Protein AF-A0A2V7ULT8-F1 (afdb_monomer)

Foldseek 3Di:
DVVVVVPDDLLVLLVVLLVVLVVLLVVLLVCLLQPLDALDPPLLLLLQLLCCVLVVHDSFDDCQDWLNRFQAFFCLLSNVLNVVCNVVVHASSVSLNSLQVLLQVLLLLLLLLLLLLLVLLAFDNSLSSSLSSCSSLFLLSSSRSRGNALQSQLSSLLSVLVNQLSVQVPHPSNLVSLVSQLVSCSSGVLSCLSLQLVLVLCVVVVNNVVSCVSCVVNVCVNVVVQVVVCVVVVNRSCCRHPVLLVLFDFDLPDQLVVLVVVLCVRQVLLQVLLVQLVVVVVVPSSSLSSLVSQLVSLSVSLSRSSRGPPDHNNSCSSNSSSSSSSSSNSCRVLCDPDDPPSNVLSSLLVSLSSVLSSVVSSVVSVVSVVDDDDDPPVLLVQQLPFPAAEADARSSSCSSSVHDHSHYPVVSVVSCVVVVNYDCVVVVVCLQVQVHRWYDDDPDDTDRDDDDDDDDDDDDDDDDDDDDDDDDDDDDDDDDDPDPDPVVVVPPPPPPPVPVVVVVLVVVLVVLLVVLCVVCVLLQADFLQFFFDQLLLLLLLLLLLLVCVVCVVCPDPVNVVCLLLPPLFCLLNRHPLAQFCLLSPVLSVQCVPPNSHSSSSLVSLSVLLSLQLVLQQLLLCLQQRRQLSSQLSSLQSLWQQSSVCSSRNHLLSSLLSLLSNLLSLLVVCQLVVNLVSLLVSLLSLLSSCSSHVCSVLLCPLSNVVSNVVSQVVCVVVVHDSVNSVVSPVSSPVSSCVNNVVSCVSSVVVNVVQVVLQQVQFAPPQPALPDPCLLCQLVVCVCPRTGNVLLSCLLVLLLVQADCPDPSLVVSNVSLVSSLVSQSCCQRRRRNHDDNSSCNSNSSSSSSSSSSSLVVLCVQLPPPPCNSVSNSSSVSSVSSSVVSNVPDPPRPPGWNACLLVLLVLVVVVVVVDDDPNGQAEEEELFRDRRGFQSRNSSSNSSVVHSYSRDRQVLQQPPPDPTSCNPDSSPDHHCVVCVVVHFKYKDKPDHRYDPPCRVPSVVVVVVCVVVVVQWDWRDKDQIPVRMIMTMIGGDDD

Structure (mmCIF, N/CA/C/O backbone):
data_AF-A0A2V7ULT8-F1
#
_entry.id   AF-A0A2V7ULT8-F1
#
loop_
_atom_site.group_PDB
_atom_site.id
_atom_site.type_symbol
_atom_site.label_atom_id
_atom_site.label_alt_id
_atom_site.label_comp_id
_atom_site.label_asym_id
_atom_site.label_entity_id
_atom_site.label_seq_id
_atom_site.pdbx_PDB_ins_code
_atom_site.Cartn_x
_atom_site.Cartn_y
_atom_site.Cartn_z
_atom_site.occupancy
_atom_site.B_iso_or_equiv
_atom_site.auth_seq_id
_atom_site.auth_comp_id
_atom_site.auth_asym_id
_atom_site.auth_atom_id
_atom_site.pdbx_PDB_model_num
ATOM 1 N N . MET A 1 1 ? -14.525 33.111 26.924 1.00 34.72 1 MET A N 1
ATOM 2 C CA . MET A 1 1 ? -14.291 32.776 25.492 1.00 34.72 1 MET A CA 1
ATOM 3 C C . MET A 1 1 ? -14.557 31.297 25.206 1.00 34.72 1 MET A C 1
ATOM 5 O O . MET A 1 1 ? -15.352 31.012 24.321 1.00 34.72 1 MET A O 1
ATOM 9 N N . ARG A 1 2 ? -13.968 30.377 25.989 1.00 27.03 2 ARG A N 1
ATOM 10 C CA . ARG A 1 2 ? -14.147 28.910 25.909 1.00 27.03 2 ARG A CA 1
ATOM 11 C C . ARG A 1 2 ? -15.617 28.463 25.782 1.00 27.03 2 ARG A C 1
ATOM 13 O O . ARG A 1 2 ? -15.943 27.679 24.896 1.00 27.03 2 ARG A O 1
ATOM 20 N N . ASP A 1 3 ? -16.508 29.054 26.572 1.00 28.50 3 ASP A N 1
ATOM 21 C CA . ASP A 1 3 ? -17.929 28.666 26.640 1.00 28.50 3 ASP A CA 1
ATOM 22 C C . ASP A 1 3 ? -18.748 29.147 25.430 1.00 28.50 3 ASP A C 1
ATOM 24 O O . ASP A 1 3 ? -19.711 28.499 25.030 1.00 28.50 3 ASP A O 1
ATOM 28 N N . ARG A 1 4 ? -18.323 30.233 24.762 1.00 34.22 4 ARG A N 1
ATOM 29 C CA . ARG A 1 4 ? -18.956 30.705 23.514 1.00 34.22 4 ARG A CA 1
ATOM 30 C C . ARG A 1 4 ? -18.614 29.831 22.303 1.00 34.22 4 ARG A C 1
ATOM 32 O O . ARG A 1 4 ? -19.371 29.835 21.340 1.00 34.22 4 ARG A O 1
ATOM 39 N N . ILE A 1 5 ? -17.504 29.088 22.346 1.00 36.75 5 ILE A N 1
ATOM 40 C CA . ILE A 1 5 ? -17.121 28.136 21.289 1.00 36.75 5 ILE A CA 1
ATOM 41 C C . ILE A 1 5 ? -17.893 26.819 21.460 1.00 36.75 5 ILE A C 1
ATOM 43 O O . ILE A 1 5 ? -18.368 26.257 20.478 1.00 36.75 5 ILE A O 1
ATOM 47 N N . LEU A 1 6 ? -18.083 26.368 22.706 1.00 35.91 6 LEU A N 1
ATOM 48 C CA . LEU A 1 6 ? -18.890 25.183 23.032 1.00 35.91 6 LEU A CA 1
ATOM 49 C C . LEU A 1 6 ? -20.398 25.391 22.793 1.00 35.91 6 LEU A C 1
ATOM 51 O O . LEU A 1 6 ? -21.102 24.427 22.521 1.00 35.91 6 LEU A O 1
ATOM 55 N N . ALA A 1 7 ? -20.881 26.637 22.833 1.00 36.47 7 ALA A N 1
ATOM 56 C CA . ALA A 1 7 ? -22.272 26.999 22.549 1.00 36.47 7 ALA A CA 1
ATOM 57 C C . ALA A 1 7 ? -22.582 27.254 21.055 1.00 36.47 7 ALA A C 1
ATOM 59 O O . ALA A 1 7 ? -23.655 27.765 20.729 1.00 36.47 7 ALA A O 1
ATOM 60 N N . LEU A 1 8 ? -21.669 26.945 20.122 1.00 46.94 8 LEU A N 1
ATOM 61 C CA . LEU A 1 8 ? -21.964 27.056 18.691 1.00 46.94 8 LEU A CA 1
ATOM 62 C C . LEU A 1 8 ? -22.932 25.933 18.269 1.00 46.94 8 LEU A C 1
ATOM 64 O O . LEU A 1 8 ? -22.523 24.771 18.260 1.00 46.94 8 LEU A O 1
ATOM 68 N N . PRO A 1 9 ? -24.186 26.234 17.863 1.00 60.72 9 PRO A N 1
ATOM 69 C CA . PRO A 1 9 ? -25.106 25.200 17.398 1.00 60.72 9 PRO A CA 1
ATOM 70 C C . PRO A 1 9 ? -24.481 24.475 16.207 1.00 60.72 9 PRO A C 1
ATOM 72 O O . PRO A 1 9 ? -23.988 25.126 15.284 1.00 60.72 9 PRO A O 1
ATOM 75 N N . VAL A 1 10 ? -24.499 23.139 16.206 1.00 58.25 10 VAL A N 1
ATOM 76 C CA . VAL A 1 10 ? -23.663 22.337 15.290 1.00 58.25 10 VAL A CA 1
ATOM 77 C C . VAL A 1 10 ? -23.958 22.609 13.806 1.00 58.25 10 VAL A C 1
ATOM 79 O O . VAL A 1 10 ? -23.071 22.483 12.967 1.00 58.25 10 VAL A O 1
ATOM 82 N N . GLY A 1 11 ? -25.150 23.121 13.477 1.00 58.66 11 GLY A N 1
ATOM 83 C CA . GLY A 1 11 ? -25.459 23.669 12.153 1.00 58.66 11 GLY A CA 1
ATOM 84 C C . GLY A 1 11 ? -24.494 24.772 11.684 1.00 58.66 11 GLY A C 1
ATOM 85 O O . GLY A 1 11 ? -24.139 24.788 10.510 1.00 58.66 11 GLY A O 1
ATOM 86 N N . ARG A 1 12 ? -23.988 25.643 12.573 1.00 66.12 12 ARG A N 1
ATOM 87 C CA . ARG A 1 12 ? -22.934 26.630 12.256 1.00 66.12 12 ARG A CA 1
ATOM 88 C C . ARG A 1 12 ? -21.579 25.972 11.999 1.00 66.12 12 ARG A C 1
ATOM 90 O O . ARG A 1 12 ? -20.886 26.403 11.087 1.00 66.12 12 ARG A O 1
ATOM 97 N N . ILE A 1 13 ? -21.224 24.919 12.740 1.00 66.25 13 ILE A N 1
ATOM 98 C CA . ILE A 1 13 ? -19.978 24.162 12.515 1.00 66.25 13 ILE A CA 1
ATOM 99 C C . ILE A 1 13 ? -20.036 23.462 11.152 1.00 66.25 13 ILE A C 1
ATOM 101 O O . ILE A 1 13 ? -19.125 23.613 10.346 1.00 66.25 13 ILE A O 1
ATOM 105 N N . LEU A 1 14 ? -21.139 22.772 10.849 1.00 66.25 14 LEU A N 1
ATOM 106 C CA . LEU A 1 14 ? -21.359 22.122 9.554 1.00 66.25 14 LEU A CA 1
ATOM 107 C C . LEU A 1 14 ? -21.416 23.136 8.400 1.00 66.25 14 LEU A C 1
ATOM 109 O O . LEU A 1 14 ? -20.854 22.879 7.342 1.00 66.25 14 LEU A O 1
ATOM 113 N N . THR A 1 15 ? -22.019 24.311 8.607 1.00 70.12 15 THR A N 1
ATOM 114 C CA . THR A 1 15 ? -22.012 25.401 7.612 1.00 70.12 15 THR A CA 1
ATOM 115 C C . THR A 1 15 ? -20.601 25.951 7.392 1.00 70.12 15 THR A C 1
ATOM 117 O O . THR A 1 15 ? -20.201 26.153 6.250 1.00 70.12 15 THR A O 1
ATOM 120 N N . GLY A 1 16 ? -19.815 26.132 8.458 1.00 69.94 16 GLY A N 1
ATOM 121 C CA . GLY A 1 16 ? -18.406 26.529 8.377 1.00 69.94 16 GLY A CA 1
ATOM 122 C C . GLY A 1 16 ? -17.529 25.488 7.677 1.00 69.94 16 GLY A C 1
ATOM 123 O O . GLY A 1 16 ? -16.647 25.852 6.908 1.00 69.94 16 GLY A O 1
ATOM 124 N N . LEU A 1 17 ? -17.809 24.196 7.867 1.00 66.88 17 LEU A N 1
ATOM 125 C CA . LEU A 1 17 ? -17.139 23.105 7.156 1.00 66.88 17 LEU A CA 1
ATOM 126 C C . LEU A 1 17 ? -17.525 23.051 5.669 1.00 66.88 17 LEU A C 1
ATOM 128 O O . LEU A 1 17 ? -16.648 22.877 4.828 1.00 66.88 17 LEU A O 1
ATOM 132 N N . VAL A 1 18 ? -18.798 23.272 5.319 1.00 71.50 18 VAL A N 1
ATOM 133 C CA . VAL A 1 18 ? -19.236 23.423 3.916 1.00 71.50 18 VAL A CA 1
ATOM 134 C C . VAL A 1 18 ? -18.600 24.654 3.263 1.00 71.50 18 VAL A C 1
ATOM 136 O O . VAL A 1 18 ? -18.170 24.580 2.114 1.00 71.50 18 VAL A O 1
ATOM 139 N N . ALA A 1 19 ? -18.466 25.763 3.996 1.00 75.06 19 ALA A N 1
ATOM 140 C CA . ALA A 1 19 ? -17.738 26.938 3.526 1.00 75.06 19 ALA A CA 1
ATOM 141 C C . ALA A 1 19 ? -16.240 26.639 3.332 1.00 75.06 19 ALA A C 1
ATOM 143 O O . ALA A 1 19 ? -15.692 26.981 2.290 1.00 75.06 19 ALA A O 1
ATOM 144 N N . ALA A 1 20 ? -15.592 25.936 4.268 1.00 68.81 20 ALA A N 1
ATOM 145 C CA . ALA A 1 20 ? -14.194 25.516 4.144 1.00 68.81 20 ALA A CA 1
ATOM 146 C C . ALA A 1 20 ? -13.971 24.571 2.950 1.00 68.81 20 ALA A C 1
ATOM 148 O O . ALA A 1 20 ? -13.005 24.740 2.213 1.00 68.81 20 ALA A O 1
ATOM 149 N N . ALA A 1 21 ? -14.891 23.634 2.704 1.00 68.00 21 ALA A N 1
ATOM 150 C CA . ALA A 1 21 ? -14.918 22.806 1.498 1.00 68.00 21 ALA A CA 1
ATOM 151 C C . ALA A 1 21 ? -15.014 23.647 0.213 1.00 68.00 21 ALA A C 1
ATOM 153 O O . ALA A 1 21 ? -14.259 23.414 -0.729 1.00 68.00 21 ALA A O 1
ATOM 154 N N . GLY A 1 22 ? -15.890 24.656 0.196 1.00 73.75 22 GLY A N 1
ATOM 155 C CA . GLY A 1 22 ? -15.992 25.614 -0.905 1.00 73.75 22 GLY A CA 1
ATOM 156 C C . GLY A 1 22 ? -14.710 26.426 -1.113 1.00 73.75 22 GLY A C 1
ATOM 157 O O . GLY A 1 22 ? -14.273 26.576 -2.248 1.00 73.75 22 GLY A O 1
ATOM 158 N N . VAL A 1 23 ? -14.070 26.898 -0.037 1.00 74.19 23 VAL A N 1
ATOM 159 C CA . VAL A 1 23 ? -12.793 27.635 -0.090 1.00 74.19 23 VAL A CA 1
ATOM 160 C C . VAL A 1 23 ? -11.661 26.752 -0.614 1.00 74.19 23 VAL A C 1
ATOM 162 O O . VAL A 1 23 ? -10.929 27.189 -1.493 1.00 74.19 23 VAL A O 1
ATOM 165 N N . VAL A 1 24 ? -11.537 25.510 -0.137 1.00 70.12 24 VAL A N 1
ATOM 166 C CA . VAL A 1 24 ? -10.551 24.542 -0.649 1.00 70.12 24 VAL A CA 1
ATOM 167 C C . VAL A 1 24 ? -10.760 24.310 -2.142 1.00 70.12 24 VAL A C 1
ATOM 169 O O . VAL A 1 24 ? -9.820 24.473 -2.914 1.00 70.12 24 VAL A O 1
ATOM 172 N N . PHE A 1 25 ? -11.996 24.017 -2.557 1.00 80.38 25 PHE A N 1
ATOM 173 C CA . PHE A 1 25 ? -12.340 23.850 -3.967 1.00 80.38 25 PHE A CA 1
ATOM 174 C C . PHE A 1 25 ? -11.992 25.091 -4.797 1.00 80.38 25 PHE A C 1
ATOM 176 O O . PHE A 1 25 ? -11.378 24.954 -5.849 1.00 80.38 25 PHE A O 1
ATOM 183 N N . LEU A 1 26 ? -12.333 26.294 -4.323 1.00 78.69 26 LEU A N 1
ATOM 184 C CA . LEU A 1 26 ? -12.024 27.556 -5.001 1.00 78.69 26 LEU A CA 1
ATOM 185 C C . LEU A 1 26 ? -10.516 27.784 -5.134 1.00 78.69 26 LEU A C 1
ATOM 187 O O . LEU A 1 26 ? -10.056 28.118 -6.219 1.00 78.69 26 LEU A O 1
ATOM 191 N N . VAL A 1 27 ? -9.739 27.575 -4.068 1.00 76.00 27 VAL A N 1
ATOM 192 C CA . VAL A 1 27 ? -8.277 27.739 -4.092 1.00 76.00 27 VAL A CA 1
ATOM 193 C C . VAL A 1 27 ? -7.642 26.753 -5.073 1.00 76.00 27 VAL A C 1
ATOM 195 O O . VAL A 1 27 ? -6.874 27.171 -5.939 1.00 76.00 27 VAL A O 1
ATOM 198 N N . THR A 1 28 ? -7.996 25.467 -5.008 1.00 74.06 28 THR A N 1
ATOM 199 C CA . THR A 1 28 ? -7.498 24.463 -5.960 1.00 74.06 28 THR A CA 1
ATOM 200 C C . THR A 1 28 ? -7.928 24.783 -7.392 1.00 74.06 28 THR A C 1
ATOM 202 O O . THR A 1 28 ? -7.100 24.732 -8.300 1.00 74.06 28 THR A O 1
ATOM 205 N N . ALA A 1 29 ? -9.189 25.165 -7.603 1.00 78.62 29 ALA A N 1
ATOM 206 C CA . ALA A 1 29 ? -9.698 25.526 -8.919 1.00 78.62 29 ALA A CA 1
ATOM 207 C C . ALA A 1 29 ? -9.005 26.763 -9.495 1.00 78.62 29 ALA A C 1
ATOM 209 O O . ALA A 1 29 ? -8.736 26.775 -10.687 1.00 78.62 29 ALA A O 1
ATOM 210 N N . LEU A 1 30 ? -8.654 27.764 -8.681 1.00 80.06 30 LEU A N 1
ATOM 211 C CA . LEU A 1 30 ? -7.868 28.922 -9.122 1.00 80.06 30 LEU A CA 1
ATOM 212 C C . LEU A 1 30 ? -6.450 28.513 -9.545 1.00 80.06 30 LEU A C 1
ATOM 214 O O . LEU A 1 30 ? -6.004 28.910 -10.622 1.00 80.06 30 LEU A O 1
ATOM 218 N N . PHE A 1 31 ? -5.766 27.672 -8.759 1.00 74.62 31 PHE A N 1
ATOM 219 C CA . PHE A 1 31 ? -4.460 27.124 -9.149 1.00 74.62 31 PHE A CA 1
ATOM 220 C C . PHE A 1 31 ? -4.534 26.322 -10.455 1.00 74.62 31 PHE A C 1
ATOM 222 O O . PHE A 1 31 ? -3.667 26.475 -11.310 1.00 74.62 31 PHE A O 1
ATOM 229 N N . GLY A 1 32 ? -5.571 25.499 -10.632 1.00 76.75 32 GLY A N 1
ATOM 230 C CA . GLY A 1 32 ? -5.798 24.725 -11.852 1.00 76.75 32 GLY A CA 1
ATOM 231 C C . GLY A 1 32 ? -6.160 25.581 -13.068 1.00 76.75 32 GLY A C 1
ATOM 232 O O . GLY A 1 32 ? -5.593 25.401 -14.143 1.00 76.75 32 GLY A O 1
ATOM 233 N N . LEU A 1 33 ? -7.050 26.560 -12.891 1.00 82.12 33 LEU A N 1
ATOM 234 C CA . LEU A 1 33 ? -7.528 27.472 -13.931 1.00 82.12 33 LEU A CA 1
ATOM 235 C C . LEU A 1 33 ? -6.364 28.219 -14.594 1.00 82.12 33 LEU A C 1
ATOM 237 O O . LEU A 1 33 ? -6.241 28.193 -15.817 1.00 82.12 33 LEU A O 1
ATOM 241 N N . PHE A 1 34 ? -5.473 28.799 -13.784 1.00 80.00 34 PHE A N 1
ATOM 242 C CA . PHE A 1 34 ? -4.306 29.555 -14.250 1.00 80.00 34 PHE A CA 1
ATOM 243 C C . PHE A 1 34 ? -3.034 28.708 -14.437 1.00 80.00 34 PHE A C 1
ATOM 245 O O . PHE A 1 34 ? -1.975 29.260 -14.737 1.00 80.00 34 PHE A O 1
ATOM 252 N N . ASN A 1 35 ? -3.102 27.379 -14.288 1.00 74.75 35 ASN A N 1
ATOM 253 C CA . ASN A 1 35 ? -1.942 26.511 -14.483 1.00 74.75 35 ASN A CA 1
ATOM 254 C C . ASN A 1 35 ? -1.449 26.594 -15.944 1.00 74.75 35 ASN A C 1
ATOM 256 O O . ASN A 1 35 ? -2.203 26.250 -16.855 1.00 74.75 35 ASN A O 1
ATOM 260 N N . PRO A 1 36 ? -0.192 26.975 -16.228 1.00 67.94 36 PRO A N 1
ATOM 261 C CA . PRO A 1 36 ? 0.304 27.031 -17.602 1.00 67.94 36 PRO A CA 1
ATOM 262 C C . PRO A 1 36 ? 0.513 25.645 -18.244 1.00 67.94 36 PRO A C 1
ATOM 264 O O . PRO A 1 36 ? 0.949 25.587 -19.391 1.00 67.94 36 PRO A O 1
ATOM 267 N N . ARG A 1 37 ? 0.247 24.533 -17.550 1.00 71.88 37 ARG A N 1
ATOM 268 C CA . ARG A 1 37 ? 0.416 23.141 -18.019 1.00 71.88 37 ARG A CA 1
ATOM 269 C C . ARG A 1 37 ? -0.939 22.464 -18.223 1.00 71.88 37 ARG A C 1
ATOM 271 O O . ARG A 1 37 ? -1.932 22.942 -17.679 1.00 71.88 37 ARG A O 1
ATOM 278 N N . ASP A 1 38 ? -0.979 21.353 -18.957 1.00 74.31 38 ASP A N 1
ATOM 279 C CA . ASP A 1 38 ? -2.151 20.467 -18.966 1.00 74.31 38 ASP A CA 1
ATOM 280 C C . ASP A 1 38 ? -2.429 19.966 -17.542 1.00 74.31 38 ASP A C 1
ATOM 282 O O . ASP A 1 38 ? -1.521 19.586 -16.803 1.00 74.31 38 ASP A O 1
ATOM 286 N N . THR A 1 39 ? -3.700 19.999 -17.152 1.00 73.12 39 THR A N 1
ATOM 287 C CA . THR A 1 39 ? -4.174 19.563 -15.826 1.00 73.12 39 THR A CA 1
ATOM 288 C C . THR A 1 39 ? -4.634 18.107 -15.827 1.00 73.12 39 THR A C 1
ATOM 290 O O . THR A 1 39 ? -4.708 17.482 -14.773 1.00 73.12 39 THR A O 1
ATOM 293 N N . SER A 1 40 ? -4.929 17.552 -17.006 1.00 74.06 40 SER A N 1
ATOM 294 C CA . SER A 1 40 ? -5.187 16.130 -17.225 1.00 74.06 40 SER A CA 1
ATOM 295 C C . SER A 1 40 ? -4.973 15.771 -18.699 1.00 74.06 40 SER A C 1
ATOM 297 O O . SER A 1 40 ? -5.081 16.634 -19.565 1.00 74.06 40 SER A O 1
ATOM 299 N N . GLN A 1 41 ? -4.732 14.496 -19.010 1.00 67.38 41 GLN A N 1
ATOM 300 C CA . GLN A 1 41 ? -4.726 14.012 -20.394 1.00 67.38 41 GLN A CA 1
ATOM 301 C C . GLN A 1 41 ? -6.141 13.530 -20.786 1.00 67.38 41 GLN A C 1
ATOM 303 O O . GLN A 1 41 ? -6.736 12.765 -20.014 1.00 67.38 41 GLN A O 1
ATOM 308 N N . PRO A 1 42 ? -6.724 13.927 -21.935 1.00 68.38 42 PRO A N 1
ATOM 309 C CA . PRO A 1 42 ? -6.129 14.708 -23.021 1.00 68.38 42 PRO A CA 1
ATOM 310 C C . PRO A 1 42 ? -6.710 16.142 -23.089 1.00 68.38 42 PRO A C 1
ATOM 312 O O . PRO A 1 42 ? -7.579 16.431 -23.913 1.00 68.38 42 PRO A O 1
ATOM 315 N N . GLU A 1 43 ? -6.277 17.052 -22.208 1.00 82.75 43 GLU A N 1
ATOM 316 C CA . GLU A 1 43 ? -6.776 18.438 -22.192 1.00 82.75 43 GLU A CA 1
ATOM 317 C C . GLU A 1 43 ? -6.354 19.218 -23.453 1.00 82.75 43 GLU A C 1
ATOM 319 O O . GLU A 1 43 ? -7.202 19.830 -24.110 1.00 82.75 43 GLU A O 1
ATOM 324 N N . GLY A 1 44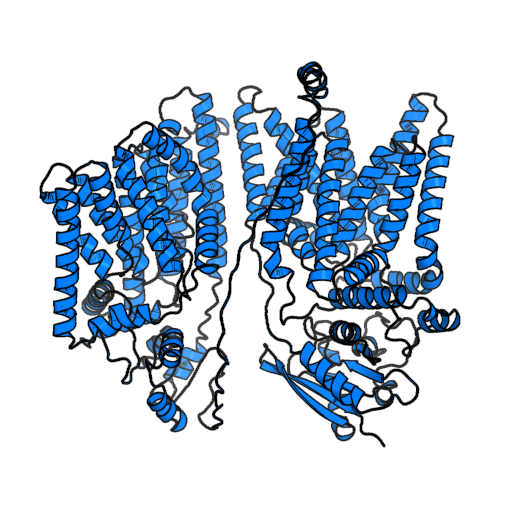 ? -5.079 19.140 -23.848 1.00 83.81 44 GLY A N 1
ATOM 325 C CA . GLY A 1 44 ? -4.558 19.774 -25.061 1.00 83.81 44 GLY A CA 1
ATOM 326 C C . GLY A 1 44 ? -5.278 19.331 -26.336 1.00 83.81 44 GLY A C 1
ATOM 327 O O . GLY A 1 44 ? -5.597 20.167 -27.180 1.00 83.81 44 GLY A O 1
ATOM 328 N N . ALA A 1 45 ? -5.659 18.055 -26.442 1.00 85.00 45 ALA A N 1
ATOM 329 C CA . ALA A 1 45 ? -6.456 17.544 -27.559 1.00 85.00 45 ALA A CA 1
ATOM 330 C C . ALA A 1 45 ? -7.840 18.214 -27.674 1.00 85.00 45 ALA A C 1
ATOM 332 O O . ALA A 1 45 ? -8.333 18.474 -28.777 1.00 85.00 45 ALA A O 1
ATOM 333 N N . VAL A 1 46 ? -8.479 18.526 -26.538 1.00 89.62 46 VAL A N 1
ATOM 334 C CA . VAL A 1 46 ? -9.769 19.234 -26.522 1.00 89.62 46 VAL A CA 1
ATOM 335 C C . VAL A 1 46 ? -9.607 20.684 -26.963 1.00 89.62 46 VAL A C 1
ATOM 337 O O . VAL A 1 46 ? -10.404 21.172 -27.769 1.00 89.62 46 VAL A O 1
ATOM 340 N N . VAL A 1 47 ? -8.555 21.353 -26.489 1.00 90.88 47 VAL A N 1
ATOM 341 C CA . VAL A 1 47 ? -8.231 22.730 -26.881 1.00 90.88 47 VAL A CA 1
ATOM 342 C C . VAL A 1 47 ? -7.858 22.809 -28.366 1.00 90.88 47 VAL A C 1
ATOM 344 O O . VAL A 1 47 ? -8.361 23.688 -29.065 1.00 90.88 47 VAL A O 1
ATOM 347 N N . ALA A 1 48 ? -7.075 21.859 -28.884 1.00 89.50 48 ALA A N 1
ATOM 348 C CA . ALA A 1 48 ? -6.731 21.765 -30.303 1.00 89.50 48 ALA A CA 1
ATOM 349 C C . ALA A 1 48 ? -7.984 21.649 -31.185 1.00 89.50 48 ALA A C 1
ATOM 351 O O . ALA A 1 48 ? -8.165 22.430 -32.119 1.00 89.50 48 ALA A O 1
ATOM 352 N N . ALA A 1 49 ? -8.896 20.729 -30.860 1.00 90.50 49 ALA A N 1
ATOM 353 C CA . ALA A 1 49 ? -10.150 20.561 -31.593 1.00 90.50 49 ALA A CA 1
ATOM 354 C C . ALA A 1 49 ? -11.065 21.801 -31.522 1.00 90.50 49 ALA A C 1
ATOM 356 O O . ALA A 1 49 ? -11.723 22.136 -32.508 1.00 90.50 49 ALA A O 1
ATOM 357 N N . ALA A 1 50 ? -11.084 22.518 -30.394 1.00 92.56 50 ALA A N 1
ATOM 358 C CA . ALA A 1 50 ? -11.829 23.770 -30.261 1.00 92.56 50 ALA A CA 1
ATOM 359 C C . ALA A 1 50 ? -11.216 24.923 -31.081 1.00 92.56 50 ALA A C 1
ATOM 361 O O . ALA A 1 50 ? -11.954 25.689 -31.701 1.00 92.56 50 ALA A O 1
ATOM 362 N N . LEU A 1 51 ? -9.884 25.032 -31.143 1.00 92.00 51 LEU A N 1
ATOM 363 C CA . LEU A 1 51 ? -9.189 26.031 -31.969 1.00 92.00 51 LEU A CA 1
ATOM 364 C C . LEU A 1 51 ? -9.458 25.823 -33.466 1.00 92.00 51 LEU A C 1
ATOM 366 O O . LEU A 1 51 ? -9.723 26.793 -34.172 1.00 92.00 51 LEU A O 1
ATOM 370 N N . ARG A 1 52 ? -9.512 24.567 -33.936 1.00 91.25 52 ARG A N 1
ATOM 371 C CA . ARG A 1 52 ? -9.946 24.235 -35.310 1.00 91.25 52 ARG A CA 1
ATOM 372 C C . ARG A 1 52 ? -11.324 24.831 -35.618 1.00 91.25 52 ARG A C 1
ATOM 374 O O . ARG A 1 52 ? -11.487 25.526 -36.617 1.00 91.25 52 ARG A O 1
ATOM 381 N N . VAL A 1 53 ? -12.298 24.633 -34.724 1.00 93.56 53 VAL A N 1
ATOM 382 C CA . VAL A 1 53 ? -13.643 25.224 -34.859 1.00 93.56 53 VAL A CA 1
ATOM 383 C C . VAL A 1 53 ? -13.594 26.757 -34.841 1.00 93.56 53 VAL A C 1
ATOM 385 O O . VAL A 1 53 ? -14.288 27.394 -35.634 1.00 93.56 53 VAL A O 1
ATOM 388 N N . ALA A 1 54 ? -12.759 27.364 -33.991 1.00 95.00 54 ALA A N 1
ATOM 389 C CA . ALA A 1 54 ? -12.608 28.819 -33.930 1.00 95.00 54 ALA A CA 1
ATOM 390 C C . ALA A 1 54 ? -12.100 29.410 -35.262 1.00 95.00 54 ALA A C 1
ATOM 392 O O . ALA A 1 54 ? -12.625 30.424 -35.732 1.00 95.00 54 ALA A O 1
ATOM 393 N N . HIS A 1 55 ? -11.153 28.729 -35.915 1.00 92.69 55 HIS A N 1
ATOM 394 C CA . HIS A 1 55 ? -10.627 29.087 -37.238 1.00 92.69 55 HIS A CA 1
ATOM 395 C C . HIS A 1 55 ? -11.569 28.734 -38.407 1.00 92.69 55 HIS A C 1
ATOM 397 O O . HIS A 1 55 ? -11.305 29.120 -39.542 1.00 92.69 55 HIS A O 1
ATOM 403 N N . GLY A 1 56 ? -12.687 28.043 -38.155 1.00 91.19 56 GLY A N 1
ATOM 404 C CA . GLY A 1 56 ? -13.620 27.594 -39.197 1.00 91.19 56 GLY A CA 1
ATOM 405 C C . GLY A 1 56 ? -13.195 26.309 -39.918 1.00 91.19 56 GLY A C 1
ATOM 406 O O . GLY A 1 56 ? -13.765 25.973 -40.955 1.00 91.19 56 GLY A O 1
ATOM 407 N N . GLU A 1 57 ? -12.221 25.574 -39.382 1.00 91.06 57 GLU A N 1
ATOM 408 C CA . GLU A 1 57 ? -11.803 24.279 -39.912 1.00 91.06 57 GLU A CA 1
ATOM 409 C C . GLU A 1 57 ? -12.783 23.144 -39.536 1.00 91.06 57 GLU A C 1
ATOM 411 O O . GLU A 1 57 ? -13.475 23.217 -38.514 1.00 91.06 57 GLU A O 1
ATOM 416 N N . PRO A 1 58 ? -12.808 22.028 -40.295 1.00 90.44 58 PRO A N 1
ATOM 417 C CA . PRO A 1 58 ? -13.594 20.851 -39.935 1.00 90.44 58 PRO A CA 1
ATOM 418 C C . PRO A 1 58 ? -13.195 20.249 -38.576 1.00 90.44 58 PRO A C 1
ATOM 420 O O . PRO A 1 58 ? -12.011 20.020 -38.300 1.00 90.44 58 PRO A O 1
ATOM 423 N N . LEU A 1 59 ? -14.216 19.939 -37.766 1.00 90.88 59 LEU A N 1
ATOM 424 C CA . LEU A 1 59 ? -14.091 19.295 -36.451 1.00 90.88 59 LEU A CA 1
ATOM 425 C C . LEU A 1 59 ? -13.735 17.801 -36.542 1.00 90.88 59 LEU A C 1
ATOM 427 O O . LEU A 1 59 ? -12.930 17.302 -35.759 1.00 90.88 59 LEU A O 1
ATOM 431 N N . PHE A 1 60 ? -14.358 17.077 -37.473 1.00 91.81 60 PHE A N 1
ATOM 432 C CA . PHE A 1 60 ? -14.099 15.655 -37.699 1.00 91.81 60 PHE A CA 1
ATOM 433 C C . PHE A 1 60 ? -13.182 15.499 -38.910 1.00 91.81 60 PHE A C 1
ATOM 435 O O . PHE A 1 60 ? -13.540 15.931 -40.007 1.00 91.81 60 PHE A O 1
ATOM 442 N N . LEU A 1 61 ? -12.018 14.879 -38.709 1.00 89.50 61 LEU A N 1
ATOM 443 C CA . LEU A 1 61 ? -11.069 14.556 -39.774 1.00 89.50 61 LEU A CA 1
ATOM 444 C C . LEU A 1 61 ? -11.090 13.060 -40.110 1.00 89.50 61 LEU A C 1
ATOM 446 O O . LEU A 1 61 ? -11.573 12.224 -39.340 1.00 89.50 61 LEU A O 1
ATOM 450 N N . ASP A 1 62 ? -10.566 12.734 -41.291 1.00 89.50 62 ASP A N 1
ATOM 451 C CA . ASP A 1 62 ? -10.307 11.359 -41.703 1.00 89.50 62 ASP A CA 1
ATOM 452 C C . ASP A 1 62 ? -8.948 10.909 -41.157 1.00 89.50 62 ASP A C 1
ATOM 454 O O . ASP A 1 62 ? -7.911 11.219 -41.734 1.00 89.50 62 ASP A O 1
ATOM 458 N N . ILE A 1 63 ? -8.967 10.130 -40.075 1.00 86.94 63 ILE A N 1
ATOM 459 C CA . ILE A 1 63 ? -7.779 9.587 -39.391 1.00 86.94 63 ILE A CA 1
ATOM 460 C C . ILE A 1 63 ? -6.843 8.754 -40.287 1.00 86.94 63 ILE A C 1
ATOM 462 O O . ILE A 1 63 ? -5.742 8.404 -39.870 1.00 86.94 63 ILE A O 1
ATOM 466 N N . ARG A 1 64 ? -7.266 8.392 -41.505 1.00 85.81 64 ARG A N 1
ATOM 467 C CA . ARG A 1 64 ? -6.444 7.672 -42.493 1.00 85.81 64 ARG A CA 1
ATOM 468 C C . ARG A 1 64 ? -5.566 8.618 -43.322 1.00 85.81 64 ARG A C 1
ATOM 470 O O . ARG A 1 64 ? -4.785 8.150 -44.146 1.00 85.81 64 ARG A O 1
ATOM 477 N N . LYS A 1 65 ? -5.700 9.935 -43.140 1.00 86.38 65 LYS A N 1
ATOM 478 C CA . LYS A 1 65 ? -4.938 10.980 -43.832 1.00 86.38 65 LYS A CA 1
ATOM 479 C C . LYS A 1 65 ? -4.361 11.949 -42.799 1.00 86.38 65 LYS A C 1
ATOM 481 O O . LYS A 1 65 ? -5.047 12.323 -41.857 1.00 86.38 65 LYS A O 1
ATOM 486 N N . GLY A 1 66 ? -3.106 12.360 -42.978 1.00 78.88 66 GLY A N 1
ATOM 487 C CA . GLY A 1 66 ? -2.504 13.390 -42.128 1.00 78.88 66 GLY A CA 1
ATOM 488 C C . GLY A 1 66 ? -3.164 14.765 -42.351 1.00 78.88 66 GLY A C 1
ATOM 489 O O . GLY A 1 66 ? -3.532 15.054 -43.493 1.00 78.88 66 GLY A O 1
ATOM 490 N N . PRO A 1 67 ? -3.288 15.624 -41.319 1.00 83.44 67 PRO A N 1
ATOM 491 C CA . PRO A 1 67 ? -2.856 15.416 -39.932 1.00 83.44 67 PRO A CA 1
ATOM 492 C C . PRO A 1 67 ? -3.759 14.434 -39.163 1.00 83.44 67 PRO A C 1
ATOM 494 O O . PRO A 1 67 ? -4.983 14.450 -39.283 1.00 83.44 67 PRO A O 1
ATOM 497 N N . TYR A 1 68 ? -3.138 13.573 -38.358 1.00 87.81 68 TYR A N 1
ATOM 498 C CA . TYR A 1 68 ? -3.773 12.435 -37.691 1.00 87.81 68 TYR A CA 1
ATOM 499 C C . TYR A 1 68 ? -4.446 12.867 -36.376 1.00 87.81 68 TYR A C 1
ATOM 501 O O . TYR A 1 68 ? -3.956 12.586 -35.284 1.00 87.81 68 TYR A O 1
ATOM 509 N N . VAL A 1 69 ? -5.563 13.591 -36.488 1.00 86.50 69 VAL A N 1
ATOM 510 C CA . VAL A 1 69 ? -6.293 14.191 -35.354 1.00 86.50 69 VAL A CA 1
ATOM 511 C C . VAL A 1 69 ? -7.609 13.447 -35.088 1.00 86.50 69 VAL A C 1
ATOM 513 O O . VAL A 1 69 ? -8.405 13.231 -36.000 1.00 86.50 69 VAL A O 1
ATOM 516 N N . THR A 1 70 ? -7.857 13.084 -33.827 1.00 83.88 70 THR A N 1
ATOM 517 C CA . THR A 1 70 ? -8.975 12.232 -33.372 1.00 83.88 70 THR A CA 1
ATOM 518 C C . THR A 1 70 ? -9.972 12.953 -32.454 1.00 83.88 70 THR A C 1
ATOM 520 O O . THR A 1 70 ? -9.690 13.181 -31.276 1.00 83.88 70 THR A O 1
ATOM 523 N N . THR A 1 71 ? -11.186 13.256 -32.920 1.00 87.88 71 THR A N 1
ATOM 524 C CA . THR A 1 71 ? -12.215 13.940 -32.104 1.00 87.88 71 THR A CA 1
ATOM 525 C C . THR A 1 71 ? -13.193 12.960 -31.451 1.00 87.88 71 THR A C 1
ATOM 527 O O . THR A 1 71 ? -14.335 12.794 -31.871 1.00 87.88 71 THR A O 1
ATOM 530 N N . MET A 1 72 ? -12.719 12.287 -30.396 1.00 81.75 72 MET A N 1
ATOM 531 C CA . MET A 1 72 ? -13.408 11.153 -29.757 1.00 81.75 72 MET A CA 1
ATOM 532 C C . MET A 1 72 ? -14.596 11.513 -28.846 1.00 81.75 72 MET A C 1
ATOM 534 O O . MET A 1 72 ? -15.373 10.621 -28.496 1.00 81.75 72 MET A O 1
ATOM 538 N N . TYR A 1 73 ? -14.747 12.775 -28.430 1.00 87.94 73 TYR A N 1
ATOM 539 C CA . TYR A 1 73 ? -15.897 13.230 -27.634 1.00 87.94 73 TYR A CA 1
ATOM 540 C C . TYR A 1 73 ? -17.018 13.792 -28.515 1.00 87.94 73 TYR A C 1
ATOM 542 O O . TYR A 1 73 ? -16.840 14.036 -29.705 1.00 87.94 73 TYR A O 1
ATOM 550 N N . GLY A 1 74 ? -18.196 14.004 -27.927 1.00 88.31 74 GLY A N 1
ATOM 551 C CA . GLY A 1 74 ? -19.329 14.566 -28.652 1.00 88.31 74 GLY A CA 1
ATOM 552 C C . GLY A 1 74 ? -19.106 16.031 -29.076 1.00 88.31 74 GLY A C 1
ATOM 553 O O . GLY A 1 74 ? -18.368 16.768 -28.414 1.00 88.31 74 GLY A O 1
ATOM 554 N N . PRO A 1 75 ? -19.745 16.487 -30.172 1.00 92.62 75 PRO A N 1
ATOM 555 C CA . PRO A 1 75 ? -19.431 17.768 -30.806 1.00 92.62 75 PRO A CA 1
ATOM 556 C C . PRO A 1 75 ? -19.744 18.998 -29.945 1.00 92.62 75 PRO A C 1
ATOM 558 O O . PRO A 1 75 ? -19.158 20.053 -30.176 1.00 92.62 75 PRO A O 1
ATOM 561 N N . ILE A 1 76 ? -20.643 18.896 -28.959 1.00 93.88 76 ILE A N 1
ATOM 562 C CA . ILE A 1 76 ? -21.155 20.061 -28.218 1.00 93.88 76 ILE A CA 1
ATOM 563 C C . ILE A 1 76 ? -20.049 20.791 -27.454 1.00 93.88 76 ILE A C 1
ATOM 565 O O . ILE A 1 76 ? -20.018 22.020 -27.480 1.00 93.88 76 ILE A O 1
ATOM 569 N N . LEU A 1 77 ? -19.114 20.062 -26.834 1.00 92.31 77 LEU A N 1
ATOM 570 C CA . LEU A 1 77 ? -17.996 20.677 -26.113 1.00 92.31 77 LEU A CA 1
ATOM 571 C C . LEU A 1 77 ? -17.112 21.502 -27.054 1.00 92.31 77 LEU A C 1
ATOM 573 O O . LEU A 1 77 ? -16.836 22.667 -26.778 1.00 92.31 77 LEU A O 1
ATOM 577 N N . TYR A 1 78 ? -16.687 20.900 -28.167 1.00 93.44 78 TYR A N 1
ATOM 578 C CA . TYR A 1 78 ? -15.778 21.532 -29.122 1.00 93.44 78 TYR A CA 1
ATOM 579 C C . TYR A 1 78 ? -16.428 22.725 -29.828 1.00 93.44 78 TYR A C 1
ATOM 581 O O . TYR A 1 78 ? -15.779 23.750 -30.020 1.00 93.44 78 TYR A O 1
ATOM 589 N N . LEU A 1 79 ? -17.714 22.610 -30.182 1.00 94.25 79 LEU A N 1
ATOM 590 C CA . LEU A 1 79 ? -18.477 23.690 -30.805 1.00 94.25 79 LEU A CA 1
ATOM 591 C C . LEU A 1 79 ? -18.677 24.869 -29.849 1.00 94.25 79 LEU A C 1
ATOM 593 O O . LEU A 1 79 ? -18.451 26.012 -30.245 1.00 94.25 79 LEU A O 1
ATOM 597 N N . LEU A 1 80 ? -19.051 24.606 -28.593 1.00 94.88 80 LEU A N 1
ATOM 598 C CA . LEU A 1 80 ? -19.225 25.650 -27.585 1.00 94.88 80 LEU A CA 1
ATOM 599 C C . LEU A 1 80 ? -17.892 26.339 -27.272 1.00 94.88 80 LEU A C 1
ATOM 601 O O . LEU A 1 80 ? -17.806 27.561 -27.360 1.00 94.88 80 LEU A O 1
ATOM 605 N N . LEU A 1 81 ? -16.846 25.565 -26.965 1.00 95.25 81 LEU A N 1
ATOM 606 C CA . LEU A 1 81 ? -15.534 26.114 -26.635 1.00 95.25 81 LEU A CA 1
ATOM 607 C C . LEU A 1 81 ? -14.916 26.857 -27.826 1.00 95.25 81 LEU A C 1
ATOM 609 O O . LEU A 1 81 ? -14.465 27.982 -27.659 1.00 95.25 81 LEU A O 1
ATOM 613 N N . GLY A 1 82 ? -14.953 26.289 -29.033 1.00 95.81 82 GLY A N 1
ATOM 614 C CA . GLY A 1 82 ? -14.433 26.942 -30.237 1.00 95.81 82 GLY A CA 1
ATOM 615 C C . GLY A 1 82 ? -15.174 28.234 -30.586 1.00 95.81 82 GLY A C 1
ATOM 616 O O . GLY A 1 82 ? -14.544 29.222 -30.957 1.00 95.81 82 GLY A O 1
ATOM 617 N N . THR A 1 83 ? -16.496 28.274 -30.387 1.00 95.75 83 THR A N 1
ATOM 618 C CA . THR A 1 83 ? -17.286 29.505 -30.563 1.00 95.75 83 THR A CA 1
ATOM 619 C C . THR A 1 83 ? -16.914 30.562 -29.524 1.00 95.75 83 THR A C 1
ATOM 621 O O . THR A 1 83 ? -16.697 31.714 -29.891 1.00 95.75 83 THR A O 1
ATOM 624 N N . LEU A 1 84 ? -16.781 30.188 -28.245 1.00 95.56 84 LEU A N 1
ATOM 625 C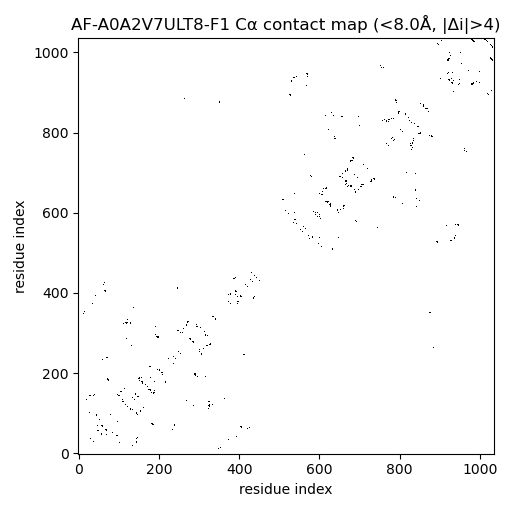 CA . LEU A 1 84 ? -16.346 31.107 -27.187 1.00 95.56 84 LEU A CA 1
ATOM 626 C C . LEU A 1 84 ? -14.936 31.651 -27.455 1.00 95.56 84 LEU A C 1
ATOM 628 O O . LEU A 1 84 ? -14.725 32.857 -27.369 1.00 95.56 84 LEU A O 1
ATOM 632 N N . THR A 1 85 ? -13.998 30.788 -27.850 1.00 96.00 85 THR A N 1
ATOM 633 C CA . THR A 1 85 ? -12.630 31.162 -28.236 1.00 96.00 85 THR A CA 1
ATOM 634 C C . THR A 1 85 ? -12.625 32.146 -29.407 1.00 96.00 85 THR A C 1
ATOM 636 O O . THR A 1 85 ? -11.938 33.164 -29.344 1.00 96.00 85 THR A O 1
ATOM 639 N N . LYS A 1 86 ? -13.443 31.898 -30.442 1.00 95.69 86 LYS A N 1
ATOM 640 C CA . LYS A 1 86 ? -13.592 32.792 -31.600 1.00 95.69 86 LYS A CA 1
ATOM 641 C C . LYS A 1 86 ? -14.155 34.160 -31.215 1.00 95.69 86 LYS A C 1
ATOM 643 O O . LYS A 1 86 ? -13.598 35.177 -31.610 1.00 95.69 86 LYS A O 1
ATOM 648 N N . VAL A 1 87 ? -15.244 34.185 -30.443 1.00 95.88 87 VAL A N 1
ATOM 649 C CA . VAL A 1 87 ? -15.909 35.426 -30.002 1.00 95.88 87 VAL A CA 1
ATOM 650 C C . VAL A 1 87 ? -15.008 36.245 -29.073 1.00 95.88 87 VAL A C 1
ATOM 652 O O . VAL A 1 87 ? -15.005 37.467 -29.153 1.00 95.88 87 VAL A O 1
ATOM 655 N N . ALA A 1 88 ? -14.208 35.587 -28.232 1.00 93.75 88 ALA A N 1
ATOM 656 C CA . ALA A 1 88 ? -13.257 36.242 -27.338 1.00 93.75 88 ALA A CA 1
ATOM 657 C C . ALA A 1 88 ? -11.945 36.684 -28.020 1.00 93.75 88 ALA A C 1
ATOM 659 O O . ALA A 1 88 ? -11.090 37.254 -27.344 1.00 93.75 88 ALA A O 1
ATOM 660 N N . GLY A 1 89 ? -11.736 36.385 -29.312 1.00 91.50 89 GLY A N 1
ATOM 661 C CA . GLY A 1 89 ? -10.454 36.620 -29.995 1.00 91.50 89 GLY A CA 1
ATOM 662 C C . GLY A 1 89 ? -9.275 35.884 -29.340 1.00 91.50 89 GLY A C 1
ATOM 663 O O . GLY A 1 89 ? -8.139 36.354 -29.377 1.00 91.50 89 GLY A O 1
ATOM 664 N N . ALA A 1 90 ? -9.547 34.765 -28.666 1.00 89.94 90 ALA A N 1
ATOM 665 C CA . ALA A 1 90 ? -8.619 34.145 -27.734 1.00 89.94 90 ALA A CA 1
ATOM 666 C C . ALA A 1 90 ? -7.627 33.204 -28.436 1.00 89.94 90 ALA A C 1
ATOM 668 O O . ALA A 1 90 ? -8.017 32.243 -29.096 1.00 89.94 90 ALA A O 1
ATOM 669 N N . GLY A 1 91 ? -6.327 33.429 -28.224 1.00 87.88 91 GLY A N 1
ATOM 670 C CA . GLY A 1 91 ? -5.282 32.467 -28.592 1.00 87.88 91 GLY A CA 1
ATOM 671 C C . GLY A 1 91 ? -5.266 31.225 -27.687 1.00 87.88 91 GLY A C 1
ATOM 672 O O . GLY A 1 91 ? -6.067 31.102 -26.759 1.00 87.88 91 GLY A O 1
ATOM 673 N N . VAL A 1 92 ? -4.295 30.329 -27.904 1.00 88.06 92 VAL A N 1
ATOM 674 C CA . VAL A 1 92 ? -4.159 29.024 -27.214 1.00 88.06 92 VAL A CA 1
ATOM 675 C C . VAL A 1 92 ? -4.392 29.108 -25.699 1.00 88.06 92 VAL A C 1
ATOM 677 O O . VAL A 1 92 ? -5.267 28.425 -25.172 1.00 88.06 92 VAL A O 1
ATOM 680 N N . ASN A 1 93 ? -3.670 29.982 -24.988 1.00 86.81 93 ASN A N 1
ATOM 681 C CA . ASN A 1 93 ? -3.796 30.116 -23.529 1.00 86.81 93 ASN A CA 1
ATOM 682 C C . ASN A 1 93 ? -5.198 30.587 -23.086 1.00 86.81 93 ASN A C 1
ATOM 684 O O . ASN A 1 93 ? -5.681 30.178 -22.032 1.00 86.81 93 ASN A O 1
ATOM 688 N N . GLY A 1 94 ? -5.868 31.415 -23.893 1.00 89.81 94 GLY A N 1
ATOM 689 C CA . GLY A 1 94 ? -7.242 31.844 -23.635 1.00 89.81 94 GLY A CA 1
ATOM 690 C C . GLY A 1 94 ? -8.263 30.735 -23.904 1.00 89.81 94 GLY A C 1
ATOM 691 O O . GLY A 1 94 ? -9.220 30.599 -23.149 1.00 89.81 94 GLY A O 1
ATOM 692 N N . ALA A 1 95 ? -8.026 29.878 -24.902 1.00 91.44 95 ALA A N 1
ATOM 693 C CA . ALA A 1 95 ? -8.845 28.690 -25.147 1.00 91.44 95 ALA A CA 1
ATOM 694 C C . ALA A 1 95 ? -8.760 27.677 -23.984 1.00 91.44 95 ALA A C 1
ATOM 696 O O . ALA A 1 95 ? -9.791 27.155 -23.558 1.00 91.44 95 ALA A O 1
ATOM 697 N N . TYR A 1 96 ? -7.569 27.468 -23.402 1.00 90.62 96 TYR A N 1
ATOM 698 C CA . TYR A 1 96 ? -7.414 26.731 -22.136 1.00 90.62 96 TYR A CA 1
ATOM 699 C C . TYR A 1 96 ? -8.221 27.383 -21.001 1.00 90.62 96 TYR A C 1
ATOM 701 O O . TYR A 1 96 ? -9.004 26.710 -20.333 1.00 90.62 96 TYR A O 1
ATOM 709 N N . LEU A 1 97 ? -8.081 28.699 -20.798 1.00 91.88 97 LEU A N 1
ATOM 710 C CA . LEU A 1 97 ? -8.788 29.422 -19.734 1.00 91.88 97 LEU A CA 1
ATOM 711 C C . LEU A 1 97 ? -10.319 29.299 -19.863 1.00 91.88 97 LEU A C 1
ATOM 713 O O . LEU A 1 97 ? -11.004 29.045 -18.872 1.00 91.88 97 LEU A O 1
ATOM 717 N N . LEU A 1 98 ? -10.854 29.420 -21.082 1.00 94.12 98 LEU A N 1
ATOM 718 C CA . LEU A 1 98 ? -12.281 29.261 -21.379 1.00 94.12 98 LEU A CA 1
ATOM 719 C C . LEU A 1 98 ? -12.762 27.817 -21.164 1.00 94.12 98 LEU A C 1
ATOM 721 O O . LEU A 1 98 ? -13.830 27.613 -20.586 1.00 94.12 98 LEU A O 1
ATOM 725 N N . GLY A 1 99 ? -11.978 26.814 -21.574 1.00 93.06 99 GLY A N 1
ATOM 726 C CA . GLY A 1 99 ? -12.314 25.396 -21.402 1.00 93.06 99 GLY A CA 1
ATOM 727 C C . GLY A 1 99 ? -12.378 24.982 -19.931 1.00 93.06 99 GLY A C 1
ATOM 728 O O . GLY A 1 99 ? -13.331 24.328 -19.499 1.00 93.06 99 GLY A O 1
ATOM 729 N N . ARG A 1 100 ? -11.419 25.451 -19.130 1.00 92.69 100 ARG A N 1
ATOM 730 C CA . ARG A 1 100 ? -11.393 25.255 -17.674 1.00 92.69 100 ARG A CA 1
ATOM 731 C C . ARG A 1 100 ? -12.471 26.050 -16.955 1.00 92.69 100 ARG A C 1
ATOM 733 O O . ARG A 1 100 ? -13.101 25.524 -16.042 1.00 92.69 100 ARG A O 1
ATOM 740 N N . GLY A 1 101 ? -12.735 27.284 -17.387 1.00 93.69 101 GLY A N 1
ATOM 741 C CA . GLY A 1 101 ? -13.846 28.093 -16.886 1.00 93.69 101 GLY A CA 1
ATOM 742 C C . GLY A 1 101 ? -15.199 27.409 -17.107 1.00 93.69 101 GLY A C 1
ATOM 743 O O . GLY A 1 101 ? -16.019 27.350 -16.190 1.00 93.69 101 GLY A O 1
ATOM 744 N N . LEU A 1 102 ? -15.406 26.804 -18.281 1.00 94.62 102 LEU A N 1
ATOM 745 C CA . LEU A 1 102 ? -16.598 26.011 -18.591 1.00 94.62 102 LEU A CA 1
ATOM 746 C C . LEU A 1 102 ? -16.724 24.777 -17.680 1.00 94.62 102 LEU A C 1
ATOM 748 O O . LEU A 1 102 ? -17.816 24.509 -17.170 1.00 94.62 102 LEU A O 1
ATOM 752 N N . ALA A 1 103 ? -15.630 24.049 -17.433 1.00 93.38 103 ALA A N 1
ATOM 753 C CA . ALA A 1 103 ? -15.613 22.923 -16.496 1.00 93.38 103 ALA A CA 1
ATOM 754 C C . ALA A 1 103 ? -15.937 23.365 -15.054 1.00 93.38 103 ALA A C 1
ATOM 756 O O . ALA A 1 103 ? -16.751 22.725 -14.384 1.00 93.38 103 ALA A O 1
ATOM 757 N N . LEU A 1 104 ? -15.399 24.508 -14.617 1.00 93.81 104 LEU A N 1
ATOM 758 C CA . LEU A 1 104 ? -15.595 25.062 -13.276 1.00 93.81 104 LEU A CA 1
ATOM 759 C C . LEU A 1 104 ? -17.041 25.508 -13.044 1.00 93.81 104 LEU A C 1
ATOM 761 O O . LEU A 1 104 ? -17.664 25.124 -12.051 1.00 93.81 104 LEU A O 1
ATOM 765 N N . VAL A 1 105 ? -17.614 26.250 -13.994 1.00 94.94 105 VAL A N 1
ATOM 766 C CA . VAL A 1 105 ? -19.037 26.626 -13.976 1.00 94.94 105 VAL A CA 1
ATOM 767 C C . VAL A 1 105 ? -19.924 25.377 -13.997 1.00 94.94 105 VAL A C 1
ATOM 769 O O . VAL A 1 105 ? -20.906 25.309 -13.255 1.00 94.94 105 VAL A O 1
ATOM 772 N N . SER A 1 106 ? -19.550 24.351 -14.768 1.00 96.44 106 SER A N 1
ATOM 773 C CA . SER A 1 106 ? -20.265 23.069 -14.801 1.00 96.44 106 SER A CA 1
ATOM 774 C C . SER A 1 106 ? -20.202 22.332 -13.456 1.00 96.44 106 SER A C 1
ATOM 776 O O . SER A 1 106 ? -21.224 21.813 -13.007 1.00 96.44 106 SER A O 1
ATOM 778 N N . ALA A 1 107 ? -19.055 22.325 -12.766 1.00 94.75 107 ALA A N 1
ATOM 779 C CA . ALA A 1 107 ? -18.895 21.705 -11.446 1.00 94.75 107 ALA A CA 1
ATOM 780 C C . ALA A 1 107 ? -19.757 22.398 -10.376 1.00 94.75 107 ALA A C 1
ATOM 782 O O . ALA A 1 107 ? -20.460 21.735 -9.607 1.00 94.75 107 ALA A O 1
ATOM 783 N N . LEU A 1 108 ? -19.760 23.735 -10.370 1.00 95.00 108 LEU A N 1
ATOM 784 C CA . LEU A 1 108 ? -20.606 24.545 -9.489 1.00 95.00 108 LEU A CA 1
ATOM 785 C C . LEU A 1 108 ? -22.098 24.308 -9.773 1.00 95.00 108 LEU A C 1
ATOM 787 O O . LEU A 1 108 ? -22.887 24.116 -8.843 1.00 95.00 108 LEU A O 1
ATOM 791 N N . ALA A 1 109 ? -22.490 24.238 -11.049 1.00 97.06 109 ALA A N 1
ATOM 792 C CA . ALA A 1 109 ? -23.852 23.893 -11.443 1.00 97.06 109 ALA A CA 1
ATOM 793 C C . ALA A 1 109 ? -24.242 22.481 -10.966 1.00 97.06 109 ALA A C 1
ATOM 795 O O . ALA A 1 109 ? -25.328 22.307 -10.405 1.00 97.06 109 ALA A O 1
ATOM 796 N N . CYS A 1 110 ? -23.358 21.486 -11.120 1.00 97.56 110 CYS A N 1
ATOM 797 C CA . CYS A 1 110 ? -23.568 20.126 -10.615 1.00 97.56 110 CYS A CA 1
ATOM 798 C C . CYS A 1 110 ? -23.829 20.115 -9.106 1.00 97.56 110 CYS A C 1
ATOM 800 O O . CYS A 1 110 ? -24.820 19.531 -8.675 1.00 97.56 110 CYS A O 1
ATOM 802 N N . ALA A 1 111 ? -23.017 20.814 -8.306 1.00 95.38 111 ALA A N 1
ATOM 803 C CA . ALA A 1 111 ? -23.203 20.901 -6.856 1.00 95.38 111 ALA A CA 1
ATOM 804 C C . ALA A 1 111 ? -24.573 21.492 -6.468 1.00 95.38 111 ALA A C 1
ATOM 806 O O . ALA A 1 111 ? -25.273 20.952 -5.604 1.00 95.38 111 ALA A O 1
ATOM 807 N N . VAL A 1 112 ? -25.002 22.561 -7.152 1.00 96.31 112 VAL A N 1
ATOM 808 C CA . VAL A 1 112 ? -26.332 23.168 -6.962 1.00 96.31 112 VAL A CA 1
ATOM 809 C C . VAL A 1 112 ? -27.453 22.201 -7.361 1.00 96.31 112 VAL A C 1
ATOM 811 O O . VAL A 1 112 ? -28.477 22.128 -6.676 1.00 96.31 112 VAL A O 1
ATOM 814 N N . MET A 1 113 ? -27.286 21.440 -8.445 1.00 97.69 113 MET A N 1
ATOM 815 C CA . MET A 1 113 ? -28.283 20.468 -8.905 1.00 97.69 113 MET A CA 1
ATOM 816 C C . MET A 1 113 ? -28.362 19.235 -7.999 1.00 97.69 113 MET A C 1
ATOM 818 O O . MET A 1 113 ? -29.471 18.844 -7.645 1.00 97.69 113 MET A O 1
ATOM 822 N N . VAL A 1 114 ? -27.233 18.698 -7.523 1.00 97.38 114 VAL A N 1
ATOM 823 C CA . VAL A 1 114 ? -27.181 17.648 -6.487 1.00 97.38 114 VAL A CA 1
ATOM 824 C C . VAL A 1 114 ? -27.934 18.104 -5.236 1.00 97.38 114 VAL A C 1
ATOM 826 O O . VAL A 1 114 ? -28.817 17.389 -4.765 1.00 97.38 114 VAL A O 1
ATOM 829 N N . GLY A 1 115 ? -27.690 19.328 -4.750 1.00 95.44 115 GLY A N 1
ATOM 830 C CA . GLY A 1 115 ? -28.432 19.897 -3.619 1.00 95.44 115 GLY A CA 1
ATOM 831 C C . GLY A 1 115 ? -29.939 20.048 -3.888 1.00 95.44 115 GLY A C 1
ATOM 832 O O . GLY A 1 115 ? -30.769 19.673 -3.055 1.00 95.44 115 GLY A O 1
ATOM 833 N N . ARG A 1 116 ? -30.338 20.543 -5.068 1.00 96.19 116 ARG A N 1
ATOM 834 C CA . ARG A 1 116 ? -31.759 20.681 -5.457 1.00 96.19 116 ARG A CA 1
ATOM 835 C C . ARG A 1 116 ? -32.470 19.331 -5.590 1.00 96.19 116 ARG A C 1
ATOM 837 O O . ARG A 1 116 ? -33.614 19.201 -5.149 1.00 96.19 116 ARG A O 1
ATOM 844 N N . LEU A 1 117 ? -31.806 18.327 -6.155 1.00 96.69 117 LEU A N 1
ATOM 845 C CA . LEU A 1 117 ? -32.326 16.967 -6.278 1.00 96.69 117 LEU A CA 1
ATOM 846 C C . LEU A 1 117 ? -32.383 16.273 -4.906 1.00 96.69 117 LEU A C 1
ATOM 848 O O . LEU A 1 117 ? -33.384 15.625 -4.601 1.00 96.69 117 LEU A O 1
ATOM 852 N N . ALA A 1 118 ? -31.413 16.509 -4.017 1.00 95.50 118 ALA A N 1
ATOM 853 C CA . ALA A 1 118 ? -31.481 16.084 -2.618 1.00 95.50 118 ALA A CA 1
ATOM 854 C C . ALA A 1 118 ? -32.691 16.706 -1.889 1.00 95.50 118 ALA A C 1
ATOM 856 O O . ALA A 1 118 ? -33.426 15.992 -1.207 1.00 95.50 118 ALA A O 1
ATOM 857 N N . ARG A 1 119 ? -32.987 18.007 -2.083 1.00 94.31 119 ARG A N 1
ATOM 858 C CA . ARG A 1 119 ? -34.211 18.647 -1.539 1.00 94.31 119 ARG A CA 1
ATOM 859 C C . ARG A 1 119 ? -35.487 17.967 -2.034 1.00 94.31 119 ARG A C 1
ATOM 861 O O . ARG A 1 119 ? -36.380 17.715 -1.231 1.00 94.31 119 ARG A O 1
ATOM 868 N N . ARG A 1 120 ? -35.570 17.636 -3.330 1.00 92.31 120 ARG A N 1
ATOM 869 C CA . ARG A 1 120 ? -36.696 16.868 -3.906 1.00 92.31 120 ARG A CA 1
ATOM 870 C C . ARG A 1 120 ? -36.800 15.450 -3.328 1.00 92.31 120 ARG A C 1
ATOM 872 O O . ARG A 1 120 ? -37.905 14.932 -3.214 1.00 92.31 120 ARG A O 1
ATOM 879 N N . SER A 1 121 ? -35.673 14.887 -2.900 1.00 92.62 121 SER A N 1
ATOM 880 C CA . SER A 1 121 ? -35.546 13.571 -2.258 1.00 92.62 121 SER A CA 1
ATOM 881 C C . SER A 1 121 ? -35.799 13.595 -0.738 1.00 92.62 121 SER A C 1
ATOM 883 O O . SER A 1 121 ? -35.667 12.570 -0.083 1.00 92.62 121 SER A O 1
ATOM 885 N N . GLY A 1 122 ? -36.159 14.746 -0.150 1.00 90.12 122 GLY A N 1
ATOM 886 C CA . GLY A 1 122 ? -36.475 14.872 1.282 1.00 90.12 122 GLY A CA 1
ATOM 887 C C . GLY A 1 122 ? -35.354 15.419 2.179 1.00 90.12 122 GLY A C 1
ATOM 888 O O . GLY A 1 122 ? -35.522 15.442 3.396 1.00 90.12 122 GLY A O 1
ATOM 889 N N . ALA A 1 123 ? -34.235 15.894 1.621 1.00 90.38 123 ALA A N 1
ATOM 890 C CA . ALA A 1 123 ? -33.186 16.579 2.385 1.00 90.38 123 ALA A CA 1
ATOM 891 C C . ALA A 1 123 ? -33.685 17.893 3.022 1.00 90.38 123 ALA A C 1
ATOM 893 O O . ALA A 1 123 ? -34.490 18.607 2.420 1.00 90.38 123 ALA A O 1
ATOM 894 N N . THR A 1 124 ? -33.155 18.290 4.185 1.00 88.88 124 THR A N 1
ATOM 895 C CA . THR A 1 124 ? -33.307 19.666 4.720 1.00 88.88 124 THR A CA 1
ATOM 896 C C . THR A 1 124 ? -32.460 20.669 3.908 1.00 88.88 124 THR A C 1
ATOM 898 O O . THR A 1 124 ? -31.595 20.242 3.140 1.00 88.88 124 THR A O 1
ATOM 901 N N . PRO A 1 125 ? -32.658 22.001 4.031 1.00 88.38 125 PRO A N 1
ATOM 902 C CA . PRO A 1 125 ? -31.802 22.987 3.356 1.00 88.38 125 PRO A CA 1
ATOM 903 C C . PRO A 1 125 ? -30.315 22.818 3.696 1.00 88.38 125 PRO A C 1
ATOM 905 O O . PRO A 1 125 ? -29.478 22.814 2.796 1.00 88.38 125 PRO A O 1
ATOM 908 N N . LEU A 1 126 ? -30.000 22.583 4.976 1.00 83.31 126 LEU A N 1
ATOM 909 C CA . LEU A 1 126 ? -28.636 22.330 5.440 1.00 83.31 126 LEU A CA 1
ATOM 910 C C . LEU A 1 126 ? -28.077 21.012 4.879 1.00 83.31 126 LEU A C 1
ATOM 912 O O . LEU A 1 126 ? -26.971 21.004 4.349 1.00 83.31 126 LEU A O 1
ATOM 916 N N . ALA A 1 127 ? -28.845 19.917 4.920 1.00 85.19 127 ALA A N 1
ATOM 917 C CA . ALA A 1 127 ? -28.413 18.628 4.370 1.00 85.19 127 ALA A CA 1
ATOM 918 C C . ALA A 1 127 ? -28.156 18.684 2.852 1.00 85.19 127 ALA A C 1
ATOM 920 O O . ALA A 1 127 ? -27.215 18.070 2.354 1.00 85.19 127 ALA A O 1
ATOM 921 N N . ALA A 1 128 ? -28.957 19.459 2.117 1.00 90.56 128 ALA A N 1
ATOM 922 C CA . ALA A 1 128 ? -28.757 19.706 0.692 1.00 90.56 128 ALA A CA 1
ATOM 923 C C . ALA A 1 128 ? -27.506 20.556 0.404 1.00 90.56 128 ALA A C 1
ATOM 925 O O . ALA A 1 128 ? -26.784 20.268 -0.550 1.00 90.56 128 ALA A O 1
ATOM 926 N N . GLY A 1 129 ? -27.225 21.563 1.240 1.00 87.69 129 GLY A N 1
ATOM 927 C CA . GLY A 1 129 ? -25.977 22.329 1.185 1.00 87.69 129 GLY A CA 1
ATOM 928 C C . GLY A 1 129 ? -24.748 21.462 1.470 1.00 87.69 129 GLY A C 1
ATOM 929 O O . GLY A 1 129 ? -23.762 21.545 0.744 1.00 87.69 129 GLY A O 1
ATOM 930 N N . ILE A 1 130 ? -24.833 20.561 2.456 1.00 84.19 130 ILE A N 1
ATOM 931 C CA . ILE A 1 130 ? -23.784 19.575 2.762 1.00 84.19 130 ILE A CA 1
ATOM 932 C C . ILE A 1 130 ? -23.559 18.623 1.580 1.00 84.19 130 ILE A C 1
ATOM 934 O O . ILE A 1 130 ? -22.412 18.396 1.209 1.00 84.19 130 ILE A O 1
ATOM 938 N N . ALA A 1 131 ? -24.620 18.115 0.943 1.00 89.69 131 ALA A N 1
ATOM 939 C CA . ALA A 1 131 ? -24.498 17.250 -0.234 1.00 89.69 131 ALA A CA 1
ATOM 940 C C . ALA A 1 131 ? -23.800 17.953 -1.417 1.00 89.69 131 ALA A C 1
ATOM 942 O O . ALA A 1 131 ? -22.921 17.366 -2.045 1.00 89.69 131 ALA A O 1
ATOM 943 N N . GLY A 1 132 ? -24.135 19.221 -1.689 1.00 91.25 132 GLY A N 1
ATOM 944 C CA . GLY A 1 132 ? -23.445 20.032 -2.701 1.00 91.25 132 GLY A CA 1
ATOM 945 C C . GLY A 1 132 ? -21.992 20.363 -2.328 1.00 91.25 132 GLY A C 1
ATOM 946 O O . GLY A 1 132 ? -21.107 20.291 -3.176 1.00 91.25 132 GLY A O 1
ATOM 947 N N . GLY A 1 133 ? -21.717 20.660 -1.055 1.00 86.62 133 GLY A N 1
ATOM 948 C CA . GLY A 1 133 ? -20.361 20.914 -0.557 1.00 86.62 133 GLY A CA 1
ATOM 949 C C . GLY A 1 133 ? -19.452 19.684 -0.625 1.00 86.62 133 GLY A C 1
ATOM 950 O O . GLY A 1 133 ? -18.310 19.793 -1.061 1.00 86.62 133 GLY A O 1
ATOM 951 N N . LEU A 1 134 ? -19.969 18.501 -0.270 1.00 84.88 134 LEU A N 1
ATOM 952 C CA . LEU A 1 134 ? -19.258 17.223 -0.409 1.00 84.88 134 LEU A CA 1
ATOM 953 C C . LEU A 1 134 ? -19.008 16.838 -1.873 1.00 84.88 134 LEU A C 1
ATOM 955 O O . LEU A 1 134 ? -18.018 16.169 -2.152 1.00 84.88 134 LEU A O 1
ATOM 959 N N . PHE A 1 135 ? -19.874 17.257 -2.803 1.00 91.00 135 PHE A N 1
ATOM 960 C CA . PHE A 1 135 ? -19.628 17.081 -4.234 1.00 91.00 135 PHE A CA 1
ATOM 961 C C . PHE A 1 135 ? -18.391 17.878 -4.670 1.00 91.00 135 PHE A C 1
ATOM 963 O O . PHE A 1 135 ? -17.474 17.302 -5.247 1.00 91.00 135 PHE A O 1
ATOM 970 N N . LEU A 1 136 ? -18.324 19.173 -4.333 1.00 87.88 136 LEU A N 1
ATOM 971 C CA . LEU A 1 136 ? -17.175 20.026 -4.669 1.00 87.88 136 LEU A CA 1
ATOM 972 C C . LEU A 1 136 ? -15.890 19.587 -3.955 1.00 87.88 136 LEU A C 1
ATOM 974 O O . LEU A 1 136 ? -14.836 19.546 -4.576 1.00 87.88 136 LEU A O 1
ATOM 978 N N . ALA A 1 137 ? -15.966 19.207 -2.679 1.00 79.56 137 ALA A N 1
ATOM 979 C CA . ALA A 1 137 ? -14.808 18.716 -1.931 1.00 79.56 137 ALA A CA 1
ATOM 980 C C . ALA A 1 137 ? -14.327 17.319 -2.356 1.00 79.56 137 ALA A C 1
ATOM 982 O O . ALA A 1 137 ? -13.327 16.849 -1.821 1.00 79.56 137 ALA A O 1
ATOM 983 N N . SER A 1 138 ? -15.028 16.623 -3.257 1.00 84.12 138 SER A N 1
ATOM 984 C CA . SER A 1 138 ? -14.686 15.243 -3.593 1.00 84.12 138 SER A CA 1
ATOM 985 C C . SER A 1 138 ? -13.359 15.148 -4.361 1.00 84.12 138 SER A C 1
ATOM 987 O O . SER A 1 138 ? -13.204 15.830 -5.379 1.00 84.12 138 SER A O 1
ATOM 989 N N . PRO A 1 139 ? -12.456 14.215 -3.995 1.00 77.44 139 PRO A N 1
ATOM 990 C CA . PRO A 1 139 ? -11.251 13.911 -4.774 1.00 77.44 139 PRO A CA 1
ATOM 991 C C . PRO A 1 139 ? -11.548 13.437 -6.203 1.00 77.44 139 PRO A C 1
ATOM 993 O O . PRO A 1 139 ? -10.679 13.507 -7.060 1.00 77.44 139 PRO A O 1
ATOM 996 N N . ILE A 1 140 ? -12.771 12.958 -6.467 1.00 85.94 140 ILE A N 1
ATOM 997 C CA . ILE A 1 140 ? -13.227 12.527 -7.797 1.00 85.94 140 ILE A CA 1
ATOM 998 C C . ILE A 1 140 ? -13.576 13.741 -8.677 1.00 85.94 140 ILE A C 1
ATOM 1000 O O . ILE A 1 140 ? -13.433 13.683 -9.895 1.00 85.94 140 ILE A O 1
ATOM 1004 N N . ILE A 1 141 ? -14.043 14.840 -8.070 1.00 87.88 141 ILE A N 1
ATOM 1005 C CA . ILE A 1 141 ? -14.504 16.049 -8.772 1.00 87.88 141 ILE A CA 1
ATOM 1006 C C . ILE A 1 141 ? -13.391 17.083 -8.910 1.00 87.88 141 ILE A C 1
ATOM 1008 O O . ILE A 1 141 ? -13.301 17.718 -9.958 1.00 87.88 141 ILE A O 1
ATOM 1012 N N . LEU A 1 142 ? -12.540 17.242 -7.892 1.00 80.50 142 LEU A N 1
ATOM 1013 C CA . LEU A 1 142 ? -11.486 18.260 -7.876 1.00 80.50 142 LEU A CA 1
ATOM 1014 C C . LEU A 1 142 ? -10.592 18.223 -9.136 1.00 80.50 142 LEU A C 1
ATOM 1016 O O . LEU A 1 142 ? -10.564 19.235 -9.825 1.00 80.50 142 LEU A O 1
ATOM 1020 N N . PRO A 1 143 ? -9.959 17.104 -9.547 1.00 77.88 143 PRO A N 1
ATOM 1021 C CA . PRO A 1 143 ? -9.037 17.103 -10.693 1.00 77.88 143 PRO A CA 1
ATOM 1022 C C . PRO A 1 143 ? -9.687 17.450 -12.041 1.00 77.88 143 PRO A C 1
ATOM 1024 O O . PRO A 1 143 ? -9.007 17.888 -12.965 1.00 77.88 143 PRO A O 1
ATOM 1027 N N . VAL A 1 144 ? -11.000 17.240 -12.171 1.00 85.88 144 VAL A N 1
ATOM 1028 C CA . VAL A 1 144 ? -11.754 17.455 -13.416 1.00 85.88 144 VAL A CA 1
ATOM 1029 C C . VAL A 1 144 ? -12.571 18.749 -13.413 1.00 85.88 144 VAL A C 1
ATOM 1031 O O . VAL A 1 144 ? -13.057 19.152 -14.468 1.00 85.88 144 VAL A O 1
ATOM 1034 N N . SER A 1 145 ? -12.710 19.434 -12.272 1.00 87.25 145 SER A N 1
ATOM 1035 C CA . SER A 1 145 ? -13.493 20.673 -12.167 1.00 87.25 145 SER A CA 1
ATOM 1036 C C . SER A 1 145 ? -12.806 21.891 -12.785 1.00 87.25 145 SER A C 1
ATOM 1038 O O . SER A 1 145 ? -13.473 22.877 -13.065 1.00 87.25 145 SER A O 1
ATOM 1040 N N . TYR A 1 146 ? -11.497 21.828 -13.020 1.00 85.88 146 TYR A N 1
ATOM 1041 C CA . TYR A 1 146 ? -10.696 22.890 -13.636 1.00 85.88 146 TYR A CA 1
ATOM 1042 C C . TYR A 1 146 ? -9.886 22.380 -14.836 1.00 85.88 146 TYR A C 1
ATOM 1044 O O . TYR A 1 146 ? -8.845 22.943 -15.156 1.00 85.88 146 TYR A O 1
ATOM 1052 N N . SER A 1 147 ? -10.351 21.317 -15.499 1.00 87.06 147 SER A N 1
ATOM 1053 C CA . SER A 1 147 ? -9.703 20.730 -16.676 1.00 87.06 147 SER A CA 1
ATOM 1054 C C . SER A 1 147 ? -10.649 20.762 -17.875 1.00 87.06 147 SER A C 1
ATOM 1056 O O . SER A 1 147 ? -11.833 20.455 -17.730 1.00 87.06 147 SER A O 1
ATOM 1058 N N . SER A 1 148 ? -10.152 21.124 -19.059 1.00 88.88 148 SER A N 1
ATOM 1059 C CA . SER A 1 148 ? -10.950 21.304 -20.285 1.00 88.88 148 SER A CA 1
ATOM 1060 C C . SER A 1 148 ? -11.412 19.960 -20.868 1.00 88.88 148 SER A C 1
ATOM 1062 O O . SER A 1 148 ? -10.904 19.487 -21.880 1.00 88.88 148 SER A O 1
ATOM 1064 N N . ARG A 1 149 ? -12.374 19.311 -20.201 1.00 87.25 149 ARG A N 1
ATOM 1065 C CA . ARG A 1 149 ? -12.872 17.959 -20.505 1.00 87.25 149 ARG A CA 1
ATOM 1066 C C . ARG A 1 149 ? -14.379 17.934 -20.760 1.00 87.25 149 ARG A C 1
ATOM 1068 O O . ARG A 1 149 ? -15.121 18.796 -20.298 1.00 87.25 149 ARG A O 1
ATOM 1075 N N . SER A 1 150 ? -14.849 16.877 -21.423 1.00 90.31 150 SER A N 1
ATOM 1076 C CA . SER A 1 150 ? -16.281 16.592 -21.633 1.00 90.31 150 SER A CA 1
ATOM 1077 C C . SER A 1 150 ? -17.002 16.093 -20.376 1.00 90.31 150 SER A C 1
ATOM 1079 O O . SER A 1 150 ? -18.219 16.227 -20.270 1.00 90.31 150 SER A O 1
ATOM 1081 N N . ASP A 1 151 ? -16.245 15.550 -19.422 1.00 92.12 151 ASP A N 1
ATOM 1082 C CA . ASP A 1 151 ? -16.689 14.907 -18.184 1.00 92.12 151 ASP A CA 1
ATOM 1083 C C . ASP A 1 151 ? -17.711 15.717 -17.364 1.00 92.12 151 ASP A C 1
ATOM 1085 O O . ASP A 1 151 ? -18.872 15.320 -17.239 1.00 92.12 151 ASP A O 1
ATOM 1089 N N . VAL A 1 152 ? -17.295 16.859 -16.812 1.00 94.00 152 VAL A N 1
ATOM 1090 C CA . VAL A 1 152 ? -18.136 17.668 -15.914 1.00 94.00 152 VAL A CA 1
ATOM 1091 C C . VAL A 1 152 ? -19.257 18.417 -16.659 1.00 94.00 152 VAL A C 1
ATOM 1093 O O . VAL A 1 152 ? -20.380 18.432 -16.150 1.00 94.00 152 VAL A O 1
ATOM 1096 N N . PRO A 1 153 ? -19.043 18.982 -17.868 1.00 96.12 153 PRO A N 1
ATOM 1097 C CA . PRO A 1 153 ? -20.130 19.561 -18.662 1.00 96.12 153 PRO A CA 1
ATOM 1098 C C . PRO A 1 153 ? -21.229 18.550 -19.028 1.00 96.12 153 PRO A C 1
ATOM 1100 O O . PRO A 1 153 ? -22.414 18.874 -18.929 1.00 96.12 153 PRO A O 1
ATOM 1103 N N . ALA A 1 154 ? -20.874 17.305 -19.378 1.00 96.38 154 ALA A N 1
ATOM 1104 C CA . ALA A 1 154 ? -21.862 16.261 -19.659 1.00 96.38 154 ALA A CA 1
ATOM 1105 C C . ALA A 1 154 ? -22.683 15.897 -18.407 1.00 96.38 154 ALA A C 1
ATOM 1107 O O . ALA A 1 154 ? -23.908 15.790 -18.485 1.00 96.38 154 ALA A O 1
ATOM 1108 N N . LEU A 1 155 ? -22.034 15.789 -17.241 1.00 97.19 155 LEU A N 1
ATOM 1109 C CA . LEU A 1 155 ? -22.709 15.581 -15.955 1.00 97.19 155 LEU A CA 1
ATOM 1110 C C . LEU A 1 155 ? -23.663 16.736 -15.607 1.00 97.19 155 LEU A C 1
ATOM 1112 O O . LEU A 1 155 ? -24.778 16.491 -15.142 1.00 97.19 155 LEU A O 1
ATOM 1116 N N . ALA A 1 156 ? -23.268 17.986 -15.861 1.00 97.81 156 ALA A N 1
ATOM 1117 C CA . ALA A 1 156 ? -24.122 19.147 -15.620 1.00 97.81 156 ALA A CA 1
ATOM 1118 C C . ALA A 1 156 ? -25.395 19.090 -16.480 1.00 97.81 156 ALA A C 1
ATOM 1120 O O . ALA A 1 156 ? -26.500 19.278 -15.969 1.00 97.81 156 ALA A O 1
ATOM 1121 N N . LEU A 1 157 ? -25.263 18.751 -17.763 1.00 97.81 157 LEU A N 1
ATOM 1122 C CA . LEU A 1 157 ? -26.398 18.564 -18.668 1.00 97.81 157 LEU A CA 1
ATOM 1123 C C . LEU A 1 157 ? -27.297 17.385 -18.238 1.00 97.81 157 LEU A C 1
ATOM 1125 O O . LEU A 1 157 ? -28.523 17.518 -18.222 1.00 97.81 157 LEU A O 1
ATOM 1129 N N . ALA A 1 158 ? -26.713 16.271 -17.787 1.00 97.88 158 ALA A N 1
ATOM 1130 C CA . ALA A 1 158 ? -27.460 15.122 -17.274 1.00 97.88 158 ALA A CA 1
ATOM 1131 C C . ALA A 1 158 ? -28.285 15.467 -16.014 1.00 97.88 158 ALA A C 1
ATOM 1133 O O . ALA A 1 158 ? -29.495 15.214 -15.955 1.00 97.88 158 ALA A O 1
ATOM 1134 N N . LEU A 1 159 ? -27.661 16.128 -15.032 1.00 98.06 159 LEU A N 1
ATOM 1135 C CA . LEU A 1 159 ? -28.320 16.594 -13.808 1.00 98.06 159 LEU A CA 1
ATOM 1136 C C . LEU A 1 159 ? -29.361 17.693 -14.082 1.00 98.06 159 LEU A C 1
ATOM 1138 O O . LEU A 1 159 ? -30.386 17.749 -13.394 1.00 98.06 159 LEU A O 1
ATOM 1142 N N . LEU A 1 160 ? -29.152 18.533 -15.102 1.00 97.75 160 LEU A N 1
ATOM 1143 C CA . LEU A 1 160 ? -30.139 19.517 -15.552 1.00 97.75 160 LEU A CA 1
ATOM 1144 C C . LEU A 1 160 ? -31.382 18.815 -16.105 1.00 97.75 160 LEU A C 1
ATOM 1146 O O . LEU A 1 160 ? -32.494 19.154 -15.701 1.00 97.75 160 LEU A O 1
ATOM 1150 N N . GLY A 1 161 ? -31.209 17.784 -16.937 1.00 96.75 161 GLY A N 1
ATOM 1151 C CA . GLY A 1 161 ? -32.302 16.934 -17.412 1.00 96.75 161 GLY A CA 1
ATOM 1152 C C . GLY A 1 161 ? -33.118 16.322 -16.272 1.00 96.75 161 GLY A C 1
ATOM 1153 O O . GLY A 1 161 ? -34.337 16.502 -16.219 1.00 96.75 161 GLY A O 1
ATOM 1154 N N . MET A 1 162 ? -32.457 15.697 -15.292 1.00 96.44 162 MET A N 1
ATOM 1155 C CA . MET A 1 162 ? -33.130 15.179 -14.088 1.00 96.44 162 MET A CA 1
ATOM 1156 C C . MET A 1 162 ? -33.845 16.281 -13.289 1.00 96.44 162 MET A C 1
ATOM 1158 O O . MET A 1 162 ? -34.948 16.072 -12.773 1.00 96.44 162 MET A O 1
ATOM 1162 N N . THR A 1 163 ? -33.254 17.475 -13.199 1.00 96.31 163 THR A N 1
ATOM 1163 C CA . THR A 1 163 ? -33.841 18.621 -12.489 1.00 96.31 163 THR A CA 1
ATOM 1164 C C . THR A 1 163 ? -35.093 19.149 -13.195 1.00 96.31 163 THR A C 1
ATOM 1166 O O . THR A 1 163 ? -36.086 19.433 -12.527 1.00 96.31 163 THR A O 1
ATOM 1169 N N . LEU A 1 164 ? -35.103 19.239 -14.530 1.00 95.56 164 LEU A N 1
ATOM 1170 C CA . LEU A 1 164 ? -36.289 19.636 -15.301 1.00 95.56 164 LEU A CA 1
ATOM 1171 C C . LEU A 1 164 ? -37.394 18.572 -15.230 1.00 95.56 164 LEU A C 1
ATOM 1173 O O . LEU A 1 164 ? -38.554 18.906 -14.976 1.00 95.56 164 LEU A O 1
ATOM 1177 N N . PHE A 1 165 ? -37.033 17.292 -15.364 1.00 95.31 165 PHE A N 1
ATOM 1178 C CA . PHE A 1 165 ? -37.973 16.174 -15.258 1.00 95.31 165 PHE A CA 1
ATOM 1179 C C . PHE A 1 165 ? -38.684 16.151 -13.894 1.00 95.31 165 PHE A C 1
ATOM 1181 O O . PHE A 1 165 ? -39.911 16.067 -13.828 1.00 95.31 165 PHE A O 1
ATOM 1188 N N . THR A 1 166 ? -37.930 16.303 -12.799 1.00 93.00 166 THR A N 1
ATOM 1189 C CA . THR A 1 166 ? -38.484 16.344 -11.433 1.00 93.00 166 THR A CA 1
ATOM 1190 C C . THR A 1 166 ? -39.210 17.653 -11.109 1.00 93.00 166 THR A C 1
ATOM 1192 O O . THR A 1 166 ? -40.198 17.632 -10.372 1.00 93.00 166 THR A O 1
ATOM 1195 N N . ARG A 1 167 ? -38.782 18.797 -11.667 1.00 91.88 167 ARG A N 1
ATOM 1196 C CA . ARG A 1 167 ? -39.479 20.089 -11.520 1.00 91.88 167 ARG A CA 1
ATOM 1197 C C . ARG A 1 167 ? -40.887 20.042 -12.110 1.00 91.88 167 ARG A C 1
ATOM 1199 O O . ARG A 1 167 ? -41.804 20.580 -11.495 1.00 91.88 167 ARG A O 1
ATOM 1206 N N . TRP A 1 168 ? -41.055 19.390 -13.260 1.00 91.25 168 TRP A N 1
ATOM 1207 C CA . TRP A 1 168 ? -42.313 19.323 -14.009 1.00 91.25 168 TRP A CA 1
ATOM 1208 C C . TRP A 1 168 ? -42.983 17.939 -13.972 1.00 91.25 168 TRP A C 1
ATOM 1210 O O . TRP A 1 168 ? -43.738 17.596 -14.880 1.00 91.25 168 TRP A O 1
ATOM 1220 N N . ALA A 1 169 ? -42.781 17.158 -12.904 1.00 85.38 169 ALA A N 1
ATOM 1221 C CA . ALA A 1 169 ? -43.256 15.772 -12.768 1.00 85.38 169 ALA A CA 1
ATOM 1222 C C . ALA A 1 169 ? -44.775 15.545 -12.984 1.00 85.38 169 ALA A C 1
ATOM 1224 O O . ALA A 1 169 ? -45.203 14.412 -13.230 1.00 85.38 169 ALA A O 1
ATOM 1225 N N . HIS A 1 170 ? -45.595 16.600 -12.938 1.00 85.12 170 HIS A N 1
ATOM 1226 C CA . HIS A 1 170 ? -47.044 16.558 -13.187 1.00 85.12 170 HIS A CA 1
ATOM 1227 C C . HIS A 1 170 ? -47.474 17.157 -14.542 1.00 85.12 170 HIS A C 1
ATOM 1229 O O . HIS A 1 170 ? -48.637 17.041 -14.902 1.00 85.12 170 HIS A O 1
ATOM 1235 N N . SER A 1 171 ? -46.557 17.723 -15.334 1.00 90.19 171 SER A N 1
ATOM 1236 C CA . SER A 1 171 ? -46.853 18.429 -16.593 1.00 90.19 171 SER A CA 1
ATOM 1237 C C . SER A 1 171 ? -46.290 17.706 -17.830 1.00 90.19 171 SER A C 1
ATOM 1239 O O . SER A 1 171 ? -45.490 16.776 -17.706 1.00 90.19 171 SER A O 1
ATOM 1241 N N . THR A 1 172 ? -46.697 18.113 -19.033 1.00 88.25 172 THR A N 1
ATOM 1242 C CA . THR A 1 172 ? -46.089 17.698 -20.313 1.00 88.25 172 THR A CA 1
ATOM 1243 C C . THR A 1 172 ? -44.690 18.293 -20.498 1.00 88.25 172 THR A C 1
ATOM 1245 O O . THR A 1 172 ? -43.817 17.619 -21.041 1.00 88.25 172 THR A O 1
ATOM 1248 N N . TRP A 1 173 ? -44.420 19.473 -19.924 1.00 89.50 173 TRP A N 1
ATOM 1249 C CA . TRP A 1 173 ? -43.100 20.125 -19.918 1.00 89.50 173 TRP A CA 1
ATOM 1250 C C . TRP A 1 173 ? -41.958 19.247 -19.365 1.00 89.50 173 TRP A C 1
ATOM 1252 O O . TRP A 1 173 ? -40.792 19.504 -19.658 1.00 89.50 173 TRP A O 1
ATOM 1262 N N . ARG A 1 174 ? -42.254 18.150 -18.643 1.00 90.19 174 ARG A N 1
ATOM 1263 C CA . ARG A 1 174 ? -41.247 17.148 -18.228 1.00 90.19 174 ARG A CA 1
ATOM 1264 C C . ARG A 1 174 ? -40.417 16.610 -19.400 1.00 90.19 174 ARG A C 1
ATOM 1266 O O . ARG A 1 174 ? -39.256 16.267 -19.201 1.00 90.19 174 ARG A O 1
ATOM 1273 N N . TYR A 1 175 ? -40.999 16.514 -20.601 1.00 91.88 175 TYR A N 1
ATOM 1274 C CA . TYR A 1 175 ? -40.320 15.960 -21.776 1.00 91.88 175 TYR A CA 1
ATOM 1275 C C . TYR A 1 175 ? -39.269 16.917 -22.356 1.00 91.88 175 TYR A C 1
ATOM 1277 O O . TYR A 1 175 ? -38.365 16.463 -23.047 1.00 91.88 175 TYR A O 1
ATOM 1285 N N . CYS A 1 176 ? -39.269 18.201 -21.979 1.00 92.75 176 CYS A N 1
ATOM 1286 C CA . CYS A 1 176 ? -38.166 19.114 -22.295 1.00 92.75 176 CYS A CA 1
ATOM 1287 C C . CYS A 1 176 ? -36.835 18.688 -21.650 1.00 92.75 176 CYS A C 1
ATOM 1289 O O . CYS A 1 176 ? -35.783 19.121 -22.108 1.00 92.75 176 CYS A O 1
ATOM 1291 N N . ALA A 1 177 ? -36.852 17.793 -20.650 1.00 95.06 177 ALA A N 1
ATOM 1292 C CA . ALA A 1 177 ? -35.652 17.137 -20.123 1.00 95.06 177 ALA A CA 1
ATOM 1293 C C . ALA A 1 177 ? -34.886 16.307 -21.173 1.00 95.06 177 ALA A C 1
ATOM 1295 O O . ALA A 1 177 ? -33.689 16.088 -21.005 1.00 95.06 177 ALA A O 1
ATOM 1296 N N . VAL A 1 178 ? -35.540 15.883 -22.263 1.00 94.88 178 VAL A N 1
ATOM 1297 C CA . VAL A 1 178 ? -34.896 15.174 -23.382 1.00 94.88 178 VAL A CA 1
ATOM 1298 C C . VAL A 1 178 ? -33.803 16.031 -24.032 1.00 94.88 178 VAL A C 1
ATOM 1300 O O . VAL A 1 178 ? -32.769 15.491 -24.406 1.00 94.88 178 VAL A O 1
ATOM 1303 N N . LEU A 1 179 ? -33.972 17.358 -24.10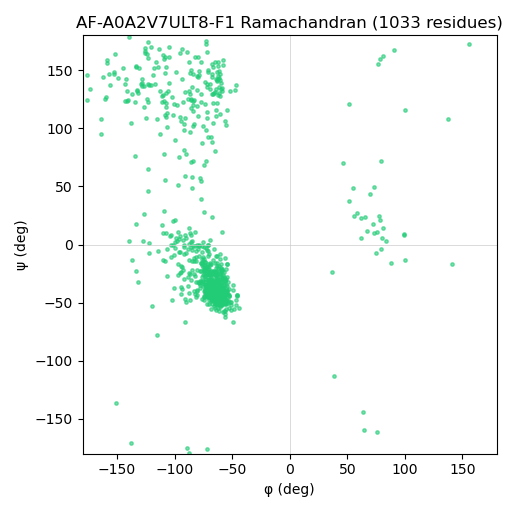4 1.00 94.88 179 LEU A N 1
ATOM 1304 C CA . LEU A 1 179 ? -33.002 18.261 -24.738 1.00 94.88 179 LEU A CA 1
ATOM 1305 C C . LEU A 1 179 ? -31.631 18.280 -24.025 1.00 94.88 179 LEU A C 1
ATOM 1307 O O . LEU A 1 179 ? -30.636 17.956 -24.675 1.00 94.88 179 LEU A O 1
ATOM 1311 N N . PRO A 1 180 ? -31.522 18.584 -22.713 1.00 96.38 180 PRO A N 1
ATOM 1312 C CA . PRO A 1 180 ? -30.238 18.523 -22.019 1.00 96.38 180 PRO A CA 1
ATOM 1313 C C . PRO A 1 180 ? -29.708 17.087 -21.865 1.00 96.38 180 PRO A C 1
ATOM 1315 O O . PRO A 1 180 ? -28.497 16.913 -21.838 1.00 96.38 180 PRO A O 1
ATOM 1318 N N . LEU A 1 181 ? -30.554 16.047 -21.837 1.00 96.56 181 LEU A N 1
ATOM 1319 C CA . LEU A 1 181 ? -30.074 14.653 -21.837 1.00 96.56 181 LEU A CA 1
ATOM 1320 C C . LEU A 1 181 ? -29.461 14.244 -23.187 1.00 96.56 181 LEU A C 1
ATOM 1322 O O . LEU A 1 181 ? -28.426 13.580 -23.211 1.00 96.56 181 LEU A O 1
ATOM 1326 N N . ALA A 1 182 ? -30.041 14.681 -24.308 1.00 95.25 182 ALA A N 1
ATOM 1327 C CA . ALA A 1 182 ? -29.438 14.510 -25.629 1.00 95.25 182 ALA A CA 1
ATOM 1328 C C . ALA A 1 182 ? -28.120 15.289 -25.713 1.00 95.25 182 ALA A C 1
ATOM 1330 O O . ALA A 1 182 ? -27.108 14.758 -26.168 1.00 95.25 182 ALA A O 1
ATOM 1331 N N . ALA A 1 183 ? -28.105 16.523 -25.200 1.00 95.50 183 ALA A N 1
ATOM 1332 C CA . ALA A 1 183 ? -26.897 17.332 -25.138 1.00 95.50 183 ALA A CA 1
ATOM 1333 C C . ALA A 1 183 ? -25.804 16.699 -24.255 1.00 95.50 183 ALA A C 1
ATOM 1335 O O . ALA A 1 183 ? -24.629 16.766 -24.607 1.00 95.50 183 ALA A O 1
ATOM 1336 N N . ALA A 1 184 ? -26.163 16.029 -23.155 1.00 96.31 184 ALA A N 1
ATOM 1337 C CA . ALA A 1 184 ? -25.219 15.272 -22.336 1.00 96.31 184 ALA A CA 1
ATOM 1338 C C . ALA A 1 184 ? -24.572 14.137 -23.148 1.00 96.31 184 ALA A C 1
ATOM 1340 O O . ALA A 1 184 ? -23.345 14.069 -23.225 1.00 96.31 184 ALA A O 1
ATOM 1341 N N . ALA A 1 185 ? -25.376 13.323 -23.843 1.00 93.94 185 ALA A N 1
ATOM 1342 C CA . ALA A 1 185 ? -24.888 12.241 -24.705 1.00 93.94 185 ALA A CA 1
ATOM 1343 C C . ALA A 1 185 ? -24.010 12.744 -25.876 1.00 93.94 185 ALA A C 1
ATOM 1345 O O . ALA A 1 185 ? -23.005 12.115 -26.209 1.00 93.94 185 ALA A O 1
ATOM 1346 N N . PHE A 1 186 ? -24.333 13.909 -26.456 1.00 93.75 186 PHE A N 1
ATOM 1347 C CA . PHE A 1 186 ? -23.519 14.605 -27.470 1.00 93.75 186 PHE A CA 1
ATOM 1348 C C . PHE A 1 186 ? -22.424 15.522 -26.902 1.00 93.75 186 PHE A C 1
ATOM 1350 O O . PHE A 1 186 ? -21.764 16.234 -27.660 1.00 93.75 186 PHE A O 1
ATOM 1357 N N . THR A 1 187 ? -22.189 15.478 -25.593 1.00 94.12 187 THR A N 1
ATOM 1358 C CA . THR A 1 187 ? -20.974 15.995 -24.952 1.00 94.12 187 THR A CA 1
ATOM 1359 C C . THR A 1 187 ? -20.053 14.822 -24.609 1.00 94.12 187 THR A C 1
ATOM 1361 O O . THR A 1 187 ? -18.880 14.825 -24.978 1.00 94.12 187 THR A O 1
ATOM 1364 N N . LYS A 1 188 ? -20.600 13.768 -23.990 1.00 91.06 188 LYS A N 1
ATOM 1365 C CA . LYS A 1 188 ? -19.910 12.505 -23.715 1.00 91.06 188 LYS A CA 1
ATOM 1366 C C . LYS A 1 188 ? -20.873 11.326 -23.878 1.00 91.06 188 LYS A C 1
ATOM 1368 O O . LYS A 1 188 ? -21.872 11.230 -23.173 1.00 91.06 188 LYS A O 1
ATOM 1373 N N . GLN A 1 189 ? -20.523 10.376 -24.743 1.00 87.38 189 GLN A N 1
ATOM 1374 C CA . GLN A 1 189 ? -21.365 9.235 -25.132 1.00 87.38 189 GLN A CA 1
ATOM 1375 C C . GLN A 1 189 ? -21.780 8.341 -23.949 1.00 87.38 189 GLN A C 1
ATOM 1377 O O . GLN A 1 189 ? -22.777 7.631 -24.029 1.00 87.38 189 GLN A O 1
ATOM 1382 N N . THR A 1 190 ? -21.019 8.359 -22.849 1.00 87.69 190 THR A N 1
ATOM 1383 C CA . THR A 1 190 ? -21.317 7.589 -21.632 1.00 87.69 190 THR A CA 1
ATOM 1384 C C . THR A 1 190 ? -22.357 8.246 -20.722 1.00 87.69 190 THR A C 1
ATOM 1386 O O . THR A 1 190 ? -22.812 7.582 -19.799 1.00 87.69 190 THR A O 1
ATOM 1389 N N . ALA A 1 191 ? -22.751 9.505 -20.949 1.00 91.00 191 ALA A N 1
ATOM 1390 C CA . ALA A 1 191 ? -23.678 10.259 -20.092 1.00 91.00 191 ALA A CA 1
ATOM 1391 C C . ALA A 1 191 ? -25.154 9.846 -20.303 1.00 91.00 191 ALA A C 1
ATOM 1393 O O . ALA A 1 191 ? -26.023 10.656 -20.626 1.00 91.00 191 ALA A O 1
ATOM 1394 N N . LEU A 1 192 ? -25.426 8.546 -20.166 1.00 90.31 192 LEU A N 1
ATOM 1395 C CA . LEU A 1 192 ? -26.730 7.913 -20.387 1.00 90.31 192 LEU A CA 1
ATOM 1396 C C . LEU A 1 192 ? -27.398 7.452 -19.086 1.00 90.31 192 LEU A C 1
ATOM 1398 O O . LEU A 1 192 ? -28.593 7.147 -19.091 1.00 90.31 192 LEU A O 1
ATOM 1402 N N . ALA A 1 193 ? -26.672 7.390 -17.966 1.00 94.56 193 ALA A N 1
ATOM 1403 C CA . ALA A 1 193 ? -27.199 6.808 -16.735 1.00 94.56 193 ALA A CA 1
ATOM 1404 C C . ALA A 1 193 ? -28.373 7.608 -16.151 1.00 94.56 193 ALA A C 1
ATOM 1406 O O . ALA A 1 193 ? -29.343 6.990 -15.709 1.00 94.56 193 ALA A O 1
ATOM 1407 N N . ALA A 1 194 ? -28.364 8.942 -16.244 1.00 94.88 194 ALA A N 1
ATOM 1408 C CA . ALA A 1 194 ? -29.509 9.791 -15.892 1.00 94.88 194 ALA A CA 1
ATOM 1409 C C . ALA A 1 194 ? -30.783 9.481 -16.712 1.00 94.88 194 ALA A C 1
ATOM 1411 O O . ALA A 1 194 ? -31.883 9.417 -16.158 1.00 94.88 194 ALA A O 1
ATOM 1412 N N . THR A 1 195 ? -30.653 9.221 -18.019 1.00 92.94 195 THR A N 1
ATOM 1413 C CA . THR A 1 195 ? -31.775 8.787 -18.874 1.00 92.94 195 THR A CA 1
ATOM 1414 C C . THR A 1 195 ? -32.314 7.437 -18.426 1.00 92.94 195 THR A C 1
ATOM 1416 O O . THR A 1 195 ? -33.521 7.282 -18.225 1.00 92.94 195 THR A O 1
ATOM 1419 N N . LEU A 1 196 ? -31.417 6.460 -18.261 1.00 94.69 196 LEU A N 1
ATOM 1420 C CA . LEU A 1 196 ? -31.778 5.113 -17.827 1.00 94.69 196 LEU A CA 1
ATOM 1421 C C . LEU A 1 196 ? -32.457 5.150 -16.450 1.00 94.69 196 LEU A C 1
ATOM 1423 O O . LEU A 1 196 ? -33.424 4.428 -16.234 1.00 94.69 196 LEU A O 1
ATOM 1427 N N . ALA A 1 197 ? -32.020 6.041 -15.554 1.00 96.25 197 ALA A N 1
ATOM 1428 C CA . ALA A 1 197 ? -32.612 6.243 -14.234 1.00 96.25 197 ALA A CA 1
ATOM 1429 C C . ALA A 1 197 ? -34.059 6.737 -14.307 1.00 96.25 197 ALA A C 1
ATOM 1431 O O . ALA A 1 197 ? -34.926 6.228 -13.597 1.00 96.25 197 ALA A O 1
ATOM 1432 N N . ILE A 1 198 ? -34.331 7.716 -15.177 1.00 95.44 198 ILE A N 1
ATOM 1433 C CA . ILE A 1 198 ? -35.683 8.241 -15.396 1.00 95.44 198 ILE A CA 1
ATOM 1434 C C . ILE A 1 198 ? -36.581 7.136 -15.961 1.00 95.44 198 ILE A C 1
ATOM 1436 O O . ILE A 1 198 ? -37.637 6.869 -15.391 1.00 95.44 198 ILE A O 1
ATOM 1440 N N . GLY A 1 199 ? -36.142 6.438 -17.013 1.00 94.31 199 GLY A N 1
ATOM 1441 C CA . GLY A 1 199 ? -36.882 5.310 -17.587 1.00 94.31 199 GLY A CA 1
ATOM 1442 C C . GLY A 1 199 ? -37.180 4.212 -16.561 1.00 94.31 199 GLY A C 1
ATOM 1443 O O . GLY A 1 199 ? -38.335 3.824 -16.391 1.00 94.31 199 GLY A O 1
ATOM 1444 N N . LEU A 1 200 ? -36.164 3.772 -15.815 1.00 94.62 200 LEU A N 1
ATOM 1445 C CA . LEU A 1 200 ? -36.281 2.741 -14.782 1.00 94.62 200 LEU A CA 1
ATOM 1446 C C . LEU A 1 200 ? -37.204 3.164 -13.628 1.00 94.62 200 LEU A C 1
ATOM 1448 O O . LEU A 1 200 ? -38.040 2.376 -13.193 1.00 94.62 200 LEU A O 1
ATOM 1452 N N . SER A 1 201 ? -37.127 4.421 -13.180 1.00 94.00 201 SER A N 1
ATOM 1453 C CA . SER A 1 201 ? -38.035 4.956 -12.157 1.00 94.00 201 SER A CA 1
ATOM 1454 C C . SER A 1 201 ? -39.497 4.961 -12.620 1.00 94.00 201 SER A C 1
ATOM 1456 O O . SER A 1 201 ? -40.379 4.573 -11.858 1.00 94.00 201 SER A O 1
ATOM 1458 N N . LEU A 1 202 ? -39.763 5.305 -13.887 1.00 92.56 202 LEU A N 1
ATOM 1459 C CA . LEU A 1 202 ? -41.108 5.268 -14.467 1.00 92.56 202 LEU A CA 1
ATOM 1460 C C . LEU A 1 202 ? -41.631 3.832 -14.620 1.00 92.56 202 LEU A C 1
ATOM 1462 O O . LEU A 1 202 ? -42.828 3.608 -14.444 1.00 92.56 202 LEU A O 1
ATOM 1466 N N . LEU A 1 203 ? -40.757 2.861 -14.903 1.00 93.06 203 LEU A N 1
ATOM 1467 C CA . LEU A 1 203 ? -41.107 1.436 -14.905 1.00 93.06 203 LEU A CA 1
ATOM 1468 C C . LEU A 1 203 ? -41.472 0.944 -13.497 1.00 93.06 203 LEU A C 1
ATOM 1470 O O . LEU A 1 203 ? -42.522 0.327 -13.337 1.00 93.06 203 LEU A O 1
ATOM 1474 N N . PHE A 1 204 ? -40.684 1.279 -12.469 1.00 90.44 204 PHE A N 1
ATOM 1475 C CA . PHE A 1 204 ? -41.013 0.951 -11.072 1.00 90.44 204 PHE A CA 1
ATOM 1476 C C . PHE A 1 204 ? -42.256 1.694 -10.542 1.00 90.44 204 PHE A C 1
ATOM 1478 O O . PHE A 1 204 ? -42.939 1.192 -9.653 1.00 90.44 204 PHE A O 1
ATOM 1485 N N . GLU A 1 205 ? -42.610 2.852 -11.107 1.00 88.56 205 GLU A N 1
ATOM 1486 C CA . GLU A 1 205 ? -43.904 3.515 -10.875 1.00 88.56 205 GLU A CA 1
ATOM 1487 C C . GLU A 1 205 ? -45.087 2.861 -11.630 1.00 88.56 205 GLU A C 1
ATOM 1489 O O . GLU A 1 205 ? -46.215 3.345 -11.521 1.00 88.56 205 GLU A O 1
ATOM 1494 N N . GLY A 1 206 ? -44.859 1.803 -12.420 1.00 89.44 206 GLY A N 1
ATOM 1495 C CA . GLY A 1 206 ? -45.877 1.135 -13.244 1.00 89.44 206 GLY A CA 1
ATOM 1496 C C . GLY A 1 206 ? -46.274 1.902 -14.515 1.00 89.44 206 GLY A C 1
ATOM 1497 O O . GLY A 1 206 ? -47.250 1.563 -15.179 1.00 89.44 206 GLY A O 1
ATOM 1498 N N . ARG A 1 207 ? -45.538 2.955 -14.888 1.00 90.88 207 ARG A N 1
ATOM 1499 C CA . ARG A 1 207 ? -45.887 3.905 -15.962 1.00 90.88 207 ARG A CA 1
ATOM 1500 C C . ARG A 1 207 ? -45.203 3.562 -17.287 1.00 90.88 207 ARG A C 1
ATOM 1502 O O . ARG A 1 207 ? -44.601 4.431 -17.923 1.00 90.88 207 ARG A O 1
ATOM 1509 N N . ILE A 1 208 ? -45.333 2.307 -17.722 1.00 91.12 208 ILE A N 1
ATOM 1510 C CA . ILE A 1 208 ? -44.607 1.728 -18.870 1.00 91.12 208 ILE A CA 1
ATOM 1511 C C . ILE A 1 208 ? -44.717 2.598 -20.133 1.00 91.12 208 ILE A C 1
ATOM 1513 O O . ILE A 1 208 ? -43.694 2.966 -20.703 1.00 91.12 208 ILE A O 1
ATOM 1517 N N . GLY A 1 209 ? -45.921 3.032 -20.523 1.00 91.69 209 GLY A N 1
ATOM 1518 C CA . GLY A 1 209 ? -46.104 3.880 -21.712 1.00 91.69 209 GLY A CA 1
ATOM 1519 C C . GLY A 1 209 ? -45.366 5.228 -21.650 1.00 91.69 209 GLY A C 1
ATOM 1520 O O . GLY A 1 209 ? -44.870 5.704 -22.667 1.00 91.69 209 GLY A O 1
ATOM 1521 N N . ARG A 1 210 ? -45.213 5.826 -20.456 1.00 91.00 210 ARG A N 1
ATOM 1522 C CA . ARG A 1 210 ? -44.432 7.067 -20.275 1.00 91.00 210 ARG A CA 1
ATOM 1523 C C . ARG A 1 210 ? -42.928 6.801 -20.274 1.00 91.00 210 ARG A C 1
ATOM 1525 O O . ARG A 1 210 ? -42.183 7.638 -20.774 1.00 91.00 210 ARG A O 1
ATOM 1532 N N . ALA A 1 211 ? -42.492 5.659 -19.738 1.00 92.25 211 ALA A N 1
ATOM 1533 C CA . ALA A 1 211 ? -41.098 5.226 -19.808 1.00 92.25 211 ALA A CA 1
ATOM 1534 C C . ALA A 1 211 ? -40.671 4.995 -21.266 1.00 92.25 211 ALA A C 1
ATOM 1536 O O . ALA A 1 211 ? -39.673 5.562 -21.705 1.00 92.25 211 ALA A O 1
ATOM 1537 N N . LEU A 1 212 ? -41.477 4.243 -22.028 1.00 91.69 212 LEU A N 1
ATOM 1538 C CA . LEU A 1 212 ? -41.265 4.002 -23.456 1.00 91.69 212 LEU A CA 1
ATOM 1539 C C . LEU A 1 212 ? -41.252 5.315 -24.242 1.00 91.69 212 LEU A C 1
ATOM 1541 O O . LEU A 1 212 ? -40.272 5.583 -24.924 1.00 91.69 212 LEU A O 1
ATOM 1545 N N . LEU A 1 213 ? -42.257 6.186 -24.075 1.00 92.44 213 LEU A N 1
ATOM 1546 C CA . LEU A 1 213 ? -42.287 7.490 -24.748 1.00 92.44 213 LEU A CA 1
ATOM 1547 C C . LEU A 1 213 ? -41.032 8.329 -24.453 1.00 92.44 213 LEU A C 1
ATOM 1549 O O . LEU A 1 213 ? -40.441 8.886 -25.373 1.00 92.44 213 LEU A O 1
ATOM 1553 N N . PHE A 1 214 ? -40.595 8.406 -23.192 1.00 92.38 214 PHE A N 1
ATOM 1554 C CA . PHE A 1 214 ? -39.411 9.179 -22.810 1.00 92.38 214 PHE A CA 1
ATOM 1555 C C . PHE A 1 214 ? -38.124 8.633 -23.449 1.00 92.38 214 PHE A C 1
ATOM 1557 O O . PHE A 1 214 ? -37.343 9.395 -24.022 1.00 92.38 214 PHE A O 1
ATOM 1564 N N . VAL A 1 215 ? -37.919 7.312 -23.386 1.00 90.00 215 VAL A N 1
ATOM 1565 C CA . VAL A 1 215 ? -36.748 6.644 -23.974 1.00 90.00 215 VAL A CA 1
ATOM 1566 C C . VAL A 1 215 ? -36.772 6.732 -25.502 1.00 90.00 215 VAL A C 1
ATOM 1568 O O . VAL A 1 215 ? -35.737 7.010 -26.102 1.00 90.00 215 VAL A O 1
ATOM 1571 N N . SER A 1 216 ? -37.936 6.576 -26.139 1.00 90.94 216 SER A N 1
ATOM 1572 C CA . SER A 1 216 ? -38.098 6.712 -27.591 1.00 90.94 216 SER A CA 1
ATOM 1573 C C . SER A 1 216 ? -37.856 8.141 -28.074 1.00 90.94 216 SER A C 1
ATOM 1575 O O . SER A 1 216 ? -37.158 8.314 -29.068 1.00 90.94 216 SER A O 1
ATOM 1577 N N . LEU A 1 217 ? -38.364 9.168 -27.380 1.00 92.88 217 LEU A N 1
ATOM 1578 C CA . LEU A 1 217 ? -38.112 10.572 -27.737 1.00 92.88 217 LEU A CA 1
ATOM 1579 C C . LEU A 1 217 ? -36.615 10.901 -27.710 1.00 92.88 217 LEU A C 1
ATOM 1581 O O . LEU A 1 217 ? -36.109 11.513 -28.650 1.00 92.88 217 LEU A O 1
ATOM 1585 N N . LEU A 1 218 ? -35.891 10.454 -26.677 1.00 92.44 218 LEU A N 1
ATOM 1586 C CA . LEU A 1 218 ? -34.440 10.627 -26.631 1.00 92.44 218 LEU A CA 1
ATOM 1587 C C . LEU A 1 218 ? -33.730 9.787 -27.699 1.00 92.44 218 LEU A C 1
ATOM 1589 O O . LEU A 1 218 ? -32.866 10.304 -28.396 1.00 92.44 218 LEU A O 1
ATOM 1593 N N . GLY A 1 219 ? -34.091 8.510 -27.844 1.00 91.50 219 GLY A N 1
ATOM 1594 C CA . GLY A 1 219 ? -33.468 7.599 -28.803 1.00 91.50 219 GLY A CA 1
ATOM 1595 C C . GLY A 1 219 ? -33.599 8.088 -30.245 1.00 91.50 219 GLY A C 1
ATOM 1596 O O . GLY A 1 219 ? -32.605 8.132 -30.964 1.00 91.50 219 GLY A O 1
ATOM 1597 N N . MET A 1 220 ? -34.794 8.536 -30.643 1.00 91.81 220 MET A N 1
ATOM 1598 C CA . MET A 1 220 ? -35.044 9.134 -31.958 1.00 91.81 220 MET A CA 1
ATOM 1599 C C . MET A 1 220 ? -34.322 10.474 -32.125 1.00 91.81 220 MET A C 1
ATOM 1601 O O . MET A 1 220 ? -33.738 10.706 -33.180 1.00 91.81 220 MET A O 1
ATOM 1605 N N . GLY A 1 221 ? -34.300 11.328 -31.093 1.00 90.69 221 GLY A N 1
ATOM 1606 C CA . GLY A 1 221 ? -33.536 12.578 -31.113 1.00 90.69 221 GLY A CA 1
ATOM 1607 C C . GLY A 1 221 ? -32.041 12.334 -31.335 1.00 90.69 221 GLY A C 1
ATOM 1608 O O . GLY A 1 221 ? -31.451 12.886 -32.259 1.00 90.69 221 GLY A O 1
ATOM 1609 N N . CYS A 1 222 ? -31.441 11.428 -30.560 1.00 91.88 222 CYS A N 1
ATOM 1610 C CA . CYS A 1 222 ? -30.035 11.058 -30.697 1.00 91.88 222 CYS A CA 1
ATOM 1611 C C . CYS A 1 222 ? -29.725 10.381 -32.039 1.00 91.88 222 CYS A C 1
ATOM 1613 O O . CYS A 1 222 ? -28.751 10.749 -32.694 1.00 91.88 222 CYS A O 1
ATOM 1615 N N . ALA A 1 223 ? -30.553 9.436 -32.492 1.00 92.56 223 ALA A N 1
ATOM 1616 C CA . ALA A 1 223 ? -30.369 8.784 -33.787 1.00 92.56 223 ALA A CA 1
ATOM 1617 C C . ALA A 1 223 ? -30.491 9.781 -34.953 1.00 92.56 223 ALA A C 1
ATOM 1619 O O . ALA A 1 223 ? -29.650 9.777 -35.850 1.00 92.56 223 ALA A O 1
ATOM 1620 N N . GLY A 1 224 ? -31.484 10.676 -34.914 1.00 93.75 224 GLY A N 1
ATOM 1621 C CA . GLY A 1 224 ? -31.688 11.725 -35.913 1.00 93.75 224 GLY A CA 1
ATOM 1622 C C . GLY A 1 224 ? -30.526 12.718 -35.963 1.00 93.75 224 GLY A C 1
ATOM 1623 O O . GLY A 1 224 ? -29.977 12.964 -37.036 1.00 93.75 224 GLY A O 1
ATOM 1624 N N . THR A 1 225 ? -30.081 13.233 -34.813 1.00 91.81 225 THR A N 1
ATOM 1625 C CA . THR A 1 225 ? -28.920 14.134 -34.740 1.00 91.81 225 THR A CA 1
ATOM 1626 C C . THR A 1 225 ? -27.641 13.455 -35.235 1.00 91.81 225 THR A C 1
ATOM 1628 O O . THR A 1 225 ? -26.901 14.057 -36.012 1.00 91.81 225 THR A O 1
ATOM 1631 N N . LEU A 1 226 ? -27.391 12.193 -34.862 1.00 92.88 226 LEU A N 1
ATOM 1632 C CA . LEU A 1 226 ? -26.235 11.443 -35.359 1.00 92.88 226 LEU A CA 1
ATOM 1633 C C . LEU A 1 226 ? -26.318 11.209 -36.875 1.00 92.88 226 LEU A C 1
ATOM 1635 O O . LEU A 1 226 ? -25.312 11.372 -37.559 1.00 92.88 226 LEU A O 1
ATOM 1639 N N . LEU A 1 227 ? -27.494 10.878 -37.414 1.00 94.69 227 LEU A N 1
ATOM 1640 C CA . LEU A 1 227 ? -27.707 10.700 -38.853 1.00 94.69 227 LEU A CA 1
ATOM 1641 C C . LEU A 1 227 ? -27.435 11.996 -39.632 1.00 94.69 227 LEU A C 1
ATOM 1643 O O . LEU A 1 227 ? -26.742 11.962 -40.650 1.00 94.69 227 LEU A O 1
ATOM 1647 N N . ILE A 1 228 ? -27.926 13.136 -39.132 1.00 94.62 228 ILE A N 1
ATOM 1648 C CA . ILE A 1 228 ? -27.681 14.465 -39.711 1.00 94.62 228 ILE A CA 1
ATOM 1649 C C . ILE A 1 228 ? -26.182 14.784 -39.694 1.00 94.62 228 ILE A C 1
ATOM 1651 O O . ILE A 1 228 ? -25.615 15.091 -40.744 1.00 94.62 228 ILE A O 1
ATOM 1655 N N . LEU A 1 229 ? -25.519 14.643 -38.539 1.00 92.62 229 LEU A N 1
ATOM 1656 C CA . LEU A 1 229 ? -24.074 14.861 -38.406 1.00 92.62 229 LEU A CA 1
ATOM 1657 C C . LEU A 1 229 ? -23.278 13.944 -39.339 1.00 92.62 229 LEU A C 1
ATOM 1659 O O . LEU A 1 229 ? -22.363 14.400 -40.022 1.00 92.62 229 LEU A O 1
ATOM 1663 N N . ASN A 1 230 ? -23.632 12.662 -39.417 1.00 94.94 230 ASN A N 1
ATOM 1664 C CA . ASN A 1 230 ? -22.926 11.690 -40.242 1.00 94.94 230 ASN A CA 1
ATOM 1665 C C . ASN A 1 230 ? -23.102 11.962 -41.742 1.00 94.94 230 ASN A C 1
ATOM 1667 O O . ASN A 1 230 ? -22.148 11.827 -42.506 1.00 94.94 230 ASN A O 1
ATOM 1671 N N . ARG A 1 231 ? -24.291 12.409 -42.169 1.00 94.00 231 ARG A N 1
ATOM 1672 C CA . ARG A 1 231 ? -24.550 12.810 -43.559 1.00 94.00 231 ARG A CA 1
ATOM 1673 C C . ARG A 1 231 ? -23.818 14.107 -43.916 1.00 94.00 231 ARG A C 1
ATOM 1675 O O . ARG A 1 231 ? -23.165 14.153 -44.954 1.00 94.00 231 ARG A O 1
ATOM 1682 N N . ALA A 1 232 ? -23.856 15.115 -43.042 1.00 92.81 232 ALA A N 1
ATOM 1683 C CA . ALA A 1 232 ? -23.140 16.382 -43.225 1.00 92.81 232 ALA A CA 1
ATOM 1684 C C . ALA A 1 232 ? -21.611 16.197 -43.286 1.00 92.81 232 ALA A C 1
ATOM 1686 O O . ALA A 1 232 ? -20.928 16.872 -44.050 1.00 92.81 232 ALA A O 1
ATOM 1687 N N . THR A 1 233 ? -21.075 15.239 -42.524 1.00 92.69 233 THR A N 1
ATOM 1688 C CA . THR A 1 233 ? -19.632 14.945 -42.429 1.00 92.69 233 THR A CA 1
ATOM 1689 C C . THR A 1 233 ? -19.173 13.791 -43.328 1.00 92.69 233 THR A C 1
ATOM 1691 O O . THR A 1 233 ? -18.047 13.322 -43.188 1.00 92.69 233 THR A O 1
ATOM 1694 N N . ARG A 1 234 ? -20.025 13.309 -44.249 1.00 93.31 234 ARG A N 1
ATOM 1695 C CA . ARG A 1 234 ? -19.729 12.203 -45.185 1.00 93.31 234 ARG A CA 1
ATOM 1696 C C . ARG A 1 234 ? -19.180 10.929 -44.505 1.00 93.31 234 ARG A C 1
ATOM 1698 O O . ARG A 1 234 ? -18.305 10.263 -45.048 1.00 93.31 234 ARG A O 1
ATOM 1705 N N . GLY A 1 235 ? -19.687 10.591 -43.318 1.00 90.38 235 GLY A N 1
ATOM 1706 C CA . GLY A 1 235 ? -19.279 9.412 -42.540 1.00 90.38 235 GLY A CA 1
ATOM 1707 C C . GLY A 1 235 ? -18.292 9.683 -41.395 1.00 90.38 235 GLY A C 1
ATOM 1708 O O . GLY A 1 235 ? -18.107 8.822 -40.533 1.00 90.38 235 GLY A O 1
ATOM 1709 N N . LEU A 1 236 ? -17.662 10.864 -41.344 1.00 91.69 236 LEU A N 1
ATOM 1710 C CA . LEU A 1 236 ? -16.586 11.134 -40.378 1.00 91.69 236 LEU A CA 1
ATOM 1711 C C . LEU A 1 236 ? -17.079 11.264 -38.928 1.00 91.69 236 LEU A C 1
ATOM 1713 O O . LEU A 1 236 ? -16.315 10.966 -38.008 1.00 91.69 236 LEU A O 1
ATOM 1717 N N . ALA A 1 237 ? -18.341 11.648 -38.705 1.00 91.19 237 ALA A N 1
ATOM 1718 C CA . ALA A 1 237 ? -18.924 11.678 -37.363 1.00 91.19 237 ALA A CA 1
ATOM 1719 C C . ALA A 1 237 ? -19.070 10.269 -36.759 1.00 91.19 237 ALA A C 1
ATOM 1721 O O . ALA A 1 237 ? -18.716 10.081 -35.600 1.00 91.19 237 ALA A O 1
ATOM 1722 N N . ALA A 1 238 ? -19.533 9.261 -37.510 1.00 90.50 238 ALA A N 1
ATOM 1723 C CA . ALA A 1 238 ? -19.613 7.887 -36.996 1.00 90.50 238 ALA A CA 1
ATOM 1724 C C . ALA A 1 238 ? -18.219 7.296 -36.716 1.00 90.50 238 ALA A C 1
ATOM 1726 O O . ALA A 1 238 ? -18.005 6.699 -35.658 1.00 90.50 238 ALA A O 1
ATOM 1727 N N . LEU A 1 239 ? -17.259 7.541 -37.616 1.00 88.56 239 LEU A N 1
ATOM 1728 C CA . LEU A 1 239 ? -15.859 7.142 -37.451 1.00 88.56 239 LEU A CA 1
ATOM 1729 C C . LEU A 1 239 ? -15.268 7.682 -36.136 1.00 88.56 239 LEU A C 1
ATOM 1731 O O . LEU A 1 239 ? -14.723 6.922 -35.336 1.00 88.56 239 LEU A O 1
ATOM 1735 N N . ASN A 1 240 ? -15.421 8.985 -35.885 1.00 88.62 240 ASN A N 1
ATOM 1736 C CA . ASN A 1 240 ? -14.830 9.633 -34.716 1.00 88.62 240 ASN A CA 1
ATOM 1737 C C . ASN A 1 240 ? -15.610 9.384 -33.410 1.00 88.62 240 ASN A C 1
ATOM 1739 O O . ASN A 1 240 ? -14.996 9.186 -32.365 1.00 88.62 240 ASN A O 1
ATOM 1743 N N . LEU A 1 241 ? -16.948 9.350 -33.447 1.00 88.62 241 LEU A N 1
ATOM 1744 C CA . LEU A 1 241 ? -17.779 9.239 -32.239 1.00 88.62 241 LEU A CA 1
ATOM 1745 C C . LEU A 1 241 ? -18.036 7.800 -31.775 1.00 88.62 241 LEU A C 1
ATOM 1747 O O . LEU A 1 241 ? -18.331 7.604 -30.594 1.00 88.62 241 LEU A O 1
ATOM 1751 N N . LEU A 1 242 ? -17.973 6.811 -32.676 1.00 86.56 242 LEU A N 1
ATOM 1752 C CA . LEU A 1 242 ? -18.319 5.414 -32.383 1.00 86.56 242 LEU A CA 1
ATOM 1753 C C . LEU A 1 242 ? -17.143 4.463 -32.609 1.00 86.56 242 LEU A C 1
ATOM 1755 O O . LEU A 1 242 ? -16.798 3.694 -31.710 1.00 86.56 242 LEU A O 1
ATOM 1759 N N . GLU A 1 243 ? -16.521 4.501 -33.790 1.00 84.31 243 GLU A N 1
ATOM 1760 C CA . GLU A 1 243 ? -15.492 3.517 -34.144 1.00 84.31 243 GLU A CA 1
ATOM 1761 C C . GLU A 1 243 ? -14.185 3.727 -33.380 1.00 84.31 243 GLU A C 1
ATOM 1763 O O . GLU A 1 243 ? -13.637 2.760 -32.848 1.00 84.31 243 GLU A O 1
ATOM 1768 N N . LEU A 1 244 ? -13.723 4.979 -33.269 1.00 80.56 244 LEU A N 1
ATOM 1769 C CA . LEU A 1 244 ? -12.540 5.343 -32.487 1.00 80.56 244 LEU A CA 1
ATOM 1770 C C . LEU A 1 244 ? -12.674 4.920 -31.003 1.00 80.56 244 LEU A C 1
ATOM 1772 O O . LEU A 1 244 ? -11.890 4.071 -30.571 1.00 80.56 244 LEU A O 1
ATOM 1776 N N . PRO A 1 245 ? -13.688 5.361 -30.220 1.00 79.50 245 PRO A N 1
ATOM 1777 C CA . PRO A 1 245 ? -13.863 4.897 -28.839 1.00 79.50 245 PRO A CA 1
ATOM 1778 C C . PRO A 1 245 ? -14.160 3.396 -28.696 1.00 79.50 245 PRO A C 1
ATOM 1780 O O . PRO A 1 245 ? -14.044 2.861 -27.590 1.00 79.50 245 PRO A O 1
ATOM 1783 N N . GLY A 1 246 ? -14.601 2.716 -29.760 1.00 76.19 246 GLY A N 1
ATOM 1784 C CA . GLY A 1 246 ? -14.818 1.264 -29.799 1.00 76.19 246 GLY A CA 1
ATOM 1785 C C . GLY A 1 246 ? -13.550 0.445 -30.088 1.00 76.19 246 GLY A C 1
ATOM 1786 O O . GLY A 1 246 ? -13.530 -0.772 -29.871 1.00 76.19 246 GLY A O 1
ATOM 1787 N N . ALA A 1 247 ? -12.473 1.088 -30.550 1.00 74.12 247 ALA A N 1
ATOM 1788 C CA . ALA A 1 247 ? -11.205 0.432 -30.860 1.00 74.12 247 ALA A CA 1
ATOM 1789 C C . ALA A 1 247 ? -10.373 0.066 -29.615 1.00 74.12 247 ALA A C 1
ATOM 1791 O O . ALA A 1 247 ? -9.504 -0.803 -29.699 1.00 74.12 247 ALA A O 1
ATOM 1792 N N . SER A 1 248 ? -10.652 0.663 -28.452 1.00 73.12 248 SER A N 1
ATOM 1793 C CA . SER A 1 248 ? -9.952 0.355 -27.198 1.00 73.12 248 SER A CA 1
ATOM 1794 C C . SER A 1 248 ? -10.137 -1.119 -26.778 1.00 73.12 248 SER A C 1
ATOM 1796 O O . SER A 1 248 ? -11.218 -1.691 -26.970 1.00 73.12 248 SER A O 1
ATOM 1798 N N . PRO A 1 249 ? -9.115 -1.779 -26.201 1.00 73.38 249 PRO A N 1
ATOM 1799 C CA . PRO A 1 249 ? -9.273 -3.105 -25.607 1.00 73.38 249 PRO A CA 1
ATOM 1800 C C . PRO A 1 249 ? -10.093 -3.043 -24.307 1.00 73.38 249 PRO A C 1
ATOM 1802 O O . PRO A 1 249 ? -10.068 -2.038 -23.592 1.00 73.38 249 PRO A O 1
ATOM 1805 N N . LEU A 1 250 ? -10.805 -4.136 -24.019 1.00 79.12 250 LEU A N 1
ATOM 1806 C CA . LEU A 1 250 ? -11.639 -4.304 -22.829 1.00 79.12 250 LEU A CA 1
ATOM 1807 C C . LEU A 1 250 ? -11.008 -5.330 -21.875 1.00 79.12 250 LEU A C 1
ATOM 1809 O O . LEU A 1 250 ? -10.716 -6.449 -22.292 1.00 79.12 250 LEU A O 1
ATOM 1813 N N . ASP A 1 251 ? -10.859 -4.966 -20.603 1.00 74.56 251 ASP A N 1
ATOM 1814 C CA . ASP A 1 251 ? -10.675 -5.892 -19.481 1.00 74.56 251 ASP A CA 1
ATOM 1815 C C . ASP A 1 251 ? -11.967 -5.925 -18.658 1.00 74.56 251 ASP A C 1
ATOM 1817 O O . ASP A 1 251 ? -12.391 -4.913 -18.106 1.00 74.56 251 ASP A O 1
ATOM 1821 N N . LEU A 1 252 ? -12.587 -7.102 -18.579 1.00 74.50 252 LEU A N 1
ATOM 1822 C CA . LEU A 1 252 ? -13.854 -7.326 -17.880 1.00 74.50 252 LEU A CA 1
ATOM 1823 C C . LEU A 1 252 ? -13.670 -7.753 -16.412 1.00 74.50 252 LEU A C 1
ATOM 1825 O O . LEU A 1 252 ? -14.659 -7.976 -15.720 1.00 74.50 252 LEU A O 1
ATOM 1829 N N . GLY A 1 253 ? -12.427 -7.912 -15.945 1.00 70.19 253 GLY A N 1
ATOM 1830 C CA . GLY A 1 253 ? -12.100 -8.410 -14.611 1.00 70.19 253 GLY A CA 1
ATOM 1831 C C . GLY A 1 253 ? -11.395 -7.376 -13.739 1.00 70.19 253 GLY A C 1
ATOM 1832 O O . GLY A 1 253 ? -12.003 -6.797 -12.841 1.00 70.19 253 GLY A O 1
ATOM 1833 N N . SER A 1 254 ? -10.094 -7.169 -13.962 1.00 73.62 254 SER A N 1
ATOM 1834 C CA . SER A 1 254 ? -9.242 -6.489 -12.974 1.00 73.62 254 SER A CA 1
ATOM 1835 C C . SER A 1 254 ? -9.515 -4.986 -12.885 1.00 73.62 254 SER A C 1
ATOM 1837 O O . SER A 1 254 ? -9.633 -4.442 -11.785 1.00 73.62 254 SER A O 1
ATOM 1839 N N . ARG A 1 255 ? -9.693 -4.321 -14.034 1.00 76.62 255 ARG A N 1
ATOM 1840 C CA . ARG A 1 255 ? -9.948 -2.873 -14.113 1.00 76.62 255 ARG A CA 1
ATOM 1841 C C . ARG A 1 255 ? -11.283 -2.429 -13.507 1.00 76.62 255 ARG A C 1
ATOM 1843 O O . ARG A 1 255 ? -11.233 -1.550 -12.648 1.00 76.62 255 ARG A O 1
ATOM 1850 N N . PRO A 1 256 ? -12.457 -2.995 -13.860 1.00 79.25 256 PRO A N 1
ATOM 1851 C CA . PRO A 1 256 ? -13.722 -2.552 -13.271 1.00 79.25 256 PRO A CA 1
ATOM 1852 C C . PRO A 1 256 ? -13.792 -2.819 -11.759 1.00 79.25 256 PRO A C 1
ATOM 1854 O O . PRO A 1 256 ? -14.319 -1.983 -11.028 1.00 79.25 256 PRO A O 1
ATOM 1857 N N . LEU A 1 257 ? -13.205 -3.920 -11.266 1.00 76.69 257 LEU A N 1
ATOM 1858 C CA . LEU A 1 257 ? -13.109 -4.194 -9.826 1.00 76.69 257 LEU A CA 1
ATOM 1859 C C . LEU A 1 257 ? -12.166 -3.216 -9.110 1.00 76.69 257 LEU A C 1
ATOM 1861 O O . LEU A 1 257 ? -12.525 -2.695 -8.055 1.00 76.69 257 LEU A O 1
ATOM 1865 N N . GLY A 1 258 ? -10.998 -2.917 -9.687 1.00 74.81 258 GLY A N 1
ATOM 1866 C CA . GLY A 1 258 ? -10.068 -1.921 -9.145 1.00 74.81 258 GLY A CA 1
ATOM 1867 C C . GLY A 1 258 ? -10.660 -0.508 -9.127 1.00 74.81 258 GLY A C 1
ATOM 1868 O O . GLY A 1 258 ? -10.553 0.195 -8.125 1.00 74.81 258 GLY A O 1
ATOM 1869 N N . ALA A 1 259 ? -11.358 -0.112 -10.194 1.00 77.25 259 ALA A N 1
ATOM 1870 C CA . ALA A 1 259 ? -12.026 1.183 -10.283 1.00 77.25 259 ALA A CA 1
ATOM 1871 C C . ALA A 1 259 ? -13.208 1.295 -9.301 1.00 77.25 259 ALA A C 1
ATOM 1873 O O . ALA A 1 259 ? -13.379 2.337 -8.669 1.00 77.25 259 ALA A O 1
ATOM 1874 N N . LEU A 1 260 ? -13.970 0.212 -9.093 1.00 82.81 260 LEU A N 1
ATOM 1875 C CA . LEU A 1 260 ? -14.995 0.147 -8.049 1.00 82.81 260 LEU A CA 1
ATOM 1876 C C . LEU A 1 260 ? -14.384 0.253 -6.647 1.00 82.81 260 LEU A C 1
ATOM 1878 O O . LEU A 1 260 ? -14.891 1.011 -5.827 1.00 82.81 260 LEU A O 1
ATOM 1882 N N . ALA A 1 261 ? -13.289 -0.459 -6.367 1.00 75.50 261 ALA A N 1
ATOM 1883 C CA . ALA A 1 261 ? -12.584 -0.356 -5.090 1.00 75.50 261 ALA A CA 1
ATOM 1884 C C . ALA A 1 261 ? -12.068 1.075 -4.838 1.00 75.50 261 ALA A C 1
ATOM 1886 O O . ALA A 1 261 ? -12.220 1.588 -3.730 1.00 75.50 261 ALA A O 1
ATOM 1887 N N . GLY A 1 262 ? -11.551 1.744 -5.877 1.00 76.69 262 GLY A N 1
ATOM 1888 C CA . GLY A 1 262 ? -11.175 3.161 -5.842 1.00 76.69 262 GLY A CA 1
ATOM 1889 C C . GLY A 1 262 ? -12.362 4.104 -5.609 1.00 76.69 262 GLY A C 1
ATOM 1890 O O . GLY A 1 262 ? -12.270 5.032 -4.813 1.00 76.69 262 GLY A O 1
ATOM 1891 N N . PHE A 1 263 ? -13.520 3.855 -6.226 1.00 84.31 263 PHE A N 1
ATOM 1892 C CA . PHE A 1 263 ? -14.733 4.615 -5.911 1.00 84.31 263 PHE A CA 1
ATOM 1893 C C . PHE A 1 263 ? -15.168 4.415 -4.455 1.00 84.31 263 PHE A C 1
ATOM 1895 O O . PHE A 1 263 ? -15.460 5.389 -3.767 1.00 84.31 263 PHE A O 1
ATOM 1902 N N . LEU A 1 264 ? -15.182 3.174 -3.962 1.00 82.38 264 LEU A N 1
ATOM 1903 C CA . LEU A 1 264 ? -15.573 2.865 -2.585 1.00 82.38 264 LEU A CA 1
ATOM 1904 C C . LEU A 1 264 ? -14.622 3.504 -1.559 1.00 82.38 264 LEU A C 1
ATOM 1906 O O . LEU A 1 264 ? -15.097 3.994 -0.534 1.00 82.38 264 LEU A O 1
ATOM 1910 N N . SER A 1 265 ? -13.313 3.562 -1.833 1.00 71.31 265 SER A N 1
ATOM 1911 C CA . SER A 1 265 ? -12.338 4.225 -0.954 1.00 71.31 265 SER A CA 1
ATOM 1912 C C . SER A 1 265 ? -12.424 5.755 -0.990 1.00 71.31 265 SER A C 1
ATOM 1914 O O . SER A 1 265 ? -12.167 6.392 0.028 1.00 71.31 265 SER A O 1
ATOM 1916 N N . LEU A 1 266 ? -12.843 6.360 -2.108 1.00 77.12 266 LEU A N 1
ATOM 1917 C CA . LEU A 1 266 ? -13.005 7.817 -2.236 1.00 77.12 266 LEU A CA 1
ATOM 1918 C C . LEU A 1 266 ? -14.399 8.329 -1.821 1.00 77.12 266 LEU A C 1
ATOM 1920 O O . LEU A 1 266 ? -14.526 9.468 -1.372 1.00 77.12 266 LEU A O 1
ATOM 1924 N N . ALA A 1 267 ? -15.447 7.506 -1.936 1.00 81.44 267 ALA A N 1
ATOM 1925 C CA . ALA A 1 267 ? -16.846 7.873 -1.677 1.00 81.44 267 ALA A CA 1
ATOM 1926 C C . ALA A 1 267 ? -17.451 7.233 -0.410 1.00 81.44 267 ALA A C 1
ATOM 1928 O O . ALA A 1 267 ? -18.656 7.353 -0.176 1.00 81.44 267 ALA A O 1
ATOM 1929 N N . TRP A 1 268 ? -16.635 6.590 0.433 1.00 76.69 268 TRP A N 1
ATOM 1930 C CA . TRP A 1 268 ? -17.041 5.939 1.690 1.00 76.69 268 TRP A CA 1
ATOM 1931 C C . TRP A 1 268 ? -17.972 6.798 2.568 1.00 76.69 268 TRP A C 1
ATOM 1933 O O . TRP A 1 268 ? -18.973 6.299 3.079 1.00 76.69 268 TRP A O 1
ATOM 1943 N N . LEU A 1 269 ? -17.676 8.095 2.725 1.00 76.81 269 LEU A N 1
ATOM 1944 C CA . LEU A 1 269 ? -18.457 8.998 3.569 1.00 76.81 269 LEU A CA 1
ATOM 1945 C C . LEU A 1 269 ? -19.853 9.250 2.968 1.00 76.81 269 LEU A C 1
ATOM 1947 O O . LEU A 1 269 ? -20.833 8.942 3.647 1.00 76.81 269 LEU A O 1
ATOM 1951 N N . PRO A 1 270 ? -19.991 9.717 1.709 1.00 84.81 270 PRO A N 1
ATOM 1952 C CA . PRO A 1 270 ? -21.274 9.724 1.004 1.00 84.81 270 PRO A CA 1
ATOM 1953 C C . PRO A 1 270 ? -22.062 8.409 1.121 1.00 84.81 270 PRO A C 1
ATOM 1955 O O . PRO A 1 270 ? -23.262 8.451 1.384 1.00 84.81 270 PRO A O 1
ATOM 1958 N N . LEU A 1 271 ? -21.404 7.251 0.982 1.00 83.88 271 LEU A N 1
ATOM 1959 C CA . LEU A 1 271 ? -22.048 5.933 1.049 1.00 83.88 271 LEU A CA 1
ATOM 1960 C C . LEU A 1 271 ? -22.627 5.627 2.442 1.00 83.88 271 LEU A C 1
ATOM 1962 O O . LEU A 1 271 ? -23.778 5.198 2.542 1.00 83.88 271 LEU A O 1
ATOM 1966 N N . ILE A 1 272 ? -21.885 5.909 3.521 1.00 78.38 272 ILE A N 1
ATOM 1967 C CA . ILE A 1 272 ? -22.385 5.775 4.903 1.00 78.38 272 ILE A CA 1
ATOM 1968 C C . ILE A 1 272 ? -23.595 6.691 5.131 1.00 78.38 272 ILE A C 1
ATOM 1970 O O . ILE A 1 272 ? -24.602 6.266 5.697 1.00 78.38 272 ILE A O 1
ATOM 1974 N N . LEU A 1 273 ? -23.524 7.939 4.659 1.00 81.62 273 LEU A N 1
ATOM 1975 C CA . LEU A 1 273 ? -24.599 8.922 4.826 1.00 81.62 273 LEU A CA 1
ATOM 1976 C C . LEU A 1 273 ? -25.847 8.603 3.986 1.00 81.62 273 LEU A C 1
ATOM 1978 O O . LEU A 1 273 ? -26.946 9.029 4.343 1.00 81.62 273 LEU A O 1
ATOM 1982 N N . ALA A 1 274 ? -25.706 7.843 2.897 1.00 86.00 274 ALA A N 1
ATOM 1983 C CA . ALA A 1 274 ? -26.813 7.376 2.065 1.00 86.00 274 ALA A CA 1
ATOM 1984 C C . ALA A 1 274 ? -27.583 6.186 2.672 1.00 86.00 274 ALA A C 1
ATOM 1986 O O . ALA A 1 274 ? -28.760 5.998 2.355 1.00 86.00 274 ALA A O 1
ATOM 1987 N N . ALA A 1 275 ? -26.975 5.399 3.569 1.00 83.44 275 ALA A N 1
ATOM 1988 C CA . ALA A 1 275 ? -27.592 4.188 4.120 1.00 83.44 275 ALA A CA 1
ATOM 1989 C C . ALA A 1 275 ? -28.973 4.409 4.794 1.00 83.44 275 ALA A C 1
ATOM 1991 O O . ALA A 1 275 ? -29.888 3.629 4.515 1.00 83.44 275 ALA A O 1
ATOM 1992 N N . PRO A 1 276 ? -29.217 5.478 5.588 1.00 83.88 276 PRO A N 1
ATOM 1993 C CA . PRO A 1 276 ? -30.545 5.746 6.150 1.00 83.88 276 PRO A CA 1
ATOM 1994 C C . PRO A 1 276 ? -31.615 6.064 5.093 1.00 83.88 276 PRO A C 1
ATOM 1996 O O . PRO A 1 276 ? -32.797 5.816 5.324 1.00 83.88 276 PRO A O 1
ATOM 1999 N N . ALA A 1 277 ? -31.229 6.593 3.925 1.00 85.69 277 ALA A N 1
ATOM 2000 C CA . ALA A 1 277 ? -32.154 6.797 2.812 1.00 85.69 277 ALA A CA 1
ATOM 2001 C C . ALA A 1 277 ? -32.524 5.462 2.143 1.00 85.69 277 ALA A C 1
ATOM 2003 O O . ALA A 1 277 ? -33.693 5.230 1.847 1.00 85.69 277 ALA A O 1
ATOM 2004 N N . LEU A 1 278 ? -31.571 4.541 1.979 1.00 86.12 278 LEU A N 1
ATOM 2005 C CA . LEU A 1 278 ? -31.862 3.204 1.444 1.00 86.12 278 LEU A CA 1
ATOM 2006 C C . LEU A 1 278 ? -32.864 2.437 2.327 1.00 86.12 278 LEU A C 1
ATOM 2008 O O . LEU A 1 278 ? -33.784 1.813 1.802 1.00 86.12 278 LEU A O 1
ATOM 2012 N N . LEU A 1 279 ? -32.765 2.559 3.656 1.00 83.38 279 LEU A N 1
ATOM 2013 C CA . LEU A 1 279 ? -33.753 1.988 4.583 1.00 83.38 279 LEU A CA 1
ATOM 2014 C C . LEU A 1 279 ? -35.156 2.588 4.386 1.00 83.38 279 LEU A C 1
ATOM 2016 O O . LEU A 1 279 ? -36.132 1.845 4.307 1.00 83.38 279 LEU A O 1
ATOM 2020 N N . LYS A 1 280 ? -35.267 3.915 4.233 1.00 84.12 280 LYS A N 1
ATOM 2021 C CA . LYS A 1 280 ? -36.546 4.591 3.941 1.00 84.12 280 LYS A CA 1
ATOM 2022 C C . LYS A 1 280 ? -37.152 4.182 2.597 1.00 84.12 280 LYS A C 1
ATOM 2024 O O . LYS A 1 280 ? -38.371 4.095 2.482 1.00 84.12 280 LYS A O 1
ATOM 2029 N N . LEU A 1 281 ? -36.322 3.923 1.586 1.00 88.12 281 LEU A N 1
ATOM 2030 C CA . LEU A 1 281 ? -36.784 3.431 0.288 1.00 88.12 281 LEU A CA 1
ATOM 2031 C C . LEU A 1 281 ? -37.404 2.031 0.416 1.00 88.12 281 LEU A C 1
ATOM 2033 O O . LEU A 1 281 ? -38.482 1.799 -0.123 1.00 88.12 281 LEU A O 1
ATOM 2037 N N . VAL A 1 282 ? -36.774 1.130 1.181 1.00 85.81 282 VAL A N 1
ATOM 2038 C CA . VAL A 1 282 ? -37.336 -0.199 1.504 1.00 85.81 282 VAL A CA 1
ATOM 2039 C C . VAL A 1 282 ? -38.632 -0.077 2.319 1.00 85.81 282 VAL A C 1
ATOM 2041 O O . VAL A 1 282 ? -39.559 -0.853 2.114 1.00 85.81 282 VAL A O 1
ATOM 2044 N N . GLN A 1 283 ? -38.742 0.941 3.176 1.00 83.69 283 GLN A N 1
ATOM 2045 C CA . GLN A 1 283 ? -39.974 1.304 3.896 1.00 83.69 283 GLN A CA 1
ATOM 2046 C C . GLN A 1 283 ? -41.032 2.010 3.016 1.00 83.69 283 GLN A C 1
ATOM 2048 O O . GLN A 1 283 ? -42.089 2.385 3.518 1.00 83.69 283 GLN A O 1
ATOM 2053 N N . GLY A 1 284 ? -40.782 2.184 1.712 1.00 86.12 284 GLY A N 1
ATOM 2054 C CA . GLY A 1 284 ? -41.764 2.669 0.739 1.00 86.12 284 GLY A CA 1
ATOM 2055 C C . GLY A 1 284 ? -41.690 4.157 0.371 1.00 86.12 284 GLY A C 1
ATOM 2056 O O . GLY A 1 284 ? -42.581 4.633 -0.339 1.00 86.12 284 GLY A O 1
ATOM 2057 N N . ASP A 1 285 ? -40.662 4.911 0.788 1.00 87.56 285 ASP A N 1
ATOM 2058 C CA . ASP A 1 285 ? -40.519 6.323 0.392 1.00 87.56 285 ASP A CA 1
ATOM 2059 C C . ASP A 1 285 ? -40.142 6.469 -1.096 1.00 87.56 285 ASP A C 1
ATOM 2061 O O . ASP A 1 285 ? -38.973 6.504 -1.495 1.00 87.56 285 ASP A O 1
ATOM 2065 N N . LYS A 1 286 ? -41.175 6.615 -1.935 1.00 87.75 286 LYS A N 1
ATOM 2066 C CA . LYS A 1 286 ? -41.057 6.775 -3.393 1.00 87.75 286 LYS A CA 1
ATOM 2067 C C . LYS A 1 286 ? -40.242 8.004 -3.819 1.00 87.75 286 LYS A C 1
ATOM 2069 O O . LYS A 1 286 ? -39.779 8.037 -4.956 1.00 87.75 286 LYS A O 1
ATOM 2074 N N . ARG A 1 287 ? -39.999 8.992 -2.943 1.00 91.06 287 ARG A N 1
ATOM 2075 C CA . ARG A 1 287 ? -39.151 10.165 -3.260 1.00 91.06 287 ARG A CA 1
ATOM 2076 C C . ARG A 1 287 ? -37.694 9.775 -3.521 1.00 91.06 287 ARG A C 1
ATOM 2078 O O . ARG A 1 287 ? -36.981 10.498 -4.213 1.00 91.06 287 ARG A O 1
ATOM 2085 N N . LEU A 1 288 ? -37.269 8.629 -2.992 1.00 93.56 288 LEU A N 1
ATOM 2086 C CA . LEU A 1 288 ? -35.906 8.104 -3.090 1.00 93.56 288 LEU A CA 1
ATOM 2087 C C . LEU A 1 288 ? -35.704 7.178 -4.300 1.00 93.56 288 LEU A C 1
ATOM 2089 O O . LEU A 1 288 ? -34.568 6.828 -4.619 1.00 93.56 288 LEU A O 1
ATOM 2093 N N . LEU A 1 289 ? -36.785 6.830 -5.009 1.00 93.75 289 LEU A N 1
ATOM 2094 C CA . LEU A 1 289 ? -36.768 5.884 -6.124 1.00 93.75 289 LEU A CA 1
ATOM 2095 C C . LEU A 1 289 ? -35.895 6.365 -7.290 1.00 93.75 289 LEU A C 1
ATOM 2097 O O . LEU A 1 289 ? -35.061 5.604 -7.770 1.00 93.75 289 LEU A O 1
ATOM 2101 N N . LEU A 1 290 ? -36.035 7.622 -7.728 1.00 94.88 290 LEU A N 1
ATOM 2102 C CA . LEU A 1 290 ? -35.226 8.170 -8.826 1.00 94.88 290 LEU A CA 1
ATOM 2103 C C . LEU A 1 290 ? -33.727 8.295 -8.464 1.00 94.88 290 LEU A C 1
ATOM 2105 O O . LEU A 1 290 ? -32.915 7.817 -9.255 1.00 94.88 290 LEU A O 1
ATOM 2109 N N . PRO A 1 291 ? -33.321 8.857 -7.303 1.00 95.94 291 PRO A N 1
ATOM 2110 C CA . PRO A 1 291 ? -31.925 8.817 -6.850 1.00 95.94 291 PRO A CA 1
ATOM 2111 C C . PRO A 1 291 ? -31.332 7.406 -6.773 1.00 95.94 291 PRO A C 1
ATOM 2113 O O . PRO A 1 291 ? -30.183 7.204 -7.153 1.00 95.94 291 PRO A O 1
ATOM 2116 N N . PHE A 1 292 ? -32.113 6.420 -6.322 1.00 96.06 292 PHE A N 1
ATOM 2117 C CA . PHE A 1 292 ? -31.675 5.027 -6.257 1.00 96.06 292 PHE A CA 1
ATOM 2118 C C . PHE A 1 292 ? -31.539 4.384 -7.642 1.00 96.06 292 PHE A C 1
ATOM 2120 O O . PHE A 1 292 ? -30.513 3.773 -7.930 1.00 96.06 292 PHE A O 1
ATOM 2127 N N . CYS A 1 293 ? -32.517 4.586 -8.534 1.00 96.44 293 CYS A N 1
ATOM 2128 C CA . CYS A 1 293 ? -32.411 4.167 -9.934 1.00 96.44 293 CYS A CA 1
ATOM 2129 C C . CYS A 1 293 ? -31.176 4.782 -10.595 1.00 96.44 293 CYS A C 1
ATOM 2131 O O . CYS A 1 293 ? -30.480 4.088 -11.327 1.00 96.44 293 CYS A O 1
ATOM 2133 N N . TYR A 1 294 ? -30.880 6.050 -10.293 1.00 97.56 294 TYR A N 1
ATOM 2134 C CA . TYR A 1 294 ? -29.698 6.741 -10.795 1.00 97.56 294 TYR A CA 1
ATOM 2135 C C . TYR A 1 294 ? -28.401 6.159 -10.243 1.00 97.56 294 TYR A C 1
ATOM 2137 O O . TYR A 1 294 ? -27.480 5.944 -11.017 1.00 97.56 294 TYR A O 1
ATOM 2145 N N . LEU A 1 295 ? -28.336 5.802 -8.957 1.00 96.31 295 LEU A N 1
ATOM 2146 C CA . LEU A 1 295 ? -27.172 5.106 -8.406 1.00 96.31 295 LEU A CA 1
ATOM 2147 C C . LEU A 1 295 ? -26.936 3.759 -9.109 1.00 96.31 295 LEU A C 1
ATOM 2149 O O . LEU A 1 295 ? -25.804 3.460 -9.482 1.00 96.31 295 LEU A O 1
ATOM 2153 N N . LEU A 1 296 ? -27.994 2.971 -9.332 1.00 96.19 296 LEU A N 1
ATOM 2154 C CA . LEU A 1 296 ? -27.897 1.677 -10.015 1.00 96.19 296 LEU A CA 1
ATOM 2155 C C . LEU A 1 296 ? -27.439 1.815 -11.474 1.00 96.19 296 LEU A C 1
ATOM 2157 O O . LEU A 1 296 ? -26.505 1.129 -11.891 1.00 96.19 296 LEU A O 1
ATOM 2161 N N . THR A 1 297 ? -28.072 2.696 -12.255 1.00 96.75 297 THR A N 1
ATOM 2162 C CA . THR A 1 297 ? -27.727 2.872 -13.674 1.00 96.75 297 THR A CA 1
ATOM 2163 C C . THR A 1 297 ? -26.364 3.526 -13.842 1.00 96.75 297 THR A C 1
ATOM 2165 O O . THR A 1 297 ? -25.609 3.122 -14.724 1.00 96.75 297 THR A O 1
ATOM 2168 N N . ALA A 1 298 ? -26.009 4.474 -12.973 1.00 96.12 298 ALA A N 1
ATOM 2169 C CA . ALA A 1 298 ? -24.700 5.106 -12.973 1.00 96.12 298 ALA A CA 1
ATOM 2170 C C . ALA A 1 298 ? -23.594 4.106 -12.633 1.00 96.12 298 ALA A C 1
ATOM 2172 O O . ALA A 1 298 ? -22.617 4.038 -13.369 1.00 96.12 298 ALA A O 1
ATOM 2173 N N . LEU A 1 299 ? -23.756 3.267 -11.602 1.00 94.25 299 LEU A N 1
ATOM 2174 C CA . LEU A 1 299 ? -22.774 2.221 -11.290 1.00 94.25 299 LEU A CA 1
ATOM 2175 C C . LEU A 1 299 ? -22.607 1.232 -12.451 1.00 94.25 299 LEU A C 1
ATOM 2177 O O . LEU A 1 299 ? -21.476 0.904 -12.803 1.00 94.25 299 LEU A O 1
ATOM 2181 N N . ALA A 1 300 ? -23.700 0.798 -13.085 1.00 93.19 300 ALA A N 1
ATOM 2182 C CA . ALA A 1 300 ? -23.637 -0.099 -14.239 1.00 93.19 300 ALA A CA 1
ATOM 2183 C C . ALA A 1 300 ? -22.887 0.529 -15.432 1.00 93.19 300 ALA A C 1
ATOM 2185 O O . ALA A 1 300 ? -22.028 -0.118 -16.035 1.00 93.19 300 ALA A O 1
ATOM 2186 N N . VAL A 1 301 ? -23.165 1.800 -15.744 1.00 92.94 301 VAL A N 1
ATOM 2187 C CA . VAL A 1 301 ? -22.489 2.544 -16.819 1.00 92.94 301 VAL A CA 1
ATOM 2188 C C . VAL A 1 301 ? -21.017 2.803 -16.485 1.00 92.94 301 VAL A C 1
ATOM 2190 O O . VAL A 1 301 ? -20.163 2.576 -17.342 1.00 92.94 301 VAL A O 1
ATOM 2193 N N . SER A 1 302 ? -20.693 3.210 -15.254 1.00 92.56 302 SER A N 1
ATOM 2194 C CA . SER A 1 302 ? -19.313 3.421 -14.800 1.00 92.56 302 SER A CA 1
ATOM 2195 C C . SER A 1 302 ? -18.496 2.131 -14.869 1.00 92.56 302 SER A C 1
ATOM 2197 O O . SER A 1 302 ? -17.416 2.146 -15.446 1.00 92.56 302 SER A O 1
ATOM 2199 N N . LEU A 1 303 ? -19.016 0.996 -14.385 1.00 89.38 303 LEU A N 1
ATOM 2200 C CA . LEU A 1 303 ? -18.334 -0.307 -14.464 1.00 89.38 303 LEU A CA 1
ATOM 2201 C C . LEU A 1 303 ? -18.075 -0.748 -15.915 1.00 89.38 303 LEU A C 1
ATOM 2203 O O . LEU A 1 303 ? -16.971 -1.188 -16.247 1.00 89.38 303 LEU A O 1
ATOM 2207 N N . ALA A 1 304 ? -19.065 -0.589 -16.800 1.00 88.62 304 ALA A N 1
ATOM 2208 C CA . ALA A 1 304 ? -18.909 -0.896 -18.220 1.00 88.62 304 ALA A CA 1
ATOM 2209 C C . ALA A 1 304 ? -17.866 0.016 -18.894 1.00 88.62 304 ALA A C 1
ATOM 2211 O O . ALA A 1 304 ? -17.032 -0.447 -19.671 1.00 88.62 304 ALA A O 1
ATOM 2212 N N . ALA A 1 305 ? -17.866 1.310 -18.570 1.00 85.75 305 ALA A N 1
ATOM 2213 C CA . ALA A 1 305 ? -16.917 2.273 -19.117 1.00 85.75 305 ALA A CA 1
ATOM 2214 C C . ALA A 1 305 ? -15.487 2.083 -18.562 1.00 85.75 305 ALA A C 1
ATOM 2216 O O . ALA A 1 305 ? -14.523 2.165 -19.324 1.00 85.75 305 ALA A O 1
ATOM 2217 N N . SER A 1 306 ? -15.347 1.723 -17.281 1.00 85.25 306 SER A N 1
ATOM 2218 C CA . SER A 1 306 ? -14.078 1.367 -16.623 1.00 85.25 306 SER A CA 1
ATOM 2219 C C . SER A 1 306 ? -13.491 0.019 -17.056 1.00 85.25 306 SER A C 1
ATOM 2221 O O . SER A 1 306 ? -12.411 -0.357 -16.608 1.00 85.25 306 SER A O 1
ATOM 2223 N N . SER A 1 307 ? -14.162 -0.706 -17.954 1.00 82.88 307 SER A N 1
ATOM 2224 C CA . SER A 1 307 ? -13.573 -1.876 -18.613 1.00 82.88 307 SER A CA 1
ATOM 2225 C C . SER A 1 307 ? -12.556 -1.488 -19.703 1.00 82.88 307 SER A C 1
ATOM 2227 O O . SER A 1 307 ? -11.800 -2.340 -20.162 1.00 82.88 307 SER A O 1
ATOM 2229 N N . LYS A 1 308 ? -12.504 -0.220 -20.142 1.00 78.38 308 LYS A N 1
ATOM 2230 C CA . LYS A 1 308 ? -11.550 0.254 -21.163 1.00 78.38 308 LYS A CA 1
ATOM 2231 C C . LYS A 1 308 ? -10.162 0.537 -20.574 1.00 78.38 308 LYS A C 1
ATOM 2233 O O . LYS A 1 308 ? -10.035 1.061 -19.469 1.00 78.38 308 LYS A O 1
ATOM 2238 N N . LEU A 1 309 ? -9.098 0.267 -21.336 1.00 62.94 309 LEU A N 1
ATOM 2239 C CA . LEU A 1 309 ? -7.763 0.779 -20.989 1.00 62.94 309 LEU A CA 1
ATOM 2240 C C . LEU A 1 309 ? -7.766 2.321 -20.965 1.00 62.94 309 LEU A C 1
ATOM 2242 O O . LEU A 1 309 ? -8.425 2.944 -21.791 1.00 62.94 309 LEU A O 1
ATOM 2246 N N . GLY A 1 310 ? -7.041 2.922 -20.016 1.00 63.03 310 GLY A N 1
ATOM 2247 C CA . GLY A 1 310 ? -7.049 4.378 -19.787 1.00 63.03 310 GLY A CA 1
ATOM 2248 C C . GLY A 1 310 ? -8.204 4.901 -18.913 1.00 63.03 310 GLY A C 1
ATOM 2249 O O . GLY A 1 310 ? -8.312 6.106 -18.704 1.00 63.03 310 GLY A O 1
ATOM 2250 N N . SER A 1 311 ? -9.068 4.030 -18.381 1.00 69.50 311 SER A N 1
ATOM 2251 C CA . SER A 1 311 ? -10.095 4.421 -17.405 1.00 69.50 311 SER A CA 1
ATOM 2252 C C . SER A 1 311 ? -9.521 4.781 -16.029 1.00 69.50 311 SER A C 1
ATOM 2254 O O . SER A 1 311 ? -8.594 4.117 -15.564 1.00 69.50 311 SER A O 1
ATOM 2256 N N . ASP A 1 312 ? -10.176 5.710 -15.332 1.00 69.62 312 ASP A N 1
ATOM 2257 C CA . ASP A 1 312 ? -9.794 6.204 -14.000 1.00 69.62 312 ASP A CA 1
ATOM 2258 C C . ASP A 1 312 ? -11.040 6.403 -13.099 1.00 69.62 312 ASP A C 1
ATOM 2260 O O . ASP A 1 312 ? -12.185 6.217 -13.518 1.00 69.62 312 ASP A O 1
ATOM 2264 N N . THR A 1 313 ? -10.828 6.814 -11.857 1.00 76.19 313 THR A N 1
ATOM 2265 C CA . THR A 1 313 ? -11.817 7.120 -10.816 1.00 76.19 313 THR A CA 1
ATOM 2266 C C . THR A 1 313 ? -12.853 8.181 -11.212 1.00 76.19 313 THR A C 1
ATOM 2268 O O . THR A 1 313 ? -14.010 8.067 -10.802 1.00 76.19 313 THR A O 1
ATOM 2271 N N . TYR A 1 314 ? -12.521 9.153 -12.075 1.00 82.69 314 TYR A N 1
ATOM 2272 C CA . TYR A 1 314 ? -13.480 10.163 -12.567 1.00 82.69 314 TYR A CA 1
ATOM 2273 C C . TYR A 1 314 ? -14.630 9.573 -13.409 1.00 82.69 314 TYR A C 1
ATOM 2275 O O . TYR A 1 314 ? -15.630 10.242 -13.656 1.00 82.69 314 TYR A O 1
ATOM 2283 N N . TYR A 1 315 ? -14.576 8.295 -13.797 1.00 87.56 315 TYR A N 1
ATOM 2284 C CA . TYR A 1 315 ? -15.738 7.610 -14.375 1.00 87.56 315 TYR A CA 1
ATOM 2285 C C . TYR A 1 315 ? -16.888 7.421 -13.365 1.00 87.56 315 TYR A C 1
ATOM 2287 O O . TYR A 1 315 ? -18.010 7.133 -13.779 1.00 87.56 315 TYR A O 1
ATOM 2295 N N . PHE A 1 316 ? -16.649 7.622 -12.062 1.00 92.81 316 PHE A N 1
ATOM 2296 C CA . PHE A 1 316 ? -17.628 7.447 -10.984 1.00 92.81 316 PHE A CA 1
ATOM 2297 C C . PHE A 1 316 ? -18.257 8.761 -10.462 1.00 92.81 316 PHE A C 1
ATOM 2299 O O . PHE A 1 316 ? -18.851 8.779 -9.382 1.00 92.81 316 PHE A O 1
ATOM 2306 N N . MET A 1 317 ? -18.224 9.855 -11.234 1.00 94.19 317 MET A N 1
ATOM 2307 C CA . MET A 1 317 ? -18.922 11.098 -10.852 1.00 94.19 317 MET A CA 1
ATOM 2308 C C . MET A 1 317 ? -20.457 10.971 -10.820 1.00 94.19 317 MET A C 1
ATOM 2310 O O . MET A 1 317 ? -21.087 11.527 -9.922 1.00 94.19 317 MET A O 1
ATOM 2314 N N . GLU A 1 318 ? -21.077 10.248 -11.764 1.00 96.00 318 GLU A N 1
ATOM 2315 C CA . GLU A 1 318 ? -22.533 9.999 -11.743 1.00 96.00 318 GLU A CA 1
ATOM 2316 C C . GLU A 1 318 ? -22.943 9.152 -10.509 1.00 96.00 318 GLU A C 1
ATOM 2318 O O . GLU A 1 318 ? -23.827 9.594 -9.767 1.00 96.00 318 GLU A O 1
ATOM 2323 N N . PRO A 1 319 ? -22.262 8.027 -10.177 1.00 96.75 319 PRO A N 1
ATOM 2324 C CA . PRO A 1 319 ? -22.448 7.319 -8.904 1.00 96.75 319 PRO A CA 1
ATOM 2325 C C . PRO A 1 319 ? -22.266 8.197 -7.662 1.00 96.75 319 PRO A C 1
ATOM 2327 O O . PRO A 1 319 ? -23.062 8.105 -6.725 1.00 96.75 319 PRO A O 1
ATOM 2330 N N . LEU A 1 320 ? -21.254 9.073 -7.643 1.00 96.06 320 LEU A N 1
ATOM 2331 C CA . LEU A 1 320 ? -21.030 10.017 -6.546 1.00 96.06 320 LEU A CA 1
ATOM 2332 C C . LEU A 1 320 ? -22.209 10.993 -6.397 1.00 96.06 320 LEU A C 1
ATOM 2334 O O . LEU A 1 320 ? -22.716 11.170 -5.290 1.00 96.06 320 LEU A O 1
ATOM 2338 N N . ALA A 1 321 ? -22.672 11.597 -7.494 1.00 97.12 321 ALA A N 1
ATOM 2339 C CA . ALA A 1 321 ? -23.805 12.521 -7.493 1.00 97.12 321 ALA A CA 1
ATOM 2340 C C . ALA A 1 321 ? -25.092 11.845 -6.983 1.00 97.12 321 ALA A C 1
ATOM 2342 O O . ALA A 1 321 ? -25.776 12.393 -6.116 1.00 97.12 321 ALA A O 1
ATOM 2343 N N . ALA A 1 322 ? -25.384 10.627 -7.453 1.00 97.00 322 ALA A N 1
ATOM 2344 C CA . ALA A 1 322 ? -26.520 9.831 -6.992 1.00 97.00 322 ALA A CA 1
ATOM 2345 C C . ALA A 1 322 ? -26.415 9.469 -5.498 1.00 97.00 322 ALA A C 1
ATOM 2347 O O . ALA A 1 322 ? -27.380 9.618 -4.742 1.00 97.00 322 ALA A O 1
ATOM 2348 N N . THR A 1 323 ? -25.222 9.066 -5.050 1.00 96.25 323 THR A N 1
ATOM 2349 C CA . THR A 1 323 ? -24.939 8.772 -3.637 1.00 96.25 323 THR A CA 1
ATOM 2350 C C . THR A 1 323 ? -25.140 10.013 -2.769 1.00 96.25 323 THR A C 1
ATOM 2352 O O . THR A 1 323 ? -25.758 9.924 -1.713 1.00 96.25 323 THR A O 1
ATOM 2355 N N . LEU A 1 324 ? -24.695 11.192 -3.214 1.00 94.75 324 LEU A N 1
ATOM 2356 C CA . LEU A 1 324 ? -24.855 12.449 -2.476 1.00 94.75 324 LEU A CA 1
ATOM 2357 C C . LEU A 1 324 ? -26.310 12.941 -2.422 1.00 94.75 324 LEU A C 1
ATOM 2359 O O . LEU A 1 324 ? -26.728 13.499 -1.406 1.00 94.75 324 LEU A O 1
ATOM 2363 N N . MET A 1 325 ? -27.113 12.675 -3.457 1.00 96.19 325 MET A N 1
ATOM 2364 C CA . MET A 1 325 ? -28.563 12.906 -3.422 1.00 96.19 325 MET A CA 1
ATOM 2365 C C . MET A 1 325 ? -29.244 12.065 -2.330 1.00 96.19 325 MET A C 1
ATOM 2367 O O . MET A 1 325 ? -30.049 12.595 -1.560 1.00 96.19 325 MET A O 1
ATOM 2371 N N . LEU A 1 326 ? -28.880 10.781 -2.220 1.00 94.75 326 LEU A N 1
ATOM 2372 C CA . LEU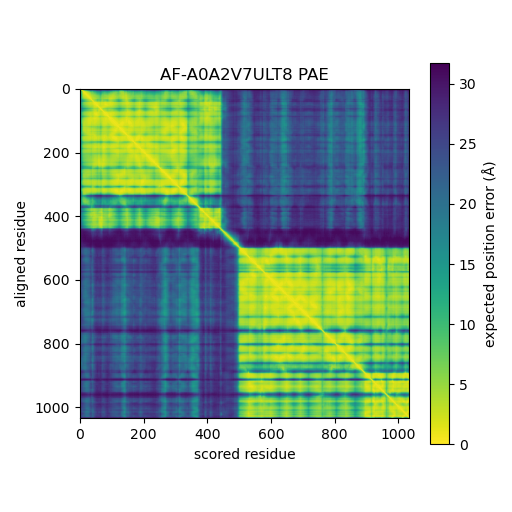 A 1 326 ? -29.348 9.888 -1.152 1.00 94.75 326 LEU A CA 1
ATOM 2373 C C . LEU A 1 326 ? -28.800 10.305 0.223 1.00 94.75 326 LEU A C 1
ATOM 2375 O O . LEU A 1 326 ? -29.557 10.351 1.190 1.00 94.75 326 LEU A O 1
ATOM 2379 N N . ALA A 1 327 ? -27.523 10.687 0.311 1.00 90.50 327 ALA A N 1
ATOM 2380 C CA . ALA A 1 327 ? -26.892 11.163 1.541 1.00 90.50 327 ALA A CA 1
ATOM 2381 C C . ALA A 1 327 ? -27.596 12.398 2.116 1.00 90.50 327 ALA A C 1
ATOM 2383 O O . ALA A 1 327 ? -27.871 12.448 3.311 1.00 90.50 327 ALA A O 1
ATOM 2384 N N . GLY A 1 328 ? -27.979 13.366 1.276 1.00 90.31 328 GLY A N 1
ATOM 2385 C CA . GLY A 1 328 ? -28.762 14.525 1.717 1.00 90.31 328 GLY A CA 1
ATOM 2386 C C . GLY A 1 328 ? -30.109 14.140 2.351 1.00 90.31 328 GLY A C 1
ATOM 2387 O O . GLY A 1 328 ? -30.522 14.743 3.342 1.00 90.31 328 GLY A O 1
ATOM 2388 N N . ALA A 1 329 ? -30.786 13.114 1.829 1.00 89.19 329 ALA A N 1
ATOM 2389 C CA . ALA A 1 329 ? -32.038 12.607 2.398 1.00 89.19 329 ALA A CA 1
ATOM 2390 C C . ALA A 1 329 ? -31.829 11.739 3.659 1.00 89.19 329 ALA A C 1
ATOM 2392 O O . ALA A 1 329 ? -32.669 11.746 4.568 1.00 89.19 329 ALA A O 1
ATOM 2393 N N . GLY A 1 330 ? -30.701 11.023 3.738 1.00 84.31 330 GLY A N 1
ATOM 2394 C CA . GLY A 1 330 ? -30.276 10.244 4.904 1.00 84.31 330 GLY A CA 1
ATOM 2395 C C . GLY A 1 330 ? -29.830 11.115 6.083 1.00 84.31 330 GLY A C 1
ATOM 2396 O O . GLY A 1 330 ? -30.116 10.784 7.230 1.00 84.31 330 GLY A O 1
ATOM 2397 N N . LEU A 1 331 ? -29.237 12.280 5.803 1.00 81.44 331 LEU A N 1
ATOM 2398 C CA . LEU A 1 331 ? -28.868 13.310 6.782 1.00 81.44 331 LEU A CA 1
ATOM 2399 C C . LEU A 1 331 ? -30.074 14.042 7.394 1.00 81.44 331 LEU A C 1
ATOM 2401 O O . LEU A 1 331 ? -29.967 14.576 8.497 1.00 81.44 331 LEU A O 1
ATOM 2405 N N . ALA A 1 332 ? -31.218 14.098 6.703 1.00 81.62 332 ALA A N 1
ATOM 2406 C CA . ALA A 1 332 ? -32.357 14.919 7.126 1.00 81.62 332 ALA A CA 1
ATOM 2407 C C . ALA A 1 332 ? -32.886 14.609 8.547 1.00 81.62 332 ALA A C 1
ATOM 2409 O O . ALA A 1 332 ? -33.101 15.565 9.291 1.00 81.62 332 ALA A O 1
ATOM 2410 N N . PRO A 1 333 ? -33.046 13.338 8.982 1.00 71.00 333 PRO A N 1
ATOM 2411 C CA . PRO A 1 333 ? -33.432 13.016 10.360 1.00 71.00 333 PRO A CA 1
ATOM 2412 C C . PRO A 1 333 ? -32.328 13.325 11.378 1.00 71.00 333 PRO A C 1
ATOM 2414 O O . PRO A 1 333 ? -32.623 13.728 12.497 1.00 71.00 333 PRO A O 1
ATOM 2417 N N . MET A 1 334 ? -31.057 13.167 10.988 1.00 68.94 334 MET A N 1
ATOM 2418 C C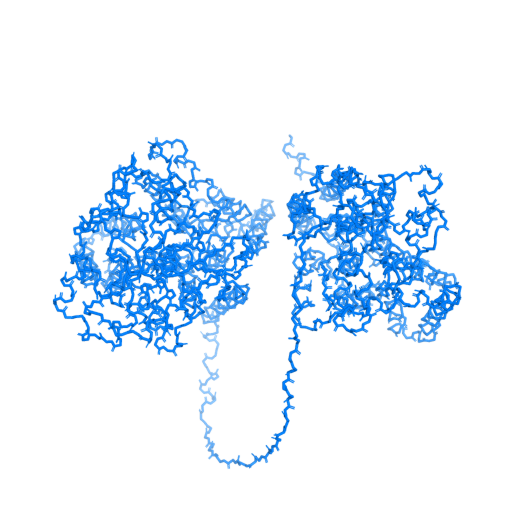A . MET A 1 334 ? -29.898 13.399 11.864 1.00 68.94 334 MET A CA 1
ATOM 2419 C C . MET A 1 334 ? -29.715 14.886 12.207 1.00 68.94 334 MET A C 1
ATOM 2421 O O . MET A 1 334 ? -29.118 15.217 13.228 1.00 68.94 334 MET A O 1
ATOM 2425 N N . LEU A 1 335 ? -30.244 15.770 11.355 1.00 70.06 335 LEU A N 1
ATOM 2426 C CA . LEU A 1 335 ? -30.203 17.228 11.484 1.00 70.06 335 LEU A CA 1
ATOM 2427 C C . LEU A 1 335 ? -31.568 17.843 11.868 1.00 70.06 335 LEU A C 1
ATOM 2429 O O . LEU A 1 335 ? -31.719 19.060 11.790 1.00 70.06 335 LEU A O 1
ATOM 2433 N N . GLY A 1 336 ? -32.562 17.023 12.234 1.00 59.16 336 GLY A N 1
ATOM 2434 C CA . GLY A 1 336 ? -33.916 17.461 12.604 1.00 59.16 336 GLY A CA 1
ATOM 2435 C C . GLY A 1 336 ? -34.102 17.783 14.094 1.00 59.16 336 GLY A C 1
ATOM 2436 O O . GLY A 1 336 ? -33.162 17.734 14.890 1.00 59.16 336 GLY A O 1
ATOM 2437 N N . ASP A 1 337 ? -35.336 18.087 14.497 1.00 50.16 337 ASP A N 1
ATOM 2438 C CA . ASP A 1 337 ? -35.692 18.485 15.871 1.00 50.16 337 ASP A CA 1
ATOM 2439 C C . ASP A 1 337 ? -35.953 17.298 16.813 1.00 50.16 337 ASP A C 1
ATOM 2441 O O . ASP A 1 337 ? -37.014 17.150 17.411 1.00 50.16 337 ASP A O 1
ATOM 2445 N N . GLY A 1 338 ? -34.942 16.433 16.941 1.00 48.12 338 GLY A N 1
ATOM 2446 C CA . GLY A 1 338 ? -34.879 15.380 17.958 1.00 48.12 338 GLY A CA 1
ATOM 2447 C C . GLY A 1 338 ? -34.214 15.834 19.267 1.00 48.12 338 GLY A C 1
ATOM 2448 O O . GLY A 1 338 ? -33.525 16.854 19.319 1.00 48.12 338 GLY A O 1
ATOM 2449 N N . THR A 1 339 ? -34.380 15.033 20.325 1.00 45.12 339 THR A N 1
ATOM 2450 C CA . THR A 1 339 ? -33.855 15.291 21.681 1.00 45.12 339 THR A CA 1
ATOM 2451 C C . THR A 1 339 ? -32.352 15.606 21.704 1.00 45.12 339 THR A C 1
ATOM 2453 O O . THR A 1 339 ? -31.542 14.857 21.146 1.00 45.12 339 THR A O 1
ATOM 2456 N N . ALA A 1 340 ? -31.978 16.677 22.413 1.00 52.09 340 ALA A N 1
ATOM 2457 C CA . ALA A 1 340 ? -30.679 17.353 22.314 1.00 52.09 340 ALA A CA 1
ATOM 2458 C C . ALA A 1 340 ? -29.402 16.469 22.323 1.00 52.09 340 ALA A C 1
ATOM 2460 O O . ALA A 1 340 ? -28.611 16.602 21.386 1.00 52.09 340 ALA A O 1
ATOM 2461 N N . PRO A 1 341 ? -29.167 15.546 23.284 1.00 47.81 341 PRO A N 1
ATOM 2462 C CA . PRO A 1 341 ? -27.849 14.912 23.428 1.00 47.81 341 PRO A CA 1
ATOM 2463 C C . PRO A 1 341 ? -27.499 13.934 22.292 1.00 47.81 341 PRO A C 1
ATOM 2465 O O . PRO A 1 341 ? -26.347 13.861 21.862 1.00 47.81 341 PRO A O 1
ATOM 2468 N N . LEU A 1 342 ? -28.488 13.209 21.755 1.00 46.56 342 LEU A N 1
ATOM 2469 C CA . LEU A 1 342 ? -28.292 12.326 20.595 1.00 46.56 342 LEU A CA 1
ATOM 2470 C C . LEU A 1 342 ? -28.049 13.129 19.310 1.00 46.56 342 LEU A C 1
ATOM 2472 O O . LEU A 1 342 ? -27.247 12.716 18.468 1.00 46.56 342 LEU A O 1
ATOM 2476 N N . ARG A 1 343 ? -28.695 14.295 19.176 1.00 55.75 343 ARG A N 1
ATOM 2477 C CA . ARG A 1 343 ? -28.514 15.205 18.038 1.00 55.75 343 ARG A CA 1
ATOM 2478 C C . ARG A 1 343 ? -27.121 15.828 18.025 1.00 55.75 343 ARG A C 1
ATOM 2480 O O . ARG A 1 343 ? -26.488 15.866 16.972 1.00 55.75 343 ARG A O 1
ATOM 2487 N N . GLU A 1 344 ? -26.623 16.269 19.176 1.00 55.34 344 GLU A N 1
ATOM 2488 C CA . GLU A 1 344 ? -25.278 16.840 19.311 1.00 55.34 344 GLU A CA 1
ATOM 2489 C C . GLU A 1 344 ? -24.188 15.806 19.024 1.00 55.34 344 GLU A C 1
ATOM 2491 O O . GLU A 1 344 ? -23.311 16.073 18.205 1.00 55.34 344 GLU A O 1
ATOM 2496 N N . ALA A 1 345 ? -24.285 14.599 19.593 1.00 52.62 345 ALA A N 1
ATOM 2497 C CA . ALA A 1 345 ? -23.344 13.513 19.311 1.00 52.62 345 ALA A CA 1
ATOM 2498 C C . ALA A 1 345 ? -23.342 13.114 17.822 1.00 52.62 345 ALA A C 1
ATOM 2500 O O . ALA A 1 345 ? -22.277 12.973 17.219 1.00 52.62 345 ALA A O 1
ATOM 2501 N N . SER A 1 346 ? -24.525 12.996 17.207 1.00 55.44 346 SER A N 1
ATOM 2502 C CA . SER A 1 346 ? -24.660 12.707 15.771 1.00 55.44 346 SER A CA 1
ATOM 2503 C C . SER A 1 346 ? -24.063 13.823 14.914 1.00 55.44 346 SER A C 1
ATOM 2505 O O . SER A 1 346 ? -23.325 13.559 13.972 1.00 55.44 346 SER A O 1
ATOM 2507 N N . SER A 1 347 ? -24.327 15.084 15.253 1.00 56.81 347 SER A N 1
ATOM 2508 C CA . SER A 1 347 ? -23.865 16.229 14.464 1.00 56.81 347 SER A CA 1
ATOM 2509 C C . SER A 1 347 ? -22.362 16.489 14.631 1.00 56.81 347 SER A C 1
ATOM 2511 O O . SER A 1 347 ? -21.702 16.874 13.668 1.00 56.81 347 SER A O 1
ATOM 2513 N N . ALA A 1 348 ? -21.796 16.233 15.815 1.00 58.03 348 ALA A N 1
ATOM 2514 C CA . ALA A 1 348 ? -20.355 16.285 16.062 1.00 58.03 348 ALA A CA 1
ATOM 2515 C C . ALA A 1 348 ? -19.613 15.146 15.342 1.00 58.03 348 ALA A C 1
ATOM 2517 O O . ALA A 1 348 ? -18.554 15.377 14.758 1.00 58.03 348 ALA A O 1
ATOM 2518 N N . LEU A 1 349 ? -20.202 13.944 15.300 1.00 60.16 349 LEU A N 1
ATOM 2519 C CA . LEU A 1 349 ? -19.722 12.836 14.472 1.00 60.16 349 LEU A CA 1
ATOM 2520 C C . LEU A 1 349 ? -19.710 13.220 12.985 1.00 60.16 349 LEU A C 1
ATOM 2522 O O . LEU A 1 349 ? -18.696 13.029 12.321 1.00 60.16 349 LEU A O 1
ATOM 2526 N N . LEU A 1 350 ? -20.795 13.811 12.473 1.00 62.50 350 LEU A N 1
ATOM 2527 C CA . LEU A 1 350 ? -20.879 14.290 11.087 1.00 62.50 350 LEU A CA 1
ATOM 2528 C C . LEU A 1 350 ? -19.844 15.381 10.785 1.00 62.50 350 LEU A C 1
ATOM 2530 O O . LEU A 1 350 ? -19.201 15.328 9.741 1.00 62.50 350 LEU A O 1
ATOM 2534 N N . ALA A 1 351 ? -19.636 16.332 11.700 1.00 62.69 351 ALA A N 1
ATOM 2535 C CA . ALA A 1 351 ? -18.614 17.368 11.560 1.00 62.69 351 ALA A CA 1
ATOM 2536 C C . ALA A 1 351 ? -17.192 16.776 11.549 1.00 62.69 351 ALA A C 1
ATOM 2538 O O . ALA A 1 351 ? -16.369 17.170 10.726 1.00 62.69 351 ALA A O 1
ATOM 2539 N N . GLY A 1 352 ? -16.917 15.791 12.409 1.00 61.22 352 GLY A N 1
ATOM 2540 C CA . GLY A 1 352 ? -15.643 15.074 12.445 1.00 61.22 352 GLY A CA 1
ATOM 2541 C C . GLY A 1 352 ? -15.378 14.251 11.184 1.00 61.22 352 GLY A C 1
ATOM 2542 O O . GLY A 1 352 ? -14.307 14.354 10.590 1.00 61.22 352 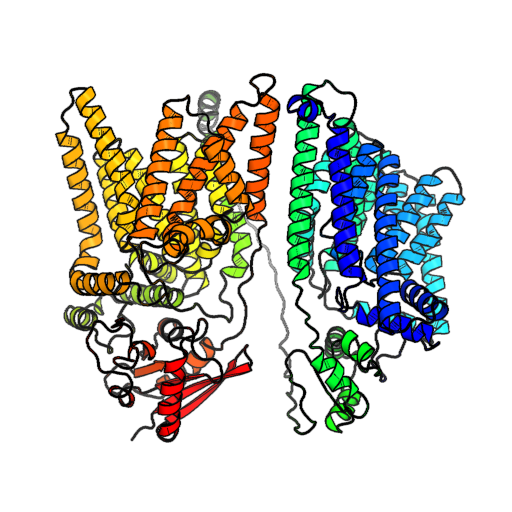GLY A O 1
ATOM 2543 N N . LEU A 1 353 ? -16.375 13.489 10.730 1.00 62.19 353 LEU A N 1
ATOM 2544 C CA . LEU A 1 353 ? -16.332 12.732 9.477 1.00 62.19 353 LEU A CA 1
ATOM 2545 C C . LEU A 1 353 ? -16.103 13.649 8.267 1.00 62.19 353 LEU A C 1
ATOM 2547 O O . LEU A 1 353 ? -15.247 13.359 7.433 1.00 62.19 353 LEU A O 1
ATOM 2551 N N . PHE A 1 354 ? -16.821 14.774 8.194 1.00 66.56 354 PHE A N 1
ATOM 2552 C CA . PHE A 1 354 ? -16.647 15.776 7.143 1.00 66.56 354 PHE A CA 1
ATOM 2553 C C . PHE A 1 354 ? -15.244 16.393 7.193 1.00 66.56 354 PHE A C 1
ATOM 2555 O O . PHE A 1 354 ? -14.603 16.511 6.154 1.00 66.56 354 PHE A O 1
ATOM 2562 N N . ALA A 1 355 ? -14.734 16.749 8.376 1.00 62.69 355 ALA A N 1
ATOM 2563 C CA . ALA A 1 355 ? -13.390 17.307 8.529 1.00 62.69 355 ALA A CA 1
ATOM 2564 C C . ALA A 1 355 ? -12.291 16.314 8.107 1.00 62.69 355 ALA A C 1
ATOM 2566 O O . ALA A 1 355 ? -11.341 16.715 7.440 1.00 62.69 355 ALA A O 1
ATOM 2567 N N . VAL A 1 356 ? -12.437 15.020 8.425 1.00 60.62 356 VAL A N 1
ATOM 2568 C CA . VAL A 1 356 ? -11.528 13.956 7.956 1.00 60.62 356 VAL A CA 1
ATOM 2569 C C . VAL A 1 356 ? -11.621 13.779 6.437 1.00 60.62 356 VAL A C 1
ATOM 2571 O O . VAL A 1 356 ? -10.589 13.719 5.772 1.00 60.62 356 VAL A O 1
ATOM 2574 N N . GLY A 1 357 ? -12.832 13.758 5.869 1.00 61.25 357 GLY A N 1
ATOM 2575 C CA . GLY A 1 357 ? -13.038 13.699 4.419 1.00 61.25 357 GLY A CA 1
ATOM 2576 C C . GLY A 1 357 ? -12.422 14.897 3.689 1.00 61.25 357 GLY A C 1
ATOM 2577 O O . GLY A 1 357 ? -11.720 14.720 2.695 1.00 61.25 357 GLY A O 1
ATOM 2578 N N . LEU A 1 358 ? -12.606 16.107 4.221 1.00 64.31 358 LEU A N 1
ATOM 2579 C CA . LEU A 1 358 ? -12.019 17.335 3.689 1.00 64.31 358 LEU A CA 1
ATOM 2580 C C . LEU A 1 358 ? -10.487 17.322 3.801 1.00 64.31 358 LEU A C 1
ATOM 2582 O O . LEU A 1 358 ? -9.814 17.599 2.816 1.00 64.31 358 LEU A O 1
ATOM 2586 N N . ALA A 1 359 ? -9.924 16.936 4.949 1.00 61.72 359 ALA A N 1
ATOM 2587 C CA . ALA A 1 359 ? -8.475 16.834 5.141 1.00 61.72 359 ALA A CA 1
ATOM 2588 C C . ALA A 1 359 ? -7.827 15.784 4.221 1.00 61.72 359 ALA A C 1
ATOM 2590 O O . ALA A 1 359 ? -6.778 16.047 3.635 1.00 61.72 359 ALA A O 1
ATOM 2591 N N . GLY A 1 360 ? -8.469 14.624 4.037 1.00 59.94 360 GLY A N 1
ATOM 2592 C CA . GLY A 1 360 ? -8.035 13.612 3.070 1.00 59.94 360 GLY A CA 1
ATOM 2593 C C . GLY A 1 360 ? -8.088 14.123 1.629 1.00 59.94 360 GLY A C 1
ATOM 2594 O O . GLY A 1 360 ? -7.164 13.883 0.856 1.00 59.94 360 GLY A O 1
ATOM 2595 N N . SER A 1 361 ? -9.120 14.899 1.289 1.00 60.28 361 SER A N 1
ATOM 2596 C CA . SER A 1 361 ? -9.273 15.506 -0.039 1.00 60.28 361 SER A CA 1
ATOM 2597 C C . SER A 1 361 ? -8.231 16.596 -0.298 1.00 60.28 361 SER A C 1
ATOM 2599 O O . SER A 1 361 ? -7.619 16.594 -1.362 1.00 60.28 361 SER A O 1
ATOM 2601 N N . ILE A 1 362 ? -7.935 17.454 0.688 1.00 61.69 362 ILE A N 1
ATOM 2602 C CA . ILE A 1 362 ? -6.814 18.411 0.638 1.00 61.69 362 ILE A CA 1
ATOM 2603 C C . ILE A 1 362 ? -5.487 17.664 0.454 1.00 61.69 362 ILE A C 1
ATOM 2605 O O . ILE A 1 362 ? -4.702 18.030 -0.414 1.00 61.69 362 ILE A O 1
ATOM 2609 N N . GLY A 1 363 ? -5.239 16.604 1.231 1.00 58.03 363 GLY A N 1
ATOM 2610 C CA . GLY A 1 363 ? -3.997 15.827 1.165 1.00 58.03 363 GLY A CA 1
ATOM 2611 C C . GLY A 1 363 ? -3.779 15.147 -0.190 1.00 58.03 363 GLY A C 1
ATOM 2612 O O . GLY A 1 363 ? -2.693 15.246 -0.759 1.00 58.03 363 GLY A O 1
ATOM 2613 N N . MET A 1 364 ? -4.818 14.512 -0.744 1.00 58.16 364 MET A N 1
ATOM 2614 C CA . MET A 1 364 ? -4.779 13.953 -2.101 1.00 58.16 364 MET A CA 1
ATOM 2615 C C . MET A 1 364 ? -4.615 15.039 -3.166 1.00 58.16 364 MET A C 1
ATOM 2617 O O . MET A 1 364 ? -3.863 14.841 -4.110 1.00 58.16 364 MET A O 1
ATOM 2621 N N . THR A 1 365 ? -5.249 16.199 -2.997 1.00 56.16 365 THR A N 1
ATOM 2622 C CA . THR A 1 365 ? -5.138 17.326 -3.936 1.00 56.16 365 THR A CA 1
ATOM 2623 C C . THR A 1 365 ? -3.745 17.955 -3.926 1.00 56.16 365 THR A C 1
ATOM 2625 O O . THR A 1 365 ? -3.209 18.262 -4.984 1.00 56.16 365 THR A O 1
ATOM 2628 N N . ALA A 1 366 ? -3.122 18.103 -2.754 1.00 52.09 366 ALA A N 1
ATOM 2629 C CA . ALA A 1 366 ? -1.755 18.604 -2.629 1.00 52.09 366 ALA A CA 1
ATOM 2630 C C . ALA A 1 366 ? -0.752 17.678 -3.338 1.00 52.09 366 ALA A C 1
ATOM 2632 O O . ALA A 1 366 ? 0.088 18.151 -4.096 1.00 52.09 366 ALA A O 1
ATOM 2633 N N . ARG A 1 367 ? -0.912 16.358 -3.176 1.00 52.97 367 ARG A N 1
ATOM 2634 C CA . ARG A 1 367 ? -0.144 15.333 -3.908 1.00 52.97 367 ARG A CA 1
ATOM 2635 C C . ARG A 1 367 ? -0.468 15.315 -5.403 1.00 52.97 367 ARG A C 1
ATOM 2637 O O . ARG A 1 367 ? 0.419 15.141 -6.227 1.00 52.97 367 ARG A O 1
ATOM 2644 N N . ALA A 1 368 ? -1.723 15.565 -5.779 1.00 48.72 368 ALA A N 1
ATOM 2645 C CA . ALA A 1 368 ? -2.112 15.736 -7.177 1.00 48.72 368 ALA A CA 1
ATOM 2646 C C . ALA A 1 368 ? -1.547 17.026 -7.810 1.00 48.72 368 ALA A C 1
ATOM 2648 O O . ALA A 1 368 ? -1.460 17.126 -9.031 1.00 48.72 368 ALA A O 1
ATOM 2649 N N . GLY A 1 369 ? -1.087 17.984 -6.999 1.00 42.78 369 GLY A N 1
ATOM 2650 C CA . GLY A 1 369 ? -0.297 19.131 -7.449 1.00 42.78 369 GLY A CA 1
ATOM 2651 C C . GLY A 1 369 ? 1.118 18.771 -7.927 1.00 42.78 369 GLY A C 1
ATOM 2652 O O . GLY A 1 369 ? 1.720 19.552 -8.661 1.00 42.78 369 GLY A O 1
ATOM 2653 N N . GLU A 1 370 ? 1.641 17.590 -7.579 1.00 41.56 370 GLU A N 1
ATOM 2654 C CA . GLU A 1 370 ? 2.991 17.120 -7.944 1.00 41.56 370 GLU A CA 1
ATOM 2655 C C . GLU A 1 370 ? 3.035 16.394 -9.314 1.00 41.56 370 GLU A C 1
ATOM 2657 O O . GLU A 1 370 ? 4.002 15.703 -9.638 1.00 41.56 370 GLU A O 1
ATOM 2662 N N . TYR A 1 371 ? 1.985 16.503 -10.141 1.00 46.59 371 TYR A N 1
ATOM 2663 C CA . TYR A 1 371 ? 1.786 15.631 -11.309 1.00 46.59 371 TYR A CA 1
ATOM 2664 C C . TYR A 1 371 ? 2.822 15.781 -12.442 1.00 46.59 371 TYR A C 1
ATOM 2666 O O . TYR A 1 371 ? 2.752 16.690 -13.266 1.00 46.59 371 TYR A O 1
ATOM 2674 N N . LYS A 1 372 ? 3.716 14.785 -12.501 1.00 45.12 372 LYS A N 1
ATOM 2675 C CA . LYS A 1 372 ? 4.220 13.960 -13.632 1.00 45.12 372 LYS A CA 1
ATOM 2676 C C . LYS A 1 372 ? 4.465 14.502 -15.051 1.00 45.12 372 LYS A C 1
ATOM 2678 O O . LYS A 1 372 ? 5.287 13.897 -15.729 1.00 45.12 372 LYS A O 1
ATOM 2683 N N . TYR A 1 373 ? 3.851 15.584 -15.515 1.00 47.28 373 TYR A N 1
ATOM 2684 C CA . TYR A 1 373 ? 4.172 16.189 -16.811 1.00 47.28 373 TYR A CA 1
ATOM 2685 C C . TYR A 1 373 ? 4.804 17.557 -16.579 1.00 47.28 373 TYR A C 1
ATOM 2687 O O . TYR A 1 373 ? 4.124 18.565 -16.392 1.00 47.28 373 TYR A O 1
ATOM 2695 N N . SER A 1 374 ? 6.138 17.575 -16.567 1.00 43.28 374 SER A N 1
ATOM 2696 C CA . SER A 1 374 ? 6.927 18.804 -16.616 1.00 43.28 374 SER A CA 1
ATOM 2697 C C . SER A 1 374 ? 7.238 19.109 -18.084 1.00 43.28 374 SER A C 1
ATOM 2699 O O . SER A 1 374 ? 8.108 18.449 -18.665 1.00 43.28 374 SER A O 1
ATOM 2701 N N . PRO A 1 375 ? 6.559 20.076 -18.730 1.00 49.78 375 PRO A N 1
ATOM 2702 C CA . PRO A 1 375 ? 6.978 20.530 -20.038 1.00 49.78 375 PRO A CA 1
ATOM 2703 C C . PRO A 1 375 ? 8.252 21.331 -19.806 1.00 49.78 375 PRO A C 1
ATOM 2705 O O . PRO A 1 375 ? 8.214 22.433 -19.251 1.00 49.78 375 PRO A O 1
ATOM 2708 N N . ASN A 1 376 ? 9.391 20.782 -20.222 1.00 57.81 376 ASN A N 1
ATOM 2709 C CA . ASN A 1 376 ? 10.608 21.571 -20.326 1.00 57.81 376 ASN A CA 1
ATOM 2710 C C . ASN A 1 376 ? 10.287 22.777 -21.219 1.00 57.81 376 ASN A C 1
ATOM 2712 O O . ASN A 1 376 ? 10.004 22.606 -22.403 1.00 57.81 376 ASN A O 1
ATOM 2716 N N . ALA A 1 377 ? 10.351 23.997 -20.676 1.00 65.50 377 ALA A N 1
ATOM 2717 C CA . ALA A 1 377 ? 10.174 25.218 -21.471 1.00 65.50 377 ALA A CA 1
ATOM 2718 C C . ALA A 1 377 ? 11.188 25.273 -22.633 1.00 65.50 377 ALA A C 1
ATOM 2720 O O . ALA A 1 377 ? 10.895 25.804 -23.701 1.00 65.50 377 ALA A O 1
ATOM 2721 N N . GLN A 1 378 ? 12.343 24.628 -22.437 1.00 67.69 378 GLN A N 1
ATOM 2722 C CA . GLN A 1 378 ? 13.340 24.317 -23.458 1.00 67.69 378 GLN A CA 1
ATOM 2723 C C . GLN A 1 378 ? 12.759 23.518 -24.639 1.00 67.69 378 GLN A C 1
ATOM 2725 O O . GLN A 1 378 ? 13.036 23.866 -25.774 1.00 67.69 378 GLN A O 1
ATOM 2730 N N . VAL A 1 379 ? 11.914 22.501 -24.417 1.00 72.38 379 VAL A N 1
ATOM 2731 C CA . VAL A 1 379 ? 11.308 21.711 -25.509 1.00 72.38 379 VAL A CA 1
ATOM 2732 C C . VAL A 1 379 ? 10.323 22.547 -26.322 1.00 72.38 379 VAL A C 1
ATOM 2734 O O . VAL A 1 379 ? 10.320 22.432 -27.541 1.00 72.38 379 VAL A O 1
ATOM 2737 N N . ILE A 1 380 ? 9.521 23.411 -25.688 1.00 77.38 380 ILE A N 1
ATOM 2738 C CA . ILE A 1 380 ? 8.601 24.299 -26.423 1.00 77.38 380 ILE A CA 1
ATOM 2739 C C . ILE A 1 380 ? 9.396 25.273 -27.308 1.00 77.38 380 ILE A C 1
ATOM 2741 O O . ILE A 1 380 ? 9.034 25.462 -28.466 1.00 77.38 380 ILE A O 1
ATOM 2745 N N . ARG A 1 381 ? 10.508 25.829 -26.799 1.00 78.69 381 ARG A N 1
ATOM 2746 C CA . ARG A 1 381 ? 11.430 26.672 -27.584 1.00 78.69 381 ARG A CA 1
ATOM 2747 C C . ARG A 1 381 ? 12.073 25.904 -28.740 1.00 78.69 381 ARG A C 1
ATOM 2749 O O . ARG A 1 381 ? 11.884 26.289 -29.884 1.00 78.69 381 ARG A O 1
ATOM 2756 N N . LEU A 1 382 ? 12.712 24.766 -28.464 1.00 77.88 382 LEU A N 1
ATOM 2757 C CA . LEU A 1 382 ? 13.355 23.919 -29.480 1.00 77.88 382 LEU A CA 1
ATOM 2758 C C . LEU A 1 382 ? 12.368 23.449 -30.564 1.00 77.88 382 LEU A C 1
ATOM 2760 O O . LEU A 1 382 ? 12.708 23.411 -31.742 1.00 77.88 382 LEU A O 1
ATOM 2764 N N . ALA A 1 383 ? 11.126 23.122 -30.192 1.00 81.94 383 ALA A N 1
ATOM 2765 C CA . ALA A 1 383 ? 10.082 22.755 -31.146 1.00 81.94 383 ALA A CA 1
ATOM 2766 C C . ALA A 1 383 ? 9.613 23.947 -32.000 1.00 81.94 383 ALA A C 1
ATOM 2768 O O . ALA A 1 383 ? 9.279 23.749 -33.169 1.00 81.94 383 ALA A O 1
ATOM 2769 N N . ALA A 1 384 ? 9.596 25.166 -31.449 1.00 84.31 384 ALA A N 1
ATOM 2770 C CA . ALA A 1 384 ? 9.272 26.386 -32.191 1.00 84.31 384 ALA A CA 1
ATOM 2771 C C . ALA A 1 384 ? 10.396 26.762 -33.171 1.00 84.31 384 ALA A C 1
ATOM 2773 O O . ALA A 1 384 ? 10.120 27.050 -34.332 1.00 84.31 384 ALA A O 1
ATOM 2774 N N . GLU A 1 385 ? 11.648 26.681 -32.717 1.00 84.75 385 GLU A N 1
ATOM 2775 C CA . GLU A 1 385 ? 12.869 27.015 -33.467 1.00 84.75 385 GLU A CA 1
ATOM 2776 C C . GLU A 1 385 ? 13.197 26.008 -34.587 1.00 84.75 385 GLU A C 1
ATOM 2778 O O . GLU A 1 385 ? 13.863 26.363 -35.558 1.00 84.75 385 GLU A O 1
ATOM 2783 N N . ALA A 1 386 ? 12.720 24.761 -34.496 1.00 84.38 386 ALA A N 1
ATOM 2784 C CA . ALA A 1 386 ? 12.939 23.746 -35.530 1.00 84.38 386 ALA A CA 1
ATOM 2785 C C . ALA A 1 386 ? 12.353 24.153 -36.909 1.00 84.38 386 ALA A C 1
ATOM 2787 O O . ALA A 1 386 ? 11.283 24.763 -36.966 1.00 84.38 386 ALA A O 1
ATOM 2788 N N . PRO A 1 387 ? 12.961 23.770 -38.045 1.00 77.75 387 PRO A N 1
ATOM 2789 C CA . PRO A 1 387 ? 12.409 24.062 -39.370 1.00 77.75 387 PRO A CA 1
ATOM 2790 C C . PRO A 1 387 ? 11.243 23.120 -39.736 1.00 77.75 387 PRO A C 1
ATOM 2792 O O . PRO A 1 387 ? 11.376 21.904 -39.671 1.00 77.75 387 PRO A O 1
ATOM 2795 N N . GLY A 1 388 ? 10.103 23.665 -40.170 1.00 81.50 388 GLY A N 1
ATOM 2796 C CA . GLY A 1 388 ? 8.953 22.872 -40.639 1.00 81.50 388 GLY A CA 1
ATOM 2797 C C . GLY A 1 388 ? 8.120 22.197 -39.536 1.00 81.50 388 GLY A C 1
ATOM 2798 O O . GLY A 1 388 ? 8.162 22.600 -38.366 1.00 81.50 388 GLY A O 1
ATOM 2799 N N . ASP A 1 389 ? 7.329 21.191 -39.932 1.00 83.88 389 ASP A N 1
ATOM 2800 C CA . ASP A 1 389 ? 6.446 20.417 -39.045 1.00 83.88 389 ASP A CA 1
ATOM 2801 C C . ASP A 1 389 ? 7.228 19.742 -37.906 1.00 83.88 389 ASP A C 1
ATOM 2803 O O . ASP A 1 389 ? 8.407 19.404 -38.034 1.00 83.88 389 ASP A O 1
ATOM 2807 N N . VAL A 1 390 ? 6.542 19.481 -36.792 1.00 85.19 390 VAL A N 1
ATOM 2808 C CA . VAL A 1 390 ? 7.100 18.759 -35.641 1.00 85.19 390 VAL A CA 1
ATOM 2809 C C . VAL A 1 390 ? 6.171 17.608 -35.263 1.00 85.19 390 VAL A C 1
ATOM 2811 O O . VAL A 1 390 ? 4.943 17.729 -35.320 1.00 85.19 390 VAL A O 1
ATOM 2814 N N . LEU A 1 391 ? 6.766 16.482 -34.873 1.00 85.12 391 LEU A N 1
ATOM 2815 C CA . LEU A 1 391 ? 6.061 15.323 -34.339 1.00 85.12 391 LEU A CA 1
ATOM 2816 C C . LEU A 1 391 ? 6.309 15.238 -32.825 1.00 85.12 391 LEU A C 1
ATOM 2818 O O . LEU A 1 391 ? 7.379 14.815 -32.390 1.00 85.12 391 LEU A O 1
ATOM 2822 N N . VAL A 1 392 ? 5.331 15.671 -32.025 1.00 78.56 392 VAL A N 1
ATOM 2823 C CA . VAL A 1 392 ? 5.360 15.590 -30.553 1.00 78.56 392 VAL A CA 1
ATOM 2824 C C . VAL A 1 392 ? 4.135 14.823 -30.074 1.00 78.56 392 VAL A C 1
ATOM 2826 O O . VAL A 1 392 ? 3.041 15.061 -30.577 1.00 78.56 392 VAL A O 1
ATOM 2829 N N . GLU A 1 393 ? 4.314 13.936 -29.098 1.00 72.38 393 GLU A N 1
ATOM 2830 C CA . GLU A 1 393 ? 3.214 13.173 -28.481 1.00 72.38 393 GLU A CA 1
ATOM 2831 C C . GLU A 1 393 ? 2.349 13.998 -27.507 1.00 72.38 393 GLU A C 1
ATOM 2833 O O . GLU A 1 393 ? 1.223 13.615 -27.211 1.00 72.38 393 GLU A O 1
ATOM 2838 N N . ASP A 1 394 ? 2.872 15.125 -27.018 1.00 75.50 394 ASP A N 1
ATOM 2839 C CA . ASP A 1 394 ? 2.206 16.083 -26.128 1.00 75.50 394 ASP A CA 1
ATOM 2840 C C . ASP A 1 394 ? 1.581 17.227 -26.951 1.00 75.50 394 ASP A C 1
ATOM 2842 O O . ASP A 1 394 ? 2.292 18.084 -27.496 1.00 75.50 394 ASP A O 1
ATOM 2846 N N . GLU A 1 395 ? 0.246 17.262 -27.028 1.00 78.75 395 GLU A N 1
ATOM 2847 C CA . GLU A 1 395 ? -0.484 18.286 -27.781 1.00 78.75 395 GLU A CA 1
ATOM 2848 C C . GLU A 1 395 ? -0.256 19.708 -27.241 1.00 78.75 395 GLU A C 1
ATOM 2850 O O . GLU A 1 395 ? -0.305 20.671 -28.008 1.00 78.75 395 GLU A O 1
ATOM 2855 N N . ASN A 1 396 ? 0.027 19.869 -25.943 1.00 77.94 396 ASN A N 1
ATOM 2856 C CA . ASN A 1 396 ? 0.280 21.172 -25.328 1.00 77.94 396 ASN A CA 1
ATOM 2857 C C . ASN A 1 396 ? 1.569 21.798 -25.888 1.00 77.94 396 ASN A C 1
ATOM 2859 O O . ASN A 1 396 ? 1.608 22.995 -26.190 1.00 77.94 396 ASN A O 1
ATOM 2863 N N . VAL A 1 397 ? 2.607 20.980 -26.100 1.00 77.31 397 VAL A N 1
ATOM 2864 C CA . VAL A 1 397 ? 3.862 21.420 -26.729 1.00 77.31 397 VAL A CA 1
ATOM 2865 C C . VAL A 1 397 ? 3.619 21.862 -28.171 1.00 77.31 397 VAL A C 1
ATOM 2867 O O . VAL A 1 397 ? 4.062 22.950 -28.535 1.00 77.31 397 VAL A O 1
ATOM 2870 N N . ALA A 1 398 ? 2.891 21.068 -28.965 1.00 79.25 398 ALA A N 1
ATOM 2871 C CA . ALA A 1 398 ? 2.578 21.398 -30.360 1.00 79.25 398 ALA A CA 1
ATOM 2872 C C . ALA A 1 398 ? 1.765 22.703 -30.481 1.00 79.25 398 ALA A C 1
ATOM 2874 O O . ALA A 1 398 ? 2.119 23.597 -31.251 1.00 79.25 398 ALA A O 1
ATOM 2875 N N . LEU A 1 399 ? 0.726 22.862 -29.651 1.00 82.81 399 LEU A N 1
ATOM 2876 C CA . LEU A 1 399 ? -0.089 24.078 -29.616 1.00 82.81 399 LEU A CA 1
ATOM 2877 C C . LEU A 1 399 ? 0.725 25.323 -29.230 1.00 82.81 399 LEU A C 1
ATOM 2879 O O . LEU A 1 399 ? 0.507 26.396 -29.792 1.00 82.81 399 LEU A O 1
ATOM 2883 N N . LYS A 1 400 ? 1.661 25.212 -28.278 1.00 81.69 400 LYS A N 1
ATOM 2884 C CA . LYS A 1 400 ? 2.435 26.364 -27.780 1.00 81.69 400 LYS A CA 1
ATOM 2885 C C . LYS A 1 400 ? 3.661 26.728 -28.600 1.00 81.69 400 LYS A C 1
ATOM 2887 O O . LYS A 1 400 ? 4.090 27.875 -28.515 1.00 81.69 400 LYS A O 1
ATOM 2892 N N . CYS A 1 401 ? 4.211 25.810 -29.392 1.00 81.69 401 CYS A N 1
ATOM 2893 C CA . CYS A 1 401 ? 5.263 26.150 -30.349 1.00 81.69 401 CYS A CA 1
ATOM 2894 C C . CYS A 1 401 ? 4.720 26.763 -31.656 1.00 81.69 401 CYS A C 1
ATOM 2896 O O . CYS A 1 401 ? 5.509 27.122 -32.526 1.00 81.69 401 CYS A O 1
ATOM 2898 N N . GLY A 1 402 ? 3.393 26.916 -31.785 1.00 78.69 402 GLY A N 1
ATOM 2899 C CA . GLY A 1 402 ? 2.745 27.571 -32.926 1.00 78.69 402 GLY A CA 1
ATOM 2900 C C . GLY A 1 402 ? 2.652 26.700 -34.181 1.00 78.69 402 GLY A C 1
ATOM 2901 O O . GLY A 1 402 ? 2.527 27.235 -35.280 1.00 78.69 402 GLY A O 1
ATOM 2902 N N . LYS A 1 403 ? 2.733 25.372 -34.034 1.00 82.25 403 LYS A N 1
ATOM 2903 C CA . LYS A 1 403 ? 2.813 24.415 -35.148 1.00 82.25 403 LYS A CA 1
ATOM 2904 C C . LYS A 1 403 ? 1.595 23.489 -35.208 1.00 82.25 403 LYS A C 1
ATOM 2906 O O . LYS A 1 403 ? 0.912 23.307 -34.198 1.00 82.25 403 LYS A O 1
ATOM 2911 N N . PRO A 1 404 ? 1.283 22.900 -36.379 1.00 80.81 404 PRO A N 1
ATOM 2912 C CA . PRO A 1 404 ? 0.152 21.988 -36.503 1.00 80.81 404 PRO A CA 1
ATOM 2913 C C . PRO A 1 404 ? 0.332 20.733 -35.636 1.00 80.81 404 PRO A C 1
ATOM 2915 O O . PRO A 1 404 ? 1.417 20.160 -35.547 1.00 80.81 404 PRO A O 1
ATOM 2918 N N . VAL A 1 405 ? -0.766 20.265 -35.033 1.00 86.50 405 VAL A N 1
ATOM 2919 C CA . VAL A 1 405 ? -0.811 18.973 -34.330 1.00 86.50 405 VAL A CA 1
ATOM 2920 C C . VAL A 1 405 ? -0.798 17.850 -35.372 1.00 86.50 405 VAL A C 1
ATOM 2922 O O . VAL A 1 405 ? -1.821 17.536 -35.980 1.00 86.50 405 VAL A O 1
ATOM 2925 N N . THR A 1 406 ? 0.380 17.271 -35.608 1.00 83.50 406 THR A N 1
ATOM 2926 C CA . THR A 1 406 ? 0.611 16.234 -36.632 1.00 83.50 406 THR A CA 1
ATOM 2927 C C . THR A 1 406 ? -0.072 14.901 -36.306 1.00 83.50 406 THR A C 1
ATOM 2929 O O . THR A 1 406 ? -0.605 14.243 -37.203 1.00 83.50 406 THR A O 1
ATOM 2932 N N . LEU A 1 407 ? -0.027 14.495 -35.036 1.00 84.94 407 LEU A N 1
ATOM 2933 C CA . LEU A 1 407 ? -0.572 13.254 -34.488 1.00 84.94 407 LEU A CA 1
ATOM 2934 C C . LEU A 1 407 ? -1.159 13.577 -33.111 1.00 84.94 407 LEU A C 1
ATOM 2936 O O . LEU A 1 407 ? -0.502 14.254 -32.327 1.00 84.94 407 LEU A O 1
ATOM 2940 N N . MET A 1 408 ? -2.381 13.124 -32.842 1.00 84.56 408 MET A N 1
ATOM 2941 C CA . MET A 1 408 ? -3.089 13.356 -31.580 1.00 84.56 408 MET A CA 1
ATOM 2942 C C . MET A 1 408 ? -3.466 12.017 -30.947 1.00 84.56 408 MET A C 1
ATOM 2944 O O . MET A 1 408 ? -3.906 11.126 -31.668 1.00 84.56 408 MET A O 1
ATOM 2948 N N . ASP A 1 409 ? -3.297 11.870 -29.632 1.00 75.06 409 ASP A N 1
ATOM 2949 C CA . ASP A 1 409 ? -3.442 10.587 -28.918 1.00 75.06 409 ASP A CA 1
ATOM 2950 C C . ASP A 1 409 ? -2.712 9.400 -29.617 1.00 75.06 409 ASP A C 1
ATOM 2952 O O . ASP A 1 409 ? -3.343 8.480 -30.161 1.00 75.06 409 ASP A O 1
ATOM 2956 N N . PRO A 1 410 ? -1.359 9.376 -29.611 1.00 77.88 410 PRO A N 1
ATOM 2957 C CA . PRO A 1 410 ? -0.570 8.276 -30.182 1.00 77.88 410 PRO A CA 1
ATOM 2958 C C . PRO A 1 410 ? -0.929 6.902 -29.594 1.00 77.88 410 PRO A C 1
ATOM 2960 O O . PRO A 1 410 ? -0.857 5.877 -30.278 1.00 77.88 410 PRO A O 1
ATOM 2963 N N . PHE A 1 411 ? -1.370 6.878 -28.332 1.00 74.50 411 PHE A N 1
ATOM 2964 C CA . PHE A 1 411 ? -1.820 5.677 -27.636 1.00 74.50 411 PHE A CA 1
ATOM 2965 C C . PHE A 1 411 ? -3.052 5.065 -28.317 1.00 74.50 411 PHE A C 1
ATOM 2967 O O . PHE A 1 411 ? -3.068 3.856 -28.560 1.00 74.50 411 PHE A O 1
ATOM 2974 N N . ALA A 1 412 ? -4.051 5.864 -28.700 1.00 76.62 412 ALA A N 1
ATOM 2975 C CA . ALA A 1 412 ? -5.196 5.384 -29.472 1.00 76.62 412 ALA A CA 1
ATOM 2976 C C . ALA A 1 412 ? -4.792 4.862 -30.861 1.00 76.62 412 ALA A C 1
ATOM 2978 O O . ALA A 1 412 ? -5.251 3.786 -31.267 1.00 76.62 412 ALA A O 1
ATOM 2979 N N . PHE A 1 413 ? -3.892 5.559 -31.561 1.00 82.81 413 PHE A N 1
ATOM 2980 C CA . PHE A 1 413 ? -3.390 5.126 -32.870 1.00 82.81 413 PHE A CA 1
ATOM 2981 C C . PHE A 1 413 ? -2.657 3.777 -32.824 1.00 82.81 413 PHE A C 1
ATOM 2983 O O . PHE A 1 413 ? -2.902 2.929 -33.686 1.00 82.81 413 PHE A O 1
ATOM 2990 N N . ALA A 1 414 ? -1.886 3.500 -31.769 1.00 80.69 414 ALA A N 1
ATOM 2991 C CA . ALA A 1 414 ? -1.248 2.196 -31.565 1.00 80.69 414 ALA A CA 1
ATOM 2992 C C . ALA A 1 414 ? -2.256 1.026 -31.445 1.00 80.69 414 ALA A C 1
ATOM 2994 O O . ALA A 1 414 ? -1.956 -0.103 -31.844 1.00 80.69 414 ALA A O 1
ATOM 2995 N N . TYR A 1 415 ? -3.478 1.248 -30.935 1.00 77.31 415 TYR A N 1
ATOM 2996 C CA . TYR A 1 415 ? -4.526 0.209 -30.944 1.00 77.31 415 TYR A CA 1
ATOM 2997 C C . TYR A 1 415 ? -5.226 0.071 -32.293 1.00 77.31 415 TYR A C 1
ATOM 2999 O O . TYR A 1 415 ? -5.638 -1.037 -32.646 1.00 77.31 415 TYR A O 1
ATOM 3007 N N . LEU A 1 416 ? -5.362 1.165 -33.046 1.00 81.94 416 LEU A N 1
ATOM 3008 C CA . LEU A 1 416 ? -5.908 1.125 -34.401 1.00 81.94 416 LEU A CA 1
ATOM 3009 C C . LEU A 1 416 ? -4.980 0.342 -35.334 1.00 81.94 416 LEU A C 1
ATOM 3011 O O . LEU A 1 416 ? -5.466 -0.530 -36.051 1.00 81.94 416 LEU A O 1
ATOM 3015 N N . GLU A 1 417 ? -3.665 0.565 -35.249 1.00 85.38 417 GLU A N 1
ATOM 3016 C CA . GLU A 1 417 ? -2.641 -0.237 -35.933 1.00 85.38 417 GLU A CA 1
ATOM 3017 C C . GLU A 1 417 ? -2.771 -1.725 -35.571 1.00 85.38 417 GLU A C 1
ATOM 3019 O O . GLU A 1 417 ? -3.000 -2.564 -36.442 1.00 85.38 417 GLU A O 1
ATOM 3024 N N . ARG A 1 418 ? -2.740 -2.065 -34.271 1.00 81.19 418 ARG A N 1
ATOM 3025 C CA . ARG A 1 418 ? -2.861 -3.457 -33.784 1.00 81.19 418 ARG A CA 1
ATOM 3026 C C . ARG A 1 418 ? -4.161 -4.158 -34.195 1.00 81.19 418 ARG A C 1
ATOM 3028 O O . ARG A 1 418 ? -4.213 -5.386 -34.180 1.00 81.19 418 ARG A O 1
ATOM 3035 N N . ARG A 1 419 ? -5.219 -3.408 -34.526 1.00 78.94 419 ARG A N 1
ATOM 3036 C CA . ARG A 1 419 ? -6.497 -3.933 -35.044 1.00 78.94 419 ARG A CA 1
ATOM 3037 C C . ARG A 1 419 ? -6.629 -3.847 -36.572 1.00 78.94 419 ARG A C 1
ATOM 3039 O O . ARG A 1 419 ? -7.706 -4.150 -37.080 1.00 78.94 419 ARG A O 1
ATOM 3046 N N . GLY A 1 420 ? -5.590 -3.428 -37.298 1.00 83.12 420 GLY A N 1
ATOM 3047 C CA . GLY A 1 420 ? -5.617 -3.263 -38.757 1.00 83.12 420 GLY A CA 1
ATOM 3048 C C . GLY A 1 420 ? -6.565 -2.159 -39.244 1.00 83.12 420 GLY A C 1
ATOM 3049 O O . GLY A 1 420 ? -7.062 -2.225 -40.364 1.00 83.12 420 GLY A O 1
ATOM 3050 N N . ARG A 1 421 ? -6.871 -1.170 -38.391 1.00 82.06 421 ARG A N 1
ATOM 3051 C CA . ARG A 1 421 ? -7.787 -0.047 -38.673 1.00 82.06 421 ARG A CA 1
ATOM 3052 C C . ARG A 1 421 ? -7.076 1.259 -39.039 1.00 82.06 421 ARG A C 1
ATOM 3054 O O . ARG A 1 421 ? -7.740 2.207 -39.450 1.00 82.06 421 ARG A O 1
ATOM 3061 N N . TRP A 1 422 ? -5.756 1.312 -38.898 1.00 88.50 422 TRP A N 1
ATOM 3062 C CA . TRP A 1 422 ? -4.912 2.428 -39.322 1.00 88.50 422 TRP A CA 1
ATOM 3063 C C . TRP A 1 422 ? -3.594 1.888 -39.883 1.00 88.50 422 TRP A C 1
ATOM 3065 O O . TRP A 1 422 ? -3.074 0.898 -39.372 1.00 88.50 422 TRP A O 1
ATOM 3075 N N . ASP A 1 423 ? -3.086 2.527 -40.937 1.00 87.62 423 ASP A N 1
ATOM 3076 C CA . ASP A 1 423 ? -1.793 2.221 -41.553 1.00 87.62 423 ASP A CA 1
ATOM 3077 C C . ASP A 1 423 ? -0.793 3.335 -41.192 1.00 87.62 423 ASP A C 1
ATOM 3079 O O . ASP A 1 423 ? -0.972 4.465 -41.656 1.00 87.62 423 ASP A O 1
ATOM 3083 N N . PRO A 1 424 ? 0.260 3.057 -40.401 1.00 88.38 424 PRO A N 1
ATOM 3084 C CA . PRO A 1 424 ? 1.285 4.044 -40.073 1.00 88.38 424 PRO A CA 1
ATOM 3085 C C . PRO A 1 424 ? 2.258 4.301 -41.233 1.00 88.38 424 PRO A C 1
ATOM 3087 O O . PRO A 1 424 ? 3.033 5.256 -41.174 1.00 88.38 424 PRO A O 1
ATOM 3090 N N . SER A 1 425 ? 2.250 3.496 -42.303 1.00 87.12 425 SER A N 1
ATOM 3091 C CA . SER A 1 425 ? 3.225 3.595 -43.401 1.00 87.12 425 SER A CA 1
ATOM 3092 C C . SER A 1 425 ? 3.367 4.997 -44.019 1.00 87.12 425 SER A C 1
ATOM 3094 O O . SER A 1 425 ? 4.497 5.373 -44.337 1.00 87.12 425 SER A O 1
ATOM 3096 N N . PRO A 1 426 ? 2.306 5.816 -44.200 1.00 88.56 426 PRO A N 1
ATOM 3097 C CA . PRO A 1 426 ? 2.457 7.177 -44.705 1.00 88.56 426 PRO A CA 1
ATOM 3098 C C . PRO A 1 426 ? 3.145 8.114 -43.700 1.00 88.56 426 PRO A C 1
ATOM 3100 O O . PRO A 1 426 ? 3.935 8.954 -44.125 1.00 88.56 426 PRO A O 1
ATOM 3103 N N . LEU A 1 427 ? 2.906 7.958 -42.390 1.00 87.69 427 LEU A N 1
ATOM 3104 C CA . LEU A 1 427 ? 3.622 8.701 -41.344 1.00 87.69 427 LEU A CA 1
ATOM 3105 C C . LEU A 1 427 ? 5.089 8.256 -41.265 1.00 87.69 427 LEU A C 1
ATOM 3107 O O . LEU A 1 427 ? 5.986 9.094 -41.309 1.00 87.69 427 LEU A O 1
ATOM 3111 N N . ASN A 1 428 ? 5.337 6.946 -41.259 1.00 87.62 428 ASN A N 1
ATOM 3112 C CA . ASN A 1 428 ? 6.684 6.374 -41.235 1.00 87.62 428 ASN A CA 1
ATOM 3113 C C . ASN A 1 428 ? 7.514 6.826 -42.447 1.00 87.62 428 ASN A C 1
ATOM 3115 O O . ASN A 1 428 ? 8.690 7.143 -42.297 1.00 87.62 428 ASN A O 1
ATOM 3119 N N . ARG A 1 429 ? 6.907 6.944 -43.639 1.00 87.94 429 ARG A N 1
ATOM 3120 C CA . ARG A 1 429 ? 7.574 7.519 -44.821 1.00 87.94 429 ARG A CA 1
ATOM 3121 C C . ARG A 1 429 ? 7.974 8.985 -44.630 1.00 87.94 429 ARG A C 1
ATOM 3123 O O . ARG A 1 429 ? 9.044 9.347 -45.103 1.00 87.94 429 ARG A O 1
ATOM 3130 N N . ARG A 1 430 ? 7.166 9.808 -43.947 1.00 86.69 430 ARG A N 1
ATOM 3131 C CA . ARG A 1 430 ? 7.531 11.202 -43.621 1.00 86.69 430 ARG A CA 1
ATOM 3132 C C . ARG A 1 430 ? 8.695 11.270 -42.629 1.00 86.69 430 ARG A C 1
ATOM 3134 O O . ARG A 1 430 ? 9.639 12.024 -42.839 1.00 86.69 430 ARG A O 1
ATOM 3141 N N . ILE A 1 431 ? 8.660 10.431 -41.591 1.00 84.00 431 ILE A N 1
ATOM 3142 C CA . ILE A 1 431 ? 9.740 10.312 -40.596 1.00 84.00 431 ILE A CA 1
ATOM 3143 C C . ILE A 1 431 ? 11.057 9.904 -41.276 1.00 84.00 431 ILE A C 1
ATOM 3145 O O . ILE A 1 431 ? 12.065 10.583 -41.111 1.00 84.00 431 ILE A O 1
ATOM 3149 N N . LEU A 1 432 ? 11.041 8.847 -42.097 1.00 84.38 432 LEU A N 1
ATOM 3150 C CA . LEU A 1 432 ? 12.232 8.333 -42.790 1.00 84.38 432 LEU A CA 1
ATOM 3151 C C . LEU A 1 432 ? 12.803 9.292 -43.848 1.00 84.38 432 LEU A C 1
ATOM 3153 O O . LEU A 1 432 ? 13.982 9.193 -44.176 1.00 84.38 432 LEU A O 1
ATOM 3157 N N . LYS A 1 433 ? 11.993 10.212 -44.384 1.00 85.25 433 LYS A N 1
ATOM 3158 C CA . LYS A 1 433 ? 12.450 11.272 -45.297 1.00 85.25 433 LYS A CA 1
ATOM 3159 C C . LYS A 1 433 ? 13.061 12.484 -44.588 1.00 85.25 433 LYS A C 1
ATOM 3161 O O . LYS A 1 433 ? 13.710 13.287 -45.250 1.00 85.25 433 LYS A O 1
ATOM 3166 N N . GLY A 1 434 ? 12.867 12.618 -43.275 1.00 81.19 434 GLY A N 1
ATOM 3167 C CA . GLY A 1 434 ? 13.245 13.824 -42.538 1.00 81.19 434 GLY A CA 1
ATOM 3168 C C . GLY A 1 434 ? 12.266 14.990 -42.717 1.00 81.19 434 GLY A C 1
ATOM 3169 O O . GLY A 1 434 ? 12.657 16.133 -42.514 1.00 81.19 434 GLY A O 1
ATOM 3170 N N . ASP A 1 435 ? 10.994 14.727 -43.050 1.00 83.69 435 ASP A N 1
ATOM 3171 C CA . ASP A 1 435 ? 9.958 15.760 -43.272 1.00 83.69 435 ASP A CA 1
ATOM 3172 C C . ASP A 1 435 ? 9.534 16.511 -41.978 1.00 83.69 435 ASP A C 1
ATOM 3174 O O . ASP A 1 435 ? 8.591 17.306 -42.004 1.00 83.69 435 ASP A O 1
ATOM 3178 N N . PHE A 1 436 ? 10.175 16.226 -40.837 1.00 84.81 436 PHE A N 1
ATOM 3179 C CA . PHE A 1 436 ? 9.930 16.841 -39.529 1.00 84.81 436 PHE A CA 1
ATOM 3180 C C . PHE A 1 436 ? 11.225 17.447 -38.981 1.00 84.81 436 PHE A C 1
ATOM 3182 O O . PHE A 1 436 ? 12.211 16.731 -38.805 1.00 84.81 436 PHE A O 1
ATOM 3189 N N . GLY A 1 437 ? 11.217 18.738 -38.637 1.00 77.69 437 GLY A N 1
ATOM 3190 C CA . GLY A 1 437 ? 12.395 19.416 -38.077 1.00 77.69 437 GLY A CA 1
ATOM 3191 C C . GLY A 1 437 ? 12.743 18.993 -36.651 1.00 77.69 437 GLY A C 1
ATOM 3192 O O . GLY A 1 437 ? 13.866 19.205 -36.198 1.00 77.69 437 GLY A O 1
ATOM 3193 N N . ALA A 1 438 ? 11.785 18.403 -35.936 1.00 79.69 438 ALA A N 1
ATOM 3194 C CA . ALA A 1 438 ? 11.983 17.820 -34.618 1.00 79.69 438 ALA A CA 1
ATOM 3195 C C . ALA A 1 438 ? 10.977 16.685 -34.362 1.00 79.69 438 ALA A C 1
ATOM 3197 O O . ALA A 1 438 ? 9.827 16.730 -34.813 1.00 79.69 438 ALA A O 1
ATOM 3198 N N . ILE A 1 439 ? 11.417 15.675 -33.609 1.00 78.00 439 ILE A N 1
ATOM 3199 C CA . ILE A 1 439 ? 10.608 14.531 -33.176 1.00 78.00 439 ILE A CA 1
ATOM 3200 C C . ILE A 1 439 ? 10.845 14.308 -31.677 1.00 78.00 439 ILE A C 1
ATOM 3202 O O . ILE A 1 439 ? 11.992 14.286 -31.230 1.00 78.00 439 ILE A O 1
ATOM 3206 N N . ARG A 1 440 ? 9.773 14.136 -30.896 1.00 67.50 440 ARG A N 1
ATOM 3207 C CA . ARG A 1 440 ? 9.833 13.765 -29.474 1.00 67.50 440 ARG A CA 1
ATOM 3208 C C . ARG A 1 440 ? 8.720 12.774 -29.131 1.00 67.50 440 ARG A C 1
ATOM 3210 O O . ARG A 1 440 ? 7.547 13.115 -29.267 1.00 67.50 440 ARG A O 1
ATOM 3217 N N . GLY A 1 441 ? 9.108 11.624 -28.582 1.00 56.03 441 GLY A N 1
ATOM 3218 C CA . GLY A 1 441 ? 8.215 10.698 -27.878 1.00 56.03 441 GLY A CA 1
ATOM 3219 C C . GLY A 1 441 ? 8.720 10.375 -26.470 1.00 56.03 441 GLY A C 1
ATOM 3220 O O . GLY A 1 441 ? 9.884 10.653 -26.155 1.00 56.03 441 GLY A O 1
ATOM 3221 N N . ASP A 1 442 ? 7.860 9.812 -25.622 1.00 43.03 442 ASP A N 1
ATOM 3222 C CA . ASP A 1 442 ? 8.178 9.423 -24.242 1.00 43.03 442 ASP A CA 1
ATOM 3223 C C . ASP A 1 442 ? 9.182 8.252 -24.221 1.00 43.03 442 ASP A C 1
ATOM 3225 O O . ASP A 1 442 ? 8.840 7.070 -24.218 1.00 43.03 442 ASP A O 1
ATOM 3229 N N . GLY A 1 443 ? 10.467 8.619 -24.236 1.00 36.84 443 GLY A N 1
ATOM 3230 C CA . GLY A 1 443 ? 11.619 7.713 -24.269 1.00 36.84 443 GLY A CA 1
ATOM 3231 C C . GLY A 1 443 ? 12.772 8.197 -25.159 1.00 36.84 443 GLY A C 1
ATOM 3232 O O . GLY A 1 443 ? 13.898 7.738 -24.989 1.00 36.84 443 GLY A O 1
ATOM 3233 N N . ALA A 1 444 ? 12.535 9.151 -26.068 1.00 29.69 444 ALA A N 1
ATOM 3234 C CA . ALA A 1 444 ? 13.548 9.655 -26.999 1.00 29.69 444 ALA A CA 1
ATOM 3235 C C . ALA A 1 444 ? 13.935 11.117 -26.714 1.00 29.69 444 ALA A C 1
ATOM 3237 O O . ALA A 1 444 ? 13.080 11.999 -26.596 1.00 29.69 444 ALA A O 1
ATOM 3238 N N . ARG A 1 445 ? 15.246 11.396 -26.660 1.00 29.03 445 ARG A N 1
ATOM 3239 C CA . ARG A 1 445 ? 15.762 12.773 -26.766 1.00 29.03 445 ARG A CA 1
ATOM 3240 C C . ARG A 1 445 ? 15.498 13.297 -28.182 1.00 29.03 445 ARG A C 1
ATOM 3242 O O . ARG A 1 445 ? 15.438 12.511 -29.121 1.00 29.03 445 ARG A O 1
ATOM 3249 N N . LEU A 1 446 ? 15.410 14.620 -28.330 1.00 29.78 446 LEU A N 1
ATOM 3250 C CA . LEU A 1 446 ? 15.425 15.283 -29.637 1.00 29.78 446 LEU A CA 1
ATOM 3251 C C . LEU A 1 446 ? 16.700 14.881 -30.395 1.00 29.78 446 LEU A C 1
ATOM 3253 O O . LEU A 1 446 ? 17.789 15.336 -30.049 1.00 29.78 446 LEU A O 1
ATOM 3257 N N . SER A 1 447 ? 16.564 14.029 -31.407 1.00 32.72 447 SER A N 1
ATOM 3258 C CA . SER A 1 447 ? 17.639 13.652 -32.322 1.00 32.72 447 SER A CA 1
ATOM 3259 C C . SER A 1 447 ? 17.450 14.349 -33.667 1.00 32.72 447 SER A C 1
ATOM 3261 O O . SER A 1 447 ? 16.336 14.466 -34.182 1.00 32.72 447 SER A O 1
ATOM 3263 N N . HIS A 1 448 ? 18.546 14.832 -34.255 1.00 29.97 448 HIS A N 1
ATOM 3264 C CA . HIS A 1 448 ? 18.534 15.239 -35.656 1.00 29.97 448 HIS A CA 1
ATOM 3265 C C . HIS A 1 448 ? 18.387 14.002 -36.546 1.00 29.97 448 HIS A C 1
ATOM 3267 O O . HIS A 1 448 ? 18.984 12.957 -36.285 1.00 29.97 448 HIS A O 1
ATOM 3273 N N . GLY A 1 449 ? 17.559 14.117 -37.584 1.00 32.66 449 GLY A N 1
ATOM 3274 C CA . GLY A 1 449 ? 17.148 12.987 -38.408 1.00 32.66 449 GLY A CA 1
ATOM 3275 C C . GLY A 1 449 ? 18.282 12.412 -39.253 1.00 32.66 449 GLY A C 1
ATOM 3276 O O . GLY A 1 449 ? 18.482 12.857 -40.379 1.00 32.66 449 GLY A O 1
ATOM 3277 N N . ARG A 1 450 ? 18.974 11.396 -38.726 1.00 31.97 450 ARG A N 1
ATOM 3278 C CA . ARG A 1 450 ? 19.757 10.390 -39.462 1.00 31.97 450 ARG A CA 1
ATOM 3279 C C . ARG A 1 450 ? 20.052 9.200 -38.548 1.00 31.97 450 ARG A C 1
ATOM 3281 O O . ARG A 1 450 ? 21.020 9.230 -37.808 1.00 31.97 450 ARG A O 1
ATOM 3288 N N . GLU A 1 451 ? 19.216 8.168 -38.625 1.00 28.73 451 GLU A N 1
ATOM 3289 C CA . GLU A 1 451 ? 19.628 6.755 -38.707 1.00 28.73 451 GLU A CA 1
ATOM 3290 C C . GLU A 1 451 ? 18.395 5.860 -38.881 1.00 28.73 451 GLU A C 1
ATOM 3292 O O . GLU A 1 451 ? 17.293 6.198 -38.448 1.00 28.73 451 GLU A O 1
ATOM 3297 N N . SER A 1 452 ? 18.534 4.762 -39.626 1.00 27.56 452 SER A N 1
ATOM 3298 C CA . SER A 1 452 ? 17.395 3.993 -40.138 1.00 27.56 452 SER A CA 1
ATOM 3299 C C . SER A 1 452 ? 17.577 2.486 -40.002 1.00 27.56 452 SER A C 1
ATOM 3301 O O . SER A 1 452 ? 18.506 1.916 -40.561 1.00 27.56 452 SER A O 1
ATOM 3303 N N . GLY A 1 453 ? 16.559 1.843 -39.426 1.00 25.92 453 GLY A N 1
ATOM 3304 C CA . GLY A 1 453 ? 16.032 0.585 -39.956 1.00 25.92 453 GLY A CA 1
ATOM 3305 C C . GLY A 1 453 ? 16.461 -0.720 -39.280 1.00 25.92 453 GLY A C 1
ATOM 3306 O O . GLY A 1 453 ? 17.580 -1.190 -39.455 1.00 25.92 453 GLY A O 1
ATOM 3307 N N . ARG A 1 454 ? 15.473 -1.411 -38.691 1.00 26.02 454 ARG A N 1
ATOM 3308 C CA . ARG A 1 454 ? 15.232 -2.857 -38.886 1.00 26.02 454 ARG A CA 1
ATOM 3309 C C . ARG A 1 454 ? 13.790 -3.215 -38.500 1.00 26.02 454 ARG A C 1
ATOM 3311 O O . ARG A 1 454 ? 13.330 -2.899 -37.411 1.00 26.02 454 ARG A O 1
ATOM 3318 N N . LEU A 1 455 ? 13.076 -3.867 -39.419 1.00 25.55 455 LEU A N 1
ATOM 3319 C CA . LEU A 1 455 ? 11.700 -4.349 -39.239 1.00 25.55 455 LEU A CA 1
ATOM 3320 C C . LEU A 1 455 ? 11.698 -5.743 -38.595 1.00 25.55 455 LEU A C 1
ATOM 3322 O O . LEU A 1 455 ? 12.352 -6.656 -39.102 1.00 25.55 455 LEU A O 1
ATOM 3326 N N . LEU A 1 456 ? 10.916 -5.931 -37.530 1.00 25.88 456 LEU A N 1
ATOM 3327 C CA . LEU A 1 456 ? 10.685 -7.239 -36.906 1.00 25.88 456 LEU A CA 1
ATOM 3328 C C . LEU A 1 456 ? 9.504 -7.963 -37.570 1.00 25.88 456 LEU A C 1
ATOM 3330 O O . LEU A 1 456 ? 8.394 -7.438 -37.634 1.00 25.88 456 LEU A O 1
ATOM 3334 N N . ARG A 1 457 ? 9.735 -9.195 -38.043 1.00 23.19 457 ARG A N 1
ATOM 3335 C CA . ARG A 1 457 ? 8.676 -10.086 -38.550 1.00 23.19 457 ARG A CA 1
ATOM 3336 C C . ARG A 1 457 ? 7.955 -10.767 -37.384 1.00 23.19 457 ARG A C 1
ATOM 3338 O O . ARG A 1 457 ? 8.601 -11.331 -36.506 1.00 23.19 457 ARG A O 1
ATOM 3345 N N . LEU A 1 458 ? 6.623 -10.766 -37.409 1.00 25.78 458 LEU A N 1
ATOM 3346 C CA . LEU A 1 458 ? 5.786 -11.495 -36.451 1.00 25.78 458 LEU A CA 1
ATOM 3347 C C . LEU A 1 458 ? 5.536 -12.936 -36.925 1.00 25.78 458 LEU A C 1
ATOM 3349 O O . LEU A 1 458 ? 5.118 -13.147 -38.063 1.00 25.78 458 LEU A O 1
ATOM 3353 N N . SER A 1 459 ? 5.720 -13.908 -36.028 1.00 24.52 459 SER A N 1
ATOM 3354 C CA . SER A 1 459 ? 5.322 -15.312 -36.225 1.00 24.52 459 SER A CA 1
ATOM 3355 C C . SER A 1 459 ? 3.983 -15.615 -35.526 1.00 24.52 459 SER A C 1
ATOM 3357 O O . SER A 1 459 ? 3.686 -15.007 -34.495 1.00 24.52 459 SER A O 1
ATOM 3359 N N . PRO A 1 460 ? 3.150 -16.535 -36.054 1.00 26.98 460 PRO A N 1
ATOM 3360 C CA . PRO A 1 460 ? 1.784 -16.744 -35.571 1.00 26.98 460 PRO A CA 1
ATOM 3361 C C . PRO A 1 460 ? 1.690 -17.674 -34.348 1.00 26.98 460 PRO A C 1
ATOM 3363 O O . PRO A 1 460 ? 2.419 -18.655 -34.224 1.00 26.98 460 PRO A O 1
ATOM 3366 N N . ALA A 1 461 ? 0.721 -17.402 -33.469 1.00 27.52 461 ALA A N 1
ATOM 3367 C CA . ALA A 1 461 ? 0.441 -18.209 -32.279 1.00 27.52 461 ALA A CA 1
ATOM 3368 C C . ALA A 1 461 ? -0.356 -19.502 -32.591 1.00 27.52 461 ALA A C 1
ATOM 3370 O O . ALA A 1 461 ? -1.248 -19.482 -33.447 1.00 27.52 461 ALA A O 1
ATOM 3371 N N . PRO A 1 462 ? -0.122 -20.616 -31.866 1.00 29.59 462 PRO A N 1
ATOM 3372 C CA . PRO A 1 462 ? -0.866 -21.860 -32.054 1.00 29.59 462 PRO A CA 1
ATOM 3373 C C . PRO A 1 462 ? -2.257 -21.842 -31.391 1.00 29.59 462 PRO A C 1
ATOM 3375 O O . PRO A 1 462 ? -2.504 -21.199 -30.370 1.00 29.59 462 PRO A O 1
ATOM 3378 N N . ARG A 1 463 ? -3.195 -22.583 -31.995 1.00 28.42 463 ARG A N 1
ATOM 3379 C CA . ARG A 1 463 ? -4.621 -22.619 -31.625 1.00 28.42 463 ARG A CA 1
ATOM 3380 C C . ARG A 1 463 ? -4.905 -23.504 -30.404 1.00 28.42 463 ARG A C 1
ATOM 3382 O O . ARG A 1 463 ? -4.378 -24.606 -30.287 1.00 28.42 463 ARG A O 1
ATOM 3389 N N . ARG A 1 464 ? -5.871 -23.088 -29.574 1.00 28.22 464 ARG A N 1
ATOM 3390 C CA . ARG A 1 464 ? -6.512 -23.948 -28.558 1.00 28.22 464 ARG A CA 1
ATOM 3391 C C . ARG A 1 464 ? -7.271 -25.114 -29.218 1.00 28.22 464 ARG A C 1
ATOM 3393 O O . ARG A 1 464 ? -7.991 -24.896 -30.191 1.00 28.22 464 ARG A O 1
ATOM 3400 N N . ARG A 1 465 ? -7.217 -26.309 -28.619 1.00 28.17 465 ARG A N 1
ATOM 3401 C CA . ARG A 1 465 ? -8.205 -27.392 -28.817 1.00 28.17 465 ARG A CA 1
ATOM 3402 C C . ARG A 1 465 ? -9.057 -27.581 -27.552 1.00 28.17 465 ARG A C 1
ATOM 3404 O O . ARG A 1 465 ? -8.698 -27.107 -26.478 1.00 28.17 465 ARG A O 1
ATOM 3411 N N . ARG A 1 466 ? -10.226 -28.203 -27.715 1.00 27.53 466 ARG A N 1
ATOM 3412 C CA . ARG A 1 466 ? -11.310 -28.346 -26.722 1.00 27.53 466 ARG A CA 1
ATOM 3413 C C . ARG A 1 466 ? -11.682 -29.829 -26.543 1.00 27.53 466 ARG A C 1
ATOM 3415 O O . ARG A 1 466 ? -11.406 -30.619 -27.439 1.00 27.53 466 ARG A O 1
ATOM 3422 N N . CYS A 1 467 ? -12.452 -30.100 -25.480 1.00 24.73 467 CYS A N 1
ATOM 3423 C CA . CYS A 1 467 ? -13.262 -31.309 -25.214 1.00 24.73 467 CYS A CA 1
ATOM 3424 C C . CYS A 1 467 ? -12.525 -32.575 -24.712 1.00 24.73 467 CYS A C 1
ATOM 3426 O O . CYS A 1 467 ? -11.322 -32.686 -24.929 1.00 24.73 467 CYS A O 1
ATOM 3428 N N . PRO A 1 468 ? -13.238 -33.540 -24.073 1.00 33.44 468 PRO A N 1
ATOM 3429 C CA . PRO A 1 468 ? -14.677 -33.571 -23.748 1.00 33.44 468 PRO A CA 1
ATOM 3430 C C . PRO A 1 468 ? -15.021 -33.763 -22.250 1.00 33.44 468 PRO A C 1
ATOM 3432 O O . PRO A 1 468 ? -14.174 -34.011 -21.400 1.00 33.44 468 PRO A O 1
ATOM 3435 N N . SER A 1 469 ? -16.316 -33.666 -21.943 1.00 35.62 469 SER A N 1
ATOM 3436 C CA . SER A 1 469 ? -16.940 -34.030 -20.664 1.00 35.62 469 SER A CA 1
ATOM 3437 C C . SER A 1 469 ? -17.353 -35.511 -20.613 1.00 35.62 469 SER A C 1
ATOM 3439 O O . SER A 1 469 ? -17.664 -36.092 -21.652 1.00 35.62 469 SER A O 1
ATOM 3441 N N . ARG A 1 470 ? -17.490 -36.095 -19.406 1.00 27.38 470 ARG A N 1
ATOM 3442 C CA . ARG A 1 470 ? -18.437 -37.202 -19.123 1.00 27.38 470 ARG A CA 1
ATOM 3443 C C . ARG A 1 470 ? -18.771 -37.339 -17.624 1.00 27.38 470 ARG A C 1
ATOM 3445 O O . ARG A 1 470 ? -18.029 -36.859 -16.775 1.00 27.38 470 ARG A O 1
ATOM 3452 N N . ARG A 1 471 ? -19.932 -37.944 -17.331 1.00 29.97 471 ARG A N 1
ATOM 3453 C CA . ARG A 1 471 ? -20.535 -38.174 -15.995 1.00 29.97 471 ARG A CA 1
ATOM 3454 C C . ARG A 1 471 ? -20.600 -39.673 -15.658 1.00 29.97 471 ARG A C 1
ATOM 3456 O O . ARG A 1 471 ? -20.864 -40.452 -16.567 1.00 29.97 471 ARG A O 1
ATOM 3463 N N . SER A 1 472 ? -20.569 -40.004 -14.361 1.00 26.58 472 SER A N 1
ATOM 3464 C CA . SER A 1 472 ? -21.124 -41.214 -13.698 1.00 26.58 472 SER A CA 1
ATOM 3465 C C . SER A 1 472 ? -20.885 -41.041 -12.173 1.00 26.58 472 SER A C 1
ATOM 3467 O O . SER A 1 472 ? -19.781 -40.658 -11.810 1.00 26.58 472 SER A O 1
ATOM 3469 N N . VAL A 1 473 ? -21.826 -41.093 -11.210 1.00 28.25 473 VAL A N 1
ATOM 3470 C CA . VAL A 1 473 ? -22.817 -42.143 -10.847 1.00 28.25 473 VAL A CA 1
ATOM 3471 C C . VAL A 1 473 ? -22.101 -43.495 -10.679 1.00 28.25 473 VAL A C 1
ATOM 3473 O O . VAL A 1 473 ? -21.453 -43.924 -11.615 1.00 28.25 473 VAL A O 1
ATOM 3476 N N . MET A 1 474 ? -22.099 -44.229 -9.562 1.00 24.80 474 MET A N 1
ATOM 3477 C CA . MET A 1 474 ? -22.987 -44.337 -8.384 1.00 24.80 474 MET A CA 1
ATOM 3478 C C . MET A 1 474 ? -22.093 -44.439 -7.096 1.00 24.80 474 MET A C 1
ATOM 3480 O O . MET A 1 474 ? -20.894 -44.223 -7.208 1.00 24.80 474 MET A O 1
ATOM 3484 N N . SER A 1 475 ? -22.493 -44.722 -5.843 1.00 25.58 475 SER A N 1
ATOM 3485 C CA . SER A 1 475 ? -23.754 -45.198 -5.243 1.00 25.58 475 SER A CA 1
ATOM 3486 C C . SER A 1 475 ? -23.955 -44.709 -3.777 1.00 25.58 475 SER A C 1
ATOM 3488 O O . SER A 1 475 ? -23.765 -43.530 -3.493 1.00 25.58 475 SER A O 1
ATOM 3490 N N . ARG A 1 476 ? -24.397 -45.584 -2.856 1.00 32.00 476 ARG A N 1
ATOM 3491 C CA . ARG A 1 476 ? -24.560 -45.392 -1.400 1.00 32.00 476 ARG A CA 1
ATOM 3492 C C . ARG A 1 476 ? -24.331 -46.725 -0.672 1.00 32.00 476 ARG A C 1
ATOM 3494 O O . ARG A 1 476 ? -24.855 -47.733 -1.129 1.00 32.00 476 ARG A O 1
ATOM 3501 N N . ARG A 1 477 ? -23.703 -46.678 0.508 1.00 27.45 477 ARG A N 1
ATOM 3502 C CA . ARG A 1 477 ? -23.891 -47.510 1.728 1.00 27.45 477 ARG A CA 1
ATOM 3503 C C . ARG A 1 477 ? -22.996 -46.855 2.804 1.00 27.45 477 ARG A C 1
ATOM 3505 O O . ARG A 1 477 ? -21.880 -46.486 2.478 1.00 27.45 477 ARG A O 1
ATOM 3512 N N . GLY A 1 478 ? -23.384 -46.605 4.052 1.00 28.25 478 GLY A N 1
ATOM 3513 C CA . GLY A 1 478 ? -24.651 -46.834 4.743 1.00 28.25 478 GLY A CA 1
ATOM 3514 C C . GLY A 1 478 ? -24.380 -47.380 6.146 1.00 28.25 478 GLY A C 1
ATOM 3515 O O . GLY A 1 478 ? -23.987 -48.530 6.243 1.00 28.25 478 GLY A O 1
ATOM 3516 N N . LEU A 1 479 ? -24.599 -46.583 7.199 1.00 29.48 479 LEU A N 1
ATOM 3517 C CA . LEU A 1 479 ? -24.692 -47.025 8.602 1.00 29.48 479 LEU A CA 1
ATOM 3518 C C . LEU A 1 479 ? -25.410 -45.934 9.424 1.00 29.48 479 LEU A C 1
ATOM 3520 O O . LEU A 1 479 ? -25.026 -44.767 9.387 1.00 29.48 479 LEU A O 1
ATOM 3524 N N . ARG A 1 480 ? -26.487 -46.309 10.126 1.00 30.59 480 ARG A N 1
ATOM 3525 C CA . ARG A 1 480 ? -27.239 -45.464 11.077 1.00 30.59 480 ARG A CA 1
ATOM 3526 C C . ARG A 1 480 ? -26.955 -45.951 12.502 1.00 30.59 480 ARG A C 1
ATOM 3528 O O . ARG A 1 480 ? -26.848 -47.152 12.708 1.00 30.59 480 ARG A O 1
ATOM 3535 N N . GLY A 1 481 ? -26.947 -45.038 13.473 1.00 29.53 481 GLY A N 1
ATOM 3536 C CA . GLY A 1 481 ? -26.911 -45.353 14.906 1.00 29.53 481 GLY A CA 1
ATOM 3537 C C . GLY A 1 481 ? -27.306 -44.129 15.750 1.00 29.53 481 GLY A C 1
ATOM 3538 O O . GLY A 1 481 ? -26.538 -43.168 15.780 1.00 29.53 481 GLY A O 1
ATOM 3539 N N . PRO A 1 482 ? -28.494 -44.095 16.387 1.00 44.19 482 PRO A N 1
ATOM 3540 C CA . PRO A 1 482 ? -29.015 -42.886 17.027 1.00 44.19 482 PRO A CA 1
ATOM 3541 C C . PRO A 1 482 ? -28.797 -42.881 18.551 1.00 44.19 482 PRO A C 1
ATOM 3543 O O . PRO A 1 482 ? -29.656 -43.332 19.296 1.00 44.19 482 PRO A O 1
ATOM 3546 N N . VAL A 1 483 ? -27.662 -42.350 19.029 1.00 34.66 483 VAL A N 1
ATOM 3547 C CA . VAL A 1 483 ? -27.413 -42.151 20.485 1.00 34.66 483 VAL A CA 1
ATOM 3548 C C . VAL A 1 483 ? -26.770 -40.786 20.818 1.00 34.66 483 VAL A C 1
ATOM 3550 O O . VAL A 1 483 ? -26.760 -40.353 21.966 1.00 34.66 483 VAL A O 1
ATOM 3553 N N . ALA A 1 484 ? -26.251 -40.048 19.830 1.00 32.88 484 ALA A N 1
ATOM 3554 C CA . ALA A 1 484 ? -25.424 -38.859 20.086 1.00 32.88 484 ALA A CA 1
ATOM 3555 C C . ALA A 1 484 ? -26.188 -37.535 20.323 1.00 32.88 484 ALA A C 1
ATOM 3557 O O . ALA A 1 484 ? -25.577 -36.560 20.756 1.00 32.88 484 ALA A O 1
ATOM 3558 N N . VAL A 1 485 ? -27.490 -37.455 20.017 1.00 38.38 485 VAL A N 1
ATOM 3559 C CA . VAL A 1 485 ? -28.190 -36.156 19.892 1.00 38.38 485 VAL A CA 1
ATOM 3560 C C . VAL A 1 485 ? -28.646 -35.582 21.242 1.00 38.38 485 VAL A C 1
ATOM 3562 O O . VAL A 1 485 ? -28.425 -34.400 21.499 1.00 38.38 485 VAL A O 1
ATOM 3565 N N . GLU A 1 486 ? -29.200 -36.397 22.143 1.00 34.38 486 GLU A N 1
ATOM 3566 C CA . GLU A 1 486 ? -29.772 -35.896 23.408 1.00 34.38 486 GLU A CA 1
ATOM 3567 C C . GLU A 1 486 ? -28.703 -35.434 24.415 1.00 34.38 486 GLU A C 1
ATOM 3569 O O . GLU A 1 486 ? -28.873 -34.413 25.084 1.00 34.38 486 GLU A O 1
ATOM 3574 N N . ARG A 1 487 ? -27.536 -36.097 24.467 1.00 37.19 487 ARG A N 1
ATOM 3575 C CA . ARG A 1 487 ? -26.422 -35.667 25.339 1.00 37.19 487 ARG A CA 1
ATOM 3576 C C . ARG A 1 487 ? -25.749 -34.364 24.888 1.00 37.19 487 ARG A C 1
ATOM 3578 O O . ARG A 1 487 ? -25.129 -33.699 25.712 1.00 37.19 487 ARG A O 1
ATOM 3585 N N . LEU A 1 488 ? -25.884 -33.972 23.618 1.00 37.72 488 LEU A N 1
ATOM 3586 C CA . LEU A 1 488 ? -25.361 -32.695 23.112 1.00 37.72 488 LEU A CA 1
ATOM 3587 C C . LEU A 1 488 ? -26.298 -31.509 23.385 1.00 37.72 488 LEU A C 1
ATOM 3589 O O . LEU A 1 488 ? -25.824 -30.378 23.493 1.00 37.72 488 LEU A O 1
ATOM 3593 N N . GLN A 1 489 ? -27.602 -31.745 23.542 1.00 39.84 489 GLN A N 1
ATOM 3594 C CA . GLN A 1 489 ? -28.580 -30.682 23.806 1.00 39.84 489 GLN A CA 1
ATOM 3595 C C . GLN A 1 489 ? -28.621 -30.273 25.289 1.00 39.84 489 GLN A C 1
ATOM 3597 O O . GLN A 1 489 ? -28.764 -29.088 25.591 1.00 39.84 489 GLN A O 1
ATOM 3602 N N . ALA A 1 490 ? -28.379 -31.206 26.217 1.00 41.50 490 ALA A N 1
ATOM 3603 C CA . ALA A 1 490 ? -28.390 -30.939 27.662 1.00 41.50 490 ALA A CA 1
ATOM 3604 C C . ALA A 1 490 ? -27.227 -30.056 28.182 1.00 41.50 490 ALA A C 1
ATOM 3606 O O . ALA A 1 490 ? -27.307 -29.529 29.288 1.00 41.50 490 ALA A O 1
ATOM 3607 N N . MET A 1 491 ? -26.149 -29.865 27.407 1.00 37.75 491 MET A N 1
ATOM 3608 C CA . MET A 1 491 ? -24.978 -29.055 27.808 1.00 37.75 491 MET A CA 1
ATOM 3609 C C . MET A 1 491 ? -24.925 -27.655 27.164 1.00 37.75 491 MET A C 1
ATOM 3611 O O . MET A 1 491 ? -23.991 -26.891 27.420 1.00 37.75 491 MET A O 1
ATOM 3615 N N . ALA A 1 492 ? -25.903 -27.299 26.327 1.00 36.50 492 ALA A N 1
ATOM 3616 C CA . ALA A 1 492 ? -25.868 -26.075 25.523 1.00 36.50 492 ALA A CA 1
ATOM 3617 C C . ALA A 1 492 ? -25.916 -24.742 26.318 1.00 36.50 492 ALA A C 1
ATOM 3619 O O . ALA A 1 492 ? -25.154 -23.837 25.959 1.00 36.50 492 ALA A O 1
ATOM 3620 N N . PRO A 1 493 ? -26.722 -24.571 27.393 1.00 36.78 493 PRO A N 1
ATOM 3621 C CA . PRO A 1 493 ? -26.905 -23.249 28.012 1.00 36.78 493 PRO A CA 1
ATOM 3622 C C . PRO A 1 493 ? -25.682 -22.706 28.769 1.00 36.78 493 PRO A C 1
ATOM 3624 O O . PRO A 1 493 ? -25.534 -21.495 28.900 1.00 36.78 493 PRO A O 1
ATOM 3627 N N . ALA A 1 494 ? -24.789 -23.575 29.257 1.00 37.09 494 ALA A N 1
ATOM 3628 C CA . ALA A 1 494 ? -23.682 -23.189 30.144 1.00 37.09 494 ALA A CA 1
ATOM 3629 C C . ALA A 1 494 ? -22.333 -22.946 29.429 1.00 37.09 494 ALA A C 1
ATOM 3631 O O . ALA A 1 494 ? -21.371 -22.505 30.056 1.00 37.09 494 ALA A O 1
ATOM 3632 N N . LEU A 1 495 ? -22.235 -23.231 28.123 1.00 35.28 495 LEU A N 1
ATOM 3633 C CA . LEU A 1 495 ? -20.984 -23.133 27.346 1.00 35.28 495 LEU A CA 1
ATOM 3634 C C . LEU A 1 495 ? -20.996 -22.050 26.250 1.00 35.28 495 LEU A C 1
ATOM 3636 O O . LEU A 1 495 ? -19.953 -21.797 25.638 1.00 35.28 495 LEU A O 1
ATOM 3640 N N . GLY A 1 496 ? -22.137 -21.393 26.014 1.00 31.78 496 GLY A N 1
ATOM 3641 C CA . GLY A 1 496 ? -22.322 -20.449 24.903 1.00 31.78 496 GLY A CA 1
ATOM 3642 C C . GLY A 1 496 ? -21.492 -19.159 24.986 1.00 31.78 496 GLY A C 1
ATOM 3643 O O . GLY A 1 496 ? -21.026 -18.665 23.959 1.00 31.78 496 GLY A O 1
ATOM 3644 N N . ASP A 1 497 ? -21.254 -18.632 26.190 1.00 40.94 497 ASP A N 1
ATOM 3645 C CA . ASP A 1 497 ? -20.810 -17.235 26.352 1.00 40.94 497 ASP A CA 1
ATOM 3646 C C . ASP A 1 497 ? -19.277 -17.051 26.445 1.00 40.94 497 ASP A C 1
ATOM 3648 O O . ASP A 1 497 ? -18.720 -16.006 26.103 1.00 40.94 497 ASP A O 1
ATOM 3652 N N . LEU A 1 498 ? -18.541 -18.094 26.853 1.00 35.59 498 LEU A N 1
ATOM 3653 C CA . LEU A 1 498 ? -17.085 -18.012 27.064 1.00 35.59 498 LEU A CA 1
ATOM 3654 C C . LEU A 1 498 ? -16.242 -18.470 25.860 1.00 35.59 498 LEU A C 1
ATOM 3656 O O . LEU A 1 498 ? -15.100 -18.023 25.714 1.00 35.59 498 LEU A O 1
ATOM 3660 N N . ARG A 1 499 ? -16.780 -19.323 24.974 1.00 40.09 499 ARG A N 1
ATOM 3661 C CA . ARG A 1 499 ? -16.079 -19.775 23.752 1.00 40.09 499 ARG A CA 1
ATOM 3662 C C . ARG A 1 499 ? -16.296 -18.851 22.549 1.00 40.09 499 ARG A C 1
ATOM 3664 O O . ARG A 1 499 ? -15.349 -18.640 21.790 1.00 40.09 499 ARG A O 1
ATOM 3671 N N . SER A 1 500 ? -17.485 -18.262 22.410 1.00 54.47 500 SER A N 1
ATOM 3672 C CA . SER A 1 500 ? -17.873 -17.394 21.285 1.00 54.47 500 SER A CA 1
ATOM 3673 C C . SER A 1 500 ? -16.884 -16.243 21.056 1.00 54.47 500 SER A C 1
ATOM 3675 O O . SER A 1 500 ? -16.349 -16.082 19.961 1.00 54.47 500 SER A O 1
ATOM 3677 N N . SER A 1 501 ? -16.554 -15.499 22.115 1.00 63.53 501 SER A N 1
ATOM 3678 C CA . SER A 1 501 ? -15.698 -14.310 22.031 1.00 63.53 501 SER A CA 1
ATOM 3679 C C . SER A 1 501 ? -14.271 -14.586 21.536 1.00 63.53 501 SER A C 1
ATOM 3681 O O . SER A 1 501 ? -13.728 -13.775 20.797 1.00 63.53 501 SER A O 1
ATOM 3683 N N . ARG A 1 502 ? -13.623 -15.696 21.936 1.00 73.69 502 ARG A N 1
ATOM 3684 C CA . ARG A 1 502 ? -12.232 -15.989 21.510 1.00 73.69 502 ARG A CA 1
ATOM 3685 C C . ARG A 1 502 ? -12.164 -16.457 20.063 1.00 73.69 502 ARG A C 1
ATOM 3687 O O . ARG A 1 502 ? -11.252 -16.061 19.346 1.00 73.69 502 ARG A O 1
ATOM 3694 N N . VAL A 1 503 ? -13.127 -17.280 19.646 1.00 75.44 503 VAL A N 1
ATOM 3695 C CA . VAL A 1 503 ? -13.228 -17.739 18.256 1.00 75.44 503 VAL A CA 1
ATOM 3696 C C . VAL A 1 503 ? -13.540 -16.553 17.345 1.00 75.44 503 VAL A C 1
ATOM 3698 O O . VAL A 1 503 ? -12.856 -16.374 16.345 1.00 75.44 503 VAL A O 1
ATOM 3701 N N . TRP A 1 504 ? -14.476 -15.683 17.737 1.00 77.00 504 TRP A N 1
ATOM 3702 C CA . TRP A 1 504 ? -14.774 -14.447 17.011 1.00 77.00 504 TRP A CA 1
ATOM 3703 C C . TRP A 1 504 ? -13.556 -13.523 16.883 1.00 77.00 504 TRP A C 1
ATOM 3705 O O . TRP A 1 504 ? -13.234 -13.086 15.782 1.00 77.00 504 TRP A O 1
ATOM 3715 N N . GLU A 1 505 ? -12.834 -13.266 17.980 1.00 85.12 505 GLU A N 1
ATOM 3716 C CA . GLU A 1 505 ? -11.605 -12.462 17.952 1.00 85.12 505 GLU A CA 1
ATOM 3717 C C . GLU A 1 505 ? -10.559 -13.050 16.985 1.00 85.12 505 GLU A C 1
ATOM 3719 O O . GLU A 1 505 ? -10.002 -12.318 16.167 1.00 85.12 505 GLU A O 1
ATOM 3724 N N . ALA A 1 506 ? -10.338 -14.368 17.014 1.00 84.75 506 ALA A N 1
ATOM 3725 C CA . ALA A 1 506 ? -9.429 -15.037 16.085 1.00 84.75 506 ALA A CA 1
ATOM 3726 C C . ALA A 1 506 ? -9.915 -14.968 14.624 1.00 84.75 506 ALA A C 1
ATOM 3728 O O . ALA A 1 506 ? -9.109 -14.720 13.733 1.00 84.75 506 ALA A O 1
ATOM 3729 N N . MET A 1 507 ? -11.219 -15.129 14.366 1.00 77.88 507 MET A N 1
ATOM 3730 C CA . MET A 1 507 ? -11.805 -14.998 13.025 1.00 77.88 507 MET A CA 1
ATOM 3731 C C . MET A 1 507 ? -11.656 -13.580 12.462 1.00 77.88 507 MET A C 1
ATOM 3733 O O . MET A 1 507 ? -11.336 -13.432 11.286 1.00 77.88 507 MET A O 1
ATOM 3737 N N . VAL A 1 508 ? -11.837 -12.543 13.287 1.00 80.31 508 VAL A N 1
ATOM 3738 C CA . VAL A 1 508 ? -11.634 -11.142 12.879 1.00 80.31 508 VAL A CA 1
ATOM 3739 C C . VAL A 1 508 ? -10.171 -10.886 12.511 1.00 80.31 508 VAL A C 1
ATOM 3741 O O . VAL A 1 508 ? -9.909 -10.283 11.472 1.00 80.31 508 VAL A O 1
ATOM 3744 N N . LEU A 1 509 ? -9.215 -11.379 13.307 1.00 88.12 509 LEU A N 1
ATOM 3745 C CA . LEU A 1 509 ? -7.786 -11.236 13.002 1.00 88.12 509 LEU A CA 1
ATOM 3746 C C . LEU A 1 509 ? -7.367 -12.048 11.767 1.00 88.12 509 LEU A C 1
ATOM 3748 O O . LEU A 1 509 ? -6.624 -11.528 10.940 1.00 88.12 509 LEU A O 1
ATOM 3752 N N . LEU A 1 510 ? -7.887 -13.269 11.588 1.00 84.31 510 LEU A N 1
ATOM 3753 C CA . LEU A 1 510 ? -7.688 -14.071 10.372 1.00 84.31 510 LEU A CA 1
ATOM 3754 C C . LEU A 1 510 ? -8.233 -13.362 9.128 1.00 84.31 510 LEU A C 1
ATOM 3756 O O . LEU A 1 510 ? -7.535 -13.276 8.122 1.00 84.31 510 LEU A O 1
ATOM 3760 N N . ALA A 1 511 ? -9.458 -12.833 9.191 1.00 74.81 511 ALA A N 1
ATOM 3761 C CA . ALA A 1 511 ? -10.079 -12.124 8.076 1.00 74.81 511 ALA A CA 1
ATOM 3762 C C . ALA A 1 511 ? -9.324 -10.830 7.731 1.00 74.81 511 ALA A C 1
ATOM 3764 O O . ALA A 1 511 ? -9.107 -10.545 6.554 1.00 74.81 511 ALA A O 1
ATOM 3765 N N . ALA A 1 512 ? -8.876 -10.078 8.741 1.00 80.38 512 ALA A N 1
ATOM 3766 C CA . ALA A 1 512 ? -8.064 -8.880 8.550 1.00 80.38 512 ALA A CA 1
ATOM 3767 C C . ALA A 1 512 ? -6.686 -9.206 7.946 1.00 80.38 512 ALA A C 1
ATOM 3769 O O . ALA A 1 512 ? -6.283 -8.555 6.985 1.00 80.38 512 ALA A O 1
ATOM 3770 N N . LEU A 1 513 ? -6.002 -10.247 8.436 1.00 86.44 513 LEU A N 1
ATOM 3771 C CA . LEU A 1 513 ? -4.719 -10.708 7.894 1.00 86.44 513 LEU A CA 1
ATOM 3772 C C . LEU A 1 513 ? -4.858 -11.240 6.458 1.00 86.44 513 LEU A C 1
ATOM 3774 O O . LEU A 1 513 ? -4.004 -10.964 5.616 1.00 86.44 513 LEU A O 1
ATOM 3778 N N . ALA A 1 514 ? -5.940 -11.959 6.150 1.00 76.56 514 ALA A N 1
ATOM 3779 C CA . ALA A 1 514 ? -6.232 -12.433 4.799 1.00 76.56 514 ALA A CA 1
ATOM 3780 C C . ALA A 1 514 ? -6.510 -11.265 3.840 1.00 76.56 514 ALA A C 1
ATOM 3782 O O . ALA A 1 514 ? -5.904 -11.199 2.773 1.00 76.56 514 ALA A O 1
ATOM 3783 N N . ALA A 1 515 ? -7.355 -10.305 4.232 1.00 73.44 515 ALA A N 1
ATOM 3784 C CA . ALA A 1 515 ? -7.621 -9.101 3.443 1.00 73.44 515 ALA A CA 1
ATOM 3785 C C . ALA A 1 515 ? -6.346 -8.270 3.214 1.00 73.44 515 ALA A C 1
ATOM 3787 O O . ALA A 1 515 ? -6.099 -7.810 2.100 1.00 73.44 515 ALA A O 1
ATOM 3788 N N . PHE A 1 516 ? -5.504 -8.140 4.242 1.00 82.31 516 PHE A N 1
ATOM 3789 C CA . PHE A 1 516 ? -4.200 -7.491 4.153 1.00 82.31 516 PHE A CA 1
ATOM 3790 C C . PHE A 1 516 ? -3.262 -8.213 3.174 1.00 82.31 516 PHE A C 1
ATOM 3792 O O . PHE A 1 516 ? -2.679 -7.579 2.300 1.00 82.31 516 PHE A O 1
ATOM 3799 N N . SER A 1 517 ? -3.157 -9.540 3.275 1.00 82.50 517 SER A N 1
ATOM 3800 C CA . SER A 1 517 ? -2.307 -10.353 2.394 1.00 82.50 517 SER A CA 1
ATOM 3801 C C . SER A 1 517 ? -2.782 -10.306 0.938 1.00 82.50 517 SER A C 1
ATOM 3803 O O . SER A 1 517 ? -1.959 -10.243 0.032 1.00 82.50 517 SER A O 1
ATOM 3805 N N . ILE A 1 518 ? -4.099 -10.266 0.700 1.00 75.88 518 ILE A N 1
ATOM 3806 C CA . ILE A 1 518 ? -4.687 -10.078 -0.637 1.00 75.88 518 ILE A CA 1
ATOM 3807 C C . ILE A 1 518 ? -4.346 -8.690 -1.197 1.00 75.88 518 ILE A C 1
ATOM 3809 O O . ILE A 1 518 ? -3.964 -8.589 -2.361 1.00 75.88 518 ILE A O 1
ATOM 3813 N N . ALA A 1 519 ? -4.442 -7.633 -0.384 1.00 75.19 519 ALA A N 1
ATOM 3814 C CA . ALA A 1 519 ? -4.062 -6.280 -0.794 1.00 75.19 519 ALA A CA 1
ATOM 3815 C C . ALA A 1 519 ? -2.555 -6.156 -1.087 1.00 75.19 519 ALA A C 1
ATOM 3817 O O . ALA A 1 519 ? -2.165 -5.439 -2.006 1.00 75.19 519 ALA A O 1
ATOM 3818 N N . LEU A 1 520 ? -1.716 -6.888 -0.346 1.00 80.75 520 LEU A N 1
ATOM 3819 C CA . LEU A 1 520 ? -0.264 -6.901 -0.522 1.00 80.75 520 LEU A CA 1
ATOM 3820 C C . LEU A 1 520 ? 0.210 -7.811 -1.669 1.00 80.75 520 LEU A C 1
ATOM 3822 O O . LEU A 1 520 ? 1.292 -7.592 -2.206 1.00 80.75 520 LEU A O 1
ATOM 3826 N N . ALA A 1 521 ? -0.593 -8.796 -2.088 1.00 80.06 521 ALA A N 1
ATOM 3827 C CA . ALA A 1 521 ? -0.222 -9.815 -3.074 1.00 80.06 521 ALA A CA 1
ATOM 3828 C C . ALA A 1 521 ? 0.424 -9.303 -4.384 1.00 80.06 521 ALA A C 1
ATOM 3830 O O . ALA A 1 521 ? 1.303 -10.001 -4.890 1.00 80.06 521 ALA A O 1
ATOM 3831 N N . PRO A 1 522 ? 0.070 -8.130 -4.956 1.00 78.38 522 PRO A N 1
ATOM 3832 C CA . PRO A 1 522 ? 0.777 -7.586 -6.119 1.00 78.38 522 PRO A CA 1
ATOM 3833 C C . PRO A 1 522 ? 2.248 -7.233 -5.849 1.00 78.38 522 PRO A C 1
ATOM 3835 O O . PRO A 1 522 ? 3.064 -7.358 -6.754 1.00 78.38 522 PRO A O 1
ATOM 3838 N N . ALA A 1 523 ? 2.585 -6.818 -4.623 1.00 77.38 523 ALA A N 1
ATOM 3839 C CA . ALA A 1 523 ? 3.935 -6.424 -4.212 1.00 77.38 523 ALA A CA 1
ATOM 3840 C C . ALA A 1 523 ? 4.802 -7.603 -3.724 1.00 77.38 523 ALA A C 1
ATOM 3842 O O . ALA A 1 523 ? 6.011 -7.453 -3.600 1.00 77.38 523 ALA A O 1
ATOM 3843 N N . LEU A 1 524 ? 4.197 -8.770 -3.461 1.00 83.75 524 LEU A N 1
ATOM 3844 C CA . LEU A 1 524 ? 4.893 -9.999 -3.039 1.00 83.75 524 LEU A CA 1
ATOM 3845 C C . LEU A 1 524 ? 5.368 -10.871 -4.214 1.00 83.75 524 LEU A C 1
ATOM 3847 O O . LEU A 1 524 ? 5.965 -11.924 -3.995 1.00 83.75 524 LEU A O 1
ATOM 3851 N N . LYS A 1 525 ? 5.049 -10.480 -5.450 1.00 85.19 525 LYS A N 1
ATOM 3852 C CA . LYS A 1 525 ? 5.439 -11.212 -6.658 1.00 85.19 525 LYS A CA 1
ATOM 3853 C C . LYS A 1 525 ? 6.819 -10.805 -7.130 1.00 85.19 525 LYS A C 1
ATOM 3855 O O . LYS A 1 525 ? 7.200 -9.643 -6.999 1.00 85.19 525 LYS A O 1
ATOM 3860 N N . GLU A 1 526 ? 7.517 -11.737 -7.769 1.00 85.19 526 GLU A N 1
ATOM 3861 C CA . GLU A 1 526 ? 8.739 -11.403 -8.486 1.00 85.19 526 GLU A CA 1
ATOM 3862 C C . GLU A 1 526 ? 8.398 -10.457 -9.646 1.00 85.19 526 GLU A C 1
ATOM 3864 O O . GLU A 1 526 ? 7.730 -10.825 -10.616 1.00 85.19 526 GLU A O 1
ATOM 3869 N N . THR A 1 527 ? 8.831 -9.205 -9.529 1.00 77.06 527 THR A N 1
ATOM 3870 C CA . THR A 1 527 ? 8.825 -8.255 -10.644 1.00 77.06 527 THR A CA 1
ATOM 3871 C C . THR A 1 527 ? 10.205 -8.269 -11.296 1.00 77.06 527 THR A C 1
ATOM 3873 O O . THR A 1 527 ? 11.167 -8.746 -10.699 1.00 77.06 527 THR A O 1
ATOM 3876 N N . GLY A 1 528 ? 10.341 -7.726 -12.509 1.00 77.44 528 GLY A N 1
ATOM 3877 C CA . GLY A 1 528 ? 11.658 -7.612 -13.152 1.00 77.44 528 GLY A CA 1
ATOM 3878 C C . GLY A 1 528 ? 12.673 -6.760 -12.368 1.00 77.44 528 GLY A C 1
ATOM 3879 O O . GLY A 1 528 ? 13.859 -6.777 -12.701 1.00 77.44 528 GLY A O 1
ATOM 3880 N N . THR A 1 529 ? 12.210 -6.019 -11.350 1.00 86.44 529 THR A N 1
ATOM 3881 C CA . THR A 1 529 ? 13.039 -5.264 -10.411 1.00 86.44 529 THR A CA 1
ATOM 3882 C C . THR A 1 529 ? 13.515 -6.198 -9.302 1.00 86.44 529 THR A C 1
ATOM 3884 O O . THR A 1 529 ? 12.688 -6.683 -8.524 1.00 86.44 529 THR A O 1
ATOM 3887 N N . PRO A 1 530 ? 14.827 -6.453 -9.205 1.00 89.19 530 PRO A N 1
ATOM 3888 C CA . PRO A 1 530 ? 15.358 -7.448 -8.291 1.00 89.19 530 PRO A CA 1
ATOM 3889 C C . PRO A 1 530 ? 15.447 -6.934 -6.839 1.00 89.19 530 PRO A C 1
ATOM 3891 O O . PRO A 1 530 ? 15.448 -5.722 -6.597 1.00 89.19 530 PRO A O 1
ATOM 3894 N N . PRO A 1 531 ? 15.557 -7.841 -5.850 1.00 90.62 531 PRO A N 1
ATOM 3895 C CA . PRO A 1 531 ? 15.803 -7.475 -4.456 1.00 90.62 531 PRO A CA 1
ATOM 3896 C C . PRO A 1 531 ? 17.184 -6.816 -4.300 1.00 90.62 531 PRO A C 1
ATOM 3898 O O . PRO A 1 531 ? 18.188 -7.348 -4.776 1.00 90.62 531 PRO A O 1
ATOM 3901 N N . GLY A 1 532 ? 17.242 -5.670 -3.616 1.00 88.06 532 GLY A N 1
ATOM 3902 C CA . GLY A 1 532 ? 18.474 -4.889 -3.447 1.00 88.06 532 GLY A CA 1
ATOM 3903 C C . GLY A 1 532 ? 19.249 -5.201 -2.164 1.00 88.06 532 GLY A C 1
ATOM 3904 O O . GLY A 1 532 ? 18.641 -5.402 -1.108 1.00 88.06 532 GLY A O 1
ATOM 3905 N N . TRP A 1 533 ? 20.585 -5.203 -2.263 1.00 87.06 533 TRP A N 1
ATOM 3906 C CA . TRP A 1 533 ? 21.556 -5.379 -1.170 1.00 87.06 533 TRP A CA 1
ATOM 3907 C C . TRP A 1 533 ? 21.131 -6.424 -0.118 1.00 87.06 533 TRP A C 1
ATOM 3909 O O . TRP A 1 533 ? 21.051 -7.608 -0.443 1.00 87.06 533 TRP A O 1
ATOM 3919 N N . ASP A 1 534 ? 20.839 -6.009 1.123 1.00 88.06 534 ASP A N 1
ATOM 3920 C CA . ASP A 1 534 ? 20.449 -6.883 2.244 1.00 88.06 534 ASP A CA 1
ATOM 3921 C C . ASP A 1 534 ? 19.330 -7.875 1.883 1.00 88.06 534 ASP A C 1
ATOM 3923 O O . ASP A 1 534 ? 19.397 -9.034 2.291 1.00 88.06 534 ASP A O 1
ATOM 3927 N N . GLN A 1 535 ? 18.326 -7.466 1.088 1.00 91.69 535 GLN A N 1
ATOM 3928 C CA . GLN A 1 535 ? 17.229 -8.367 0.698 1.00 91.69 535 GLN A CA 1
ATOM 3929 C C . GLN A 1 535 ? 17.773 -9.572 -0.071 1.00 91.69 535 GLN A C 1
ATOM 3931 O O . GLN A 1 535 ? 17.429 -10.717 0.223 1.00 91.69 535 GLN A O 1
ATOM 3936 N N . ALA A 1 536 ? 18.668 -9.318 -1.027 1.00 93.19 536 ALA A N 1
ATOM 3937 C CA . ALA A 1 536 ? 19.321 -10.365 -1.793 1.00 93.19 536 ALA A CA 1
ATOM 3938 C C . ALA A 1 536 ? 20.293 -11.188 -0.939 1.00 93.19 536 ALA A C 1
ATOM 3940 O O . ALA A 1 536 ? 20.368 -12.397 -1.135 1.00 93.19 536 ALA A O 1
ATOM 3941 N N . VAL A 1 537 ? 20.978 -10.591 0.048 1.00 91.31 537 VAL A N 1
ATOM 3942 C CA . VAL A 1 537 ? 21.799 -11.357 1.006 1.00 91.31 537 VAL A CA 1
ATOM 3943 C C . VAL A 1 537 ? 20.937 -12.369 1.762 1.00 91.31 537 VAL A C 1
ATOM 3945 O O . VAL A 1 537 ? 21.254 -13.556 1.769 1.00 91.31 537 VAL A O 1
ATOM 3948 N N . HIS A 1 538 ? 19.820 -11.934 2.349 1.00 94.00 538 HIS A N 1
ATOM 3949 C CA . HIS A 1 538 ? 18.935 -12.812 3.119 1.00 94.00 538 HIS A CA 1
ATOM 3950 C C . HIS A 1 538 ? 18.256 -13.887 2.253 1.00 94.00 538 HIS A C 1
ATOM 3952 O O . HIS A 1 538 ? 18.041 -15.007 2.722 1.00 94.00 538 HIS A O 1
ATOM 3958 N N . LEU A 1 539 ? 17.910 -13.558 1.003 1.00 95.06 539 LEU A N 1
ATOM 3959 C CA . LEU A 1 539 ? 17.352 -14.508 0.035 1.00 95.06 539 LEU A CA 1
ATOM 3960 C C . LEU A 1 539 ? 18.407 -15.499 -0.484 1.00 95.06 539 LEU A C 1
ATOM 3962 O O . LEU A 1 539 ? 18.093 -16.668 -0.689 1.00 95.06 539 LEU A O 1
ATOM 3966 N N . ARG A 1 540 ? 19.664 -15.073 -0.671 1.00 94.81 540 ARG A N 1
ATOM 3967 C CA . ARG A 1 540 ? 20.781 -15.975 -0.997 1.00 94.81 540 ARG A CA 1
ATOM 3968 C C . ARG A 1 540 ? 21.038 -16.936 0.155 1.00 94.81 540 ARG A C 1
ATOM 3970 O O . ARG A 1 540 ? 21.143 -18.138 -0.071 1.00 94.81 540 ARG A O 1
ATOM 3977 N N . ASP A 1 541 ? 21.092 -16.413 1.379 1.00 93.38 541 ASP A N 1
ATOM 3978 C CA . ASP A 1 541 ? 21.294 -17.214 2.582 1.00 93.38 541 ASP A CA 1
ATOM 3979 C C . ASP A 1 541 ? 20.194 -18.281 2.725 1.00 93.38 541 ASP A C 1
ATOM 3981 O O . ASP A 1 541 ? 20.510 -19.412 3.076 1.00 93.38 541 ASP A O 1
ATOM 3985 N N . SER A 1 542 ? 18.925 -18.003 2.385 1.00 96.00 542 SER A N 1
ATOM 3986 C CA . SER A 1 542 ? 17.875 -19.036 2.461 1.00 96.00 542 SER A CA 1
ATOM 3987 C C . SER A 1 542 ? 18.057 -20.176 1.454 1.00 96.00 542 SER A C 1
ATOM 3989 O O . SER A 1 542 ? 17.733 -21.317 1.777 1.00 96.00 542 SER A O 1
ATOM 3991 N N . VAL A 1 543 ? 18.633 -19.913 0.274 1.00 95.75 543 VAL A N 1
ATOM 3992 C CA . VAL A 1 543 ? 19.019 -20.968 -0.686 1.00 95.75 543 VAL A CA 1
ATOM 3993 C C . VAL A 1 543 ? 20.253 -21.740 -0.197 1.00 95.75 543 VAL A C 1
ATOM 3995 O O . VAL A 1 543 ? 20.322 -22.956 -0.351 1.00 95.75 543 VAL A O 1
ATOM 3998 N N . VAL A 1 544 ? 21.211 -21.064 0.446 1.00 92.88 544 VAL A N 1
ATOM 3999 C CA . VAL A 1 544 ? 22.376 -21.708 1.083 1.00 92.88 544 VAL A CA 1
ATOM 4000 C C . VAL A 1 544 ? 21.941 -22.665 2.200 1.00 92.88 544 VAL A C 1
ATOM 4002 O O . VAL A 1 544 ? 22.370 -23.817 2.213 1.00 92.88 544 VAL A O 1
ATOM 4005 N N . TYR A 1 545 ? 21.059 -22.231 3.107 1.00 92.88 545 TYR A N 1
ATOM 4006 C CA . TYR A 1 545 ? 20.565 -23.093 4.185 1.00 92.88 545 TYR A CA 1
ATOM 4007 C C . TYR A 1 545 ? 19.668 -24.228 3.676 1.00 92.88 545 TYR A C 1
ATOM 4009 O O . TYR A 1 545 ? 19.713 -25.313 4.243 1.00 92.88 545 TYR A O 1
ATOM 4017 N N . GLU A 1 546 ? 18.897 -24.029 2.604 1.00 95.44 546 GLU A N 1
ATOM 4018 C CA . GLU A 1 546 ? 18.142 -25.122 1.976 1.00 95.44 546 GLU A CA 1
ATOM 4019 C C . GLU A 1 546 ? 19.078 -26.199 1.412 1.00 95.44 546 GLU A C 1
ATOM 4021 O O . GLU A 1 546 ? 18.897 -27.373 1.728 1.00 95.44 546 GLU A O 1
ATOM 4026 N N . ARG A 1 547 ? 20.153 -25.816 0.711 1.00 92.44 547 ARG A N 1
ATOM 4027 C CA . ARG A 1 547 ? 21.177 -26.776 0.269 1.00 92.44 547 ARG A CA 1
ATOM 4028 C C . ARG A 1 547 ? 21.853 -27.499 1.427 1.00 92.44 547 ARG A C 1
ATOM 4030 O O . ARG A 1 547 ? 22.030 -28.704 1.339 1.00 92.44 547 ARG A O 1
ATOM 4037 N N . ILE A 1 548 ? 22.174 -26.803 2.517 1.00 90.50 548 ILE A N 1
ATOM 4038 C CA . ILE A 1 548 ? 22.723 -27.416 3.740 1.00 90.50 548 ILE A CA 1
ATOM 4039 C C . ILE A 1 548 ? 21.752 -28.438 4.361 1.00 90.50 548 ILE A C 1
ATOM 4041 O O . ILE A 1 548 ? 22.194 -29.448 4.900 1.00 90.50 548 ILE A O 1
ATOM 4045 N N . LEU A 1 549 ? 20.437 -28.199 4.291 1.00 91.62 549 LEU A N 1
ATOM 4046 C CA . LEU A 1 549 ? 19.423 -29.139 4.787 1.00 91.62 549 LEU A CA 1
ATOM 4047 C C . LEU A 1 549 ? 19.249 -30.368 3.879 1.00 91.62 549 LEU A C 1
ATOM 4049 O O . LEU A 1 549 ? 18.890 -31.430 4.382 1.00 91.62 549 LEU A O 1
ATOM 4053 N N . ILE A 1 550 ? 19.488 -30.232 2.570 1.00 92.88 550 ILE A N 1
ATOM 4054 C CA . ILE A 1 550 ? 19.450 -31.342 1.601 1.00 92.88 550 ILE A CA 1
ATOM 4055 C C . ILE A 1 550 ? 20.756 -32.152 1.642 1.00 92.88 550 ILE A C 1
ATOM 4057 O O . ILE A 1 550 ? 20.709 -33.378 1.581 1.00 92.88 550 ILE A O 1
ATOM 4061 N N . HIS A 1 551 ? 21.893 -31.464 1.773 1.00 90.62 551 HIS A N 1
ATOM 4062 C CA . HIS A 1 551 ? 23.252 -32.004 1.714 1.00 90.62 551 HIS A CA 1
ATOM 4063 C C . HIS A 1 551 ? 24.056 -31.692 2.992 1.00 90.62 551 HIS A C 1
ATOM 4065 O O . HIS A 1 551 ? 25.041 -30.941 2.946 1.00 90.62 551 HIS A O 1
ATOM 4071 N N . PRO A 1 552 ? 23.664 -32.229 4.163 1.00 88.75 552 PRO A N 1
ATOM 4072 C CA . PRO A 1 552 ? 24.404 -32.023 5.408 1.00 88.75 552 PRO A CA 1
ATOM 4073 C C . PRO A 1 552 ? 25.848 -32.548 5.335 1.00 88.75 552 PRO A C 1
ATOM 4075 O O . PRO A 1 552 ? 26.723 -32.028 6.026 1.00 88.75 552 PRO A O 1
ATOM 4078 N N . GLU A 1 553 ? 26.128 -33.527 4.469 1.00 87.06 553 GLU A N 1
ATOM 4079 C CA . GLU A 1 553 ? 27.463 -34.070 4.206 1.00 87.06 553 GLU A CA 1
ATOM 4080 C C . GLU A 1 553 ? 28.450 -33.043 3.624 1.00 87.06 553 GLU A C 1
ATOM 4082 O O . GLU A 1 553 ? 29.661 -33.219 3.755 1.00 87.06 553 GLU A O 1
ATOM 4087 N N . TRP A 1 554 ? 27.964 -31.942 3.037 1.00 84.38 554 TRP A N 1
ATOM 4088 C CA . TRP A 1 554 ? 28.822 -30.857 2.546 1.00 84.38 554 TRP A CA 1
ATOM 4089 C C . TRP A 1 554 ? 29.419 -30.005 3.680 1.00 84.38 554 TRP A C 1
ATOM 4091 O O . TRP A 1 554 ? 30.391 -29.287 3.454 1.00 84.38 554 TRP A O 1
ATOM 4101 N N . LEU A 1 555 ? 28.899 -30.091 4.911 1.00 84.00 555 LEU A N 1
ATOM 4102 C CA . LEU A 1 555 ? 29.445 -29.403 6.089 1.00 84.00 555 LEU A CA 1
ATOM 4103 C C . LEU A 1 555 ? 30.465 -30.266 6.849 1.00 84.00 555 LEU A C 1
ATOM 4105 O O . LEU A 1 555 ? 30.317 -30.537 8.043 1.00 84.00 555 LEU A O 1
ATOM 4109 N N . SER A 1 556 ? 31.543 -30.668 6.172 1.00 86.00 556 SER A N 1
ATOM 4110 C CA . SER A 1 556 ? 32.684 -31.290 6.857 1.00 86.00 556 SER A CA 1
ATOM 4111 C C . SER A 1 556 ? 33.374 -30.296 7.818 1.00 86.00 556 SER A C 1
ATOM 4113 O O . SER A 1 556 ? 33.299 -29.081 7.601 1.00 86.00 556 SER A O 1
ATOM 4115 N N . PRO A 1 557 ? 34.104 -30.757 8.855 1.00 84.62 557 PRO A N 1
ATOM 4116 C CA . PRO A 1 557 ? 34.894 -29.874 9.719 1.00 84.62 557 PRO A CA 1
ATOM 4117 C C . PRO A 1 557 ? 35.944 -29.043 8.964 1.00 84.62 557 PRO A C 1
ATOM 4119 O O . PRO A 1 557 ? 36.267 -27.934 9.388 1.00 84.62 557 PRO A O 1
ATOM 4122 N N . ASP A 1 558 ? 36.463 -29.547 7.843 1.00 84.81 558 ASP A N 1
ATOM 4123 C CA . ASP A 1 558 ? 37.418 -28.832 6.990 1.00 84.81 558 ASP A CA 1
ATOM 4124 C C . ASP A 1 558 ? 36.729 -27.741 6.179 1.00 84.81 558 ASP A C 1
ATOM 4126 O O . ASP A 1 558 ? 37.175 -26.595 6.179 1.00 84.81 558 ASP A O 1
ATOM 4130 N N . THR A 1 559 ? 35.578 -28.058 5.588 1.00 84.12 559 THR A N 1
ATOM 4131 C CA . THR A 1 559 ? 34.725 -27.093 4.889 1.00 84.12 559 THR A CA 1
ATOM 4132 C C . THR A 1 559 ? 34.245 -25.995 5.837 1.00 84.12 559 THR A C 1
ATOM 4134 O O . THR A 1 559 ? 34.303 -24.816 5.498 1.00 84.12 559 THR A O 1
ATOM 4137 N N . LEU A 1 560 ? 33.836 -26.345 7.061 1.00 81.56 560 LEU A N 1
ATOM 4138 C CA . LEU A 1 560 ? 33.433 -25.372 8.074 1.00 81.56 560 LEU A CA 1
ATOM 4139 C C . LEU A 1 560 ? 34.608 -24.479 8.496 1.00 81.56 560 LEU A C 1
ATOM 4141 O O . LEU A 1 560 ? 34.432 -23.267 8.605 1.00 81.56 560 LEU A O 1
ATOM 4145 N N . ARG A 1 561 ? 35.815 -25.037 8.676 1.00 82.75 561 ARG A N 1
ATOM 4146 C CA . ARG A 1 561 ? 37.034 -24.242 8.906 1.00 82.75 561 ARG A CA 1
ATOM 4147 C C . ARG A 1 561 ? 37.318 -23.304 7.733 1.00 82.75 561 ARG A C 1
ATOM 4149 O O . ARG A 1 561 ? 37.527 -22.117 7.964 1.00 82.75 561 ARG A O 1
ATOM 4156 N N . ALA A 1 562 ? 37.257 -23.789 6.494 1.00 82.81 562 ALA A N 1
ATOM 4157 C CA . ALA A 1 562 ? 37.443 -22.972 5.297 1.00 82.81 562 ALA A CA 1
ATOM 4158 C C . ALA A 1 562 ? 36.424 -21.818 5.229 1.00 82.81 562 ALA A C 1
ATOM 4160 O O . ALA A 1 562 ? 36.811 -20.671 5.019 1.00 82.81 562 ALA A O 1
ATOM 4161 N N . ILE A 1 563 ? 35.140 -22.081 5.499 1.00 80.75 563 ILE A N 1
ATOM 4162 C CA . ILE A 1 563 ? 34.080 -21.061 5.569 1.00 80.75 563 ILE A CA 1
ATOM 4163 C C . ILE A 1 563 ? 34.371 -20.027 6.670 1.00 80.75 563 ILE A C 1
ATOM 4165 O O . ILE A 1 563 ? 34.294 -18.824 6.415 1.00 80.75 563 ILE A O 1
ATOM 4169 N N . LEU A 1 564 ? 34.745 -20.465 7.878 1.00 76.81 564 LEU A N 1
ATOM 4170 C CA . LEU A 1 564 ? 35.042 -19.581 9.016 1.00 76.81 564 LEU A CA 1
ATOM 4171 C C . LEU A 1 564 ? 36.314 -18.740 8.815 1.00 76.81 564 LEU A C 1
ATOM 4173 O O . LEU A 1 564 ? 36.380 -17.615 9.308 1.00 76.81 564 LEU A O 1
ATOM 4177 N N . HIS A 1 565 ? 37.293 -19.244 8.061 1.00 77.12 565 HIS A N 1
ATOM 4178 C CA . HIS A 1 565 ? 38.469 -18.485 7.623 1.00 77.12 565 HIS A CA 1
ATOM 4179 C C . HIS A 1 565 ? 38.224 -17.648 6.357 1.00 77.12 565 HIS A C 1
ATOM 4181 O O . HIS A 1 565 ? 39.108 -16.909 5.929 1.00 77.12 565 HIS A O 1
ATOM 4187 N N . GLY A 1 566 ? 37.022 -17.710 5.777 1.00 73.00 566 GLY A N 1
ATOM 4188 C CA . GLY A 1 566 ? 36.659 -16.929 4.605 1.00 73.00 566 GLY A CA 1
ATOM 4189 C C . GLY A 1 566 ? 37.316 -17.424 3.317 1.00 73.00 566 GLY A C 1
ATOM 4190 O O . GLY A 1 566 ? 37.850 -16.609 2.566 1.00 73.00 566 GLY A O 1
ATOM 4191 N N . SER A 1 567 ? 37.238 -18.722 3.035 1.00 81.19 567 SER A N 1
ATOM 4192 C CA . SER A 1 567 ? 37.441 -19.276 1.691 1.00 81.19 567 SER A CA 1
ATOM 4193 C C . SER A 1 567 ? 36.391 -18.737 0.704 1.00 81.19 567 SER A C 1
ATOM 4195 O O . SER A 1 567 ? 35.254 -18.417 1.069 1.00 81.19 567 SER A O 1
ATOM 4197 N N . GLU A 1 568 ? 36.790 -18.623 -0.563 1.00 80.94 568 GLU A N 1
ATOM 4198 C CA . GLU A 1 568 ? 35.930 -18.276 -1.702 1.00 80.94 568 GLU A CA 1
ATOM 4199 C C . GLU A 1 568 ? 35.580 -19.506 -2.560 1.00 80.94 568 GLU A C 1
ATOM 4201 O O . GLU A 1 568 ? 34.969 -19.362 -3.612 1.00 80.94 568 GLU A O 1
ATOM 4206 N N . ASP A 1 569 ? 35.921 -20.714 -2.111 1.00 82.81 569 ASP A N 1
ATOM 4207 C CA . ASP A 1 569 ? 35.898 -21.943 -2.922 1.00 82.81 569 ASP A CA 1
ATOM 4208 C C . ASP A 1 569 ? 34.592 -22.744 -2.752 1.00 82.81 569 ASP A C 1
ATOM 4210 O O . ASP A 1 569 ? 34.336 -23.718 -3.458 1.00 82.81 569 ASP A O 1
ATOM 4214 N N . HIS A 1 570 ? 33.730 -22.311 -1.824 1.00 84.62 570 HIS A N 1
ATOM 4215 C CA . HIS A 1 570 ? 32.494 -22.994 -1.428 1.00 84.62 570 HIS A CA 1
ATOM 4216 C C . HIS A 1 570 ? 31.210 -22.131 -1.587 1.00 84.62 570 HIS A C 1
ATOM 4218 O O . HIS A 1 570 ? 30.370 -22.107 -0.682 1.00 84.62 570 HIS A O 1
ATOM 4224 N N . PRO A 1 571 ? 30.987 -21.416 -2.714 1.00 80.88 571 PRO A N 1
ATOM 4225 C CA . PRO A 1 571 ? 29.906 -20.422 -2.849 1.00 80.88 571 PRO A CA 1
ATOM 4226 C C . PRO A 1 571 ? 28.488 -20.957 -2.616 1.00 80.88 571 PRO A C 1
ATOM 4228 O O . PRO A 1 571 ? 27.597 -20.199 -2.232 1.00 80.88 571 PRO A O 1
ATOM 4231 N N . LEU A 1 572 ? 28.264 -22.255 -2.839 1.00 84.19 572 LEU A N 1
ATOM 4232 C CA . LEU A 1 572 ? 26.946 -22.875 -2.693 1.00 84.19 572 LEU A CA 1
ATOM 4233 C C . LEU A 1 572 ? 26.518 -23.037 -1.223 1.00 84.19 572 LEU A C 1
ATOM 4235 O O . LEU A 1 572 ? 25.317 -23.041 -0.940 1.00 84.19 572 LEU A O 1
ATOM 4239 N N . ILE A 1 573 ? 27.486 -23.134 -0.305 1.00 84.12 573 ILE A N 1
ATOM 4240 C CA . ILE A 1 573 ? 27.290 -23.457 1.120 1.00 84.12 573 ILE A CA 1
ATOM 4241 C C . ILE A 1 573 ? 27.823 -22.386 2.085 1.00 84.12 573 ILE A C 1
ATOM 4243 O O . ILE A 1 573 ? 27.552 -22.463 3.278 1.00 84.12 573 ILE A O 1
ATOM 4247 N N . THR A 1 574 ? 28.529 -21.363 1.596 1.00 81.69 574 THR A N 1
ATOM 4248 C CA . THR A 1 574 ? 28.977 -20.219 2.407 1.00 81.69 574 THR A CA 1
ATOM 4249 C C . THR A 1 574 ? 27.832 -19.210 2.620 1.00 81.69 574 THR A C 1
ATOM 4251 O O . THR A 1 574 ? 27.451 -18.510 1.670 1.00 81.69 574 THR A O 1
ATOM 4254 N N . PRO A 1 575 ? 27.275 -19.058 3.842 1.00 81.00 575 PRO A N 1
ATOM 4255 C CA . PRO A 1 575 ? 26.319 -17.992 4.145 1.00 81.00 575 PRO A CA 1
ATOM 4256 C C . PRO A 1 575 ? 27.028 -16.629 4.227 1.00 81.00 575 PRO A C 1
ATOM 4258 O O . PRO A 1 575 ? 28.253 -16.531 4.182 1.00 81.00 575 PRO A O 1
ATOM 4261 N N . SER A 1 576 ? 26.277 -15.542 4.398 1.00 73.50 576 SER A N 1
ATOM 4262 C CA . SER A 1 576 ? 26.815 -14.187 4.619 1.00 73.50 576 SER A CA 1
ATOM 4263 C C . SER A 1 576 ? 27.682 -14.016 5.883 1.00 73.50 576 SER A C 1
ATOM 4265 O O . SER A 1 576 ? 28.276 -12.954 6.084 1.00 73.50 576 SER A O 1
ATOM 4267 N N . GLY A 1 577 ? 27.744 -15.032 6.750 1.00 65.31 577 GLY A N 1
ATOM 4268 C CA . GLY A 1 577 ? 28.677 -15.144 7.879 1.00 65.31 577 GLY A CA 1
ATOM 4269 C C . GLY A 1 577 ? 28.377 -14.262 9.095 1.00 65.31 577 GLY A C 1
ATOM 4270 O O . GLY A 1 577 ? 29.027 -14.413 10.125 1.00 65.31 577 GLY A O 1
ATOM 4271 N N . TYR A 1 578 ? 27.401 -13.351 9.011 1.00 72.69 578 TYR A N 1
ATOM 4272 C CA . TYR A 1 578 ? 27.035 -12.464 10.126 1.00 72.69 578 TYR A CA 1
ATOM 4273 C C . TYR A 1 578 ? 25.528 -12.368 10.396 1.00 72.69 578 TYR A C 1
ATOM 4275 O O . TYR A 1 578 ? 25.142 -12.049 11.523 1.00 72.69 578 TYR A O 1
ATOM 4283 N N . TYR A 1 579 ? 24.670 -12.665 9.413 1.00 84.69 579 TYR A N 1
ATOM 4284 C CA . TYR A 1 579 ? 23.225 -12.696 9.627 1.00 84.69 579 TYR A CA 1
ATOM 4285 C C . TYR A 1 579 ? 22.778 -14.040 10.217 1.00 84.69 579 TYR A C 1
ATOM 4287 O O . TYR A 1 579 ? 23.058 -15.078 9.623 1.00 84.69 579 TYR A O 1
ATOM 4295 N N . PRO A 1 580 ? 22.085 -14.043 11.370 1.00 90.38 580 PRO A N 1
ATOM 4296 C CA . PRO A 1 580 ? 21.648 -15.275 12.020 1.00 90.38 580 PRO A CA 1
ATOM 4297 C C . PRO A 1 580 ? 20.667 -16.134 11.191 1.00 90.38 580 PRO A C 1
ATOM 4299 O O . PRO A 1 580 ? 19.924 -15.603 10.361 1.00 90.38 580 PRO A O 1
ATOM 4302 N N . PRO A 1 581 ? 20.634 -17.462 11.416 1.00 92.19 581 PRO A N 1
ATOM 4303 C CA . PRO A 1 581 ? 20.073 -18.423 10.467 1.00 92.19 581 PRO A CA 1
ATOM 4304 C C . PRO A 1 581 ? 18.550 -18.589 10.532 1.00 92.19 581 PRO A C 1
ATOM 4306 O O . PRO A 1 581 ? 17.992 -19.227 9.648 1.00 92.19 581 PRO A O 1
ATOM 4309 N N . PHE A 1 582 ? 17.846 -18.072 11.548 1.00 95.25 582 PHE A N 1
ATOM 4310 C CA . PHE A 1 582 ? 16.449 -18.463 11.798 1.00 95.25 582 PHE A CA 1
ATOM 4311 C C . PHE A 1 582 ? 15.498 -18.068 10.662 1.00 95.25 582 PHE A C 1
ATOM 4313 O O . PHE A 1 582 ? 14.695 -18.889 10.232 1.00 95.25 582 PHE A O 1
ATOM 4320 N N . ILE A 1 583 ? 15.598 -16.843 10.135 1.00 95.50 583 ILE A N 1
ATOM 4321 C CA . ILE A 1 583 ? 14.694 -16.381 9.065 1.00 95.50 583 ILE A CA 1
ATOM 4322 C C . ILE A 1 583 ? 15.045 -17.018 7.716 1.00 95.50 583 ILE A C 1
ATOM 4324 O O . ILE A 1 583 ? 14.144 -17.581 7.090 1.00 95.50 583 ILE A O 1
ATOM 4328 N N . PRO A 1 584 ? 16.324 -17.036 7.283 1.00 94.81 584 PRO A N 1
ATOM 4329 C CA . PRO A 1 584 ? 16.725 -17.819 6.121 1.00 94.81 584 PRO A CA 1
ATOM 4330 C C . PRO A 1 584 ? 16.354 -19.308 6.224 1.00 94.81 584 PRO A C 1
ATOM 4332 O O . PRO A 1 584 ? 15.906 -19.881 5.237 1.00 94.81 584 PRO A O 1
ATOM 4335 N N . GLY A 1 585 ? 16.470 -19.913 7.411 1.00 95.31 585 GLY A N 1
ATOM 4336 C CA . GLY A 1 585 ? 16.134 -21.313 7.681 1.00 95.31 585 GLY A CA 1
ATOM 4337 C C . GLY A 1 585 ? 14.633 -21.616 7.644 1.00 95.31 585 GLY A C 1
ATOM 4338 O O . GLY A 1 585 ? 14.236 -22.638 7.094 1.00 95.31 585 GLY A O 1
ATOM 4339 N N . VAL A 1 586 ? 13.772 -20.720 8.145 1.00 96.94 586 VAL A N 1
ATOM 4340 C CA . VAL A 1 586 ? 12.310 -20.847 7.963 1.00 96.94 586 VAL A CA 1
ATOM 4341 C C . VAL A 1 586 ? 11.956 -20.824 6.474 1.00 96.94 586 VAL A C 1
ATOM 4343 O O . VAL A 1 586 ? 11.194 -21.671 6.015 1.00 96.94 586 VAL A O 1
ATOM 4346 N N . THR A 1 587 ? 12.557 -19.919 5.699 1.00 97.62 587 THR A N 1
ATOM 4347 C CA . THR A 1 587 ? 12.367 -19.876 4.241 1.00 97.62 587 THR A CA 1
ATOM 4348 C C . THR A 1 587 ? 12.924 -21.114 3.539 1.00 97.62 587 THR A C 1
ATOM 4350 O O . THR A 1 587 ? 12.282 -21.624 2.625 1.00 97.62 587 THR A O 1
ATOM 4353 N N . ALA A 1 588 ? 14.065 -21.642 3.985 1.00 96.81 588 ALA A N 1
ATOM 4354 C CA . ALA A 1 588 ? 14.632 -22.884 3.468 1.00 96.81 588 ALA A CA 1
ATOM 4355 C C . ALA A 1 588 ? 13.657 -24.064 3.625 1.00 96.81 588 ALA A C 1
ATOM 4357 O O . ALA A 1 588 ? 13.406 -24.791 2.667 1.00 96.81 588 ALA A O 1
ATOM 4358 N N . LEU A 1 589 ? 13.018 -24.199 4.794 1.00 96.44 589 LEU A N 1
ATOM 4359 C CA . LEU A 1 589 ? 11.975 -25.207 5.020 1.00 96.44 589 LEU A CA 1
ATOM 4360 C C . LEU A 1 589 ? 10.754 -25.016 4.101 1.00 96.44 589 LEU A C 1
ATOM 4362 O O . LEU A 1 589 ? 10.152 -26.001 3.680 1.00 96.44 589 LEU A O 1
ATOM 4366 N N . LEU A 1 590 ? 10.393 -23.774 3.752 1.00 96.06 590 LEU A N 1
ATOM 4367 C CA . LEU A 1 590 ? 9.327 -23.509 2.778 1.00 96.06 590 LEU A CA 1
ATOM 4368 C C . LEU A 1 590 ? 9.747 -23.855 1.340 1.00 96.06 590 LEU A C 1
ATOM 4370 O O . LEU A 1 590 ? 8.925 -24.386 0.593 1.00 96.06 590 LEU A O 1
ATOM 4374 N N . TYR A 1 591 ? 11.007 -23.624 0.952 1.00 96.31 591 TYR A N 1
ATOM 4375 C CA . TYR A 1 591 ? 11.529 -24.052 -0.352 1.00 96.31 591 TYR A CA 1
ATOM 4376 C C . TYR A 1 591 ? 11.474 -25.577 -0.525 1.00 96.31 591 TYR A C 1
ATOM 4378 O O . TYR A 1 591 ? 11.076 -26.032 -1.596 1.00 96.31 591 TYR A O 1
ATOM 4386 N N . LEU A 1 592 ? 11.755 -26.364 0.523 1.00 93.50 592 LEU A N 1
ATOM 4387 C CA . LEU A 1 592 ? 11.630 -27.832 0.482 1.00 93.50 592 LEU A CA 1
ATOM 4388 C C . LEU A 1 592 ? 10.197 -28.321 0.183 1.00 93.50 592 LEU A C 1
ATOM 4390 O O . LEU A 1 592 ? 10.022 -29.424 -0.327 1.00 93.50 592 LEU A O 1
ATOM 4394 N N . VAL A 1 593 ? 9.171 -27.520 0.499 1.00 93.50 593 VAL A N 1
ATOM 4395 C CA . VAL A 1 593 ? 7.751 -27.890 0.328 1.00 93.50 593 VAL A CA 1
ATOM 4396 C C . VAL A 1 593 ? 7.127 -27.278 -0.932 1.00 93.50 593 VAL A C 1
ATOM 4398 O O . VAL A 1 593 ? 6.300 -27.919 -1.577 1.00 93.50 593 VAL A O 1
ATOM 4401 N N . ALA A 1 594 ? 7.490 -26.040 -1.280 1.00 91.31 594 ALA A N 1
ATOM 4402 C CA . ALA A 1 594 ? 6.846 -25.252 -2.338 1.00 91.31 594 ALA A CA 1
ATOM 4403 C C . ALA A 1 594 ? 7.797 -24.795 -3.466 1.00 91.31 594 ALA A C 1
ATOM 4405 O O . ALA A 1 594 ? 7.367 -24.117 -4.399 1.00 91.31 594 ALA A O 1
ATOM 4406 N N . GLY A 1 595 ? 9.079 -25.164 -3.404 1.00 91.44 595 GLY A N 1
ATOM 4407 C CA . GLY A 1 595 ? 10.099 -24.825 -4.397 1.00 91.44 595 GLY A CA 1
ATOM 4408 C C . GLY A 1 595 ? 10.691 -23.417 -4.254 1.00 91.44 595 GLY A C 1
ATOM 4409 O O . GLY A 1 595 ? 10.121 -22.524 -3.617 1.00 91.44 595 GLY A O 1
ATOM 4410 N N . ARG A 1 596 ? 11.856 -23.211 -4.885 1.00 91.81 596 ARG A N 1
ATOM 4411 C CA . ARG A 1 596 ? 12.665 -21.977 -4.845 1.00 91.81 596 ARG A CA 1
ATOM 4412 C C . ARG A 1 596 ? 12.077 -20.830 -5.688 1.00 91.81 596 ARG A C 1
ATOM 4414 O O . ARG A 1 596 ? 12.640 -20.423 -6.711 1.00 91.81 596 ARG A O 1
ATOM 4421 N N . THR A 1 597 ? 10.939 -20.285 -5.260 1.00 91.31 597 THR A N 1
ATOM 4422 C CA . THR A 1 597 ? 10.342 -19.066 -5.842 1.00 91.31 597 THR A CA 1
ATOM 4423 C C . THR A 1 597 ? 10.480 -17.869 -4.904 1.00 91.31 597 THR A C 1
ATOM 4425 O O . THR A 1 597 ? 10.561 -18.035 -3.685 1.00 91.31 597 THR A O 1
ATOM 4428 N N . TYR A 1 598 ? 10.514 -16.656 -5.461 1.00 91.31 598 TYR A N 1
ATOM 4429 C CA . TYR A 1 598 ? 10.508 -15.427 -4.663 1.00 91.31 598 TYR A CA 1
ATOM 4430 C C . TYR A 1 598 ? 9.223 -15.337 -3.824 1.00 91.31 598 TYR A C 1
ATOM 4432 O O . TYR A 1 598 ? 9.271 -15.015 -2.640 1.00 91.31 598 TYR A O 1
ATOM 4440 N N . GLU A 1 599 ? 8.089 -15.736 -4.401 1.00 91.81 599 GLU A N 1
ATOM 4441 C CA . GLU A 1 599 ? 6.798 -15.837 -3.726 1.00 91.81 599 GLU A CA 1
ATOM 4442 C C . GLU A 1 599 ? 6.858 -16.784 -2.517 1.00 91.81 599 GLU A C 1
ATOM 4444 O O . GLU A 1 599 ? 6.370 -16.423 -1.446 1.00 91.81 599 GLU A O 1
ATOM 4449 N N . THR A 1 600 ? 7.509 -17.952 -2.641 1.00 93.75 600 THR A N 1
ATOM 4450 C CA . THR A 1 600 ? 7.734 -18.884 -1.517 1.00 93.75 600 THR A CA 1
ATOM 4451 C C . THR A 1 600 ? 8.496 -18.200 -0.381 1.00 93.75 600 THR A C 1
ATOM 4453 O O . THR A 1 600 ? 8.136 -18.364 0.783 1.00 93.75 600 THR A O 1
ATOM 4456 N N . ALA A 1 601 ? 9.510 -17.389 -0.697 1.00 94.94 601 ALA A N 1
ATOM 4457 C CA . ALA A 1 601 ? 10.239 -16.625 0.313 1.00 94.94 601 ALA A CA 1
ATOM 4458 C C . ALA A 1 601 ? 9.377 -15.532 0.964 1.00 94.94 601 ALA A C 1
ATOM 4460 O O . ALA A 1 601 ? 9.445 -15.335 2.178 1.00 94.94 601 ALA A O 1
ATOM 4461 N N . MET A 1 602 ? 8.512 -14.859 0.200 1.00 94.12 602 MET A N 1
ATOM 4462 C CA . MET A 1 602 ? 7.607 -13.843 0.748 1.00 94.12 602 MET A CA 1
ATOM 4463 C C . MET A 1 602 ? 6.556 -14.424 1.710 1.00 94.12 602 MET A C 1
ATOM 4465 O O . MET A 1 602 ? 6.095 -13.713 2.606 1.00 94.12 602 MET A O 1
ATOM 4469 N N . VAL A 1 603 ? 6.214 -15.717 1.610 1.00 94.25 603 VAL A N 1
ATOM 4470 C CA . VAL A 1 603 ? 5.341 -16.389 2.595 1.00 94.25 603 VAL A CA 1
ATOM 4471 C C . VAL A 1 603 ? 5.932 -16.325 4.011 1.00 94.25 603 VAL A C 1
ATOM 4473 O O . VAL A 1 603 ? 5.171 -16.174 4.970 1.00 94.25 603 VAL A O 1
ATOM 4476 N N . THR A 1 604 ? 7.261 -16.329 4.168 1.00 95.94 604 THR A N 1
ATOM 4477 C CA . THR A 1 604 ? 7.924 -16.147 5.472 1.00 95.94 604 THR A CA 1
ATOM 4478 C C . THR A 1 604 ? 7.546 -14.814 6.121 1.00 95.94 604 THR A C 1
ATOM 4480 O O . THR A 1 604 ? 7.189 -14.786 7.300 1.00 95.94 604 THR A O 1
ATOM 4483 N N . ASN A 1 605 ? 7.524 -13.713 5.363 1.00 94.50 605 ASN A N 1
ATOM 4484 C CA . ASN A 1 605 ? 7.089 -12.414 5.886 1.00 94.50 605 ASN A CA 1
ATOM 4485 C C . ASN A 1 605 ? 5.621 -12.440 6.340 1.00 94.50 605 ASN A C 1
ATOM 4487 O O . ASN A 1 605 ? 5.297 -11.882 7.387 1.00 94.50 605 ASN A O 1
ATOM 4491 N N . ILE A 1 606 ? 4.736 -13.118 5.602 1.00 94.25 606 ILE A N 1
ATOM 4492 C CA . ILE A 1 606 ? 3.314 -13.251 5.966 1.00 94.25 606 ILE A CA 1
ATOM 4493 C C . ILE A 1 606 ? 3.132 -14.113 7.223 1.00 94.25 606 ILE A C 1
ATOM 4495 O O . ILE A 1 606 ? 2.327 -13.770 8.093 1.00 94.25 606 ILE A O 1
ATOM 4499 N N . PHE A 1 607 ? 3.921 -15.179 7.378 1.00 95.94 607 PHE A N 1
ATOM 4500 C CA . PHE A 1 607 ? 3.964 -15.978 8.604 1.00 95.94 607 PHE A CA 1
ATOM 4501 C C . PHE A 1 607 ? 4.384 -15.129 9.815 1.00 95.94 607 PHE A C 1
ATOM 4503 O O . PHE A 1 607 ? 3.685 -15.111 10.833 1.00 95.94 607 PHE A O 1
ATOM 4510 N N . PHE A 1 608 ? 5.473 -14.362 9.699 1.00 97.62 608 PHE A N 1
ATOM 4511 C CA . PHE A 1 608 ? 5.936 -13.489 10.781 1.00 97.62 608 PHE A CA 1
ATOM 4512 C C . PHE A 1 608 ? 5.012 -12.289 11.037 1.00 97.62 608 PHE A C 1
ATOM 4514 O O . PHE A 1 608 ? 4.868 -11.876 12.188 1.00 97.62 608 PHE A O 1
ATOM 4521 N N . LEU A 1 609 ? 4.310 -11.775 10.023 1.00 97.06 609 LEU A N 1
ATOM 4522 C CA . LEU A 1 609 ? 3.242 -10.792 10.209 1.00 97.06 609 LEU A CA 1
ATOM 4523 C C . LEU A 1 609 ? 2.082 -11.377 11.026 1.00 97.06 609 LEU A C 1
ATOM 4525 O O . LEU A 1 609 ? 1.611 -10.733 11.962 1.00 97.06 609 LEU A O 1
ATOM 4529 N N . GLY A 1 610 ? 1.656 -12.607 10.726 1.00 97.19 610 GLY A N 1
ATOM 4530 C CA . GLY A 1 610 ? 0.678 -13.329 11.540 1.00 97.19 610 GLY A CA 1
ATOM 4531 C C . GLY A 1 610 ? 1.158 -13.489 12.985 1.00 97.19 610 GLY A C 1
ATOM 4532 O O . GLY A 1 610 ? 0.446 -13.122 13.921 1.00 97.19 610 GLY A O 1
ATOM 4533 N N . LEU A 1 611 ? 2.401 -13.937 13.179 1.00 98.06 611 LEU A N 1
ATOM 4534 C CA . LEU A 1 611 ? 3.012 -14.067 14.503 1.00 98.06 611 LEU A CA 1
ATOM 4535 C C . LEU A 1 611 ? 3.039 -12.729 15.269 1.00 98.06 611 LEU A C 1
ATOM 4537 O O . LEU A 1 611 ? 2.730 -12.702 16.462 1.00 98.06 611 LEU A O 1
ATOM 4541 N N . LEU A 1 612 ? 3.326 -11.614 14.589 1.00 98.56 612 LEU A N 1
ATOM 4542 C CA . LEU A 1 612 ? 3.262 -10.270 15.164 1.00 98.56 612 LEU A CA 1
ATOM 4543 C C . LEU A 1 612 ? 1.831 -9.882 15.564 1.00 98.56 612 LEU A C 1
ATOM 4545 O O . LEU A 1 612 ? 1.623 -9.435 16.690 1.00 98.56 612 LEU A O 1
ATOM 4549 N N . VAL A 1 613 ? 0.843 -10.066 14.685 1.00 97.62 613 VAL A N 1
ATOM 4550 C CA . VAL A 1 613 ? -0.571 -9.740 14.953 1.00 97.62 613 VAL A CA 1
ATOM 4551 C C . VAL A 1 613 ? -1.085 -10.502 16.182 1.00 97.62 613 VAL A C 1
ATOM 4553 O O . VAL A 1 613 ? -1.670 -9.896 17.085 1.00 97.62 613 VAL A O 1
ATOM 4556 N N . TRP A 1 614 ? -0.791 -11.804 16.285 1.00 97.38 614 TRP A N 1
ATOM 4557 C CA . TRP A 1 614 ? -1.123 -12.601 17.473 1.00 97.38 614 TRP A CA 1
ATOM 4558 C C . TRP A 1 614 ? -0.330 -12.190 18.712 1.00 97.38 614 TRP A C 1
ATOM 4560 O O . TRP A 1 614 ? -0.904 -12.130 19.800 1.00 97.38 614 TRP A O 1
ATOM 4570 N N . GLY A 1 615 ? 0.959 -11.879 18.563 1.00 97.88 615 GLY A N 1
ATOM 4571 C CA . GLY A 1 615 ? 1.803 -11.393 19.650 1.00 97.88 615 GLY A CA 1
ATOM 4572 C C . GLY A 1 615 ? 1.275 -10.092 20.252 1.00 97.88 615 GLY A C 1
ATOM 4573 O O . GLY A 1 615 ? 1.177 -9.977 21.471 1.00 97.88 615 GLY A O 1
ATOM 4574 N N . VAL A 1 616 ? 0.869 -9.132 19.417 1.00 98.38 616 VAL A N 1
ATOM 4575 C CA . VAL A 1 616 ? 0.314 -7.837 19.845 1.00 98.38 616 VAL A CA 1
ATOM 4576 C C . VAL A 1 616 ? -1.047 -8.013 20.511 1.00 98.38 616 VAL A C 1
ATOM 4578 O O . VAL A 1 616 ? -1.286 -7.428 21.571 1.00 98.38 616 VAL A O 1
ATOM 4581 N N . TRP A 1 617 ? -1.916 -8.859 19.946 1.00 97.00 617 TRP A N 1
ATOM 4582 C CA . TRP A 1 617 ? -3.188 -9.223 20.570 1.00 97.00 617 TRP A CA 1
ATOM 4583 C C . TRP A 1 617 ? -2.960 -9.858 21.947 1.00 97.00 617 TRP A C 1
ATOM 4585 O O . TRP A 1 617 ? -3.488 -9.373 22.946 1.00 97.00 617 TRP A O 1
ATOM 4595 N N . GLY A 1 618 ? -2.106 -10.879 22.039 1.00 96.12 618 GLY A N 1
ATOM 4596 C CA . GLY A 1 618 ? -1.768 -11.566 23.286 1.00 96.12 618 GLY A CA 1
ATOM 4597 C C . GLY A 1 618 ? -1.146 -10.649 24.345 1.00 96.12 618 GLY A C 1
ATOM 4598 O O . GLY A 1 618 ? -1.571 -10.655 25.507 1.00 96.12 618 GLY A O 1
ATOM 4599 N N . LEU A 1 619 ? -0.199 -9.800 23.943 1.00 97.06 619 LEU A N 1
ATOM 4600 C CA . LEU A 1 619 ? 0.454 -8.813 24.800 1.00 97.06 619 LEU A CA 1
ATOM 4601 C C . LEU A 1 619 ? -0.544 -7.772 25.329 1.00 97.06 619 LEU A C 1
ATOM 4603 O O . LEU A 1 619 ? -0.629 -7.559 26.540 1.00 97.06 619 LEU A O 1
ATOM 4607 N N . GLY A 1 620 ? -1.355 -7.171 24.454 1.00 95.00 620 GLY A N 1
ATOM 4608 C CA . GLY A 1 620 ? -2.373 -6.192 24.846 1.00 95.00 620 GLY A CA 1
ATOM 4609 C C . GLY A 1 620 ? -3.476 -6.787 25.719 1.00 95.00 620 GLY A C 1
ATOM 4610 O O . GLY A 1 620 ? -3.893 -6.162 26.696 1.00 95.00 620 GLY A O 1
ATOM 4611 N N . ASN A 1 621 ? -3.879 -8.032 25.449 1.00 93.31 621 ASN A N 1
ATOM 4612 C CA . ASN A 1 621 ? -4.806 -8.783 26.294 1.00 93.31 621 ASN A CA 1
ATOM 4613 C C . ASN A 1 621 ? -4.252 -8.978 27.710 1.00 93.31 621 ASN A C 1
ATOM 4615 O O . ASN A 1 621 ? -5.005 -8.857 28.676 1.00 93.31 621 ASN A O 1
ATOM 4619 N N . THR A 1 622 ? -2.949 -9.252 27.822 1.00 93.31 622 THR A N 1
ATOM 4620 C CA . THR A 1 622 ? -2.247 -9.477 29.096 1.00 93.31 622 THR A CA 1
ATOM 4621 C C . THR A 1 622 ? -2.046 -8.174 29.879 1.00 93.31 622 THR A C 1
ATOM 4623 O O . THR A 1 622 ? -2.202 -8.166 31.097 1.00 93.31 622 THR A O 1
ATOM 4626 N N . LEU A 1 623 ? -1.741 -7.064 29.195 1.00 91.31 623 LEU A N 1
ATOM 4627 C CA . LEU A 1 623 ? -1.472 -5.762 29.820 1.00 91.31 623 LEU A CA 1
ATOM 4628 C C . LEU A 1 623 ? -2.738 -4.966 30.185 1.00 91.31 623 LEU A C 1
ATOM 4630 O O . LEU A 1 623 ? -2.802 -4.374 31.261 1.00 91.31 623 LEU A O 1
ATOM 4634 N N . ALA A 1 624 ? -3.725 -4.900 29.285 1.00 88.19 624 ALA A N 1
ATOM 4635 C CA . ALA A 1 624 ? -4.847 -3.954 29.378 1.00 88.19 624 ALA A CA 1
ATOM 4636 C C . ALA A 1 624 ? -6.223 -4.543 28.986 1.00 88.19 624 ALA A C 1
ATOM 4638 O O . ALA A 1 624 ? -7.245 -3.845 29.025 1.00 88.19 624 ALA A O 1
ATOM 4639 N N . GLY A 1 625 ? -6.270 -5.837 28.661 1.00 89.19 625 GLY A N 1
ATOM 4640 C CA . GLY A 1 625 ? -7.491 -6.582 28.368 1.00 89.19 625 GLY A CA 1
ATOM 4641 C C . GLY A 1 625 ? -7.900 -6.594 26.892 1.00 89.19 625 GLY A C 1
ATOM 4642 O O . GLY A 1 625 ? -7.401 -5.841 26.057 1.00 89.19 625 GLY A O 1
ATOM 4643 N N . ARG A 1 626 ? -8.856 -7.479 26.586 1.00 89.75 626 ARG A N 1
ATOM 4644 C CA . ARG A 1 626 ? -9.155 -7.969 25.226 1.00 89.75 626 ARG A CA 1
ATOM 4645 C C . ARG A 1 626 ? -9.404 -6.897 24.153 1.00 89.75 626 ARG A C 1
ATOM 4647 O O . ARG A 1 626 ? -8.811 -6.994 23.082 1.00 89.75 626 ARG A O 1
ATOM 4654 N N . PRO A 1 627 ? -10.184 -5.827 24.416 1.00 89.44 627 PRO A N 1
ATOM 4655 C CA . PRO A 1 627 ? -10.391 -4.780 23.418 1.00 89.44 627 PRO A CA 1
ATOM 4656 C C . PRO A 1 627 ? -9.104 -4.036 23.031 1.00 89.44 627 PRO A C 1
ATOM 4658 O O . PRO A 1 627 ? -8.979 -3.620 21.885 1.00 89.44 627 PRO A O 1
ATOM 4661 N N . VAL A 1 628 ? -8.145 -3.885 23.958 1.00 91.69 628 VAL A N 1
ATOM 4662 C CA . VAL A 1 628 ? -6.883 -3.169 23.699 1.00 91.69 628 VAL A CA 1
ATOM 4663 C C . VAL A 1 628 ? -5.956 -4.005 22.825 1.00 91.69 628 VAL A C 1
ATOM 4665 O O . VAL A 1 628 ? -5.409 -3.475 21.862 1.00 91.69 628 VAL A O 1
ATOM 4668 N N . GLY A 1 629 ? -5.828 -5.306 23.111 1.00 93.62 629 GLY A N 1
ATOM 4669 C CA . GLY A 1 629 ? -5.083 -6.229 22.251 1.00 93.62 629 GLY A CA 1
ATOM 4670 C C . GLY A 1 629 ? -5.681 -6.322 20.849 1.00 93.62 629 GLY A C 1
ATOM 4671 O O . GLY A 1 629 ? -4.946 -6.236 19.871 1.00 93.62 629 GLY A O 1
ATOM 4672 N N . MET A 1 630 ? -7.012 -6.412 20.737 1.00 92.81 630 MET A N 1
ATOM 4673 C CA . MET A 1 630 ? -7.701 -6.427 19.441 1.00 92.81 630 MET A CA 1
ATOM 4674 C C . MET A 1 630 ? -7.457 -5.148 18.631 1.00 92.81 630 MET A C 1
ATOM 4676 O O . MET A 1 630 ? -7.049 -5.225 17.474 1.00 92.81 630 MET A O 1
ATOM 4680 N N . LEU A 1 631 ? -7.666 -3.971 19.233 1.00 92.19 631 LEU A N 1
ATOM 4681 C CA . LEU A 1 631 ? -7.457 -2.700 18.539 1.00 92.19 631 LEU A CA 1
ATOM 4682 C C . LEU A 1 631 ? -5.992 -2.541 18.108 1.00 92.19 631 LEU A C 1
ATOM 4684 O O . LEU A 1 631 ? -5.737 -2.263 16.941 1.00 92.19 631 LEU A O 1
ATOM 4688 N N . ALA A 1 632 ? -5.032 -2.794 19.000 1.00 95.56 632 ALA A N 1
ATOM 4689 C CA . ALA A 1 632 ? -3.615 -2.665 18.671 1.00 95.56 632 ALA A CA 1
ATOM 4690 C C . ALA A 1 632 ? -3.176 -3.627 17.553 1.00 95.56 632 ALA A C 1
ATOM 4692 O O . ALA A 1 632 ? -2.433 -3.219 16.664 1.00 95.56 632 ALA A O 1
ATOM 4693 N N . ALA A 1 633 ? -3.663 -4.873 17.552 1.00 95.44 633 ALA A N 1
ATOM 4694 C CA . ALA A 1 633 ? -3.349 -5.856 16.515 1.00 95.44 633 ALA A CA 1
ATOM 4695 C C . ALA A 1 633 ? -3.879 -5.438 15.130 1.00 95.44 633 ALA A C 1
ATOM 4697 O O . ALA A 1 633 ? -3.165 -5.561 14.135 1.00 95.44 633 ALA A O 1
ATOM 4698 N N . LEU A 1 634 ? -5.091 -4.872 15.066 1.00 89.88 634 LEU A N 1
ATOM 4699 C CA . LEU A 1 634 ? -5.648 -4.305 13.833 1.00 89.88 634 LEU A CA 1
ATOM 4700 C C . LEU A 1 634 ? -4.867 -3.063 13.367 1.00 89.88 634 LEU A C 1
ATOM 4702 O O . LEU A 1 634 ? -4.568 -2.931 12.182 1.00 89.88 634 LEU A O 1
ATOM 4706 N N . LEU A 1 635 ? -4.484 -2.174 14.291 1.00 91.06 635 LEU A N 1
ATOM 4707 C CA . LEU A 1 635 ? -3.726 -0.961 13.963 1.00 91.06 635 LEU A CA 1
ATOM 4708 C C . LEU A 1 635 ? -2.275 -1.233 13.542 1.00 91.06 635 LEU A C 1
ATOM 4710 O O . LEU A 1 635 ? -1.709 -0.447 12.786 1.00 91.06 635 LEU A O 1
ATOM 4714 N N . VAL A 1 636 ? -1.675 -2.345 13.971 1.00 94.62 636 VAL A N 1
ATOM 4715 C CA . VAL A 1 636 ? -0.337 -2.765 13.518 1.00 94.62 636 VAL A CA 1
ATOM 4716 C C . VAL A 1 636 ? -0.328 -3.072 12.019 1.00 94.62 636 VAL A C 1
ATOM 4718 O O . VAL A 1 636 ? 0.606 -2.671 11.335 1.00 94.62 636 VAL A O 1
ATOM 4721 N N . MET A 1 637 ? -1.394 -3.663 11.472 1.00 87.88 637 MET A N 1
ATOM 4722 C CA . MET A 1 637 ? -1.542 -3.834 10.017 1.00 87.88 637 MET A CA 1
ATOM 4723 C C . MET A 1 637 ? -1.807 -2.504 9.282 1.00 87.88 637 MET A C 1
ATOM 4725 O O . MET A 1 637 ? -1.526 -2.392 8.093 1.00 87.88 637 MET A O 1
ATOM 4729 N N . ALA A 1 638 ? -2.291 -1.466 9.971 1.00 84.19 638 ALA A N 1
ATOM 4730 C CA . ALA A 1 638 ? -2.466 -0.124 9.402 1.00 84.19 638 ALA A CA 1
ATOM 4731 C C . ALA A 1 638 ? -1.175 0.724 9.380 1.00 84.19 638 ALA A C 1
ATOM 4733 O O . ALA A 1 638 ? -1.182 1.827 8.836 1.00 84.19 638 ALA A O 1
ATOM 4734 N N . SER A 1 639 ? -0.070 0.246 9.967 1.00 89.50 639 SER A N 1
ATOM 4735 C CA . SER A 1 639 ? 1.215 0.958 9.994 1.00 89.50 639 SER A CA 1
ATOM 4736 C C . SER A 1 639 ? 1.940 0.857 8.640 1.00 89.50 639 SER A C 1
ATOM 4738 O O . SER A 1 639 ? 2.265 -0.251 8.213 1.00 89.50 639 SER A O 1
ATOM 4740 N N . PRO A 1 640 ? 2.291 1.980 7.979 1.00 86.56 640 PRO A N 1
ATOM 4741 C CA . PRO A 1 640 ? 3.121 1.989 6.775 1.00 86.56 640 PRO A CA 1
ATOM 4742 C C . PRO A 1 640 ? 4.459 1.267 6.947 1.00 86.56 640 PRO A C 1
ATOM 4744 O O . PRO A 1 640 ? 4.844 0.518 6.062 1.00 86.56 640 PRO A O 1
ATOM 4747 N N . GLY A 1 641 ? 5.124 1.409 8.097 1.00 90.12 641 GLY A N 1
ATOM 4748 C CA . GLY A 1 641 ? 6.384 0.718 8.376 1.00 90.12 641 GLY A CA 1
ATOM 4749 C C . GLY A 1 641 ? 6.227 -0.801 8.397 1.00 90.12 641 GLY A C 1
ATOM 4750 O O . GLY A 1 641 ? 7.050 -1.506 7.816 1.00 90.12 641 GLY A O 1
ATOM 4751 N N . ILE A 1 642 ? 5.149 -1.305 9.007 1.00 93.50 642 ILE A N 1
ATOM 4752 C CA . ILE A 1 642 ? 4.810 -2.735 8.982 1.00 93.50 642 ILE A CA 1
ATOM 4753 C C . ILE A 1 642 ? 4.418 -3.175 7.568 1.00 93.50 642 ILE A C 1
ATOM 4755 O O . ILE A 1 642 ? 4.868 -4.231 7.138 1.00 93.50 642 ILE A O 1
ATOM 4759 N N . ARG A 1 643 ? 3.664 -2.355 6.816 1.00 87.81 643 ARG A N 1
ATOM 4760 C CA . ARG A 1 643 ? 3.356 -2.619 5.400 1.00 87.81 643 ARG A CA 1
ATOM 4761 C C . ARG A 1 643 ? 4.631 -2.783 4.578 1.00 87.81 643 ARG A C 1
ATOM 4763 O O . ARG A 1 643 ? 4.810 -3.844 3.999 1.00 87.81 643 ARG A O 1
ATOM 4770 N N . THR A 1 644 ? 5.533 -1.802 4.567 1.00 86.81 644 THR A N 1
ATOM 4771 C CA . THR A 1 644 ? 6.790 -1.858 3.798 1.00 86.81 644 THR A CA 1
ATOM 4772 C C . THR A 1 644 ? 7.630 -3.084 4.159 1.00 86.81 644 THR A C 1
ATOM 4774 O O . THR A 1 644 ? 8.002 -3.851 3.278 1.00 86.81 644 THR A O 1
ATOM 4777 N N . ASN A 1 645 ? 7.841 -3.350 5.451 1.00 91.56 645 ASN A N 1
ATOM 4778 C CA . ASN A 1 645 ? 8.642 -4.500 5.891 1.00 91.56 645 ASN A CA 1
ATOM 4779 C C . ASN A 1 645 ? 7.915 -5.857 5.739 1.00 91.56 645 ASN A C 1
ATOM 4781 O O . ASN A 1 645 ? 8.509 -6.887 6.039 1.00 91.56 645 ASN A O 1
ATOM 4785 N N . ALA A 1 646 ? 6.652 -5.886 5.290 1.00 91.69 646 ALA A N 1
ATOM 4786 C CA . ALA A 1 646 ? 5.945 -7.122 4.949 1.00 91.69 646 ALA A CA 1
ATOM 4787 C C . ALA A 1 646 ? 6.181 -7.573 3.498 1.00 91.69 646 ALA A C 1
ATOM 4789 O O . ALA A 1 646 ? 6.080 -8.769 3.232 1.00 91.69 646 ALA A O 1
ATOM 4790 N N . TRP A 1 647 ? 6.531 -6.666 2.578 1.00 87.00 647 TRP A N 1
ATOM 4791 C CA . TRP A 1 647 ? 6.893 -7.020 1.195 1.00 87.00 647 TRP A CA 1
ATOM 4792 C C . TRP A 1 647 ? 8.378 -6.834 0.862 1.00 87.00 647 TRP A C 1
ATOM 4794 O O . TRP A 1 647 ? 8.851 -7.398 -0.116 1.00 87.00 647 TRP A O 1
ATOM 4804 N N . GLU A 1 648 ? 9.148 -6.139 1.702 1.00 88.56 648 GLU A N 1
ATOM 4805 C CA . GLU A 1 648 ? 10.610 -6.227 1.679 1.00 88.56 648 GLU A CA 1
ATOM 4806 C C . GLU A 1 648 ? 11.079 -7.443 2.494 1.00 88.56 648 GLU A C 1
ATOM 4808 O O . GLU A 1 648 ? 10.774 -7.561 3.683 1.00 88.56 648 GLU A O 1
ATOM 4813 N N . TYR A 1 649 ? 11.839 -8.356 1.882 1.00 93.00 649 TYR A N 1
ATOM 4814 C CA . TYR A 1 649 ? 12.374 -9.534 2.577 1.00 93.00 649 TYR A CA 1
ATOM 4815 C C . TYR A 1 649 ? 13.568 -9.139 3.459 1.00 93.00 649 TYR A C 1
ATOM 4817 O O . TYR A 1 649 ? 14.723 -9.133 3.033 1.00 93.00 649 TYR A O 1
ATOM 4825 N N . MET A 1 650 ? 13.260 -8.742 4.693 1.00 93.19 650 MET A N 1
ATOM 4826 C CA . MET A 1 650 ? 14.188 -8.188 5.680 1.00 93.19 650 MET A CA 1
ATOM 4827 C C . MET A 1 650 ? 13.979 -8.838 7.048 1.00 93.19 650 MET A C 1
ATOM 4829 O O . MET A 1 650 ? 12.875 -9.248 7.400 1.00 93.19 650 MET A O 1
ATOM 4833 N N . LEU A 1 651 ? 15.025 -8.859 7.877 1.00 94.50 651 LEU A N 1
ATOM 4834 C CA . LEU A 1 651 ? 14.953 -9.438 9.226 1.00 94.50 651 LEU A CA 1
ATOM 4835 C C . LEU A 1 651 ? 14.112 -8.609 10.217 1.00 94.50 651 LEU A C 1
ATOM 4837 O O . LEU A 1 651 ? 13.747 -9.118 11.274 1.00 94.50 651 LEU A O 1
ATOM 4841 N N . ASP A 1 652 ? 13.814 -7.341 9.924 1.00 95.31 652 ASP A N 1
ATOM 4842 C CA . ASP A 1 652 ? 13.240 -6.395 10.892 1.00 95.31 652 ASP A CA 1
ATOM 4843 C C . ASP A 1 652 ? 11.757 -6.656 11.233 1.00 95.31 652 ASP A C 1
ATOM 4845 O O . ASP A 1 652 ? 11.367 -6.489 12.394 1.00 95.31 652 ASP A O 1
ATOM 4849 N N . LEU A 1 653 ? 10.932 -7.138 10.291 1.00 97.06 653 LEU A N 1
ATOM 4850 C CA . LEU A 1 653 ? 9.558 -7.578 10.594 1.00 97.06 653 LEU A CA 1
ATOM 4851 C C . LEU A 1 653 ? 9.541 -8.879 11.427 1.00 97.06 653 LEU A C 1
ATOM 4853 O O . LEU A 1 653 ? 8.920 -8.870 12.495 1.00 97.06 653 LEU A O 1
ATOM 4857 N N . PRO A 1 654 ? 10.243 -9.964 11.038 1.00 98.06 654 PRO A N 1
ATOM 4858 C CA . PRO A 1 654 ? 10.392 -11.145 11.886 1.00 98.06 654 PRO A CA 1
ATOM 4859 C C . PRO A 1 654 ? 10.964 -10.847 13.271 1.00 98.06 654 PRO A C 1
ATOM 4861 O O . PRO A 1 654 ? 10.450 -11.346 14.271 1.00 98.06 654 PRO A O 1
ATOM 4864 N N . LEU A 1 655 ? 11.963 -9.965 13.362 1.00 98.06 655 LEU A N 1
ATOM 4865 C CA . LEU A 1 655 ? 12.496 -9.495 14.637 1.00 98.06 655 LEU A CA 1
ATOM 4866 C C . LEU A 1 655 ? 11.419 -8.813 15.486 1.00 98.06 655 LEU A C 1
ATOM 4868 O O . LEU A 1 655 ? 11.307 -9.099 16.675 1.00 98.06 655 LEU A O 1
ATOM 4872 N N . THR A 1 656 ? 10.606 -7.947 14.880 1.00 98.44 656 THR A N 1
ATOM 4873 C CA . THR A 1 656 ? 9.486 -7.273 15.554 1.00 98.44 656 THR A CA 1
ATOM 4874 C C . THR A 1 656 ? 8.473 -8.284 16.097 1.00 98.44 656 THR A C 1
ATOM 4876 O O . THR A 1 656 ? 8.054 -8.165 17.250 1.00 98.44 656 THR A O 1
ATOM 4879 N N . ALA A 1 657 ? 8.137 -9.320 15.322 1.00 98.56 657 ALA A N 1
ATOM 4880 C CA . ALA A 1 657 ? 7.280 -10.417 15.769 1.00 98.56 657 ALA A CA 1
ATOM 4881 C C . ALA A 1 657 ? 7.882 -11.167 16.970 1.00 98.56 657 ALA A C 1
ATOM 4883 O O . ALA A 1 657 ? 7.224 -11.311 18.004 1.00 98.56 657 ALA A O 1
ATOM 4884 N N . MET A 1 658 ? 9.149 -11.584 16.864 1.00 98.56 658 MET A N 1
ATOM 4885 C CA . MET A 1 658 ? 9.854 -12.320 17.917 1.00 98.56 658 MET A CA 1
ATOM 4886 C C . MET A 1 658 ? 9.991 -11.498 19.201 1.00 98.56 658 MET A C 1
ATOM 4888 O O . MET A 1 658 ? 9.711 -12.009 20.280 1.00 98.56 658 MET A O 1
ATOM 4892 N N . VAL A 1 659 ? 10.339 -10.210 19.114 1.00 98.62 659 VAL A N 1
ATOM 4893 C CA . VAL A 1 659 ? 10.412 -9.307 20.276 1.00 98.62 659 VAL A CA 1
ATOM 4894 C C . VAL A 1 659 ? 9.064 -9.222 20.997 1.00 98.62 659 VAL A C 1
ATOM 4896 O O . VAL A 1 659 ? 9.011 -9.379 22.219 1.00 98.62 659 VAL A O 1
ATOM 4899 N N . VAL A 1 660 ? 7.962 -9.017 20.268 1.00 98.56 660 VAL A N 1
ATOM 4900 C CA . VAL A 1 660 ? 6.627 -8.896 20.877 1.00 98.56 660 VAL A CA 1
ATOM 4901 C C . VAL A 1 660 ? 6.170 -10.212 21.511 1.00 98.56 660 VAL A C 1
ATOM 4903 O O . VAL A 1 660 ? 5.694 -10.202 22.649 1.00 98.56 660 VAL A O 1
ATOM 4906 N N . VAL A 1 661 ? 6.334 -11.345 20.821 1.00 98.38 661 VAL A N 1
ATOM 4907 C CA . VAL A 1 661 ? 5.956 -12.669 21.348 1.00 98.38 661 VAL A CA 1
ATOM 4908 C C . VAL A 1 661 ? 6.803 -13.048 22.563 1.00 98.38 661 VAL A C 1
ATOM 4910 O O . VAL A 1 661 ? 6.271 -13.577 23.539 1.00 98.38 661 VAL A O 1
ATOM 4913 N N . SER A 1 662 ? 8.088 -12.700 22.575 1.00 98.56 662 SER A N 1
ATOM 4914 C CA . SER A 1 662 ? 8.960 -12.920 23.728 1.00 98.56 662 SER A CA 1
ATOM 4915 C C . SER A 1 662 ? 8.602 -12.046 24.923 1.00 98.56 662 SER A C 1
ATOM 4917 O O . SER A 1 662 ? 8.568 -12.557 26.039 1.00 98.56 662 SER A O 1
ATOM 4919 N N . VAL A 1 663 ? 8.254 -10.766 24.734 1.00 98.50 663 VAL A N 1
ATOM 4920 C CA . VAL A 1 663 ? 7.749 -9.927 25.840 1.00 98.50 663 VAL A CA 1
ATOM 4921 C C . VAL A 1 663 ? 6.386 -10.418 26.338 1.00 98.50 663 VAL A C 1
ATOM 4923 O O . VAL A 1 663 ? 6.136 -10.412 27.544 1.00 98.50 663 VAL A O 1
ATOM 4926 N N . TRP A 1 664 ? 5.521 -10.925 25.457 1.00 98.19 664 TRP A N 1
ATOM 4927 C CA . TRP A 1 664 ? 4.288 -11.587 25.882 1.00 98.19 664 TRP A CA 1
ATOM 4928 C C . TRP A 1 664 ? 4.581 -12.838 26.728 1.00 98.19 664 TRP A C 1
ATOM 4930 O O . TRP A 1 664 ? 4.068 -12.950 27.844 1.00 98.19 664 TRP A O 1
ATOM 4940 N N . SER A 1 665 ? 5.466 -13.728 26.269 1.00 98.12 665 SER A N 1
ATOM 4941 C CA . SER A 1 665 ? 5.888 -14.923 27.017 1.00 98.12 665 SER A CA 1
ATOM 4942 C C . SER A 1 665 ? 6.554 -14.575 28.354 1.00 98.12 665 SER A C 1
ATOM 4944 O O . SER A 1 665 ? 6.280 -15.222 29.367 1.00 98.12 665 SER A O 1
ATOM 4946 N N . LEU A 1 666 ? 7.367 -13.516 28.394 1.00 98.31 666 LEU A N 1
ATOM 4947 C CA . LEU A 1 666 ? 7.978 -12.976 29.609 1.00 98.31 666 LEU A CA 1
ATOM 4948 C C . LEU A 1 666 ? 6.919 -12.590 30.651 1.00 98.31 666 LEU A C 1
ATOM 4950 O O . LEU A 1 666 ? 7.045 -12.974 31.814 1.00 98.31 666 LEU A O 1
ATOM 4954 N N . LEU A 1 667 ? 5.849 -11.889 30.259 1.00 96.81 667 LEU A N 1
ATOM 4955 C CA . LEU A 1 667 ? 4.753 -11.557 31.180 1.00 96.81 667 LEU A CA 1
ATOM 4956 C C . LEU A 1 667 ? 4.029 -12.814 31.687 1.00 96.81 667 LEU A C 1
ATOM 4958 O O . LEU A 1 667 ? 3.641 -12.878 32.856 1.00 96.81 667 LEU A O 1
ATOM 4962 N N . LEU A 1 668 ? 3.900 -13.851 30.852 1.00 95.94 668 LEU A N 1
ATOM 4963 C CA . LEU A 1 668 ? 3.298 -15.121 31.263 1.00 95.94 668 LEU A CA 1
ATOM 4964 C C . LEU A 1 668 ? 4.125 -15.858 32.335 1.00 95.94 668 LEU A C 1
ATOM 4966 O O . LEU A 1 668 ? 3.529 -16.614 33.109 1.00 95.94 668 LEU A O 1
ATOM 4970 N N . THR A 1 669 ? 5.439 -15.611 32.460 1.00 96.88 669 THR A N 1
ATOM 4971 C CA . THR A 1 669 ? 6.287 -16.181 33.537 1.00 96.88 669 THR A CA 1
ATOM 4972 C C . THR A 1 669 ? 5.858 -15.774 34.950 1.00 96.88 669 THR A C 1
ATOM 4974 O O . THR A 1 669 ? 6.256 -16.440 35.907 1.00 96.88 669 THR A O 1
ATOM 4977 N N . ARG A 1 670 ? 5.064 -14.694 35.081 1.00 93.19 670 ARG A N 1
ATOM 4978 C CA . ARG A 1 670 ? 4.715 -14.034 36.353 1.00 93.19 670 ARG A CA 1
ATOM 4979 C C . ARG A 1 670 ? 5.955 -13.626 37.158 1.00 93.19 670 ARG A C 1
ATOM 4981 O O . ARG A 1 670 ? 6.077 -13.954 38.330 1.00 93.19 670 ARG A O 1
ATOM 4988 N N . GLY A 1 671 ? 6.915 -12.959 36.515 1.00 94.19 671 GLY A N 1
ATOM 4989 C CA . GLY A 1 671 ? 8.163 -12.554 37.172 1.00 94.19 671 GLY A CA 1
ATOM 4990 C C . GLY A 1 671 ? 9.074 -13.740 37.498 1.00 94.19 671 GLY A C 1
ATOM 4991 O O . GLY A 1 671 ? 9.600 -13.815 38.608 1.00 94.19 671 GLY A O 1
ATOM 4992 N N . PHE A 1 672 ? 9.215 -14.680 36.555 1.00 97.19 672 PHE A N 1
ATOM 4993 C CA . PHE A 1 672 ? 10.007 -15.914 36.685 1.00 97.19 672 PHE A CA 1
ATOM 4994 C C . PHE A 1 672 ? 9.540 -16.881 37.790 1.00 97.19 672 PHE A C 1
ATOM 4996 O O . PHE A 1 672 ? 10.299 -17.728 38.250 1.00 97.19 672 PHE A O 1
ATOM 5003 N N . GLU A 1 673 ? 8.277 -16.809 38.210 1.00 94.81 673 GLU A N 1
ATOM 5004 C CA . GLU A 1 673 ? 7.689 -17.752 39.173 1.00 94.81 673 GLU A CA 1
ATOM 5005 C C . GLU A 1 673 ? 7.458 -19.135 38.546 1.00 94.81 673 GLU A C 1
ATOM 5007 O O . GLU A 1 673 ? 7.765 -20.169 39.137 1.00 94.81 673 GLU A O 1
ATOM 5012 N N . VAL A 1 674 ? 6.952 -19.160 37.308 1.00 95.31 674 VAL A N 1
ATOM 5013 C CA . VAL A 1 674 ? 6.529 -20.394 36.635 1.00 95.31 674 VAL A CA 1
ATOM 5014 C C . VAL A 1 674 ? 7.659 -20.944 35.759 1.00 95.31 674 VAL A C 1
ATOM 5016 O O . VAL A 1 674 ? 7.926 -20.419 34.671 1.00 95.31 674 VAL A O 1
ATOM 5019 N N . ARG A 1 675 ? 8.304 -22.036 36.199 1.00 95.50 675 ARG A N 1
ATOM 5020 C CA . ARG A 1 675 ? 9.472 -22.644 35.524 1.00 95.50 675 ARG A CA 1
ATOM 5021 C C . ARG A 1 675 ? 9.219 -23.002 34.057 1.00 95.50 675 ARG A C 1
ATOM 5023 O O . ARG A 1 675 ? 10.017 -22.628 33.207 1.00 95.50 675 ARG A O 1
ATOM 5030 N N . SER A 1 676 ? 8.105 -23.664 33.737 1.00 96.62 676 SER A N 1
ATOM 5031 C CA . SER A 1 676 ? 7.784 -24.078 32.357 1.00 96.62 676 SER A CA 1
ATOM 5032 C C . SER A 1 676 ? 7.649 -22.895 31.393 1.00 96.62 676 SER A C 1
ATOM 5034 O O . SER A 1 676 ? 8.111 -22.956 30.257 1.00 96.62 676 SER A O 1
ATOM 5036 N N . ARG A 1 677 ? 7.082 -21.779 31.861 1.00 97.00 677 ARG A N 1
ATOM 5037 C CA . ARG A 1 677 ? 6.945 -20.544 31.075 1.00 97.00 677 ARG A CA 1
ATOM 5038 C C . ARG A 1 677 ? 8.260 -19.774 30.970 1.00 97.00 677 ARG A C 1
ATOM 5040 O O . ARG A 1 677 ? 8.508 -19.148 29.947 1.00 97.00 677 ARG A O 1
ATOM 5047 N N . SER A 1 678 ? 9.106 -19.850 31.997 1.00 97.88 678 SER A N 1
ATOM 5048 C CA . SER A 1 678 ? 10.465 -19.290 31.973 1.00 97.88 678 SER A CA 1
ATOM 5049 C C . SER A 1 678 ? 11.351 -20.044 30.972 1.00 97.88 678 SER A C 1
ATOM 5051 O O . SER A 1 678 ? 12.027 -19.421 30.162 1.00 97.88 678 SER A O 1
ATOM 5053 N N . LEU A 1 679 ? 11.251 -21.378 30.927 1.00 97.50 679 LEU A N 1
ATOM 5054 C CA . LEU A 1 679 ? 11.888 -22.205 29.896 1.00 97.50 679 LEU A CA 1
ATOM 5055 C C . LEU A 1 679 ? 11.381 -21.865 28.485 1.00 97.50 679 LEU A C 1
ATOM 5057 O O . LEU A 1 679 ? 12.197 -21.644 27.597 1.00 97.50 679 LEU A O 1
ATOM 5061 N N . ALA A 1 680 ? 10.064 -21.743 28.282 1.00 97.06 680 ALA A N 1
ATOM 5062 C CA . ALA A 1 680 ? 9.496 -21.339 26.989 1.00 97.06 680 ALA A CA 1
ATOM 5063 C C . ALA A 1 680 ? 9.963 -19.936 26.547 1.00 97.06 680 ALA A C 1
ATOM 5065 O O . ALA A 1 680 ? 10.302 -19.732 25.383 1.00 97.06 680 ALA A O 1
ATOM 5066 N N . PHE A 1 681 ? 10.058 -18.984 27.480 1.00 98.31 681 PHE A N 1
ATOM 5067 C CA . PHE A 1 681 ? 10.665 -17.676 27.226 1.00 98.31 681 PHE A CA 1
ATOM 5068 C C . PHE A 1 681 ? 12.163 -17.792 26.879 1.00 98.31 681 PHE A C 1
ATOM 5070 O O . PHE A 1 681 ? 12.624 -17.111 25.969 1.00 98.31 681 PHE A O 1
ATOM 5077 N N . GLY A 1 682 ? 12.907 -18.699 27.520 1.00 98.19 682 GLY A N 1
ATOM 5078 C CA . GLY A 1 682 ? 14.298 -19.016 27.172 1.00 98.19 682 GLY A CA 1
ATOM 5079 C C . GLY A 1 682 ? 14.453 -19.547 25.744 1.00 98.19 682 GLY A C 1
ATOM 5080 O O . GLY A 1 682 ? 15.325 -19.079 25.015 1.00 98.19 682 GLY A O 1
ATOM 5081 N N . ILE A 1 683 ? 13.557 -20.442 25.308 1.00 98.06 683 ILE A N 1
ATOM 5082 C CA . ILE A 1 683 ? 13.514 -20.941 23.920 1.00 98.06 683 ILE A CA 1
ATOM 5083 C C . ILE A 1 683 ? 13.312 -19.783 22.935 1.00 98.06 683 ILE A C 1
ATOM 5085 O O . ILE A 1 683 ? 14.068 -19.641 21.973 1.00 98.06 683 ILE A O 1
ATOM 5089 N N . LEU A 1 684 ? 12.332 -18.915 23.203 1.00 97.88 684 LEU A N 1
ATOM 5090 C CA . LEU A 1 684 ? 12.055 -17.743 22.371 1.00 97.88 684 LEU A CA 1
ATOM 5091 C C . LEU A 1 684 ? 13.210 -16.728 22.373 1.00 97.88 684 LEU A C 1
ATOM 5093 O O . LEU A 1 684 ? 13.456 -16.088 21.355 1.00 97.88 684 LEU A O 1
ATOM 5097 N N . CYS A 1 685 ? 13.958 -16.605 23.473 1.00 98.06 685 CYS A N 1
ATOM 5098 C CA . CYS A 1 685 ? 15.177 -15.801 23.525 1.00 98.06 685 CYS A CA 1
ATOM 5099 C C . CYS A 1 685 ? 16.305 -16.376 22.664 1.00 98.06 685 CYS A C 1
ATOM 5101 O O . CYS A 1 685 ? 16.957 -15.608 21.960 1.00 98.06 685 CYS A O 1
ATOM 5103 N N . GLY A 1 686 ? 16.495 -17.698 22.661 1.00 97.56 686 GLY A N 1
ATOM 5104 C CA . GLY A 1 686 ? 17.423 -18.371 21.751 1.00 97.56 686 GLY A CA 1
ATOM 5105 C C . GLY A 1 686 ? 17.049 -18.152 20.280 1.00 97.56 686 GLY A C 1
ATOM 5106 O O . GLY A 1 686 ? 17.859 -17.659 19.499 1.00 97.56 686 GLY A O 1
ATOM 5107 N N . ALA A 1 687 ? 15.791 -18.420 19.913 1.00 97.25 687 ALA A N 1
ATOM 5108 C CA . ALA A 1 687 ? 15.283 -18.209 18.552 1.00 97.25 687 ALA A CA 1
ATOM 5109 C C . ALA A 1 687 ? 15.311 -16.727 18.116 1.00 97.25 687 ALA A C 1
ATOM 5111 O O . ALA A 1 687 ? 15.620 -16.413 16.967 1.00 97.25 687 ALA A O 1
ATOM 5112 N N . GLY A 1 688 ? 15.044 -15.797 19.037 1.00 97.31 688 GLY A N 1
ATOM 5113 C CA . GLY A 1 688 ? 15.155 -14.359 18.796 1.00 97.31 688 GLY A CA 1
ATOM 5114 C C . GLY A 1 688 ? 16.597 -13.909 18.553 1.00 97.31 688 GLY A C 1
ATOM 5115 O O . GLY A 1 688 ? 16.857 -13.170 17.605 1.00 97.31 688 GLY A O 1
ATOM 5116 N N . MET A 1 689 ? 17.563 -14.429 19.316 1.00 96.19 689 MET A N 1
ATOM 5117 C CA . MET A 1 689 ? 18.985 -14.222 19.017 1.00 96.19 689 MET A CA 1
ATOM 5118 C C . MET A 1 689 ? 19.374 -14.838 17.669 1.00 96.19 689 MET A C 1
ATOM 5120 O O . MET A 1 689 ? 20.120 -14.216 16.918 1.00 96.19 689 MET A O 1
ATOM 5124 N N . LEU A 1 690 ? 18.822 -15.996 17.299 1.00 95.88 690 LEU A N 1
ATOM 5125 C CA . LEU A 1 690 ? 18.988 -16.569 15.958 1.00 95.88 690 LEU A CA 1
ATOM 5126 C C . LEU A 1 690 ? 18.204 -15.825 14.853 1.00 95.88 690 LEU A C 1
ATOM 5128 O O . LEU A 1 690 ? 18.357 -16.172 13.686 1.00 95.88 690 LEU A O 1
ATOM 5132 N N . THR A 1 691 ? 17.409 -14.797 15.181 1.00 95.69 691 THR A N 1
ATOM 5133 C CA . THR A 1 691 ? 16.709 -13.924 14.215 1.00 95.69 691 THR A CA 1
ATOM 5134 C C . THR A 1 691 ? 17.561 -12.716 13.819 1.00 95.69 691 THR A C 1
ATOM 5136 O O . THR A 1 691 ? 17.722 -12.431 12.636 1.00 95.69 691 THR A O 1
ATOM 5139 N N . LYS A 1 692 ? 18.117 -11.989 14.799 1.00 92.31 692 LYS A N 1
ATOM 5140 C CA . LYS A 1 692 ? 19.058 -10.874 14.581 1.00 92.31 692 LYS A CA 1
ATOM 5141 C C . LYS A 1 692 ? 19.903 -10.694 15.841 1.00 92.31 692 LYS A C 1
ATOM 5143 O O . LYS A 1 692 ? 19.363 -10.693 16.942 1.00 92.31 692 LYS A O 1
ATOM 5148 N N . TRP A 1 693 ? 21.209 -10.476 15.696 1.00 87.88 693 TRP A N 1
ATOM 5149 C CA . TRP A 1 693 ? 22.135 -10.358 16.835 1.00 87.88 693 TRP A CA 1
ATOM 5150 C C . TRP A 1 693 ? 21.789 -9.211 17.798 1.00 87.88 693 TRP A C 1
ATOM 5152 O O . TRP A 1 693 ? 22.081 -9.295 18.986 1.00 87.88 693 TRP A O 1
ATOM 5162 N N . SER A 1 694 ? 21.110 -8.164 17.319 1.00 89.50 694 SER A N 1
ATOM 5163 C CA . SER A 1 694 ? 20.651 -7.028 18.126 1.00 89.50 694 SER A CA 1
ATOM 5164 C C . SER A 1 694 ? 19.384 -7.308 18.951 1.00 89.50 694 SER A C 1
ATOM 5166 O O . SER A 1 694 ? 18.934 -6.434 19.690 1.00 89.50 694 SER A O 1
ATOM 5168 N N . TYR A 1 695 ? 18.798 -8.507 18.858 1.00 95.50 695 TYR A N 1
ATOM 5169 C CA . TYR A 1 695 ? 17.534 -8.874 19.506 1.00 95.50 695 TYR A CA 1
ATOM 5170 C C . TYR A 1 695 ? 17.508 -8.625 21.023 1.00 95.50 695 TYR A C 1
ATOM 5172 O O . TYR A 1 695 ? 16.524 -8.093 21.542 1.00 95.50 695 TYR A O 1
ATOM 5180 N N . PHE A 1 696 ? 18.586 -8.960 21.742 1.00 94.44 696 PHE A N 1
ATOM 5181 C CA . PHE A 1 696 ? 18.631 -8.820 23.202 1.00 94.44 696 PHE A CA 1
ATOM 5182 C C . PHE A 1 696 ? 18.410 -7.371 23.671 1.00 94.44 696 PHE A C 1
ATOM 5184 O O . PHE A 1 696 ? 17.781 -7.163 24.709 1.00 94.44 696 PHE A O 1
ATOM 5191 N N . LEU A 1 697 ? 18.841 -6.375 22.881 1.00 93.69 697 LEU A N 1
ATOM 5192 C CA . LEU A 1 697 ? 18.677 -4.946 23.179 1.00 93.69 697 LEU A CA 1
ATOM 5193 C C . LEU A 1 697 ?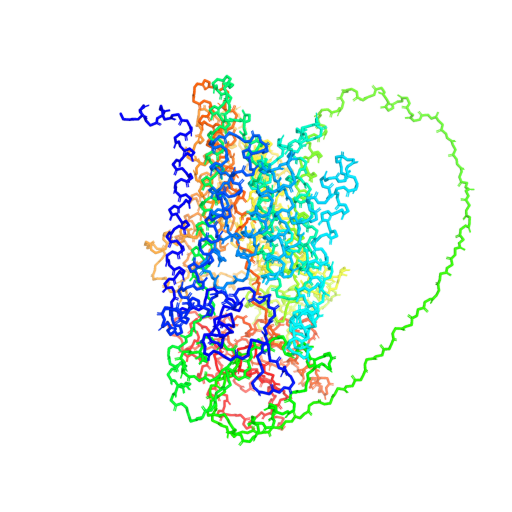 17.205 -4.564 23.380 1.00 93.69 697 LEU A C 1
ATOM 5195 O O . LEU A 1 697 ? 16.890 -3.742 24.239 1.00 93.69 697 LEU A O 1
ATOM 5199 N N . PHE A 1 698 ? 16.291 -5.199 22.639 1.00 96.50 698 PHE A N 1
ATOM 5200 C CA . PHE A 1 698 ? 14.858 -4.930 22.745 1.00 96.50 698 PHE A CA 1
ATOM 5201 C C . PHE A 1 698 ? 14.222 -5.494 24.023 1.00 96.50 698 PHE A C 1
ATOM 5203 O O . PHE A 1 698 ? 13.162 -5.017 24.438 1.00 96.50 698 PHE A O 1
ATOM 5210 N N . LEU A 1 699 ? 14.857 -6.493 24.647 1.00 96.75 699 LEU A N 1
ATOM 5211 C CA . LEU A 1 699 ? 14.363 -7.178 25.844 1.00 96.75 699 LEU A CA 1
ATOM 5212 C C . LEU A 1 699 ? 14.954 -6.664 27.160 1.00 96.75 699 LEU A C 1
ATOM 5214 O O . LEU A 1 699 ? 14.358 -6.935 28.202 1.00 96.75 699 LEU A O 1
ATOM 5218 N N . LEU A 1 700 ? 16.068 -5.918 27.138 1.00 95.06 700 LEU A N 1
ATOM 5219 C CA . LEU A 1 700 ? 16.767 -5.452 28.347 1.00 95.06 700 LEU A CA 1
ATOM 5220 C C . LEU A 1 700 ? 15.815 -4.807 29.370 1.00 95.06 700 LEU A C 1
ATOM 5222 O O . LEU A 1 700 ? 15.727 -5.261 30.513 1.00 95.06 700 LEU A O 1
ATOM 5226 N N . ALA A 1 701 ? 15.054 -3.789 28.955 1.00 96.69 701 ALA A N 1
ATOM 5227 C CA . ALA A 1 701 ? 14.130 -3.091 29.846 1.00 96.69 701 ALA A CA 1
ATOM 5228 C C . ALA A 1 701 ? 12.907 -3.945 30.256 1.00 96.69 701 ALA A C 1
ATOM 5230 O O . ALA A 1 701 ? 12.641 -4.016 31.457 1.00 96.69 701 ALA A O 1
ATOM 5231 N N . PRO A 1 702 ? 12.180 -4.638 29.348 1.00 97.62 702 PRO A N 1
ATOM 5232 C CA . PRO A 1 702 ? 11.126 -5.580 29.733 1.00 97.62 702 PRO A CA 1
ATOM 5233 C C . PRO A 1 702 ? 11.563 -6.625 30.764 1.00 97.62 702 PRO A C 1
ATOM 5235 O O . PRO A 1 702 ? 10.883 -6.795 31.777 1.00 97.62 702 PRO A O 1
ATOM 5238 N N . VAL A 1 703 ? 12.700 -7.297 30.543 1.00 97.81 703 VAL A N 1
ATOM 5239 C CA . VAL A 1 703 ? 13.219 -8.346 31.438 1.00 97.81 703 VAL A CA 1
ATOM 5240 C C . VAL A 1 703 ? 13.571 -7.763 32.801 1.00 97.81 703 VAL A C 1
ATOM 5242 O O . VAL A 1 703 ? 13.123 -8.300 33.815 1.00 97.81 703 VAL A O 1
ATOM 5245 N N . ALA A 1 704 ? 14.287 -6.635 32.839 1.00 97.19 704 ALA A N 1
ATOM 5246 C CA . ALA A 1 704 ? 14.613 -5.952 34.087 1.00 97.19 704 ALA A CA 1
ATOM 5247 C C . ALA A 1 704 ? 13.348 -5.531 34.856 1.00 97.19 704 ALA A C 1
ATOM 5249 O O . ALA A 1 704 ? 13.235 -5.809 36.049 1.00 97.19 704 ALA A O 1
ATOM 5250 N N . MET A 1 705 ? 12.359 -4.927 34.185 1.00 97.44 705 MET A N 1
ATOM 5251 C CA . MET A 1 705 ? 11.099 -4.516 34.815 1.00 97.44 705 MET A CA 1
ATOM 5252 C C . MET A 1 705 ? 10.316 -5.702 35.394 1.00 97.44 705 MET A C 1
ATOM 5254 O O . MET A 1 705 ? 9.848 -5.625 36.529 1.00 97.44 705 MET A O 1
ATOM 5258 N N . VAL A 1 706 ? 10.186 -6.803 34.646 1.00 96.94 706 VAL A N 1
ATOM 5259 C CA . VAL A 1 706 ? 9.427 -7.992 35.073 1.00 96.94 706 VAL A CA 1
ATOM 5260 C C . VAL A 1 706 ? 10.139 -8.748 36.198 1.00 96.94 706 VAL A C 1
ATOM 5262 O O . VAL A 1 706 ? 9.483 -9.181 37.148 1.00 96.94 706 VAL A O 1
ATOM 5265 N N . LEU A 1 707 ? 11.470 -8.854 36.146 1.00 96.19 707 LEU A N 1
ATOM 5266 C CA . LEU A 1 707 ? 12.271 -9.444 37.220 1.00 96.19 707 LEU A CA 1
ATOM 5267 C C . LEU A 1 707 ? 12.188 -8.606 38.503 1.00 96.19 707 LEU A C 1
ATOM 5269 O O . LEU A 1 707 ? 11.871 -9.140 39.564 1.00 96.19 707 LEU A O 1
ATOM 5273 N N . LEU A 1 708 ? 12.416 -7.291 38.417 1.00 96.19 708 LEU A N 1
ATOM 5274 C CA . LEU A 1 708 ? 12.360 -6.393 39.575 1.00 96.19 708 LEU A CA 1
ATOM 5275 C C . LEU A 1 708 ? 10.958 -6.336 40.195 1.00 96.19 708 LEU A C 1
ATOM 5277 O O . LEU A 1 708 ? 10.844 -6.279 41.418 1.00 96.19 708 LEU A O 1
ATOM 5281 N N . ALA A 1 709 ? 9.898 -6.388 39.382 1.00 93.81 709 ALA A N 1
ATOM 5282 C CA . ALA A 1 709 ? 8.527 -6.490 39.874 1.00 93.81 709 ALA A CA 1
ATOM 5283 C C . ALA A 1 709 ? 8.297 -7.804 40.643 1.00 93.81 709 ALA A C 1
ATOM 5285 O O . ALA A 1 709 ? 7.871 -7.752 41.794 1.00 93.81 709 ALA A O 1
ATOM 5286 N N . GLY A 1 710 ? 8.658 -8.956 40.063 1.00 94.12 710 GLY A N 1
ATOM 5287 C CA . GLY A 1 710 ? 8.487 -10.265 40.708 1.00 94.12 710 GLY A CA 1
ATOM 5288 C C . GLY A 1 710 ? 9.333 -10.452 41.975 1.00 94.12 710 GLY A C 1
ATOM 5289 O O . GLY A 1 710 ? 8.880 -11.064 42.939 1.00 94.12 710 GLY A O 1
ATOM 5290 N N . LEU A 1 711 ? 10.545 -9.886 42.017 1.00 94.56 711 LEU A N 1
ATOM 5291 C CA . LEU A 1 711 ? 11.387 -9.880 43.221 1.00 94.56 711 LEU A CA 1
ATOM 5292 C C . LEU A 1 711 ? 10.813 -8.980 44.324 1.00 94.56 711 LEU A C 1
ATOM 5294 O O . LEU A 1 711 ? 10.872 -9.345 45.497 1.00 94.56 711 LEU A O 1
ATOM 5298 N N . ARG A 1 712 ? 10.242 -7.819 43.974 1.00 94.44 712 ARG A N 1
ATOM 5299 C CA . ARG A 1 712 ? 9.540 -6.957 44.941 1.00 94.44 712 ARG A CA 1
ATOM 5300 C C . ARG A 1 712 ? 8.296 -7.649 45.492 1.00 94.44 712 ARG A C 1
ATOM 5302 O O . ARG A 1 712 ? 8.134 -7.668 46.703 1.00 94.44 712 ARG A O 1
ATOM 5309 N N . GLU A 1 713 ? 7.491 -8.260 44.624 1.00 92.56 713 GLU A N 1
ATOM 5310 C CA . GLU A 1 713 ? 6.289 -9.019 44.992 1.00 92.56 713 GLU A CA 1
ATOM 5311 C C . GLU A 1 713 ? 6.615 -10.168 45.959 1.00 92.56 713 GLU A C 1
ATOM 5313 O O . GLU A 1 713 ? 6.003 -10.265 47.022 1.00 92.56 713 GLU A O 1
ATOM 5318 N N . ALA A 1 714 ? 7.654 -10.960 45.661 1.00 91.56 714 ALA A N 1
ATOM 5319 C CA . ALA A 1 714 ? 8.139 -12.011 46.557 1.00 91.56 714 ALA A CA 1
ATOM 5320 C C . ALA A 1 714 ? 8.555 -11.463 47.932 1.00 91.56 714 ALA A C 1
ATOM 5322 O O . ALA A 1 714 ? 8.099 -11.978 48.950 1.00 91.56 714 ALA A O 1
ATOM 5323 N N . ARG A 1 715 ? 9.347 -10.380 47.975 1.00 92.81 715 ARG A N 1
ATOM 5324 C CA . ARG A 1 715 ? 9.756 -9.733 49.237 1.00 92.81 715 ARG A CA 1
ATOM 5325 C C . ARG A 1 715 ? 8.562 -9.220 50.042 1.00 92.81 715 ARG A C 1
ATOM 5327 O O . ARG A 1 715 ? 8.516 -9.450 51.244 1.00 92.81 715 ARG A O 1
ATOM 5334 N N . THR A 1 716 ? 7.589 -8.568 49.402 1.00 92.88 716 THR A N 1
ATOM 5335 C CA . THR A 1 716 ? 6.379 -8.074 50.088 1.00 92.88 716 THR A CA 1
ATOM 5336 C C . THR A 1 716 ? 5.471 -9.191 50.597 1.00 92.88 716 THR A C 1
ATOM 5338 O O . THR A 1 716 ? 4.738 -8.975 51.553 1.00 92.88 716 THR A O 1
ATOM 5341 N N . ALA A 1 717 ? 5.528 -10.377 49.986 1.00 90.44 717 ALA A N 1
ATOM 5342 C CA . ALA A 1 717 ? 4.774 -11.558 50.399 1.00 90.44 717 ALA A CA 1
ATOM 5343 C C . ALA A 1 717 ? 5.547 -12.483 51.365 1.00 90.44 717 ALA A C 1
ATOM 5345 O O . ALA A 1 717 ? 5.060 -13.566 51.679 1.00 90.44 717 ALA A O 1
ATOM 5346 N N . GLY A 1 718 ? 6.763 -12.113 51.794 1.00 89.38 718 GLY A N 1
ATOM 5347 C CA . GLY A 1 718 ? 7.627 -12.967 52.624 1.00 89.38 718 GLY A CA 1
ATOM 5348 C C . GLY A 1 718 ? 8.154 -14.228 51.920 1.00 89.38 718 GLY A C 1
ATOM 5349 O O . GLY A 1 718 ? 8.694 -15.119 52.570 1.00 89.38 718 GLY A O 1
ATOM 5350 N N . ALA A 1 719 ? 8.008 -14.326 50.596 1.00 90.69 719 ALA A N 1
ATOM 5351 C CA . ALA A 1 719 ? 8.365 -15.504 49.813 1.00 90.69 719 ALA A CA 1
ATOM 5352 C C . ALA A 1 719 ? 9.848 -15.491 49.377 1.00 90.69 719 ALA A C 1
ATOM 5354 O O . ALA A 1 719 ? 10.405 -14.429 49.069 1.00 90.69 719 ALA A O 1
ATOM 5355 N N . PRO A 1 720 ? 10.506 -16.663 49.267 1.00 90.12 720 PRO A N 1
ATOM 5356 C CA . PRO A 1 720 ? 11.903 -16.739 48.855 1.00 90.12 720 PRO A CA 1
ATOM 5357 C C . PRO A 1 720 ? 12.096 -16.243 47.414 1.00 90.12 720 PRO A C 1
ATOM 5359 O O . PRO A 1 720 ? 11.392 -16.643 46.488 1.00 90.12 720 PRO A O 1
ATOM 5362 N N . CYS A 1 721 ? 13.107 -15.398 47.201 1.00 93.56 721 CYS A N 1
ATOM 5363 C CA . CYS A 1 721 ? 13.463 -14.894 45.868 1.00 93.56 721 CYS A CA 1
ATOM 5364 C C . CYS A 1 721 ? 14.225 -15.923 45.010 1.00 93.56 721 CYS A C 1
ATOM 5366 O O . CYS A 1 721 ? 14.222 -15.821 43.782 1.00 93.56 721 CYS A O 1
ATOM 5368 N N . LEU A 1 722 ? 14.873 -16.911 45.641 1.00 93.50 722 LEU A N 1
ATOM 5369 C CA . LEU A 1 722 ? 15.775 -17.860 44.979 1.00 93.50 722 LEU A CA 1
ATOM 5370 C C . LEU A 1 722 ? 15.128 -18.639 43.811 1.00 93.50 722 LEU A C 1
ATOM 5372 O O . LEU A 1 722 ? 15.755 -18.687 42.754 1.00 93.50 722 LEU A O 1
ATOM 5376 N N . PRO A 1 723 ? 13.885 -19.164 43.893 1.00 94.56 723 PRO A N 1
ATOM 5377 C CA . PRO A 1 723 ? 13.260 -19.869 42.768 1.00 94.56 723 PRO A CA 1
ATOM 5378 C C . PRO A 1 723 ? 13.117 -19.009 41.503 1.00 94.56 723 PRO A C 1
ATOM 5380 O O . PRO A 1 723 ? 13.297 -19.514 40.396 1.00 94.56 723 PRO A O 1
ATOM 5383 N N . ARG A 1 724 ? 12.860 -17.699 41.651 1.00 95.50 724 ARG A N 1
ATOM 5384 C CA . ARG A 1 724 ? 12.762 -16.759 40.519 1.00 95.50 724 ARG A CA 1
ATOM 5385 C C . ARG A 1 724 ? 14.122 -16.562 39.841 1.00 95.50 724 ARG A C 1
ATOM 5387 O O . ARG A 1 724 ? 14.198 -16.545 38.615 1.00 95.50 724 ARG A O 1
ATOM 5394 N N . LEU A 1 725 ? 15.198 -16.485 40.627 1.00 96.38 725 LEU A N 1
ATOM 5395 C CA . LEU A 1 725 ? 16.573 -16.395 40.120 1.00 96.38 725 LEU A CA 1
ATOM 5396 C C . LEU A 1 725 ? 17.034 -17.707 39.463 1.00 96.38 725 LEU A C 1
ATOM 5398 O O . LEU A 1 725 ? 17.638 -17.674 38.395 1.00 96.38 725 LEU A O 1
ATOM 5402 N N . VAL A 1 726 ? 16.681 -18.863 40.032 1.00 97.00 726 VAL A N 1
ATOM 5403 C CA . VAL A 1 726 ? 16.946 -20.182 39.429 1.00 97.00 726 VAL A CA 1
ATOM 5404 C C . VAL A 1 726 ? 16.208 -20.334 38.094 1.00 97.00 726 VAL A C 1
ATOM 5406 O O . VAL A 1 726 ? 16.794 -20.788 37.114 1.00 97.00 726 VAL A O 1
ATOM 5409 N N . ASN A 1 727 ? 14.948 -19.899 38.004 1.00 97.50 727 ASN A N 1
ATOM 5410 C CA . ASN A 1 727 ? 14.189 -19.902 36.750 1.00 97.50 727 ASN A CA 1
ATOM 5411 C C . ASN A 1 727 ? 14.755 -18.927 35.702 1.00 97.50 727 ASN A C 1
ATOM 5413 O O . ASN A 1 727 ? 14.724 -19.239 34.509 1.00 97.50 727 ASN A O 1
ATOM 5417 N N . LEU A 1 728 ? 15.319 -17.787 36.115 1.00 97.12 728 LEU A N 1
ATOM 5418 C CA . LEU A 1 728 ? 16.101 -16.918 35.229 1.00 97.12 728 LEU A CA 1
ATOM 5419 C C . LEU A 1 728 ? 17.377 -17.626 34.738 1.00 97.12 728 LEU A C 1
ATOM 5421 O O . LEU A 1 728 ? 17.656 -17.594 33.544 1.00 97.12 728 LEU A O 1
ATOM 5425 N N . GLY A 1 729 ? 18.094 -18.341 35.610 1.00 97.56 729 GLY A N 1
ATOM 5426 C CA . GLY A 1 729 ? 19.231 -19.186 35.225 1.00 97.56 729 GLY A CA 1
ATOM 5427 C C . GLY A 1 729 ? 18.859 -20.231 34.166 1.00 97.56 729 GLY A C 1
ATOM 5428 O O . GLY A 1 729 ? 19.505 -20.311 33.125 1.00 97.56 729 GLY A O 1
ATOM 5429 N N . TRP A 1 730 ? 17.749 -20.955 34.360 1.00 97.12 730 TRP A N 1
ATOM 5430 C CA . TRP A 1 730 ? 17.204 -21.882 33.356 1.00 97.12 730 TRP A CA 1
ATOM 5431 C C . TRP A 1 730 ? 16.798 -21.193 32.045 1.00 97.12 730 TRP A C 1
ATOM 5433 O O . TRP A 1 730 ? 16.965 -21.774 30.975 1.00 97.12 730 TRP A O 1
ATOM 5443 N N . THR A 1 731 ? 16.287 -19.960 32.113 1.00 97.88 731 THR A N 1
ATOM 5444 C CA . THR A 1 731 ? 15.957 -19.147 30.929 1.00 97.88 731 THR A CA 1
ATOM 5445 C C . THR A 1 731 ? 17.217 -18.842 30.117 1.00 97.88 731 THR A C 1
ATOM 5447 O O . THR A 1 731 ? 17.231 -19.044 28.904 1.00 97.88 731 THR A O 1
ATOM 5450 N N . LEU A 1 732 ? 18.280 -18.384 30.789 1.00 97.50 732 LEU A N 1
ATOM 5451 C CA . LEU A 1 732 ? 19.562 -18.044 30.170 1.00 97.50 732 LEU A CA 1
ATOM 5452 C C . LEU A 1 732 ? 20.261 -19.282 29.598 1.00 97.50 732 LEU A C 1
ATOM 5454 O O . LEU A 1 732 ? 20.729 -19.233 28.466 1.00 97.50 732 LEU A O 1
ATOM 5458 N N . LEU A 1 733 ? 20.269 -20.399 30.333 1.00 97.62 733 LEU A N 1
ATOM 5459 C CA . LEU A 1 733 ? 20.846 -21.662 29.868 1.00 97.62 733 LEU A CA 1
ATOM 5460 C C . LEU A 1 733 ? 20.134 -22.188 28.613 1.00 97.62 733 LEU A C 1
ATOM 5462 O O . LEU A 1 733 ? 20.794 -22.612 27.671 1.00 97.62 733 LEU A O 1
ATOM 5466 N N . MET A 1 734 ? 18.799 -22.118 28.572 1.00 97.44 734 MET A N 1
ATOM 5467 C CA . MET A 1 734 ? 18.015 -22.542 27.407 1.00 97.44 734 MET A CA 1
ATOM 5468 C C . MET A 1 734 ? 18.251 -21.634 26.189 1.00 97.44 734 MET A C 1
ATOM 5470 O O . MET A 1 734 ? 18.428 -22.127 25.076 1.00 97.44 734 MET A O 1
ATOM 5474 N N . ALA A 1 735 ? 18.315 -20.314 26.393 1.00 97.62 735 ALA A N 1
ATOM 5475 C CA . ALA A 1 735 ? 18.657 -19.374 25.327 1.00 97.62 735 ALA A CA 1
ATOM 5476 C C . ALA A 1 735 ? 20.078 -19.620 24.788 1.00 97.62 735 ALA A C 1
ATOM 5478 O O . ALA A 1 735 ? 20.279 -19.644 23.573 1.00 97.62 735 ALA A O 1
ATOM 5479 N N . LEU A 1 736 ? 21.042 -19.863 25.686 1.00 96.81 736 LEU A N 1
ATOM 5480 C CA . LEU A 1 736 ? 22.428 -20.175 25.347 1.00 96.81 736 LEU A CA 1
ATOM 5481 C C . LEU A 1 736 ? 22.539 -21.485 24.560 1.00 96.81 736 LEU A C 1
ATOM 5483 O O . LEU A 1 736 ? 23.176 -21.489 23.515 1.00 96.81 736 LEU A O 1
ATOM 5487 N N . ALA A 1 737 ? 21.883 -22.560 25.004 1.00 96.88 737 ALA A N 1
ATOM 5488 C CA . ALA A 1 737 ? 21.908 -23.861 24.330 1.00 96.88 737 ALA A CA 1
ATOM 5489 C C . ALA A 1 737 ? 21.421 -23.793 22.870 1.00 96.88 737 ALA A C 1
ATOM 5491 O O . ALA A 1 737 ? 21.947 -24.497 22.013 1.00 96.88 737 ALA A O 1
ATOM 5492 N N . ILE A 1 738 ? 20.451 -22.920 22.579 1.00 96.50 738 ILE A N 1
ATOM 5493 C CA . ILE A 1 738 ? 19.924 -22.713 21.223 1.00 96.50 738 ILE A CA 1
ATOM 5494 C C . ILE A 1 738 ? 20.830 -21.797 20.391 1.00 96.50 738 ILE A C 1
ATOM 5496 O O . ILE A 1 738 ? 21.059 -22.072 19.217 1.00 96.50 738 ILE A O 1
ATOM 5500 N N . MET A 1 739 ? 21.337 -20.698 20.962 1.00 94.12 739 MET A N 1
ATOM 5501 C CA . MET A 1 739 ? 22.075 -19.694 20.182 1.00 94.12 739 MET A CA 1
ATOM 5502 C C . MET A 1 739 ? 23.576 -20.007 20.028 1.00 94.12 739 MET A C 1
ATOM 5504 O O . MET A 1 739 ? 24.180 -19.631 19.023 1.00 94.12 739 MET A O 1
ATOM 5508 N N . ALA A 1 740 ? 24.191 -20.685 21.002 1.00 93.25 740 ALA A N 1
ATOM 5509 C CA . ALA A 1 740 ? 25.634 -20.928 21.039 1.00 93.25 740 ALA A CA 1
ATOM 5510 C C . ALA A 1 740 ? 26.184 -21.714 19.833 1.00 93.25 740 ALA A C 1
ATOM 5512 O O . ALA A 1 740 ? 27.237 -21.302 19.350 1.00 93.25 740 ALA A O 1
ATOM 5513 N N . PRO A 1 741 ? 25.513 -22.754 19.286 1.00 89.12 741 PRO A N 1
ATOM 5514 C CA . PRO A 1 741 ? 26.019 -23.484 18.119 1.00 89.12 741 PRO A CA 1
ATOM 5515 C C . PRO A 1 741 ? 26.287 -22.593 16.899 1.00 89.12 741 PRO A C 1
ATOM 5517 O O . PRO A 1 741 ? 27.218 -22.854 16.145 1.00 89.12 741 PRO A O 1
ATOM 5520 N N . TYR A 1 742 ? 25.509 -21.517 16.730 1.00 87.31 742 TYR A N 1
ATOM 5521 C CA . TYR A 1 742 ? 25.732 -20.531 15.672 1.00 87.31 742 TYR A CA 1
ATOM 5522 C C . TYR A 1 742 ? 26.729 -19.442 16.090 1.00 87.31 742 TYR A C 1
ATOM 5524 O O . TYR A 1 742 ? 27.646 -19.118 15.341 1.00 87.31 742 TYR A O 1
ATOM 5532 N N . TYR A 1 743 ? 26.564 -18.862 17.284 1.00 88.25 743 TYR A N 1
ATOM 5533 C CA . TYR A 1 743 ? 27.336 -17.682 17.687 1.00 88.25 743 TYR A CA 1
ATOM 5534 C C . TYR A 1 743 ? 28.763 -17.974 18.152 1.00 88.25 743 TYR A C 1
ATOM 5536 O O . TYR A 1 743 ? 29.633 -17.140 17.920 1.00 88.25 743 TYR A O 1
ATOM 5544 N N . ALA A 1 744 ? 29.024 -19.116 18.794 1.00 88.38 744 ALA A N 1
ATOM 5545 C CA . ALA A 1 744 ? 30.349 -19.449 19.317 1.00 88.38 744 ALA A CA 1
ATOM 5546 C C . ALA A 1 744 ? 31.460 -19.449 18.242 1.00 88.38 744 ALA A C 1
ATOM 5548 O O . ALA A 1 744 ? 32.457 -18.759 18.461 1.00 88.38 744 ALA A O 1
ATOM 5549 N N . PRO A 1 745 ? 31.318 -20.121 17.076 1.00 82.88 745 PRO A N 1
ATOM 5550 C CA . PRO A 1 745 ? 32.378 -20.137 16.062 1.00 82.88 745 PRO A CA 1
ATOM 5551 C C . PRO A 1 745 ? 32.613 -18.776 15.384 1.00 82.88 745 PRO A C 1
ATOM 5553 O O . PRO A 1 745 ? 33.731 -18.495 14.961 1.00 82.88 745 PRO A O 1
ATOM 5556 N N . ILE A 1 746 ? 31.595 -17.910 15.297 1.00 80.94 746 ILE A N 1
ATOM 5557 C CA . ILE A 1 746 ? 31.695 -16.603 14.619 1.00 80.94 746 ILE A CA 1
ATOM 5558 C C . ILE A 1 746 ? 31.916 -15.419 15.572 1.00 80.94 746 ILE A C 1
ATOM 5560 O O . ILE A 1 746 ? 32.042 -14.286 15.105 1.00 80.94 746 ILE A O 1
ATOM 5564 N N . PHE A 1 747 ? 31.945 -15.635 16.892 1.00 84.00 747 PHE A N 1
ATOM 5565 C CA . PHE A 1 747 ? 31.955 -14.550 17.882 1.00 84.00 747 PHE A CA 1
ATOM 5566 C C . PHE A 1 747 ? 33.069 -13.504 17.661 1.00 84.00 747 PHE A C 1
ATOM 5568 O O . PHE A 1 747 ? 32.743 -12.315 17.689 1.00 84.00 747 PHE A O 1
ATOM 5575 N N . PRO A 1 748 ? 34.336 -13.866 17.354 1.00 79.56 748 PRO A N 1
ATOM 5576 C CA . PRO A 1 748 ? 35.385 -12.876 17.087 1.00 79.56 748 PRO A CA 1
ATOM 5577 C C . PRO A 1 748 ? 35.090 -12.003 15.856 1.00 79.56 748 PRO A C 1
ATOM 5579 O O . PRO A 1 748 ? 35.290 -10.786 15.885 1.00 79.56 748 PRO A O 1
ATOM 5582 N N . ILE A 1 749 ? 34.557 -12.609 14.789 1.00 73.88 749 ILE A N 1
ATOM 5583 C CA . ILE A 1 749 ? 34.177 -11.923 13.544 1.00 73.88 749 ILE A CA 1
ATOM 5584 C C . ILE A 1 749 ? 33.005 -10.975 13.815 1.00 73.88 749 ILE A C 1
ATOM 5586 O O . ILE A 1 749 ? 33.037 -9.810 13.413 1.00 73.88 749 ILE A O 1
ATOM 5590 N N . LEU A 1 750 ? 31.988 -11.451 14.538 1.00 77.88 750 LEU A N 1
ATOM 5591 C CA . LEU A 1 750 ? 30.814 -10.661 14.894 1.00 77.88 750 LEU A CA 1
ATOM 5592 C C . LEU A 1 750 ? 31.173 -9.488 15.813 1.00 77.88 750 LEU A C 1
ATOM 5594 O O . LEU A 1 750 ? 30.677 -8.387 15.586 1.00 77.88 750 LEU A O 1
ATOM 5598 N N . ALA A 1 751 ? 32.045 -9.687 16.805 1.00 77.00 751 ALA A N 1
ATOM 5599 C CA . ALA A 1 751 ? 32.512 -8.627 17.696 1.00 77.00 751 ALA A CA 1
ATOM 5600 C C . ALA A 1 751 ? 33.255 -7.531 16.912 1.00 77.00 751 ALA A C 1
ATOM 5602 O O . ALA A 1 751 ? 32.873 -6.361 16.987 1.00 77.00 751 ALA A O 1
ATOM 5603 N N . LYS A 1 752 ? 34.231 -7.914 16.071 1.00 72.81 752 LYS A N 1
ATOM 5604 C CA . LYS A 1 752 ? 34.962 -6.998 15.176 1.00 72.81 752 LYS A CA 1
ATOM 5605 C C . LYS A 1 752 ? 34.008 -6.231 14.253 1.00 72.81 752 LYS A C 1
ATOM 5607 O O . LYS A 1 752 ? 34.078 -5.007 14.175 1.00 72.81 752 LYS A O 1
ATOM 5612 N N . LYS A 1 753 ? 33.071 -6.925 13.593 1.00 69.38 753 LYS A N 1
ATOM 5613 C CA . LYS A 1 753 ? 32.103 -6.297 12.678 1.00 69.38 753 LYS A CA 1
ATOM 5614 C C . LYS A 1 753 ? 31.142 -5.355 13.406 1.00 69.38 753 LYS A C 1
ATOM 5616 O O . LYS A 1 753 ? 30.871 -4.268 12.903 1.00 69.38 753 LYS A O 1
ATOM 5621 N N . THR A 1 754 ? 30.664 -5.740 14.590 1.00 69.75 754 THR A N 1
ATOM 5622 C CA . THR A 1 754 ? 29.772 -4.918 15.422 1.00 69.75 754 THR A CA 1
ATOM 5623 C C . THR A 1 754 ? 30.469 -3.636 15.864 1.00 69.75 754 THR A C 1
ATOM 5625 O O . THR A 1 754 ? 29.866 -2.575 15.758 1.00 69.75 754 THR A O 1
ATOM 5628 N N . TRP A 1 755 ? 31.740 -3.706 16.273 1.00 65.75 755 TRP A N 1
ATOM 5629 C CA . TRP A 1 755 ? 32.534 -2.526 16.627 1.00 65.75 755 TRP A CA 1
ATOM 5630 C C . TRP A 1 755 ? 32.682 -1.559 15.443 1.00 65.75 755 TRP A C 1
ATOM 5632 O O . TRP A 1 755 ? 32.331 -0.387 15.556 1.00 65.75 755 TRP A O 1
ATOM 5642 N N . VAL A 1 756 ? 33.085 -2.064 14.269 1.00 62.41 756 VAL A N 1
ATOM 5643 C CA . VAL A 1 756 ? 33.215 -1.253 13.040 1.00 62.41 756 VAL A CA 1
ATOM 5644 C C . VAL A 1 756 ? 31.873 -0.630 12.622 1.00 62.41 756 VAL A C 1
ATOM 5646 O O . VAL A 1 756 ? 31.818 0.546 12.276 1.00 62.41 756 VAL A O 1
ATOM 5649 N N . HIS A 1 757 ? 30.764 -1.376 12.689 1.00 58.81 757 HIS A N 1
ATOM 5650 C CA . HIS A 1 757 ? 29.437 -0.852 12.323 1.00 58.81 757 HIS A CA 1
ATOM 5651 C C . HIS A 1 757 ? 28.857 0.108 13.381 1.00 58.81 757 HIS A C 1
ATOM 5653 O O . HIS A 1 757 ? 28.066 0.991 13.042 1.00 58.81 757 HIS A O 1
ATOM 5659 N N . ALA A 1 758 ? 29.262 -0.019 14.649 1.00 53.81 758 ALA A N 1
ATOM 5660 C CA . ALA A 1 758 ? 28.923 0.923 15.714 1.00 53.81 758 ALA A CA 1
ATOM 5661 C C . ALA A 1 758 ? 29.693 2.255 15.603 1.00 53.81 758 ALA A C 1
ATOM 5663 O O . ALA A 1 758 ? 29.211 3.257 16.124 1.00 53.81 758 ALA A O 1
ATOM 5664 N N . GLY A 1 759 ? 30.820 2.292 14.878 1.00 50.50 759 GLY A N 1
ATOM 5665 C CA . GLY A 1 759 ? 31.623 3.497 14.619 1.00 50.50 759 GLY A CA 1
ATOM 5666 C C . GLY A 1 759 ? 30.983 4.542 13.687 1.00 50.50 759 GLY A C 1
ATOM 5667 O O . GLY A 1 759 ? 31.503 5.641 13.554 1.00 50.50 759 GLY A O 1
ATOM 5668 N N . GLY A 1 760 ? 29.842 4.241 13.051 1.00 48.47 760 GLY A N 1
ATOM 5669 C CA . GLY A 1 760 ? 28.968 5.248 12.419 1.00 48.47 760 GLY A CA 1
ATOM 5670 C C . GLY A 1 760 ? 29.375 5.794 11.046 1.00 48.47 760 GLY A C 1
ATOM 5671 O O . GLY A 1 760 ? 28.600 6.533 10.442 1.00 48.47 760 GLY A O 1
ATOM 5672 N N . ALA A 1 761 ? 30.534 5.408 10.519 1.00 42.06 761 ALA A N 1
ATOM 5673 C CA . ALA A 1 761 ? 31.193 6.134 9.434 1.00 42.06 761 ALA A CA 1
ATOM 5674 C C . ALA A 1 761 ? 30.548 6.030 8.024 1.00 42.06 761 ALA A C 1
ATOM 5676 O O . ALA A 1 761 ? 30.995 6.707 7.105 1.00 42.06 761 ALA A O 1
ATOM 5677 N N . ALA A 1 762 ? 29.495 5.222 7.833 1.00 45.22 762 ALA A N 1
ATOM 5678 C CA . ALA A 1 762 ? 28.871 4.991 6.518 1.00 45.22 762 ALA A CA 1
ATOM 5679 C C . ALA A 1 762 ? 27.698 5.935 6.159 1.00 45.22 762 ALA A C 1
ATOM 5681 O O . ALA A 1 762 ? 27.486 6.204 4.982 1.00 45.22 762 ALA A O 1
ATOM 5682 N N . ASP A 1 763 ? 26.941 6.442 7.144 1.00 48.66 763 ASP A N 1
ATOM 5683 C CA . ASP A 1 763 ? 25.645 7.126 6.917 1.00 48.66 763 ASP A CA 1
ATOM 5684 C C . ASP A 1 763 ? 25.671 8.647 7.211 1.00 48.66 763 ASP A C 1
ATOM 5686 O O . ASP A 1 763 ? 24.627 9.276 7.391 1.00 48.66 763 ASP A O 1
ATOM 5690 N N . GLY A 1 764 ? 26.856 9.262 7.293 1.00 50.31 764 GLY A N 1
ATOM 5691 C CA . GLY A 1 764 ? 27.014 10.727 7.344 1.00 50.31 764 GLY A CA 1
ATOM 5692 C C . GLY A 1 764 ? 26.631 11.432 8.658 1.00 50.31 764 GLY A C 1
ATOM 5693 O O . GLY A 1 764 ? 26.581 12.660 8.692 1.00 50.31 764 GLY A O 1
ATOM 5694 N N . PHE A 1 765 ? 26.377 10.704 9.752 1.00 54.28 765 PHE A N 1
ATOM 5695 C CA . PHE A 1 765 ? 26.163 11.309 11.075 1.00 54.28 765 PHE A CA 1
ATOM 5696 C C . PHE A 1 765 ? 27.494 11.535 11.799 1.00 54.28 765 PHE A C 1
ATOM 5698 O O . PHE A 1 765 ? 28.177 10.580 12.155 1.00 54.28 765 PHE A O 1
ATOM 5705 N N . THR A 1 766 ? 27.824 12.794 12.093 1.00 52.47 766 THR A N 1
ATOM 5706 C CA . THR A 1 766 ? 29.071 13.183 12.781 1.00 52.47 766 THR A CA 1
ATOM 5707 C C . THR A 1 766 ? 29.109 12.826 14.271 1.00 52.47 766 THR A C 1
ATOM 5709 O O . THR A 1 766 ? 30.184 12.791 14.861 1.00 52.47 766 THR A O 1
ATOM 5712 N N . SER A 1 767 ? 27.959 12.568 14.905 1.00 67.12 767 SER A N 1
ATOM 5713 C CA . SER A 1 767 ? 27.877 12.135 16.306 1.00 67.12 767 SER A CA 1
ATOM 5714 C C . SER A 1 767 ? 26.572 11.391 16.605 1.00 67.12 767 SER A C 1
ATOM 5716 O O . SER A 1 767 ? 25.503 11.716 16.079 1.00 67.12 767 SER A O 1
ATOM 5718 N N . SER A 1 768 ? 26.634 10.414 17.514 1.00 73.44 768 SER A N 1
ATOM 5719 C CA . SER A 1 768 ? 25.444 9.767 18.083 1.00 73.44 768 SER A CA 1
ATOM 5720 C C . SER A 1 768 ? 24.707 10.652 19.094 1.00 73.44 768 SER A C 1
ATOM 5722 O O . SER A 1 768 ? 23.510 10.463 19.296 1.00 73.44 768 SER A O 1
ATOM 5724 N N . PHE A 1 769 ? 25.370 11.652 19.680 1.00 81.06 769 PHE A N 1
ATOM 5725 C CA . PHE A 1 769 ? 24.807 12.577 20.671 1.00 81.06 769 PHE A CA 1
ATOM 5726 C C . PHE A 1 769 ? 24.606 13.982 20.078 1.00 81.06 769 PHE A C 1
ATOM 5728 O O . PHE A 1 769 ? 25.118 14.971 20.593 1.00 81.06 769 PHE A O 1
ATOM 5735 N N . SER A 1 770 ? 23.857 14.067 18.974 1.00 82.50 770 SER A N 1
ATOM 5736 C CA . SER A 1 770 ? 23.496 15.331 18.312 1.00 82.50 770 SER A CA 1
ATOM 5737 C C . SER A 1 770 ? 21.976 15.543 18.227 1.00 82.50 770 SER A C 1
ATOM 5739 O O . SER A 1 770 ? 21.182 14.631 18.488 1.00 82.50 770 SER A O 1
ATOM 5741 N N . TRP A 1 771 ? 21.544 16.743 17.833 1.00 82.56 771 TRP A N 1
ATOM 5742 C CA . TRP A 1 771 ? 20.126 17.039 17.597 1.00 82.56 771 TRP A CA 1
ATOM 5743 C C . TRP A 1 771 ? 19.577 16.334 16.346 1.00 82.56 771 TRP A C 1
ATOM 5745 O O . TRP A 1 771 ? 18.425 15.892 16.317 1.00 82.56 771 TRP A O 1
ATOM 5755 N N . GLU A 1 772 ? 20.404 16.169 15.318 1.00 80.38 772 GLU A N 1
ATOM 5756 C CA . GLU A 1 772 ? 20.110 15.413 14.097 1.00 80.38 772 GLU A CA 1
ATOM 5757 C C . GLU A 1 772 ? 19.859 13.950 14.461 1.00 80.38 772 GLU A C 1
ATOM 5759 O O . GLU A 1 772 ? 18.843 13.387 14.056 1.00 80.38 772 GLU A O 1
ATOM 5764 N N . SER A 1 773 ? 20.736 13.386 15.302 1.00 80.81 773 SER A N 1
ATOM 5765 C CA . SER A 1 773 ? 20.598 12.053 15.886 1.00 80.81 773 SER A CA 1
ATOM 5766 C C . SER A 1 773 ? 19.278 11.912 16.655 1.00 80.81 773 SER A C 1
ATOM 5768 O O . SER A 1 773 ? 18.421 11.121 16.256 1.00 80.81 773 SER A O 1
ATOM 5770 N N . ALA A 1 774 ? 19.062 12.738 17.687 1.00 86.25 774 ALA A N 1
ATOM 5771 C CA . ALA A 1 774 ? 17.863 12.702 18.528 1.00 86.25 774 ALA A CA 1
ATOM 5772 C C . ALA A 1 774 ? 16.566 12.828 17.705 1.00 86.25 774 ALA A C 1
ATOM 5774 O O . ALA A 1 774 ? 15.621 12.047 17.835 1.00 86.25 774 ALA A O 1
ATOM 5775 N N . SER A 1 775 ? 16.520 13.804 16.798 1.00 88.19 775 SER A N 1
ATOM 5776 C CA . SER A 1 775 ? 15.319 14.082 16.016 1.00 88.19 775 SER A CA 1
ATOM 5777 C C . SER A 1 775 ? 15.068 13.083 14.876 1.00 88.19 775 SER A C 1
ATOM 5779 O O . SER A 1 775 ? 13.939 13.039 14.384 1.00 88.19 775 SER A O 1
ATOM 5781 N N . TYR A 1 776 ? 16.047 12.263 14.466 1.00 87.06 776 TYR A N 1
ATOM 5782 C CA . TYR A 1 776 ? 15.912 11.312 13.353 1.00 87.06 776 TYR A CA 1
ATOM 5783 C C . TYR A 1 776 ? 14.755 10.326 13.563 1.00 87.06 776 TYR A C 1
ATOM 5785 O O . TYR A 1 776 ? 13.818 10.278 12.761 1.00 87.06 776 TYR A O 1
ATOM 5793 N N . HIS A 1 777 ? 14.769 9.573 14.668 1.00 88.12 777 HIS A N 1
ATOM 5794 C CA . HIS A 1 777 ? 13.750 8.551 14.921 1.00 88.12 777 HIS A CA 1
ATOM 5795 C C . HIS A 1 777 ? 12.376 9.154 15.228 1.00 88.12 777 HIS A C 1
ATOM 5797 O O . HIS A 1 777 ? 11.365 8.601 14.801 1.00 88.12 777 HIS A O 1
ATOM 5803 N N . LEU A 1 778 ? 12.324 10.332 15.861 1.00 90.62 778 LEU A N 1
ATOM 5804 C CA . LEU A 1 778 ? 11.077 11.075 16.070 1.00 90.62 778 LEU A CA 1
ATOM 5805 C C . LEU A 1 778 ? 10.454 11.525 14.737 1.00 90.62 778 LEU A C 1
ATOM 5807 O O . LEU A 1 778 ? 9.261 11.321 14.515 1.00 90.62 778 LEU A O 1
ATOM 5811 N N . LYS A 1 779 ? 11.263 12.057 13.809 1.00 87.88 779 LYS A N 1
ATOM 5812 C CA . LYS A 1 779 ? 10.837 12.404 12.439 1.00 87.88 779 LYS A CA 1
ATOM 5813 C C . LYS A 1 779 ? 10.419 11.165 11.635 1.00 87.88 779 LYS A C 1
ATOM 5815 O O . LYS A 1 779 ? 9.555 11.273 10.766 1.00 87.88 779 LYS A O 1
AT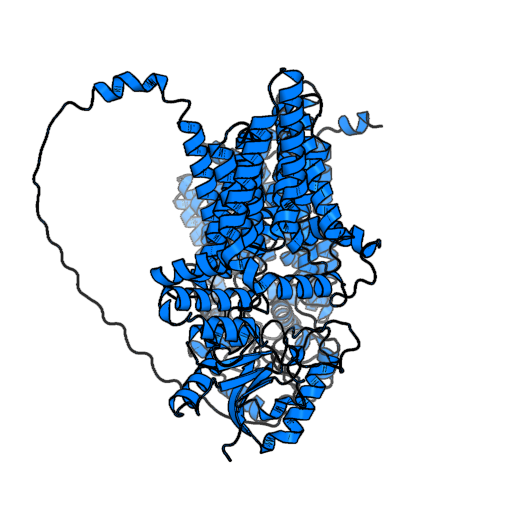OM 5820 N N . ALA A 1 780 ? 10.989 9.992 11.923 1.00 87.06 780 ALA A N 1
ATOM 5821 C CA . ALA A 1 780 ? 10.628 8.737 11.268 1.00 87.06 780 ALA A CA 1
ATOM 5822 C C . ALA A 1 780 ? 9.236 8.206 11.666 1.00 87.06 780 ALA A C 1
ATOM 5824 O O . ALA A 1 780 ? 8.622 7.518 10.848 1.00 87.06 780 ALA A O 1
ATOM 5825 N N . ILE A 1 781 ? 8.697 8.553 12.848 1.00 88.50 781 ILE A N 1
ATOM 5826 C CA . ILE A 1 781 ? 7.366 8.087 13.293 1.00 88.50 781 ILE A CA 1
ATOM 5827 C C . ILE A 1 781 ? 6.265 8.457 12.275 1.00 88.50 781 ILE A C 1
ATOM 5829 O O . ILE A 1 781 ? 5.690 7.540 11.681 1.00 88.50 781 ILE A O 1
ATOM 5833 N N . PRO A 1 782 ? 5.990 9.746 11.980 1.00 86.06 782 PRO A N 1
ATOM 5834 C CA . PRO A 1 782 ? 4.944 10.120 11.028 1.00 86.06 782 PRO A CA 1
ATOM 5835 C C . PRO A 1 782 ? 5.327 9.939 9.557 1.00 86.06 782 PRO A C 1
ATOM 5837 O O . PRO A 1 782 ? 4.440 9.963 8.709 1.00 86.06 782 PRO A O 1
ATOM 5840 N N . ARG A 1 783 ? 6.618 9.788 9.229 1.00 81.31 783 ARG A N 1
ATOM 5841 C CA . ARG A 1 783 ? 7.092 9.709 7.834 1.00 81.31 783 ARG A CA 1
ATOM 5842 C C . ARG A 1 783 ? 7.246 8.286 7.304 1.00 81.31 783 ARG A C 1
ATOM 5844 O O . ARG A 1 783 ? 7.013 8.075 6.123 1.00 81.31 783 ARG A O 1
ATOM 5851 N N . LYS A 1 784 ? 7.677 7.337 8.142 1.00 83.88 784 LYS A N 1
ATOM 5852 C CA . LYS A 1 784 ? 8.037 5.970 7.718 1.00 83.88 784 LYS A CA 1
ATOM 5853 C C . LYS A 1 784 ? 7.413 4.861 8.569 1.00 83.88 784 LYS A C 1
ATOM 5855 O O . LYS A 1 784 ? 7.137 3.798 8.034 1.00 83.88 784 LYS A O 1
ATOM 5860 N N . LEU A 1 785 ? 7.186 5.076 9.870 1.00 90.00 785 LEU A N 1
ATOM 5861 C CA . LEU A 1 785 ? 6.703 4.016 10.769 1.00 90.00 785 LEU A CA 1
ATOM 5862 C C . LEU A 1 785 ? 5.173 3.962 10.868 1.00 90.00 785 LEU A C 1
ATOM 5864 O O . LEU A 1 785 ? 4.556 2.999 10.424 1.00 90.00 785 LEU A O 1
ATOM 5868 N N . LEU A 1 786 ? 4.537 4.980 11.443 1.00 87.94 786 LEU A N 1
ATOM 5869 C CA . LEU A 1 786 ? 3.084 5.019 11.643 1.00 87.94 786 LEU A CA 1
ATOM 5870 C C . LEU A 1 786 ? 2.356 5.797 10.540 1.00 87.94 786 LEU A C 1
ATOM 5872 O O . LEU A 1 786 ? 1.195 5.515 10.273 1.00 87.94 786 LEU A O 1
ATOM 5876 N N . GLY A 1 787 ? 3.008 6.752 9.874 1.00 83.69 787 GLY A N 1
ATOM 5877 C CA . GLY A 1 787 ? 2.300 7.688 8.992 1.00 83.69 787 GLY A CA 1
ATOM 5878 C C . GLY A 1 787 ? 1.560 8.768 9.795 1.00 83.69 787 GLY A C 1
ATOM 5879 O O . GLY A 1 787 ? 1.219 8.563 10.964 1.00 83.69 787 GLY A O 1
ATOM 5880 N N . TRP A 1 788 ? 1.308 9.939 9.204 1.00 80.00 788 TRP A N 1
ATOM 5881 C CA . TRP A 1 788 ? 0.676 11.066 9.911 1.00 80.00 788 TRP A CA 1
ATOM 5882 C C . TRP A 1 788 ? -0.665 10.732 10.599 1.00 80.00 788 TRP A C 1
ATOM 5884 O O . TRP A 1 788 ? -0.782 11.050 11.787 1.00 80.00 788 TRP A O 1
ATOM 5894 N N . PRO A 1 789 ? -1.648 10.064 9.951 1.00 78.44 789 PRO A N 1
ATOM 5895 C CA . PRO A 1 789 ? -2.957 9.820 10.566 1.00 78.44 789 PRO A CA 1
ATOM 5896 C C . PRO A 1 789 ? -2.871 8.926 11.811 1.00 78.44 789 PRO A C 1
ATOM 5898 O O . PRO A 1 789 ? -3.349 9.291 12.887 1.00 78.44 789 PRO A O 1
ATOM 5901 N N . LEU A 1 790 ? -2.169 7.795 11.702 1.00 82.50 790 LEU A N 1
ATOM 5902 C CA . LEU A 1 790 ? -1.991 6.852 12.804 1.00 82.50 790 LEU A CA 1
ATOM 5903 C C . LEU A 1 790 ? -1.061 7.409 13.895 1.00 82.50 790 LEU A C 1
ATOM 5905 O O . LEU A 1 790 ? -1.274 7.119 15.070 1.00 82.50 790 LEU A O 1
ATOM 5909 N N . THR A 1 791 ? -0.084 8.261 13.554 1.00 86.06 791 THR A N 1
ATOM 5910 C CA . THR A 1 791 ? 0.728 8.991 14.549 1.00 86.06 791 THR A CA 1
ATOM 5911 C C . THR A 1 791 ? -0.149 9.906 15.398 1.00 86.06 791 THR A C 1
ATOM 5913 O O . THR A 1 791 ? -0.090 9.836 16.624 1.00 86.06 791 THR A O 1
ATOM 5916 N N . ALA A 1 792 ? -1.002 10.721 14.767 1.00 80.81 792 ALA A N 1
ATOM 5917 C CA . ALA A 1 792 ? -1.920 11.608 15.478 1.00 80.81 792 ALA A CA 1
ATOM 5918 C C . ALA A 1 792 ? -2.908 10.818 16.353 1.00 80.81 792 ALA A C 1
ATOM 5920 O O . ALA A 1 792 ? -3.099 11.159 17.521 1.00 80.81 792 ALA A O 1
ATOM 5921 N N . ALA A 1 793 ? -3.465 9.719 15.829 1.00 79.56 793 ALA A N 1
ATOM 5922 C CA . ALA A 1 793 ? -4.328 8.816 16.587 1.00 79.56 793 ALA A CA 1
ATOM 5923 C C . ALA A 1 793 ? -3.621 8.218 17.819 1.00 79.56 793 ALA A C 1
ATOM 5925 O O . ALA A 1 793 ? -4.168 8.209 18.922 1.00 79.56 793 ALA A O 1
ATOM 5926 N N . THR A 1 794 ? -2.381 7.757 17.641 1.00 89.75 794 THR A N 1
ATOM 5927 C CA . THR A 1 794 ? -1.585 7.102 18.687 1.00 89.75 794 THR A CA 1
ATOM 5928 C C . THR A 1 794 ? -1.181 8.080 19.784 1.00 89.75 794 THR A C 1
ATOM 5930 O O . THR A 1 794 ? -1.410 7.803 20.961 1.00 89.75 794 THR A O 1
ATOM 5933 N N . LEU A 1 795 ? -0.641 9.247 19.416 1.00 89.69 795 LEU A N 1
ATOM 5934 C CA . LEU A 1 795 ? -0.271 10.296 20.368 1.00 89.69 795 LEU A CA 1
ATOM 5935 C C . LEU A 1 795 ? -1.502 10.848 21.096 1.00 89.69 795 LEU A C 1
ATOM 5937 O O . LEU A 1 795 ? -1.475 10.976 22.318 1.00 89.69 795 LEU A O 1
ATOM 5941 N N . GLY A 1 796 ? -2.601 11.103 20.378 1.00 83.00 796 GLY A N 1
ATOM 5942 C CA . GLY A 1 796 ? -3.866 11.530 20.979 1.00 83.00 796 GLY A CA 1
ATOM 5943 C C . GLY A 1 796 ? -4.420 10.503 21.971 1.00 83.00 796 GLY A C 1
ATOM 5944 O O . GLY A 1 796 ? -4.863 10.882 23.051 1.00 83.00 796 GLY A O 1
ATOM 5945 N N . GLY A 1 797 ? -4.316 9.207 21.658 1.00 87.06 797 GLY A N 1
ATOM 5946 C CA . GLY A 1 797 ? -4.630 8.121 22.587 1.00 87.06 797 GLY A CA 1
ATOM 5947 C C . GLY A 1 797 ? -3.756 8.148 23.844 1.00 87.06 797 GLY A C 1
ATOM 5948 O O . GLY A 1 797 ? -4.287 8.216 24.950 1.00 87.06 797 GLY A O 1
ATOM 5949 N N . ILE A 1 798 ? -2.427 8.164 23.690 1.00 89.94 798 ILE A N 1
ATOM 5950 C CA . ILE A 1 798 ? -1.465 8.183 24.811 1.00 89.94 798 ILE A CA 1
ATOM 5951 C C . ILE A 1 798 ? -1.691 9.392 25.734 1.00 89.94 798 ILE A C 1
ATOM 5953 O O . ILE A 1 798 ? -1.635 9.253 26.956 1.00 89.94 798 ILE A O 1
ATOM 5957 N N . LEU A 1 799 ? -1.968 10.572 25.169 1.00 87.62 799 LEU A N 1
ATOM 5958 C CA . LEU A 1 799 ? -2.219 11.801 25.931 1.00 87.62 799 LEU A CA 1
ATOM 5959 C C . LEU A 1 799 ? -3.591 11.817 26.626 1.00 87.62 799 LEU A C 1
ATOM 5961 O O . LEU A 1 799 ? -3.743 12.478 27.650 1.00 87.62 799 LEU A O 1
ATOM 5965 N N . ALA A 1 800 ? -4.583 11.101 26.091 1.00 80.62 800 ALA A N 1
ATOM 5966 C CA . ALA A 1 800 ? -5.945 11.069 26.623 1.00 80.62 800 ALA A CA 1
ATOM 5967 C C . ALA A 1 800 ? -6.203 9.973 27.677 1.00 80.62 800 ALA A C 1
ATOM 5969 O O . ALA A 1 800 ? -7.284 9.947 28.269 1.00 80.62 800 ALA A O 1
ATOM 5970 N N . ALA A 1 801 ? -5.249 9.066 27.914 1.00 80.88 801 ALA A N 1
ATOM 5971 C CA . ALA A 1 801 ? -5.391 7.975 28.877 1.00 80.88 801 ALA A CA 1
ATOM 5972 C C . ALA A 1 801 ? -5.475 8.492 30.333 1.00 80.88 801 ALA A C 1
ATOM 5974 O O . ALA A 1 801 ? -4.573 9.173 30.829 1.00 80.88 801 ALA A O 1
ATOM 5975 N N . GLU A 1 802 ? -6.563 8.181 31.056 1.00 72.62 802 GLU A N 1
ATOM 5976 C CA . GLU A 1 802 ? -6.783 8.721 32.403 1.00 72.62 802 GLU A CA 1
ATOM 5977 C C . GLU A 1 802 ? -6.209 7.791 33.494 1.00 72.62 802 GLU A C 1
ATOM 5979 O O . GLU A 1 802 ? -6.859 6.851 33.968 1.00 72.62 802 GLU A O 1
ATOM 5984 N N . ARG A 1 803 ? -4.999 8.135 33.958 1.00 78.44 803 ARG A N 1
ATOM 5985 C CA . ARG A 1 803 ? -4.097 7.390 34.873 1.00 78.44 803 ARG A CA 1
ATOM 5986 C C . ARG A 1 803 ? -4.623 7.024 36.275 1.00 78.44 803 ARG A C 1
ATOM 5988 O O . ARG A 1 803 ? -3.848 6.583 37.125 1.00 78.44 803 ARG A O 1
ATOM 5995 N N . LYS A 1 804 ? -5.919 7.187 36.553 1.00 68.06 804 LYS A N 1
ATOM 5996 C CA . LYS A 1 804 ? -6.531 6.917 37.870 1.00 68.06 804 LYS A CA 1
ATOM 5997 C C . LYS A 1 804 ? -6.691 5.425 38.191 1.00 68.06 804 LYS A C 1
ATOM 5999 O O . LYS A 1 804 ? -6.767 5.067 39.361 1.00 68.06 804 LYS A O 1
ATOM 6004 N N . ARG A 1 805 ? -6.724 4.532 37.192 1.00 66.69 805 ARG A N 1
ATOM 6005 C CA . ARG A 1 805 ? -6.764 3.072 37.420 1.00 66.69 805 ARG A CA 1
ATOM 6006 C C . ARG A 1 805 ? -5.355 2.499 37.593 1.00 66.69 805 ARG A C 1
ATOM 6008 O O . ARG A 1 805 ? -4.528 2.609 36.694 1.00 66.69 805 ARG A O 1
ATOM 6015 N N . SER A 1 806 ? -5.110 1.806 38.706 1.00 71.00 806 SER A N 1
ATOM 6016 C CA . SER A 1 806 ? -3.797 1.228 39.053 1.00 71.00 806 SER A CA 1
ATOM 6017 C C . SER A 1 806 ? -3.290 0.164 38.066 1.00 71.00 806 SER A C 1
ATOM 6019 O O . SER A 1 806 ? -2.083 0.028 37.879 1.00 71.00 806 SER A O 1
ATOM 6021 N N . ALA A 1 807 ? -4.179 -0.594 37.416 1.00 74.75 807 ALA A N 1
ATOM 6022 C CA . ALA A 1 807 ? -3.808 -1.531 36.351 1.00 74.75 807 ALA A CA 1
ATOM 6023 C C . ALA A 1 807 ? -3.411 -0.789 35.061 1.00 74.75 807 ALA A C 1
ATOM 6025 O O . ALA A 1 807 ? -2.312 -0.984 34.551 1.00 74.75 807 ALA A O 1
ATOM 6026 N N . THR A 1 808 ? -4.262 0.132 34.600 1.00 78.50 808 THR A N 1
ATOM 6027 C CA . THR A 1 808 ? -4.036 0.973 33.413 1.00 78.50 808 THR A CA 1
ATOM 6028 C C . THR A 1 808 ? -2.727 1.761 33.519 1.00 78.50 808 THR A C 1
ATOM 6030 O O . THR A 1 808 ? -1.886 1.673 32.631 1.00 78.50 808 THR A O 1
ATOM 6033 N N . ARG A 1 809 ? -2.488 2.417 34.664 1.00 85.00 809 ARG A N 1
ATOM 6034 C CA . ARG A 1 809 ? -1.252 3.161 34.952 1.00 85.00 809 ARG A CA 1
ATOM 6035 C C . ARG A 1 809 ? 0.002 2.275 34.945 1.00 85.00 809 ARG A C 1
ATOM 6037 O O . ARG A 1 809 ? 1.056 2.742 34.528 1.00 85.00 809 ARG A O 1
ATOM 6044 N N . ARG A 1 810 ? -0.089 1.013 35.391 1.00 86.94 810 ARG A N 1
ATOM 6045 C CA . ARG A 1 810 ? 1.032 0.053 35.323 1.00 86.94 810 ARG A CA 1
ATOM 6046 C C . ARG A 1 810 ? 1.338 -0.358 33.882 1.00 86.94 810 ARG A C 1
ATOM 6048 O O . ARG A 1 810 ? 2.507 -0.383 33.514 1.00 86.94 810 ARG A O 1
ATOM 6055 N N . ALA A 1 811 ? 0.312 -0.624 33.073 1.00 90.62 811 ALA A N 1
ATOM 6056 C CA . ALA A 1 811 ? 0.477 -0.945 31.655 1.00 90.62 811 ALA A CA 1
ATOM 6057 C C . ALA A 1 811 ? 1.060 0.238 30.860 1.00 90.62 811 ALA A C 1
ATOM 6059 O O . ALA A 1 811 ? 2.031 0.056 30.131 1.00 90.62 811 ALA A O 1
ATOM 6060 N N . GLU A 1 812 ? 0.532 1.453 31.057 1.00 89.00 812 GLU A N 1
ATOM 6061 C CA . GLU A 1 812 ? 1.090 2.686 30.481 1.00 89.00 812 GLU A CA 1
ATOM 6062 C C . GLU A 1 812 ? 2.559 2.883 30.865 1.00 89.00 812 GLU A C 1
ATOM 6064 O O . GLU A 1 812 ? 3.382 3.150 29.996 1.00 89.00 812 GLU A O 1
ATOM 6069 N N . LEU A 1 813 ? 2.904 2.737 32.151 1.00 91.69 813 LEU A N 1
ATOM 6070 C CA . LEU A 1 813 ? 4.274 2.935 32.625 1.00 91.69 813 LEU A CA 1
ATOM 6071 C C . LEU A 1 813 ? 5.237 1.896 32.036 1.00 91.69 813 LEU A C 1
ATOM 6073 O O . LEU A 1 813 ? 6.326 2.264 31.609 1.00 91.69 813 LEU A O 1
ATOM 6077 N N . PHE A 1 814 ? 4.834 0.624 31.965 1.00 95.38 814 PHE A N 1
ATOM 6078 C CA . PHE A 1 814 ? 5.626 -0.433 31.331 1.00 95.38 814 PHE A CA 1
ATOM 6079 C C . PHE A 1 814 ? 5.883 -0.134 29.845 1.00 95.38 814 PHE A C 1
ATOM 6081 O O . PHE A 1 814 ? 7.028 -0.170 29.398 1.00 95.38 814 PHE A O 1
ATOM 6088 N N . LEU A 1 815 ? 4.834 0.221 29.092 1.00 96.31 815 LEU A N 1
ATOM 6089 C CA . LEU A 1 815 ? 4.944 0.564 27.671 1.00 96.31 815 LEU A CA 1
ATOM 6090 C C . LEU A 1 815 ? 5.775 1.837 27.451 1.00 96.31 815 LEU A C 1
ATOM 6092 O O . LEU A 1 815 ? 6.588 1.870 26.534 1.00 96.31 815 LEU A O 1
ATOM 6096 N N . LEU A 1 816 ? 5.625 2.858 28.300 1.00 94.81 816 LEU A N 1
ATOM 6097 C CA . LEU A 1 816 ? 6.382 4.110 28.217 1.00 94.81 816 LEU A CA 1
ATOM 6098 C C . LEU A 1 816 ? 7.869 3.901 28.519 1.00 94.81 816 LEU A C 1
ATOM 6100 O O . LEU A 1 816 ? 8.709 4.370 27.757 1.00 94.81 816 LEU A O 1
ATOM 6104 N N . LEU A 1 817 ? 8.210 3.188 29.597 1.00 96.38 817 LEU A N 1
ATOM 6105 C CA . LEU A 1 817 ? 9.605 2.895 29.942 1.00 96.38 817 LEU A CA 1
ATOM 6106 C C . LEU A 1 817 ? 10.271 2.029 28.870 1.00 96.38 817 LEU A C 1
ATOM 6108 O O . LEU A 1 817 ? 11.406 2.301 28.481 1.00 96.38 817 LEU A O 1
ATOM 6112 N N . TRP A 1 818 ? 9.553 1.039 28.331 1.00 97.38 818 TRP A N 1
ATOM 6113 C CA . TRP A 1 818 ? 10.048 0.248 27.209 1.00 97.38 818 TRP A CA 1
ATOM 6114 C C . TRP A 1 818 ? 10.250 1.119 25.961 1.00 97.38 818 TRP A C 1
ATOM 6116 O O . TRP A 1 818 ? 11.346 1.126 25.403 1.00 97.38 818 TRP A O 1
ATOM 6126 N N . ALA A 1 819 ? 9.264 1.937 25.584 1.00 96.06 819 ALA A N 1
ATOM 6127 C CA . ALA A 1 819 ? 9.361 2.848 24.448 1.00 96.06 819 ALA A CA 1
ATOM 6128 C C . ALA A 1 819 ? 10.539 3.832 24.575 1.00 96.06 819 ALA A C 1
ATOM 6130 O O . ALA A 1 819 ? 11.263 4.033 23.602 1.00 96.06 819 ALA A O 1
ATOM 6131 N N . LEU A 1 820 ? 10.759 4.410 25.759 1.00 95.69 820 LEU A N 1
ATOM 6132 C CA . LEU A 1 820 ? 11.884 5.310 26.019 1.00 95.69 820 LEU A CA 1
ATOM 6133 C C . LEU A 1 820 ? 13.231 4.577 25.995 1.00 95.69 820 LEU A C 1
ATOM 6135 O O . LEU A 1 820 ? 14.195 5.121 25.463 1.00 95.69 820 LEU A O 1
ATOM 6139 N N . SER A 1 821 ? 13.305 3.339 26.499 1.00 95.25 821 SER A N 1
ATOM 6140 C CA . SER A 1 821 ? 14.539 2.542 26.442 1.00 95.25 821 SER A CA 1
ATOM 6141 C C . SER A 1 821 ? 14.941 2.179 25.009 1.00 95.25 821 SER A C 1
ATOM 6143 O O . SER A 1 821 ? 16.108 2.324 24.656 1.00 95.25 821 SER A O 1
ATOM 6145 N N . LEU A 1 822 ? 13.979 1.794 24.156 1.00 93.94 822 LEU A N 1
ATOM 6146 C CA . LEU A 1 822 ? 14.242 1.504 22.743 1.00 93.94 822 LEU A CA 1
ATOM 6147 C C . LEU A 1 822 ? 14.719 2.757 22.008 1.00 93.94 822 LEU A C 1
ATOM 6149 O O . LEU A 1 822 ? 15.728 2.707 21.307 1.00 93.94 822 LEU A O 1
ATOM 6153 N N . TYR A 1 823 ? 14.030 3.886 22.205 1.00 92.50 823 TYR A N 1
ATOM 6154 C CA . TYR A 1 823 ? 14.449 5.167 21.642 1.00 92.50 823 TYR A CA 1
ATOM 6155 C C . TYR A 1 823 ? 15.863 5.545 22.100 1.00 92.50 823 TYR A C 1
ATOM 6157 O O . TYR A 1 823 ? 16.689 5.891 21.261 1.00 92.50 823 TYR A O 1
ATOM 6165 N N . GLY A 1 824 ? 16.166 5.418 23.395 1.00 91.56 824 GLY A N 1
ATOM 6166 C CA . GLY A 1 824 ? 17.483 5.725 23.949 1.00 91.56 824 GLY A CA 1
ATOM 6167 C C . GLY A 1 824 ? 18.602 4.883 23.328 1.00 91.56 824 GLY A C 1
ATOM 6168 O O . GLY A 1 824 ? 19.571 5.435 22.810 1.00 91.56 824 GLY A O 1
ATOM 6169 N N . ILE A 1 825 ? 18.439 3.556 23.315 1.00 89.38 825 ILE A N 1
ATOM 6170 C CA . ILE A 1 825 ? 19.435 2.619 22.773 1.00 89.38 825 ILE A CA 1
ATOM 6171 C C . ILE A 1 825 ? 19.664 2.877 21.278 1.00 89.38 825 ILE A C 1
ATOM 6173 O O . ILE A 1 825 ? 20.784 3.169 20.866 1.00 89.38 825 ILE A O 1
ATOM 6177 N N . PHE A 1 826 ? 18.613 2.821 20.456 1.00 87.50 826 PHE A N 1
ATOM 6178 C CA . PHE A 1 826 ? 18.767 2.884 18.999 1.00 87.50 826 PHE A CA 1
ATOM 6179 C C . PHE A 1 826 ? 19.049 4.289 18.455 1.00 87.50 826 PHE A C 1
ATOM 6181 O O . PHE A 1 826 ? 19.447 4.412 17.302 1.00 87.50 826 PHE A O 1
ATOM 6188 N N . THR A 1 827 ? 18.880 5.343 19.258 1.00 86.00 827 THR A N 1
ATOM 6189 C CA . THR A 1 827 ? 19.219 6.716 18.849 1.00 86.00 827 THR A CA 1
ATOM 6190 C C . THR A 1 827 ? 20.623 7.125 19.290 1.00 86.00 827 THR A C 1
ATOM 6192 O O . THR A 1 827 ? 21.349 7.710 18.489 1.00 86.00 827 THR A O 1
ATOM 6195 N N . PHE A 1 828 ? 21.025 6.800 20.526 1.00 85.06 828 PHE A N 1
ATOM 6196 C CA . PHE A 1 828 ? 22.276 7.301 21.113 1.00 85.06 828 PHE A CA 1
ATOM 6197 C C . PHE A 1 828 ? 23.400 6.258 21.206 1.00 85.06 828 PHE A C 1
ATOM 6199 O O . PHE A 1 828 ? 24.565 6.640 21.156 1.00 85.06 828 PHE A O 1
ATOM 6206 N N . ALA A 1 829 ? 23.089 4.960 21.308 1.00 80.31 829 ALA A N 1
ATOM 6207 C CA . ALA A 1 829 ? 24.109 3.901 21.349 1.00 80.31 829 ALA A CA 1
ATOM 6208 C C . ALA A 1 829 ? 24.410 3.289 19.967 1.00 80.31 829 ALA A C 1
ATOM 6210 O O . ALA A 1 829 ? 25.458 2.676 19.787 1.00 80.31 829 ALA A O 1
ATOM 6211 N N . VAL A 1 830 ? 23.517 3.458 18.985 1.00 77.69 830 VAL A N 1
ATOM 6212 C CA . VAL A 1 830 ? 23.703 2.962 17.612 1.00 77.69 830 VAL A CA 1
ATOM 6213 C C . VAL A 1 830 ? 23.965 4.146 16.677 1.00 77.69 830 VAL A C 1
ATOM 6215 O O . VAL A 1 830 ? 23.093 4.986 16.449 1.00 77.69 830 VAL A O 1
ATOM 6218 N N . ALA A 1 831 ? 25.190 4.245 16.155 1.00 70.88 831 ALA A N 1
ATOM 6219 C CA . ALA A 1 831 ? 25.596 5.382 15.330 1.00 70.88 831 ALA A CA 1
ATOM 6220 C C . ALA A 1 831 ? 24.945 5.368 13.936 1.00 70.88 831 ALA A C 1
ATOM 6222 O O . ALA A 1 831 ? 24.403 6.393 13.516 1.00 70.88 831 ALA A O 1
ATOM 6223 N N . ASN A 1 832 ? 24.931 4.204 13.272 1.00 73.06 832 ASN A N 1
ATOM 6224 C CA . ASN A 1 832 ? 24.197 3.948 12.027 1.00 73.06 832 ASN A CA 1
ATOM 6225 C C . ASN A 1 832 ? 22.679 4.110 12.256 1.00 73.06 832 ASN A C 1
ATOM 6227 O O . ASN A 1 832 ? 22.127 3.514 13.183 1.00 73.06 832 ASN A O 1
ATOM 6231 N N . LYS A 1 833 ? 21.994 4.908 11.427 1.00 76.81 833 LYS A N 1
ATOM 6232 C CA . LYS A 1 833 ? 20.586 5.281 11.650 1.00 76.81 833 LYS A CA 1
ATOM 6233 C C . LYS A 1 833 ? 19.707 4.944 10.466 1.00 76.81 833 LYS A C 1
ATOM 6235 O O . LYS A 1 833 ? 19.707 5.624 9.443 1.00 76.81 833 LYS A O 1
ATOM 6240 N N . GLN A 1 834 ? 18.867 3.937 10.670 1.00 81.31 834 GLN A N 1
ATOM 6241 C CA . GLN A 1 834 ? 17.851 3.526 9.717 1.00 81.31 834 GLN A CA 1
ATOM 6242 C C . GLN A 1 834 ? 16.522 3.354 10.440 1.00 81.31 834 GLN A C 1
ATOM 6244 O O . GLN A 1 834 ? 16.430 2.648 11.443 1.00 81.31 834 GLN A O 1
ATOM 6249 N N . SER A 1 835 ? 15.457 3.957 9.907 1.00 84.38 835 SER A N 1
ATOM 6250 C CA . SER A 1 835 ? 14.128 3.934 10.536 1.00 84.38 835 SER A CA 1
ATOM 6251 C C . SER A 1 835 ? 13.606 2.524 10.847 1.00 84.38 835 SER A C 1
ATOM 6253 O O . SER A 1 835 ? 12.851 2.367 11.801 1.00 84.38 835 SER A O 1
ATOM 6255 N N . ARG A 1 836 ? 14.022 1.502 10.079 1.00 86.75 836 ARG A N 1
ATOM 6256 C CA . ARG A 1 836 ? 13.650 0.091 10.295 1.00 86.75 836 ARG A CA 1
ATOM 6257 C C . ARG A 1 836 ? 14.171 -0.498 11.614 1.00 86.75 836 ARG A C 1
ATOM 6259 O O . ARG A 1 836 ? 13.512 -1.367 12.168 1.00 86.75 836 ARG A O 1
ATOM 6266 N N . TYR A 1 837 ? 15.266 0.015 12.185 1.00 87.75 837 TYR A N 1
ATOM 6267 C CA . TYR A 1 837 ? 15.815 -0.507 13.449 1.00 87.75 837 TYR A CA 1
ATOM 6268 C C . TYR A 1 837 ? 14.872 -0.311 14.648 1.00 87.75 837 TYR A C 1
ATOM 6270 O O . TYR A 1 837 ? 14.908 -1.086 15.599 1.00 87.75 837 TYR A O 1
ATOM 6278 N N . LEU A 1 838 ? 13.984 0.686 14.584 1.00 90.50 838 LEU A N 1
ATOM 6279 C CA . LEU A 1 838 ? 12.931 0.932 15.574 1.00 90.50 838 LEU A CA 1
ATOM 6280 C C . LEU A 1 838 ? 11.555 0.404 15.125 1.00 90.50 838 LEU A C 1
ATOM 6282 O O . LEU A 1 838 ? 10.534 0.810 15.676 1.00 90.50 838 LEU A O 1
ATOM 6286 N N . LEU A 1 839 ? 11.487 -0.546 14.183 1.00 95.12 839 LEU A N 1
ATOM 6287 C CA . LEU A 1 839 ? 10.225 -1.214 13.840 1.00 95.12 839 LEU A CA 1
ATOM 6288 C C . LEU A 1 839 ? 9.560 -1.909 15.054 1.00 95.12 839 LEU A C 1
ATOM 6290 O O . LEU A 1 839 ? 8.349 -1.733 15.216 1.00 95.12 839 LEU A O 1
ATOM 6294 N N . PRO A 1 840 ? 10.296 -2.542 16.000 1.00 96.25 840 PRO A N 1
ATOM 6295 C CA . PRO A 1 840 ? 9.705 -3.069 17.235 1.00 96.25 840 PRO A CA 1
ATOM 6296 C C . PRO A 1 840 ? 9.079 -2.017 18.163 1.00 96.25 840 PRO A C 1
ATOM 6298 O O . PRO A 1 840 ? 8.369 -2.373 19.099 1.00 96.25 840 PRO A O 1
ATOM 6301 N N . TRP A 1 841 ? 9.289 -0.722 17.909 1.00 94.69 841 TRP A N 1
ATOM 6302 C CA . TRP A 1 841 ? 8.659 0.379 18.644 1.00 94.69 841 TRP A CA 1
ATOM 6303 C C . TRP A 1 841 ? 7.187 0.579 18.258 1.00 94.69 841 TRP A C 1
ATOM 6305 O O . TRP A 1 841 ? 6.369 0.943 19.103 1.00 94.69 841 TRP A O 1
ATOM 6315 N N . VAL A 1 842 ? 6.832 0.292 16.998 1.00 96.75 842 VAL A N 1
ATOM 6316 C CA . VAL A 1 842 ? 5.471 0.425 16.447 1.00 96.75 842 VAL A CA 1
ATOM 6317 C C . VAL A 1 842 ? 4.408 -0.269 17.314 1.00 96.75 842 VAL A C 1
ATOM 6319 O O . VAL A 1 842 ? 3.489 0.422 17.761 1.00 96.75 842 VAL A O 1
ATOM 6322 N N . PRO A 1 843 ? 4.503 -1.580 17.623 1.00 97.56 843 PRO A N 1
ATOM 6323 C CA . PRO A 1 843 ? 3.507 -2.252 18.459 1.00 97.56 843 PRO A CA 1
ATOM 6324 C C . PRO A 1 843 ? 3.431 -1.687 19.887 1.00 97.56 843 PRO A C 1
ATOM 6326 O O . PRO A 1 843 ? 2.342 -1.632 20.455 1.00 97.56 843 PRO A O 1
ATOM 6329 N N . VAL A 1 844 ? 4.546 -1.212 20.459 1.00 97.19 844 VAL A N 1
ATOM 6330 C CA . VAL A 1 844 ? 4.583 -0.615 21.811 1.00 97.19 844 VAL A CA 1
ATOM 6331 C C . VAL A 1 844 ? 3.791 0.692 21.851 1.00 97.19 844 VAL A C 1
ATOM 6333 O O . VAL A 1 844 ? 2.937 0.879 22.721 1.00 97.19 844 VAL A O 1
ATOM 6336 N N . LEU A 1 845 ? 4.028 1.576 20.876 1.00 96.62 845 LEU A N 1
ATOM 6337 C CA . LEU A 1 845 ? 3.308 2.842 20.743 1.00 96.62 845 LEU A CA 1
ATOM 6338 C C . LEU A 1 845 ? 1.814 2.604 20.472 1.00 96.62 845 LEU A C 1
ATOM 6340 O O . LEU A 1 845 ? 0.967 3.206 21.132 1.00 96.62 845 LEU A O 1
ATOM 6344 N N . LEU A 1 846 ? 1.481 1.681 19.562 1.00 96.56 846 LEU A N 1
ATOM 6345 C CA . LEU A 1 846 ? 0.095 1.360 19.204 1.00 96.56 846 LEU A CA 1
ATOM 6346 C C . LEU A 1 846 ? -0.698 0.729 20.354 1.00 96.56 846 LEU A C 1
ATOM 6348 O O . LEU A 1 846 ? -1.883 1.034 20.502 1.00 96.56 846 LEU A O 1
ATOM 6352 N N . LEU A 1 847 ? -0.068 -0.083 21.208 1.00 96.56 847 LEU A N 1
ATOM 6353 C CA . LEU A 1 847 ? -0.679 -0.571 22.449 1.00 96.56 847 LEU A CA 1
ATOM 6354 C C . LEU A 1 847 ? -1.009 0.582 23.410 1.00 96.56 847 LEU A C 1
ATOM 6356 O O . LEU A 1 847 ? -2.116 0.626 23.952 1.00 96.56 847 LEU A O 1
ATOM 6360 N N . GLY A 1 848 ? -0.092 1.544 23.573 1.00 94.19 848 GLY A N 1
ATOM 6361 C CA . GLY A 1 848 ? -0.312 2.744 24.388 1.00 94.19 848 GLY A CA 1
ATOM 6362 C C . GLY A 1 848 ? -1.445 3.630 23.856 1.00 94.19 848 GLY A C 1
ATOM 6363 O O . GLY A 1 848 ? -2.328 4.031 24.614 1.00 94.19 848 GLY A O 1
ATOM 6364 N N . GLY A 1 849 ? -1.473 3.878 22.543 1.00 93.06 849 GLY A N 1
ATOM 6365 C CA . GLY A 1 849 ? -2.543 4.640 21.890 1.00 93.06 849 GLY A CA 1
ATOM 6366 C C . GLY A 1 849 ? -3.907 3.955 22.003 1.00 93.06 849 GLY A C 1
ATOM 6367 O O . GLY A 1 849 ? -4.890 4.579 22.405 1.00 93.06 849 GLY A O 1
ATOM 6368 N N . SER A 1 850 ? -3.959 2.647 21.729 1.00 93.88 850 SER A N 1
ATOM 6369 C CA . SER A 1 850 ? -5.184 1.837 21.800 1.00 93.88 850 SER A CA 1
ATOM 6370 C C . SER A 1 850 ? -5.800 1.828 23.200 1.00 93.88 850 SER A C 1
ATOM 6372 O O . SER A 1 850 ? -7.021 1.913 23.343 1.00 93.88 850 SER A O 1
ATOM 6374 N N . LEU A 1 851 ? -4.961 1.764 24.240 1.00 91.44 851 LEU A N 1
ATOM 6375 C CA . LEU A 1 851 ? -5.378 1.822 25.640 1.00 91.44 851 LEU A CA 1
ATOM 6376 C C . LEU A 1 851 ? -6.140 3.123 25.945 1.00 91.44 851 LEU A C 1
ATOM 6378 O O . LEU A 1 851 ? -7.234 3.063 26.510 1.00 91.44 851 LEU A O 1
ATOM 6382 N N . GLY A 1 852 ? -5.611 4.279 25.531 1.00 88.69 852 GLY A N 1
ATOM 6383 C CA . GLY A 1 852 ? -6.247 5.578 25.772 1.00 88.69 852 GLY A CA 1
ATOM 6384 C C . GLY A 1 852 ? -7.499 5.833 24.926 1.00 88.69 852 GLY A C 1
ATOM 6385 O O . GLY A 1 852 ? -8.511 6.296 25.455 1.00 88.69 852 GLY A O 1
ATOM 6386 N N . ILE A 1 853 ? -7.489 5.443 23.643 1.00 87.00 853 ILE A N 1
ATOM 6387 C CA . ILE A 1 853 ? -8.669 5.516 22.756 1.00 87.00 853 ILE A CA 1
ATOM 6388 C C . ILE A 1 853 ? -9.852 4.738 23.357 1.00 87.00 853 ILE A C 1
ATOM 6390 O O . ILE A 1 853 ? -10.990 5.216 23.373 1.00 87.00 853 ILE A O 1
ATOM 6394 N N . LEU A 1 854 ? -9.594 3.545 23.899 1.00 86.75 854 LEU A N 1
ATOM 6395 C CA . LEU A 1 854 ? -10.633 2.712 24.504 1.00 86.75 854 LEU A CA 1
ATOM 6396 C C . LEU A 1 854 ? -11.071 3.199 25.889 1.00 86.75 854 LEU A C 1
ATOM 6398 O O . LEU A 1 854 ? -12.226 2.979 26.261 1.00 86.75 854 LEU A O 1
ATOM 6402 N N . ASP A 1 855 ? -10.206 3.875 26.648 1.00 85.44 855 ASP A N 1
ATOM 6403 C CA . ASP A 1 855 ? -10.598 4.517 27.906 1.00 85.44 855 ASP A CA 1
ATOM 6404 C C . ASP A 1 855 ? -11.546 5.706 27.658 1.00 85.44 855 ASP A C 1
ATOM 6406 O O . ASP A 1 855 ? -12.594 5.796 28.305 1.00 85.44 855 ASP A O 1
ATOM 6410 N N . LEU A 1 856 ? -11.270 6.537 26.642 1.00 81.25 856 LEU A N 1
ATOM 6411 C CA . LEU A 1 856 ? -12.201 7.568 26.161 1.00 81.25 856 LEU A CA 1
ATOM 6412 C C . LEU A 1 856 ? -13.563 6.966 25.769 1.00 81.25 856 LEU A C 1
ATOM 6414 O O . LEU A 1 856 ? -14.603 7.413 26.258 1.00 81.25 856 LEU A O 1
ATOM 6418 N N . TRP A 1 857 ? -13.569 5.917 24.935 1.00 79.56 857 TRP A N 1
ATOM 6419 C CA . TRP A 1 857 ? -14.802 5.274 24.461 1.00 79.56 857 TRP A CA 1
ATOM 6420 C C . TRP A 1 857 ? -15.637 4.652 25.590 1.00 79.56 857 TRP A C 1
ATOM 6422 O O . TRP A 1 857 ? -16.870 4.750 25.600 1.00 79.56 857 TRP A O 1
ATOM 6432 N N . ARG A 1 858 ? -14.990 4.017 26.575 1.00 82.19 858 ARG A N 1
ATOM 6433 C CA . ARG A 1 858 ? -15.672 3.446 27.751 1.00 82.19 858 ARG A CA 1
ATOM 6434 C C . ARG A 1 858 ? -16.368 4.520 28.589 1.00 82.19 858 ARG A C 1
ATOM 6436 O O . ARG A 1 858 ? -17.423 4.247 29.152 1.00 82.19 858 ARG A O 1
ATOM 6443 N N . ARG A 1 859 ? -15.822 5.740 28.628 1.00 73.00 859 ARG A N 1
ATOM 6444 C CA . ARG A 1 859 ? -16.325 6.873 29.425 1.00 73.00 859 ARG A CA 1
ATOM 6445 C C . ARG A 1 859 ? -17.325 7.773 28.687 1.00 73.00 859 ARG A C 1
ATOM 6447 O O . ARG A 1 859 ? -17.733 8.790 29.246 1.00 73.00 859 ARG A O 1
ATOM 6454 N N . ARG A 1 860 ? -17.776 7.390 27.484 1.00 71.00 860 ARG A N 1
ATOM 6455 C CA . ARG A 1 860 ? -18.777 8.132 26.684 1.00 71.00 860 ARG A CA 1
ATOM 6456 C C . ARG A 1 860 ? -20.104 8.427 27.398 1.00 71.00 860 ARG A C 1
ATOM 6458 O O . ARG A 1 860 ? -20.806 9.347 27.006 1.00 71.00 860 ARG A O 1
ATOM 6465 N N . HIS A 1 861 ? -20.421 7.671 28.449 1.00 66.50 861 HIS A N 1
ATOM 6466 C CA . HIS A 1 861 ? -21.661 7.789 29.226 1.00 66.50 861 HIS A CA 1
ATOM 6467 C C . HIS A 1 861 ? -21.517 8.619 30.519 1.00 66.50 861 HIS A C 1
ATOM 6469 O O . HIS A 1 861 ? -22.464 8.717 31.291 1.00 66.50 861 HIS A O 1
ATOM 6475 N N . GLN A 1 862 ? -20.344 9.203 30.798 1.00 69.12 862 GLN A N 1
ATOM 6476 C CA . GLN A 1 862 ? -20.091 9.952 32.039 1.00 69.12 862 GLN A CA 1
ATOM 6477 C C . GLN A 1 862 ? -20.396 11.455 31.895 1.00 69.12 862 GLN A C 1
ATOM 6479 O O . GLN A 1 862 ? -19.489 12.271 31.717 1.00 69.12 862 GLN A O 1
ATOM 6484 N N . GLY A 1 863 ? -21.679 11.811 32.012 1.00 62.56 863 GLY A N 1
ATOM 6485 C CA . GLY A 1 863 ? -22.155 13.199 32.097 1.00 62.56 863 GLY A CA 1
ATOM 6486 C C . GLY A 1 863 ? -21.904 14.041 30.838 1.00 62.56 863 GLY A C 1
ATOM 6487 O O . GLY A 1 863 ? -21.668 13.509 29.754 1.00 62.56 863 GLY A O 1
ATOM 6488 N N . ALA A 1 864 ? -21.926 15.371 30.983 1.00 55.53 864 ALA A N 1
ATOM 6489 C CA . ALA A 1 864 ? -21.823 16.321 29.864 1.00 55.53 864 ALA A CA 1
ATOM 6490 C C . ALA A 1 864 ? -20.529 16.184 29.028 1.00 55.53 864 ALA A C 1
ATOM 6492 O O . ALA A 1 864 ? -20.529 16.430 27.825 1.00 55.53 864 ALA A O 1
ATOM 6493 N N . LEU A 1 865 ? -19.426 15.726 29.633 1.00 61.03 865 LEU A N 1
ATOM 6494 C CA . LEU A 1 865 ? -18.159 15.461 28.931 1.00 61.03 865 LEU A CA 1
ATOM 6495 C C . LEU A 1 865 ? -18.149 14.126 28.159 1.00 61.03 865 LEU A C 1
ATOM 6497 O O . LEU A 1 865 ? -17.223 13.869 27.386 1.00 61.03 865 LEU A O 1
ATOM 6501 N N . GLY A 1 866 ? -19.159 13.273 28.347 1.00 59.66 866 GLY A N 1
ATOM 6502 C CA . GLY A 1 866 ? -19.272 11.966 27.702 1.00 59.66 866 GLY A CA 1
ATOM 6503 C C . GLY A 1 866 ? -19.321 12.050 26.173 1.00 59.66 866 GLY A C 1
ATOM 6504 O O . GLY A 1 866 ? -18.552 11.363 25.498 1.00 59.66 866 GLY A O 1
ATOM 6505 N N . GLY A 1 867 ? -20.131 12.961 25.622 1.00 49.62 867 GLY A N 1
ATOM 6506 C CA . GLY A 1 867 ? -20.230 13.187 24.173 1.00 49.62 867 GLY A CA 1
ATOM 6507 C C . GLY A 1 867 ? -18.914 13.661 23.544 1.00 49.62 867 GLY A C 1
ATOM 6508 O O . GLY A 1 867 ? -18.511 13.161 22.491 1.00 49.62 867 GLY A O 1
ATOM 6509 N N . LEU A 1 868 ? -18.180 14.548 24.229 1.00 59.16 868 LEU A N 1
ATOM 6510 C CA . LEU A 1 868 ? -16.859 15.012 23.790 1.00 59.16 868 LEU A CA 1
ATOM 6511 C C . LEU A 1 868 ? -15.846 13.854 23.750 1.00 59.16 868 LEU A C 1
ATOM 6513 O O . LEU A 1 868 ? -15.115 13.702 22.774 1.00 59.16 868 LEU A O 1
ATOM 6517 N N . ARG A 1 869 ? -15.836 12.997 24.782 1.00 70.31 869 ARG A N 1
ATOM 6518 C CA . ARG A 1 869 ? -14.964 11.809 24.862 1.00 70.31 869 ARG A CA 1
ATOM 6519 C C . ARG A 1 869 ? -15.302 10.763 23.798 1.00 70.31 869 ARG A C 1
ATOM 6521 O O . ARG A 1 869 ? -14.390 10.196 23.202 1.00 70.31 869 ARG A O 1
ATOM 6528 N N . ALA A 1 870 ? -16.589 10.545 23.520 1.00 64.06 870 ALA A N 1
ATOM 6529 C CA . ALA A 1 870 ? -17.051 9.676 22.436 1.00 64.06 870 ALA A CA 1
ATOM 6530 C C . ALA A 1 870 ? -16.565 10.179 21.069 1.00 64.06 870 ALA A C 1
ATOM 6532 O O . ALA A 1 870 ? -16.025 9.409 20.276 1.00 64.06 870 ALA A O 1
ATOM 6533 N N . THR A 1 871 ? -16.713 11.486 20.835 1.00 57.41 871 THR A N 1
ATOM 6534 C CA . THR A 1 871 ? -16.282 12.164 19.606 1.00 57.41 871 THR A CA 1
ATOM 6535 C C . THR A 1 871 ? -14.766 12.087 19.448 1.00 57.41 871 THR A C 1
ATOM 6537 O O . THR A 1 871 ? -14.290 11.708 18.384 1.00 57.41 871 THR A O 1
ATOM 6540 N N . ALA A 1 872 ? -13.998 12.351 20.510 1.00 64.00 872 ALA A N 1
ATOM 6541 C CA . ALA A 1 872 ? -12.542 12.225 20.503 1.00 64.00 872 ALA A CA 1
ATOM 6542 C C . ALA A 1 872 ? -12.087 10.786 20.206 1.00 64.00 872 ALA A C 1
ATOM 6544 O O . ALA A 1 872 ? -11.258 10.585 19.323 1.00 64.00 872 ALA A O 1
ATOM 6545 N N . ALA A 1 873 ? -12.664 9.776 20.868 1.00 65.12 873 ALA A N 1
ATOM 6546 C CA . ALA A 1 873 ? -12.357 8.373 20.580 1.00 65.12 873 ALA A CA 1
ATOM 6547 C C . ALA A 1 873 ? -12.654 8.008 19.116 1.00 65.12 873 ALA A C 1
ATOM 6549 O O . ALA A 1 873 ? -11.828 7.375 18.464 1.00 65.12 873 ALA A O 1
ATOM 6550 N N . MET A 1 874 ? -13.802 8.440 18.585 1.00 65.38 874 MET A N 1
ATOM 6551 C CA . MET A 1 874 ? -14.184 8.167 17.199 1.00 65.38 874 MET A CA 1
ATOM 6552 C C . MET A 1 874 ? -13.284 8.896 16.192 1.00 65.38 874 MET A C 1
ATOM 6554 O O . MET A 1 874 ? -12.869 8.294 15.211 1.00 65.38 874 MET A O 1
ATOM 6558 N N . LEU A 1 875 ? -12.917 10.156 16.447 1.00 61.34 875 LEU A N 1
ATOM 6559 C CA . LEU A 1 875 ? -11.957 10.904 15.628 1.00 61.34 875 LEU A CA 1
ATOM 6560 C C . LEU A 1 875 ? -10.588 10.215 15.584 1.00 61.34 875 LEU A C 1
ATOM 6562 O O . LEU A 1 875 ? -10.009 10.082 14.510 1.00 61.34 875 LEU A O 1
ATOM 6566 N N . LEU A 1 876 ? -10.089 9.731 16.725 1.00 69.19 876 LEU A N 1
ATOM 6567 C CA . LEU A 1 876 ? -8.828 8.986 16.784 1.00 69.19 876 LEU A CA 1
ATOM 6568 C C . LEU A 1 876 ? -8.933 7.641 16.042 1.00 69.19 876 LEU A C 1
ATOM 6570 O O . LEU A 1 876 ? -7.999 7.274 15.337 1.00 69.19 876 LEU A O 1
ATOM 6574 N N . LEU A 1 877 ? -10.070 6.939 16.120 1.00 71.50 877 LEU A N 1
ATOM 6575 C CA . LEU A 1 877 ? -10.319 5.718 15.337 1.00 71.50 877 LEU A CA 1
ATOM 6576 C C . LEU A 1 877 ? -10.406 5.991 13.825 1.00 71.50 877 LEU A C 1
ATOM 6578 O O . LEU A 1 877 ? -9.865 5.214 13.044 1.00 71.50 877 LEU A O 1
ATOM 6582 N N . LEU A 1 878 ? -11.029 7.095 13.405 1.00 61.22 878 LEU A N 1
ATOM 6583 C CA . LEU A 1 878 ? -11.104 7.514 11.999 1.00 61.22 878 LEU A CA 1
ATOM 6584 C C . LEU A 1 878 ? -9.726 7.908 11.448 1.00 61.22 878 LEU A C 1
ATOM 6586 O O . LEU A 1 878 ? -9.362 7.498 10.349 1.00 61.22 878 LEU A O 1
ATOM 6590 N N . LEU A 1 879 ? -8.926 8.641 12.230 1.00 58.88 879 LEU A N 1
ATOM 6591 C CA . LEU A 1 879 ? -7.528 8.936 11.898 1.00 58.88 879 LEU A CA 1
ATOM 6592 C C . LEU A 1 879 ? -6.690 7.654 11.799 1.00 58.88 879 LEU A C 1
ATOM 6594 O O . LEU A 1 879 ? -5.891 7.513 10.877 1.00 58.88 879 LEU A O 1
ATOM 6598 N N . ALA A 1 880 ? -6.898 6.694 12.701 1.00 61.88 880 ALA A N 1
ATOM 6599 C CA . ALA A 1 880 ? -6.210 5.410 12.656 1.00 61.88 880 ALA A CA 1
ATOM 6600 C C . ALA A 1 880 ? -6.618 4.573 11.426 1.00 61.88 880 ALA A C 1
ATOM 6602 O O . ALA A 1 880 ? -5.754 3.997 10.765 1.00 61.88 880 ALA A O 1
ATOM 6603 N N . ALA A 1 881 ? -7.906 4.572 11.062 1.00 62.28 881 ALA A N 1
ATOM 6604 C CA . ALA A 1 881 ? -8.412 3.943 9.841 1.00 62.28 881 ALA A CA 1
ATOM 6605 C C . ALA A 1 881 ? -7.831 4.586 8.568 1.00 62.28 881 ALA A C 1
ATOM 6607 O O . ALA A 1 881 ? -7.515 3.872 7.620 1.00 62.28 881 ALA A O 1
ATOM 6608 N N . GLY A 1 882 ? -7.585 5.901 8.573 1.00 55.94 882 GLY A N 1
ATOM 6609 C CA . GLY A 1 882 ? -6.885 6.600 7.489 1.00 55.94 882 GLY A CA 1
ATOM 6610 C C . GLY A 1 882 ? -5.469 6.072 7.204 1.00 55.94 882 GLY A C 1
ATOM 6611 O O . GLY A 1 882 ? -4.977 6.238 6.091 1.00 55.94 882 GLY A O 1
ATOM 6612 N N . GLY A 1 883 ? -4.828 5.376 8.154 1.00 56.56 883 GLY A N 1
ATOM 6613 C CA . GLY A 1 883 ? -3.560 4.668 7.920 1.00 56.56 883 GLY A CA 1
ATOM 6614 C C . GLY A 1 883 ? -3.670 3.534 6.890 1.00 56.56 883 GLY A C 1
ATOM 6615 O O . GLY A 1 883 ? -2.742 3.323 6.112 1.00 56.56 883 GLY A O 1
ATOM 6616 N N . LEU A 1 884 ? -4.832 2.872 6.802 1.00 58.72 884 LEU A N 1
ATOM 6617 C CA . LEU A 1 884 ? -5.110 1.821 5.810 1.00 58.72 884 LEU A CA 1
ATOM 6618 C C . LEU A 1 884 ? -5.204 2.370 4.374 1.00 58.72 884 LEU A C 1
ATOM 6620 O O . LEU A 1 884 ? -5.030 1.617 3.415 1.00 58.72 884 LEU A O 1
ATOM 6624 N N . TRP A 1 885 ? -5.490 3.669 4.229 1.00 52.22 885 TRP A N 1
ATOM 6625 C CA . TRP A 1 885 ? -5.659 4.362 2.946 1.00 52.22 885 TRP A CA 1
ATOM 6626 C C . TRP A 1 885 ? -4.431 5.176 2.524 1.00 52.22 885 TRP A C 1
ATOM 6628 O O . TRP A 1 885 ? -4.451 5.786 1.460 1.00 52.22 885 TRP A O 1
ATOM 6638 N N . GLY A 1 886 ? -3.365 5.198 3.332 1.00 52.62 886 GLY A N 1
ATOM 6639 C CA . GLY A 1 886 ? -2.087 5.766 2.907 1.00 52.62 886 GLY A CA 1
ATOM 6640 C C . GLY A 1 886 ? -1.532 4.991 1.713 1.00 52.62 886 GLY A C 1
ATOM 6641 O O . GLY A 1 886 ? -1.698 3.768 1.660 1.00 52.62 886 GLY A O 1
ATOM 6642 N N . ASP A 1 887 ? -0.869 5.692 0.791 1.00 50.62 887 ASP A N 1
ATOM 6643 C CA . ASP A 1 887 ? -0.493 5.163 -0.523 1.00 50.62 887 ASP A CA 1
ATOM 6644 C C . ASP A 1 887 ? 0.162 3.787 -0.419 1.00 50.62 887 ASP A C 1
ATOM 6646 O O . ASP A 1 887 ? 1.025 3.525 0.427 1.00 50.62 887 ASP A O 1
ATOM 6650 N N . TRP A 1 888 ? -0.309 2.892 -1.277 1.00 57.00 888 TRP A N 1
ATOM 6651 C CA . TRP A 1 888 ? 0.366 1.647 -1.578 1.00 57.00 888 TRP A CA 1
ATOM 6652 C C . TRP A 1 888 ? 1.283 1.972 -2.749 1.00 57.00 888 TRP A C 1
ATOM 6654 O O . TRP A 1 888 ? 0.915 1.725 -3.896 1.00 57.00 888 TRP A O 1
ATOM 6664 N N . ASP A 1 889 ? 2.419 2.613 -2.455 1.00 47.97 889 ASP A N 1
ATOM 6665 C CA . ASP A 1 889 ? 3.454 2.874 -3.454 1.00 47.97 889 ASP A CA 1
ATOM 6666 C C . ASP A 1 889 ? 3.837 1.535 -4.082 1.00 47.97 889 ASP A C 1
ATOM 6668 O O . ASP A 1 889 ? 4.504 0.703 -3.461 1.00 47.97 889 ASP A O 1
ATOM 6672 N N . ALA A 1 890 ? 3.340 1.298 -5.296 1.00 47.72 890 ALA A N 1
ATOM 6673 C CA . ALA A 1 890 ? 3.675 0.098 -6.031 1.00 47.72 890 ALA A CA 1
ATOM 6674 C C . ALA A 1 890 ? 5.193 0.108 -6.259 1.00 47.72 890 ALA A C 1
ATOM 6676 O O . ALA A 1 890 ? 5.723 1.163 -6.634 1.00 47.72 890 ALA A O 1
ATOM 6677 N N . PRO A 1 891 ? 5.904 -1.018 -6.049 1.00 55.19 891 PRO A N 1
ATOM 6678 C CA . PRO A 1 891 ? 7.309 -1.103 -6.417 1.00 55.19 891 PRO A CA 1
ATOM 6679 C C . PRO A 1 891 ? 7.527 -0.547 -7.820 1.00 55.19 891 PRO A C 1
ATOM 6681 O O . PRO A 1 891 ? 6.753 -0.841 -8.732 1.00 55.19 891 PRO A O 1
ATOM 6684 N N . GLN A 1 892 ? 8.588 0.240 -8.005 1.00 58.22 892 GLN A N 1
ATOM 6685 C CA . GLN A 1 892 ? 9.007 0.606 -9.352 1.00 58.22 892 GLN A CA 1
ATOM 6686 C C . GLN A 1 892 ? 9.354 -0.684 -10.095 1.00 58.22 892 GLN A C 1
ATOM 6688 O O . GLN A 1 892 ? 10.309 -1.370 -9.733 1.00 58.22 892 GLN A O 1
ATOM 6693 N N . THR A 1 893 ? 8.551 -1.039 -11.095 1.00 66.31 893 THR A N 1
ATOM 6694 C CA . THR A 1 893 ? 8.738 -2.244 -11.904 1.00 66.31 893 THR A CA 1
ATOM 6695 C C . THR A 1 893 ? 9.445 -1.895 -13.207 1.00 66.31 893 THR A C 1
ATOM 6697 O O . THR A 1 893 ? 8.899 -1.152 -14.021 1.00 66.31 893 THR A O 1
ATOM 6700 N N . GLY A 1 894 ? 10.612 -2.483 -13.437 1.00 78.44 894 GLY A N 1
ATOM 6701 C CA . GLY A 1 894 ? 11.318 -2.483 -14.717 1.00 78.44 894 GLY A CA 1
ATOM 6702 C C . GLY A 1 894 ? 12.034 -3.818 -14.882 1.00 78.44 894 GLY A C 1
ATOM 6703 O O . GLY A 1 894 ? 12.345 -4.453 -13.888 1.00 78.44 894 GLY A O 1
ATOM 6704 N N . ASP A 1 895 ? 12.262 -4.297 -16.102 1.00 87.44 895 ASP A N 1
ATOM 6705 C CA . ASP A 1 895 ? 12.996 -5.552 -16.316 1.00 87.44 895 ASP A CA 1
ATOM 6706 C C . ASP A 1 895 ? 14.505 -5.288 -16.360 1.00 87.44 895 ASP A C 1
ATOM 6708 O O . ASP A 1 895 ? 15.038 -4.918 -17.405 1.00 87.44 895 ASP A O 1
ATOM 6712 N N . TRP A 1 896 ? 15.179 -5.482 -15.222 1.00 91.00 896 TRP A N 1
ATOM 6713 C CA . TRP A 1 896 ? 16.624 -5.267 -15.064 1.00 91.00 896 TRP A CA 1
ATOM 6714 C C . TRP A 1 896 ? 17.483 -6.448 -15.535 1.00 91.00 896 TRP A C 1
ATOM 6716 O O . TRP A 1 896 ? 18.683 -6.472 -15.284 1.00 91.00 896 TRP A O 1
ATOM 6726 N N . LYS A 1 897 ? 16.904 -7.441 -16.225 1.00 93.19 897 LYS A N 1
ATOM 6727 C CA . LYS A 1 897 ? 17.639 -8.477 -16.978 1.00 93.19 897 LYS A CA 1
ATOM 6728 C C . LYS A 1 897 ? 18.564 -9.396 -16.162 1.00 93.19 897 LYS A C 1
ATOM 6730 O O . LYS A 1 897 ? 19.191 -10.270 -16.756 1.00 93.19 897 LYS A O 1
ATOM 6735 N N . LEU A 1 898 ? 18.585 -9.305 -14.829 1.00 93.12 898 LEU A N 1
ATOM 6736 C CA . LEU A 1 898 ? 19.321 -10.205 -13.921 1.00 93.12 898 LEU A CA 1
ATOM 6737 C C . LEU A 1 898 ? 19.120 -11.706 -14.258 1.00 93.12 898 LEU A C 1
ATOM 6739 O O . LEU A 1 898 ? 20.118 -12.407 -14.432 1.00 93.12 898 LEU A O 1
ATOM 6743 N N . PRO A 1 899 ? 17.884 -12.216 -14.472 1.00 93.19 899 PRO A N 1
ATOM 6744 C CA . PRO A 1 899 ? 17.674 -13.601 -14.907 1.00 93.19 899 PRO A CA 1
ATOM 6745 C C . PRO A 1 899 ? 18.258 -13.940 -16.289 1.00 93.19 899 PRO A C 1
ATOM 6747 O O . PRO A 1 899 ? 18.485 -15.109 -16.585 1.00 93.19 899 PRO A O 1
ATOM 6750 N N . SER A 1 900 ? 18.471 -12.952 -17.162 1.00 94.62 900 SER A N 1
ATOM 6751 C CA . SER A 1 900 ? 19.097 -13.145 -18.477 1.00 94.62 900 SER A CA 1
ATOM 6752 C C . SER A 1 900 ? 20.621 -13.162 -18.393 1.00 94.62 900 SER A C 1
ATOM 6754 O O . SER A 1 900 ? 21.221 -14.033 -19.012 1.00 94.62 900 SER A O 1
ATOM 6756 N N . VAL A 1 901 ? 21.228 -12.298 -17.571 1.00 95.31 901 VAL A N 1
ATOM 6757 C CA . VAL A 1 901 ? 22.669 -12.352 -17.259 1.00 95.31 901 VAL A CA 1
ATOM 6758 C C . VAL A 1 901 ? 23.042 -13.709 -16.674 1.00 95.31 901 VAL A C 1
ATOM 6760 O O . VAL A 1 901 ? 23.977 -14.346 -17.148 1.00 95.31 901 VAL A O 1
ATOM 6763 N N . ILE A 1 902 ? 22.278 -14.192 -15.690 1.00 95.75 902 ILE A N 1
ATOM 6764 C CA . ILE A 1 902 ? 22.556 -15.489 -15.067 1.00 95.75 902 ILE A CA 1
ATOM 6765 C C . ILE A 1 902 ? 22.365 -16.653 -16.046 1.00 95.75 902 ILE A C 1
ATOM 6767 O O . ILE A 1 902 ? 23.140 -17.596 -15.979 1.00 95.75 902 ILE A O 1
ATOM 6771 N N . ARG A 1 903 ? 21.433 -16.575 -17.008 1.00 95.25 903 ARG A N 1
ATOM 6772 C CA . ARG A 1 903 ? 21.331 -17.577 -18.088 1.00 95.25 903 ARG A CA 1
ATOM 6773 C C . ARG A 1 903 ? 22.516 -17.548 -19.057 1.00 95.25 903 ARG A C 1
ATOM 6775 O O . ARG A 1 903 ? 22.938 -18.608 -19.495 1.00 95.25 903 ARG A O 1
ATOM 6782 N N . ALA A 1 904 ? 23.045 -16.370 -19.393 1.00 95.25 904 ALA A N 1
ATOM 6783 C CA . ALA A 1 904 ? 24.237 -16.263 -20.240 1.00 95.25 904 ALA A CA 1
ATOM 6784 C C . ALA A 1 904 ? 25.475 -16.850 -19.537 1.00 95.25 904 ALA A C 1
ATOM 6786 O O . ALA A 1 904 ? 26.246 -17.581 -20.150 1.00 95.25 904 ALA A O 1
ATOM 6787 N N . LEU A 1 905 ? 25.608 -16.598 -18.230 1.00 95.19 905 LEU A N 1
ATOM 6788 C CA . LEU A 1 905 ? 26.640 -17.198 -17.384 1.00 95.19 905 LEU A CA 1
ATOM 6789 C C . LEU A 1 905 ? 26.468 -18.723 -17.250 1.00 95.19 905 LEU A C 1
ATOM 6791 O O . LEU A 1 905 ? 27.430 -19.461 -17.401 1.00 95.19 905 LEU A O 1
ATOM 6795 N N . GLU A 1 906 ? 25.245 -19.200 -17.001 1.00 94.25 906 GLU A N 1
ATOM 6796 C CA . GLU A 1 906 ? 24.886 -20.628 -16.940 1.00 94.25 906 GLU A CA 1
ATOM 6797 C C . GLU A 1 906 ? 25.227 -21.356 -18.249 1.00 94.25 906 GLU A C 1
ATOM 6799 O O . GLU A 1 906 ? 25.764 -22.461 -18.205 1.00 94.25 906 GLU A O 1
ATOM 6804 N N . GLN A 1 907 ? 24.979 -20.724 -19.403 1.00 93.38 907 GLN A N 1
ATOM 6805 C CA . GLN A 1 907 ? 25.321 -21.278 -20.711 1.00 93.38 907 GLN A CA 1
ATOM 6806 C C . GLN A 1 907 ? 26.842 -21.414 -20.899 1.00 93.38 907 GLN A C 1
ATOM 6808 O O . GLN A 1 907 ? 27.308 -22.522 -21.151 1.00 93.38 907 GLN A O 1
ATOM 6813 N N . ASP A 1 908 ? 27.616 -20.337 -20.721 1.00 92.50 908 ASP A N 1
ATOM 6814 C CA . ASP A 1 908 ? 29.080 -20.374 -20.900 1.00 92.50 908 ASP A CA 1
ATOM 6815 C C . ASP A 1 908 ? 29.760 -21.349 -19.918 1.00 92.50 908 ASP A C 1
ATOM 6817 O O . ASP A 1 908 ? 30.649 -22.108 -20.301 1.00 92.50 908 ASP A O 1
ATOM 6821 N N . LEU A 1 909 ? 29.269 -21.421 -18.674 1.00 90.19 909 LEU A N 1
ATOM 6822 C CA . LEU A 1 909 ? 29.715 -22.410 -17.689 1.00 90.19 909 LEU A CA 1
ATOM 6823 C C . LEU A 1 909 ? 29.361 -23.849 -18.082 1.00 90.19 909 LEU A C 1
ATOM 6825 O O . LEU A 1 909 ? 30.143 -24.753 -17.808 1.00 90.19 909 LEU A O 1
ATOM 6829 N N . SER A 1 910 ? 28.210 -24.093 -18.717 1.00 86.38 910 SER A N 1
ATOM 6830 C CA . SER A 1 910 ? 27.820 -25.450 -19.134 1.00 86.38 910 SER A CA 1
ATOM 6831 C C . SER A 1 910 ? 28.720 -26.025 -20.235 1.00 86.38 910 SER A C 1
ATOM 6833 O O . SER A 1 910 ? 28.862 -27.241 -20.347 1.00 86.38 910 SER A O 1
ATOM 6835 N N . GLU A 1 911 ? 29.377 -25.153 -21.003 1.00 83.31 911 GLU A N 1
ATOM 6836 C CA . GLU A 1 911 ? 30.334 -25.507 -22.055 1.00 83.31 911 GLU A CA 1
ATOM 6837 C C . GLU A 1 911 ? 31.766 -25.718 -21.502 1.00 83.31 911 GLU A C 1
ATOM 6839 O O . GLU A 1 911 ? 32.677 -26.066 -22.257 1.00 83.31 911 GLU A O 1
ATOM 6844 N N . ARG A 1 912 ? 31.995 -25.516 -20.190 1.00 79.69 912 ARG A N 1
ATOM 6845 C CA . ARG A 1 912 ? 33.331 -25.413 -19.571 1.00 79.69 912 ARG A CA 1
ATOM 6846 C C . ARG A 1 912 ? 33.466 -26.233 -18.281 1.00 79.69 912 ARG A C 1
ATOM 6848 O O . ARG A 1 912 ? 32.782 -26.000 -17.289 1.00 79.69 912 ARG A O 1
ATOM 6855 N N . LEU A 1 913 ? 34.436 -27.149 -18.240 1.00 62.66 913 LEU A N 1
ATOM 6856 C CA . LEU A 1 913 ? 34.785 -27.871 -17.007 1.00 62.66 913 LEU A CA 1
ATOM 6857 C C . LEU A 1 913 ? 35.499 -26.936 -16.003 1.00 62.66 913 LEU A C 1
ATOM 6859 O O . LEU A 1 913 ? 36.398 -26.194 -16.408 1.00 62.66 913 LEU A O 1
ATOM 6863 N N . PRO A 1 914 ? 35.154 -26.964 -14.699 1.00 61.56 914 PRO A N 1
ATOM 6864 C CA . PRO A 1 914 ? 35.813 -26.135 -13.691 1.00 61.56 914 PRO A CA 1
ATOM 6865 C C . PRO A 1 914 ? 37.277 -26.556 -13.497 1.00 61.56 914 PRO A C 1
ATOM 6867 O O . PRO A 1 914 ? 37.569 -27.724 -13.242 1.00 61.56 914 PRO A O 1
ATOM 6870 N N . ARG A 1 915 ? 38.207 -25.592 -13.556 1.00 56.91 915 ARG A N 1
ATOM 6871 C CA . ARG A 1 915 ? 39.672 -25.804 -13.476 1.00 56.91 915 ARG A CA 1
ATOM 6872 C C . ARG A 1 915 ? 40.208 -26.128 -12.064 1.00 56.91 915 ARG A C 1
ATOM 6874 O O . ARG A 1 915 ? 41.355 -25.826 -11.760 1.00 56.91 915 ARG A O 1
ATOM 6881 N N . GLY A 1 916 ? 39.394 -26.739 -11.203 1.00 56.19 916 GLY A N 1
ATOM 6882 C CA . GLY A 1 916 ? 39.739 -26.993 -9.799 1.00 56.19 916 GLY A CA 1
ATOM 6883 C C . GLY A 1 916 ? 39.566 -25.752 -8.919 1.00 56.19 916 GLY A C 1
ATOM 6884 O O . GLY A 1 916 ? 40.537 -25.151 -8.479 1.00 56.19 916 GLY A O 1
ATOM 6885 N N . GLY A 1 917 ? 38.313 -25.372 -8.668 1.00 67.00 917 GLY A N 1
ATOM 6886 C CA . GLY A 1 917 ? 37.940 -24.205 -7.866 1.00 67.00 917 GLY A CA 1
ATOM 6887 C C . GLY A 1 917 ? 36.547 -23.697 -8.239 1.00 67.00 917 GLY A C 1
ATOM 6888 O O . GLY A 1 917 ? 35.949 -24.169 -9.210 1.00 67.00 917 GLY A O 1
ATOM 6889 N N . ALA A 1 918 ? 36.027 -22.739 -7.472 1.00 81.12 918 ALA A N 1
ATOM 6890 C CA . ALA A 1 918 ? 34.825 -21.997 -7.846 1.00 81.12 918 ALA A CA 1
ATOM 6891 C C . ALA A 1 918 ? 35.192 -20.816 -8.754 1.00 81.12 918 ALA A C 1
ATOM 6893 O O . ALA A 1 918 ? 36.125 -20.071 -8.453 1.00 81.12 918 ALA A O 1
ATOM 6894 N N . TRP A 1 919 ? 34.429 -20.615 -9.828 1.00 90.19 919 TRP A N 1
ATOM 6895 C CA . TRP A 1 919 ? 34.617 -19.483 -10.739 1.00 90.19 919 TRP A CA 1
ATOM 6896 C C . TRP A 1 919 ? 34.350 -18.157 -10.017 1.00 90.19 919 TRP A C 1
ATOM 6898 O O . TRP A 1 919 ? 33.414 -18.072 -9.221 1.00 90.19 919 TRP A O 1
ATOM 6908 N N . LYS A 1 920 ? 35.105 -17.096 -10.303 1.00 92.12 920 LYS A N 1
ATOM 6909 C CA . LYS A 1 920 ? 34.936 -15.790 -9.644 1.00 92.12 920 LYS A CA 1
ATOM 6910 C C . LYS A 1 920 ? 34.312 -14.752 -10.573 1.00 92.12 920 LYS A C 1
ATOM 6912 O O . LYS A 1 920 ? 34.874 -14.413 -11.611 1.00 92.12 920 LYS A O 1
ATOM 6917 N N . LEU A 1 921 ? 33.167 -14.203 -10.161 1.00 95.19 921 LEU A N 1
ATOM 6918 C CA . LEU A 1 921 ? 32.469 -13.115 -10.854 1.00 95.19 921 LEU A CA 1
ATOM 6919 C C . LEU A 1 921 ? 32.619 -11.807 -10.072 1.00 95.19 921 LEU A C 1
ATOM 6921 O O . LEU A 1 921 ? 32.013 -11.630 -9.013 1.00 95.19 921 LEU A O 1
ATOM 6925 N N . GLY A 1 922 ? 33.396 -10.876 -10.617 1.00 95.06 922 GLY A N 1
ATOM 6926 C CA . GLY A 1 922 ? 33.511 -9.517 -10.106 1.00 95.06 922 GLY A CA 1
ATOM 6927 C C . GLY A 1 922 ? 32.343 -8.641 -10.565 1.00 95.06 922 GLY A C 1
ATOM 6928 O O . GLY A 1 922 ? 32.163 -8.409 -11.758 1.00 95.06 922 GLY A O 1
ATOM 6929 N N . VAL A 1 923 ? 31.552 -8.114 -9.630 1.00 95.88 923 VAL A N 1
ATOM 6930 C CA . VAL A 1 923 ? 30.475 -7.157 -9.935 1.00 95.88 923 VAL A CA 1
ATOM 6931 C C . VAL A 1 923 ? 30.954 -5.747 -9.603 1.00 95.88 923 VAL A C 1
ATOM 6933 O O . VAL A 1 923 ? 31.168 -5.429 -8.430 1.00 95.88 923 VAL A O 1
ATOM 6936 N N . ILE A 1 924 ? 31.149 -4.925 -10.642 1.00 93.69 924 ILE A N 1
ATOM 6937 C CA . ILE A 1 924 ? 31.577 -3.523 -10.517 1.00 93.69 924 ILE A CA 1
ATOM 6938 C C . ILE A 1 924 ? 30.441 -2.583 -10.060 1.00 93.69 924 ILE A C 1
ATOM 6940 O O . ILE A 1 924 ? 30.702 -1.791 -9.154 1.00 93.69 924 ILE A O 1
ATOM 6944 N N . PRO A 1 925 ? 29.209 -2.621 -10.621 1.00 93.12 925 PRO A N 1
ATOM 6945 C CA . PRO A 1 925 ? 28.151 -1.712 -10.182 1.00 93.12 925 PRO A CA 1
ATOM 6946 C C . PRO A 1 925 ? 27.692 -2.000 -8.744 1.00 93.12 925 PRO A C 1
ATOM 6948 O O . PRO A 1 925 ? 27.602 -3.156 -8.322 1.00 93.12 925 PRO A O 1
ATOM 6951 N N . ASP A 1 926 ? 27.357 -0.934 -8.015 1.00 89.44 926 ASP A N 1
ATOM 6952 C CA . ASP A 1 926 ? 26.762 -0.979 -6.678 1.00 89.44 926 ASP A CA 1
ATOM 6953 C C . ASP A 1 926 ? 25.585 0.003 -6.553 1.00 89.44 926 ASP A C 1
ATOM 6955 O O . ASP A 1 926 ? 25.671 1.089 -5.974 1.00 89.44 926 ASP A O 1
ATOM 6959 N N . MET A 1 927 ? 24.456 -0.391 -7.135 1.00 88.81 927 MET A N 1
ATOM 6960 C CA . MET A 1 927 ? 23.169 0.301 -7.048 1.00 88.81 927 MET A CA 1
ATOM 6961 C C . MET A 1 927 ? 22.075 -0.659 -6.561 1.00 88.81 927 MET A C 1
ATOM 6963 O O . MET A 1 927 ? 22.285 -1.873 -6.504 1.00 88.81 927 MET A O 1
ATOM 6967 N N . ARG A 1 928 ? 20.891 -0.140 -6.207 1.00 88.38 928 ARG A N 1
ATOM 6968 C CA . ARG A 1 928 ? 19.812 -0.941 -5.597 1.00 88.38 928 ARG A CA 1
ATOM 6969 C C . ARG A 1 928 ? 19.442 -2.149 -6.460 1.00 88.38 928 ARG A C 1
ATOM 6971 O O . ARG A 1 928 ? 19.230 -3.233 -5.928 1.00 88.38 928 ARG A O 1
ATOM 6978 N N . GLU A 1 929 ? 19.375 -1.957 -7.769 1.00 89.50 929 GLU A N 1
ATOM 6979 C CA . GLU A 1 929 ? 18.891 -2.942 -8.733 1.00 89.50 929 GLU A CA 1
ATOM 6980 C C . GLU A 1 929 ? 20.017 -3.814 -9.314 1.00 89.50 929 GLU A C 1
ATOM 6982 O O . GLU A 1 929 ? 19.762 -4.929 -9.761 1.00 89.50 929 GLU A O 1
ATOM 6987 N N . VAL A 1 930 ? 21.270 -3.348 -9.278 1.00 91.75 930 VAL A N 1
ATOM 6988 C CA . VAL A 1 930 ? 22.440 -4.093 -9.767 1.00 91.75 930 VAL A CA 1
ATOM 6989 C C . VAL A 1 930 ? 23.601 -3.914 -8.788 1.00 91.75 930 VAL A C 1
ATOM 6991 O O . VAL A 1 930 ? 24.234 -2.863 -8.729 1.00 91.75 930 VAL A O 1
ATOM 6994 N N . ASN A 1 931 ? 23.863 -4.954 -8.000 1.00 92.88 931 ASN A N 1
ATOM 6995 C CA . ASN A 1 931 ? 24.956 -5.034 -7.030 1.00 92.88 931 ASN A CA 1
ATOM 6996 C C . ASN A 1 931 ? 25.377 -6.502 -6.838 1.00 92.88 931 ASN A C 1
ATOM 6998 O O . ASN A 1 931 ? 24.635 -7.426 -7.188 1.00 92.88 931 ASN A O 1
ATOM 7002 N N . GLY A 1 932 ? 26.559 -6.722 -6.255 1.00 92.00 932 GLY A N 1
ATOM 7003 C CA . GLY A 1 932 ? 27.098 -8.063 -5.993 1.00 92.00 932 GLY A CA 1
ATOM 7004 C C . GLY A 1 932 ? 26.127 -9.006 -5.258 1.00 92.00 932 GLY A C 1
ATOM 7005 O O . GLY A 1 932 ? 25.869 -10.093 -5.775 1.00 92.00 932 GLY A O 1
ATOM 7006 N N . PRO A 1 933 ? 25.533 -8.619 -4.108 1.00 92.06 933 PRO A N 1
ATOM 7007 C CA . PRO A 1 933 ? 24.511 -9.417 -3.425 1.00 92.06 933 PRO A CA 1
ATOM 7008 C C . PRO A 1 933 ? 23.327 -9.832 -4.305 1.00 92.06 933 PRO A C 1
ATOM 7010 O O . PRO A 1 933 ? 22.923 -10.995 -4.272 1.00 92.06 933 PRO A O 1
ATOM 7013 N N . THR A 1 934 ? 22.794 -8.913 -5.115 1.00 93.88 934 THR A N 1
ATOM 7014 C CA . THR A 1 934 ? 21.684 -9.180 -6.039 1.00 93.88 934 THR A CA 1
ATOM 7015 C C . THR A 1 934 ? 22.059 -10.235 -7.078 1.00 93.88 934 THR A C 1
ATOM 7017 O O . THR A 1 934 ? 21.331 -11.213 -7.248 1.00 93.88 934 THR A O 1
ATOM 7020 N N . VAL A 1 935 ? 23.222 -10.102 -7.720 1.00 95.50 935 VAL A N 1
ATOM 7021 C CA . VAL A 1 935 ? 23.734 -11.093 -8.684 1.00 95.50 935 VAL A CA 1
ATOM 7022 C C . VAL A 1 935 ? 23.975 -12.447 -7.999 1.00 95.50 935 VAL A C 1
ATOM 7024 O O . VAL A 1 935 ? 23.586 -13.488 -8.530 1.00 95.50 935 VAL A O 1
ATOM 7027 N N . ALA A 1 936 ? 24.528 -12.436 -6.781 1.00 94.19 936 ALA A N 1
ATOM 7028 C CA . ALA A 1 936 ? 24.784 -13.633 -5.981 1.00 94.19 936 ALA A CA 1
ATOM 7029 C C . ALA A 1 936 ? 23.503 -14.413 -5.641 1.00 94.19 936 ALA A C 1
ATOM 7031 O O . ALA A 1 936 ? 23.527 -15.642 -5.636 1.00 94.19 936 ALA A O 1
ATOM 7032 N N . TYR A 1 937 ? 22.382 -13.730 -5.381 1.00 94.31 937 TYR A N 1
ATOM 7033 C CA . TYR A 1 937 ? 21.088 -14.384 -5.158 1.00 94.31 937 TYR A CA 1
ATOM 7034 C C . TYR A 1 937 ? 20.604 -15.147 -6.400 1.00 94.31 937 TYR A C 1
ATOM 7036 O O . TYR A 1 937 ? 20.264 -16.328 -6.294 1.00 94.31 937 TYR A O 1
ATOM 7044 N N . TYR A 1 938 ? 20.608 -14.515 -7.578 1.00 94.56 938 TYR A N 1
ATOM 7045 C CA . TYR A 1 938 ? 20.150 -15.178 -8.805 1.00 94.56 938 TYR A CA 1
ATOM 7046 C C . TYR A 1 938 ? 21.080 -16.323 -9.233 1.00 94.56 938 TYR A C 1
ATOM 7048 O O . TYR A 1 938 ? 20.580 -17.372 -9.638 1.00 94.56 938 TYR A O 1
ATOM 7056 N N . ALA A 1 939 ? 22.401 -16.169 -9.079 1.00 94.00 939 ALA A N 1
ATOM 7057 C CA . ALA A 1 939 ? 23.365 -17.249 -9.303 1.00 94.00 939 ALA A CA 1
ATOM 7058 C C . ALA A 1 939 ? 23.137 -18.425 -8.333 1.00 94.00 939 ALA A C 1
ATOM 7060 O O . ALA A 1 939 ? 23.047 -19.576 -8.758 1.00 94.00 939 ALA A O 1
ATOM 7061 N N . ALA A 1 940 ? 22.946 -18.143 -7.037 1.00 92.31 940 ALA A N 1
ATOM 7062 C CA . ALA A 1 940 ? 22.684 -19.168 -6.029 1.00 92.31 940 ALA A CA 1
ATOM 7063 C C . ALA A 1 940 ? 21.372 -19.926 -6.279 1.00 92.31 940 ALA A C 1
ATOM 7065 O O . ALA A 1 940 ? 21.357 -21.142 -6.111 1.00 92.31 940 ALA A O 1
ATOM 7066 N N . ARG A 1 941 ? 20.301 -19.247 -6.717 1.00 92.06 941 ARG A N 1
ATOM 7067 C CA . ARG A 1 941 ? 19.002 -19.859 -7.076 1.00 92.06 941 ARG A CA 1
ATOM 7068 C C . ARG A 1 941 ? 19.083 -20.792 -8.296 1.00 92.06 941 ARG A C 1
ATOM 7070 O O . ARG A 1 941 ? 18.164 -21.578 -8.508 1.00 92.06 941 ARG A O 1
ATOM 7077 N N . ARG A 1 942 ? 20.163 -20.701 -9.080 1.00 92.25 942 ARG A N 1
ATOM 7078 C CA . ARG A 1 942 ? 20.495 -21.569 -10.223 1.00 92.25 942 ARG A CA 1
ATOM 7079 C C . ARG A 1 942 ? 21.592 -22.595 -9.922 1.00 92.25 942 ARG A C 1
ATOM 7081 O O . ARG A 1 942 ? 22.043 -23.267 -10.837 1.00 92.25 942 ARG A O 1
ATOM 7088 N N . ASP A 1 943 ? 22.025 -22.703 -8.664 1.00 91.12 943 ASP A N 1
ATOM 7089 C CA . ASP A 1 943 ? 23.105 -23.602 -8.231 1.00 91.12 943 ASP A CA 1
ATOM 7090 C C . ASP A 1 943 ? 24.437 -23.414 -8.987 1.00 91.12 943 ASP A C 1
ATOM 7092 O O . ASP A 1 943 ? 25.271 -24.317 -9.017 1.00 91.12 943 ASP A O 1
ATOM 7096 N N . LEU A 1 944 ? 24.678 -22.223 -9.557 1.00 91.19 944 LEU A N 1
ATOM 7097 C CA . LEU A 1 944 ? 25.913 -21.955 -10.296 1.00 91.19 944 LEU A CA 1
ATOM 7098 C C . LEU A 1 944 ? 27.122 -21.952 -9.341 1.00 91.19 944 LEU A C 1
ATOM 7100 O O . LEU A 1 944 ? 27.087 -21.222 -8.343 1.00 91.19 944 LEU A O 1
ATOM 7104 N N . PRO A 1 945 ? 28.210 -22.692 -9.639 1.00 88.94 945 PRO A N 1
ATOM 7105 C CA . PRO A 1 945 ? 29.410 -22.781 -8.801 1.00 88.94 945 PRO A CA 1
ATOM 7106 C C . PRO A 1 945 ? 30.304 -21.537 -8.967 1.00 88.94 945 PRO A C 1
ATOM 7108 O O . PRO A 1 945 ? 31.470 -21.625 -9.352 1.00 88.94 945 PRO A O 1
ATOM 7111 N N . VAL A 1 946 ? 29.722 -20.363 -8.709 1.00 91.12 946 VAL A N 1
ATOM 7112 C CA . VAL A 1 946 ? 30.322 -19.046 -8.938 1.00 91.12 946 VAL A CA 1
ATOM 7113 C C . VAL A 1 946 ? 30.338 -18.244 -7.643 1.00 91.12 946 VAL A C 1
ATOM 7115 O O . VAL A 1 946 ? 29.293 -17.948 -7.057 1.00 91.12 946 VAL A O 1
ATOM 7118 N N . THR A 1 947 ? 31.524 -17.819 -7.228 1.00 91.31 947 THR A N 1
ATOM 7119 C CA . THR A 1 947 ? 31.708 -16.845 -6.156 1.00 91.31 947 THR A CA 1
ATOM 7120 C C . THR A 1 947 ? 31.548 -15.443 -6.721 1.00 91.31 947 THR A C 1
ATOM 7122 O O . THR A 1 947 ? 32.428 -14.896 -7.383 1.00 91.31 947 THR A O 1
ATOM 7125 N N . VAL A 1 948 ? 30.388 -14.852 -6.444 1.00 92.56 948 VAL A N 1
ATOM 7126 C CA . VAL A 1 948 ? 30.067 -13.476 -6.824 1.00 92.56 948 VAL A CA 1
ATOM 7127 C C . VAL A 1 948 ? 30.623 -12.510 -5.778 1.00 92.56 948 VAL A C 1
ATOM 7129 O O . VAL A 1 948 ? 30.236 -12.558 -4.608 1.00 92.56 948 VAL A O 1
ATOM 7132 N N . VAL A 1 949 ? 31.511 -11.611 -6.200 1.00 88.81 949 VAL A N 1
ATOM 7133 C CA . VAL A 1 949 ? 32.193 -10.645 -5.332 1.00 88.81 949 VAL A CA 1
ATOM 7134 C C . VAL A 1 949 ? 31.701 -9.231 -5.633 1.00 88.81 949 VAL A C 1
ATOM 7136 O O . VAL A 1 949 ? 31.808 -8.738 -6.754 1.00 88.81 949 VAL A O 1
ATOM 7139 N N . GLN A 1 950 ? 31.178 -8.557 -4.607 1.00 88.12 950 GLN A N 1
ATOM 7140 C CA . GLN A 1 950 ? 30.848 -7.130 -4.647 1.00 88.12 950 GLN A CA 1
ATOM 7141 C C . GLN A 1 950 ? 32.151 -6.327 -4.543 1.00 88.12 950 GLN A C 1
ATOM 7143 O O . GLN A 1 950 ? 32.734 -6.224 -3.460 1.00 88.12 950 GLN A O 1
ATOM 7148 N N . LEU A 1 951 ? 32.641 -5.801 -5.666 1.00 87.69 951 LEU A N 1
ATOM 7149 C CA . LEU A 1 951 ? 34.027 -5.335 -5.758 1.00 87.69 951 LEU A CA 1
ATOM 7150 C C . LEU A 1 951 ? 34.309 -4.067 -4.939 1.00 87.69 951 LEU A C 1
ATOM 7152 O O . LEU A 1 951 ? 35.434 -3.897 -4.477 1.00 87.69 951 LEU A O 1
ATOM 7156 N N . VAL A 1 952 ? 33.304 -3.224 -4.663 1.00 81.62 952 VAL A N 1
ATOM 7157 C CA . VAL A 1 952 ? 33.477 -2.044 -3.787 1.00 81.62 952 VAL A CA 1
ATOM 7158 C C . VAL A 1 952 ? 33.962 -2.417 -2.376 1.00 81.62 952 VAL A C 1
ATOM 7160 O O . VAL A 1 952 ? 34.758 -1.693 -1.782 1.00 81.62 952 VAL A O 1
ATOM 7163 N N . ASN A 1 953 ? 33.621 -3.614 -1.879 1.00 77.88 953 ASN A N 1
ATOM 7164 C CA . ASN A 1 953 ? 34.102 -4.122 -0.586 1.00 77.88 953 ASN A CA 1
ATOM 7165 C C . ASN A 1 953 ? 35.602 -4.491 -0.594 1.00 77.88 953 ASN A C 1
ATOM 7167 O O . ASN A 1 953 ? 36.169 -4.770 0.463 1.00 77.88 953 ASN A O 1
ATOM 7171 N N . ARG A 1 954 ? 36.252 -4.513 -1.768 1.00 77.81 954 ARG A N 1
ATOM 7172 C CA . ARG A 1 954 ? 37.692 -4.762 -1.938 1.00 77.81 954 ARG A CA 1
ATOM 7173 C C . ARG A 1 954 ? 38.518 -3.472 -2.055 1.00 77.81 954 ARG A C 1
ATOM 7175 O O . ARG A 1 954 ? 39.724 -3.557 -2.238 1.00 77.81 954 ARG A O 1
ATOM 7182 N N . MET A 1 955 ? 37.934 -2.281 -1.908 1.00 76.88 955 MET A N 1
ATOM 7183 C CA . MET A 1 955 ? 38.626 -0.995 -2.128 1.00 76.88 955 MET A CA 1
ATOM 7184 C C . MET A 1 955 ? 39.411 -0.479 -0.905 1.00 76.88 955 MET A C 1
ATOM 7186 O O . MET A 1 955 ? 39.297 0.683 -0.507 1.00 76.88 955 MET A O 1
ATOM 7190 N N . LYS A 1 956 ? 40.226 -1.343 -0.287 1.00 61.94 956 LYS A N 1
ATOM 7191 C CA . LYS A 1 956 ? 41.078 -0.968 0.855 1.00 61.94 956 LYS A CA 1
ATOM 7192 C C . LYS A 1 956 ? 42.078 0.121 0.434 1.00 61.94 956 LYS A C 1
ATOM 7194 O O . LYS A 1 956 ? 42.735 0.001 -0.593 1.00 61.94 956 LYS A O 1
ATOM 7199 N N . GLY A 1 957 ? 42.170 1.197 1.215 1.00 58.16 957 GLY A N 1
ATOM 7200 C CA . GLY A 1 957 ? 43.104 2.312 0.989 1.00 58.16 957 GLY A CA 1
ATOM 7201 C C . GLY A 1 957 ? 42.609 3.449 0.083 1.00 58.16 957 GLY A C 1
ATOM 7202 O O . GLY A 1 957 ? 43.170 4.535 0.153 1.00 58.16 957 GLY A O 1
ATOM 7203 N N . HIS A 1 958 ? 41.540 3.257 -0.700 1.00 59.56 958 HIS A N 1
ATOM 7204 C CA . HIS A 1 958 ? 41.001 4.289 -1.611 1.00 59.56 958 HIS A CA 1
ATOM 7205 C C . HIS A 1 958 ? 39.779 5.035 -1.047 1.00 59.56 958 HIS A C 1
ATOM 7207 O O . HIS A 1 958 ? 39.202 5.899 -1.702 1.00 59.56 958 HIS A O 1
ATOM 7213 N N . VAL A 1 959 ? 39.380 4.712 0.184 1.00 56.25 959 VAL A N 1
ATOM 7214 C CA . VAL A 1 959 ? 38.278 5.356 0.901 1.00 56.25 959 VAL A CA 1
ATOM 7215 C C . VAL A 1 959 ? 38.800 5.821 2.255 1.00 56.25 959 VAL A C 1
ATOM 7217 O O . VAL A 1 959 ? 39.224 5.006 3.070 1.00 56.25 959 VAL A O 1
ATOM 7220 N N . ALA A 1 960 ? 38.758 7.134 2.500 1.00 45.12 960 ALA A N 1
ATOM 7221 C CA . ALA A 1 960 ? 39.239 7.787 3.725 1.00 45.12 960 ALA A CA 1
ATOM 7222 C C . ALA A 1 960 ? 38.270 7.623 4.918 1.00 45.12 960 ALA A C 1
ATOM 7224 O O . ALA A 1 960 ? 38.027 8.552 5.684 1.00 45.12 960 ALA A O 1
ATOM 7225 N N . VAL A 1 961 ? 37.668 6.443 5.041 1.00 49.38 961 VAL A N 1
ATOM 7226 C CA . VAL A 1 961 ? 36.657 6.104 6.040 1.00 49.38 961 VAL A CA 1
ATOM 7227 C C . VAL A 1 961 ? 37.063 4.762 6.646 1.00 49.38 961 VAL A C 1
ATOM 7229 O O . VAL A 1 961 ? 37.374 3.835 5.902 1.00 49.38 961 VAL A O 1
ATOM 7232 N N . GLU A 1 962 ? 37.043 4.625 7.975 1.00 45.47 962 GLU A N 1
ATOM 7233 C CA . GLU A 1 962 ? 37.520 3.435 8.718 1.00 45.47 962 GLU A CA 1
ATOM 7234 C C . GLU A 1 962 ? 36.672 2.150 8.514 1.00 45.47 962 GLU A C 1
ATOM 7236 O O . GLU A 1 962 ? 36.663 1.235 9.341 1.00 45.47 962 GLU A O 1
ATOM 7241 N N . VAL A 1 963 ? 35.941 2.038 7.402 1.00 49.66 963 VAL A N 1
ATOM 7242 C CA . VAL A 1 963 ? 35.091 0.889 7.072 1.00 49.66 963 VAL A CA 1
ATOM 7243 C C . VAL A 1 963 ? 35.913 -0.199 6.377 1.00 49.66 963 VAL A C 1
ATOM 7245 O O . VAL A 1 963 ? 35.766 -0.473 5.188 1.00 49.66 963 VAL A O 1
ATOM 7248 N N . GLY A 1 964 ? 36.785 -0.863 7.138 1.00 49.81 964 GLY A N 1
ATOM 7249 C CA . GLY A 1 964 ? 37.440 -2.102 6.709 1.00 49.81 964 GLY A CA 1
ATOM 7250 C C . GLY A 1 964 ? 36.421 -3.237 6.533 1.00 49.81 964 GLY A C 1
ATOM 7251 O O . GLY A 1 964 ? 36.251 -4.058 7.432 1.00 49.81 964 GLY A O 1
ATOM 7252 N N . LEU A 1 965 ? 35.713 -3.256 5.396 1.00 54.53 965 LEU A N 1
ATOM 7253 C CA . LEU A 1 965 ? 34.543 -4.114 5.150 1.00 54.53 965 LEU A CA 1
ATOM 7254 C C . LEU A 1 965 ? 34.865 -5.601 4.969 1.00 54.53 965 LEU A C 1
ATOM 7256 O O . LEU A 1 965 ? 34.001 -6.436 5.233 1.00 54.53 965 LEU A O 1
ATOM 7260 N N . ASP A 1 966 ? 36.084 -5.941 4.550 1.00 60.53 966 ASP A N 1
ATOM 7261 C CA . ASP A 1 966 ? 36.546 -7.327 4.479 1.00 60.53 966 ASP A CA 1
ATOM 7262 C C . ASP A 1 966 ? 37.225 -7.749 5.801 1.00 60.53 966 ASP A C 1
ATOM 7264 O O . ASP A 1 966 ? 38.346 -7.310 6.091 1.00 60.53 966 ASP A O 1
ATOM 7268 N N . PRO A 1 967 ? 36.587 -8.621 6.609 1.00 53.72 967 PRO A N 1
ATOM 7269 C CA . PRO A 1 967 ? 37.121 -9.034 7.899 1.00 53.72 967 PRO A CA 1
ATOM 7270 C C . PRO A 1 967 ? 38.315 -9.992 7.777 1.00 53.72 967 PRO A C 1
ATOM 7272 O O . PRO A 1 967 ? 39.053 -10.106 8.762 1.00 53.72 967 PRO A O 1
ATOM 7275 N N . PHE A 1 968 ? 38.503 -10.634 6.613 1.00 64.69 968 PHE A N 1
ATOM 7276 C CA . PHE A 1 968 ? 39.458 -11.722 6.366 1.00 64.69 968 PHE A CA 1
ATOM 7277 C C . PHE A 1 968 ? 40.830 -11.252 5.863 1.00 64.69 968 PHE A C 1
ATOM 7279 O O . PHE A 1 968 ? 41.716 -12.072 5.654 1.00 64.69 968 PHE A O 1
ATOM 7286 N N . GLY A 1 969 ? 41.037 -9.944 5.679 1.00 63.03 969 GLY A N 1
ATOM 7287 C CA . GLY A 1 969 ? 42.357 -9.410 5.320 1.00 63.03 969 GLY A CA 1
ATOM 7288 C C . GLY A 1 969 ? 42.804 -9.712 3.882 1.00 63.03 969 GLY A C 1
ATOM 7289 O O . GLY A 1 969 ? 43.980 -9.549 3.583 1.00 63.03 969 GLY A O 1
ATOM 7290 N N . ARG A 1 970 ? 41.883 -10.093 2.986 1.00 73.62 970 ARG A N 1
ATOM 7291 C CA . ARG A 1 970 ? 42.149 -10.385 1.567 1.00 73.62 970 ARG A CA 1
ATOM 7292 C C . ARG A 1 970 ? 42.680 -9.148 0.822 1.00 73.62 970 ARG A C 1
ATOM 7294 O O . ARG A 1 970 ? 42.403 -8.016 1.228 1.00 73.62 970 ARG A O 1
ATOM 7301 N N . GLY A 1 971 ? 43.392 -9.363 -0.285 1.00 74.75 971 GLY A N 1
ATOM 7302 C CA . GLY A 1 971 ? 43.919 -8.286 -1.134 1.00 74.75 971 GLY A CA 1
ATOM 7303 C C . GLY A 1 971 ? 42.841 -7.344 -1.687 1.00 74.75 971 GLY A C 1
ATOM 7304 O O . GLY A 1 971 ? 41.651 -7.691 -1.746 1.00 74.75 971 GLY A O 1
ATOM 7305 N N . ASP A 1 972 ? 43.269 -6.142 -2.074 1.00 83.19 972 ASP A N 1
ATOM 7306 C CA . ASP A 1 972 ? 42.387 -5.134 -2.667 1.00 83.19 972 ASP A CA 1
ATOM 7307 C C . ASP A 1 972 ? 41.970 -5.484 -4.113 1.00 83.19 972 ASP A C 1
ATOM 7309 O O . ASP A 1 972 ? 42.432 -6.469 -4.697 1.00 83.19 972 ASP A O 1
ATOM 7313 N N . PHE A 1 973 ? 41.050 -4.707 -4.691 1.00 84.56 973 PHE A N 1
ATOM 7314 C CA . PHE A 1 973 ? 40.557 -4.922 -6.057 1.00 84.56 973 PHE A CA 1
ATOM 7315 C C . PHE A 1 973 ? 41.671 -4.911 -7.115 1.00 84.56 973 PHE A C 1
ATOM 7317 O O . PHE A 1 973 ? 41.654 -5.737 -8.024 1.00 84.56 973 PHE A O 1
ATOM 7324 N N . TYR A 1 974 ? 42.637 -3.999 -7.002 1.00 87.25 974 TYR A N 1
ATOM 7325 C CA . TYR A 1 974 ? 43.698 -3.826 -7.991 1.00 87.25 974 TYR A CA 1
ATOM 7326 C C . TYR A 1 974 ? 44.750 -4.936 -7.891 1.00 87.25 974 TYR A C 1
ATOM 7328 O O . TYR A 1 974 ? 45.251 -5.401 -8.913 1.00 87.25 974 TYR A O 1
ATOM 7336 N N . GLN A 1 975 ? 45.033 -5.401 -6.672 1.00 85.56 975 GLN A N 1
ATOM 7337 C CA . GLN A 1 975 ? 45.890 -6.556 -6.388 1.00 85.56 975 GLN A CA 1
ATOM 7338 C C . GLN A 1 975 ? 45.260 -7.866 -6.881 1.00 85.56 975 GLN A C 1
ATOM 7340 O O . GLN A 1 975 ? 45.949 -8.698 -7.461 1.00 85.56 975 GLN A O 1
ATOM 7345 N N . THR A 1 976 ? 43.949 -8.035 -6.673 1.00 87.44 976 THR A N 1
ATOM 7346 C CA . THR A 1 976 ? 43.207 -9.275 -6.985 1.00 87.44 976 THR A CA 1
ATOM 7347 C C . THR A 1 976 ? 42.513 -9.259 -8.348 1.00 87.44 976 THR A C 1
ATOM 7349 O O . THR A 1 976 ? 41.772 -10.181 -8.668 1.00 87.44 976 THR A O 1
ATOM 7352 N N . PHE A 1 977 ? 42.735 -8.241 -9.193 1.00 90.06 977 PHE A N 1
ATOM 7353 C CA . PHE A 1 977 ? 42.034 -8.102 -10.481 1.00 90.06 977 PHE A CA 1
ATOM 7354 C C . PHE A 1 977 ? 42.184 -9.336 -11.386 1.00 90.06 977 PHE A C 1
ATOM 7356 O O . PHE A 1 977 ? 41.258 -9.687 -12.119 1.00 90.06 977 PHE A O 1
ATOM 7363 N N . GLN A 1 978 ? 43.348 -9.991 -11.340 1.00 89.31 978 GLN A N 1
ATOM 7364 C CA . GLN A 1 978 ? 43.648 -11.177 -12.146 1.00 89.31 978 GLN A CA 1
ATOM 7365 C C . GLN A 1 978 ? 42.902 -12.435 -11.667 1.00 89.31 978 GLN A C 1
ATOM 7367 O O . GLN A 1 978 ? 42.689 -13.330 -12.477 1.00 89.31 978 GLN A O 1
ATOM 7372 N N . ASP A 1 979 ? 42.427 -12.458 -10.417 1.00 88.69 979 ASP A N 1
ATOM 7373 C CA . ASP A 1 979 ? 41.738 -13.600 -9.796 1.00 88.69 979 ASP A CA 1
ATOM 7374 C C . ASP A 1 979 ? 40.293 -13.783 -10.299 1.00 88.69 979 ASP A C 1
ATOM 7376 O O . ASP A 1 979 ? 39.658 -14.788 -9.986 1.00 88.69 979 ASP A O 1
ATOM 7380 N N . TYR A 1 980 ? 39.733 -12.799 -11.014 1.00 91.94 980 TYR A N 1
ATOM 7381 C CA . TYR A 1 980 ? 38.353 -12.837 -11.508 1.00 91.94 980 TYR A CA 1
ATOM 7382 C C . TYR A 1 980 ? 38.281 -13.405 -12.930 1.00 91.94 980 TYR A C 1
ATOM 7384 O O . TYR A 1 980 ? 38.869 -12.846 -13.865 1.00 91.94 980 TYR A O 1
ATOM 7392 N N . ASP A 1 981 ? 37.505 -14.479 -13.085 1.00 93.12 981 ASP A N 1
ATOM 7393 C CA . ASP A 1 981 ? 37.207 -15.132 -14.364 1.00 93.12 981 ASP A CA 1
ATOM 7394 C C . ASP A 1 981 ? 36.146 -14.374 -15.169 1.00 93.12 981 ASP A C 1
ATOM 7396 O O . ASP A 1 981 ? 36.191 -14.357 -16.397 1.00 93.12 981 ASP A O 1
ATOM 7400 N N . TYR A 1 982 ? 35.193 -13.734 -14.486 1.00 95.75 982 TYR A N 1
ATOM 7401 C CA . TYR A 1 982 ? 34.101 -12.984 -15.104 1.00 95.75 982 TYR A CA 1
ATOM 7402 C C . TYR A 1 982 ? 33.964 -11.591 -14.492 1.00 95.75 982 TYR A C 1
ATOM 7404 O O . TYR A 1 982 ? 34.223 -11.389 -13.303 1.00 95.75 982 TYR A O 1
ATOM 7412 N N . PHE A 1 983 ? 33.461 -10.645 -15.285 1.00 97.12 983 PHE A N 1
ATOM 7413 C CA . PHE A 1 983 ? 33.056 -9.319 -14.822 1.00 97.12 983 PHE A CA 1
ATOM 7414 C C . PHE A 1 983 ? 31.640 -8.976 -15.273 1.00 97.12 983 PHE A C 1
ATOM 7416 O O . PHE A 1 983 ? 31.268 -9.216 -16.419 1.00 97.12 983 PHE A O 1
ATOM 7423 N N . LEU A 1 984 ? 30.868 -8.355 -14.381 1.00 97.19 984 LEU A N 1
ATOM 7424 C CA . LEU A 1 984 ? 29.608 -7.699 -14.722 1.00 97.19 984 LEU A CA 1
ATOM 7425 C C . LEU A 1 984 ? 29.789 -6.186 -14.619 1.00 97.19 984 LEU A C 1
ATOM 7427 O O . LEU A 1 984 ? 30.160 -5.675 -13.555 1.00 97.19 984 LEU A O 1
ATOM 7431 N N . THR A 1 985 ? 29.501 -5.476 -15.708 1.00 96.00 985 THR A N 1
ATOM 7432 C CA . THR A 1 985 ? 29.598 -4.013 -15.781 1.00 96.00 985 THR A CA 1
ATOM 7433 C C . THR A 1 985 ? 28.272 -3.386 -16.209 1.00 96.00 985 THR A C 1
ATOM 7435 O O . THR A 1 985 ? 27.364 -4.073 -16.682 1.00 96.00 985 THR A O 1
ATOM 7438 N N . LYS A 1 986 ? 28.141 -2.073 -15.999 1.00 93.88 986 LYS A N 1
ATOM 7439 C CA . LYS A 1 986 ? 26.961 -1.284 -16.366 1.00 93.88 986 LYS A CA 1
ATOM 7440 C C . LYS A 1 986 ? 27.395 0.098 -16.852 1.00 93.88 986 LYS A C 1
ATOM 7442 O O . LYS A 1 986 ? 28.267 0.710 -16.236 1.00 93.88 986 LYS A O 1
ATOM 7447 N N . THR A 1 987 ? 26.780 0.599 -17.919 1.00 91.50 987 THR A N 1
ATOM 7448 C CA . THR A 1 987 ? 26.995 1.967 -18.413 1.00 91.50 987 THR A CA 1
ATOM 7449 C C . THR A 1 987 ? 26.148 3.000 -17.649 1.00 91.50 987 THR A C 1
ATOM 7451 O O . THR A 1 987 ? 25.173 2.669 -16.966 1.00 91.50 987 THR A O 1
ATOM 7454 N N . GLY A 1 988 ? 26.526 4.279 -17.740 1.00 87.62 988 GLY A N 1
ATOM 7455 C CA . GLY A 1 988 ? 25.855 5.362 -17.011 1.00 87.62 988 GLY A CA 1
ATOM 7456 C C . GLY A 1 988 ? 25.981 5.231 -15.487 1.00 87.62 988 GLY A C 1
ATOM 7457 O O . GLY A 1 988 ? 27.013 4.791 -14.971 1.00 87.62 988 GLY A O 1
ATOM 7458 N N . ASP A 1 989 ? 24.927 5.620 -14.768 1.00 83.06 989 ASP A N 1
ATOM 7459 C CA . ASP A 1 989 ? 24.901 5.608 -13.303 1.00 83.06 989 ASP A CA 1
ATOM 7460 C C . ASP A 1 989 ? 25.029 4.175 -12.768 1.00 83.06 989 ASP A C 1
ATOM 7462 O O . ASP A 1 989 ? 24.172 3.324 -13.000 1.00 83.06 989 ASP A O 1
ATOM 7466 N N . SER A 1 990 ? 26.122 3.899 -12.061 1.00 85.88 990 SER A N 1
ATOM 7467 C CA . SER A 1 990 ? 26.514 2.547 -11.635 1.00 85.88 990 SER A CA 1
ATOM 7468 C C . SER A 1 990 ? 26.797 2.435 -10.133 1.00 85.88 990 SER A C 1
ATOM 7470 O O . SER A 1 990 ? 27.167 1.360 -9.667 1.00 85.88 990 SER A O 1
ATOM 7472 N N . ALA A 1 991 ? 26.611 3.511 -9.359 1.00 86.31 991 ALA A N 1
ATOM 7473 C CA . ALA A 1 991 ? 26.905 3.540 -7.927 1.00 86.31 991 ALA A CA 1
ATOM 7474 C C . ALA A 1 991 ? 26.051 4.545 -7.141 1.00 86.31 991 ALA A C 1
ATOM 7476 O O . ALA A 1 991 ? 25.729 5.628 -7.632 1.00 86.31 991 ALA A O 1
ATOM 7477 N N . VAL A 1 992 ? 25.762 4.219 -5.880 1.00 79.69 992 VAL A N 1
ATOM 7478 C CA . VAL A 1 992 ? 25.206 5.151 -4.881 1.00 79.69 992 VAL A CA 1
ATOM 7479 C C . VAL A 1 992 ? 26.269 5.585 -3.865 1.00 79.69 992 VAL A C 1
ATOM 7481 O O . VAL A 1 992 ? 27.379 5.056 -3.845 1.00 79.69 992 VAL A O 1
ATOM 7484 N N . ALA A 1 993 ? 25.960 6.578 -3.027 1.00 67.25 993 ALA A N 1
ATOM 7485 C CA . ALA A 1 993 ? 26.860 7.023 -1.962 1.00 67.25 993 ALA A CA 1
ATOM 7486 C C . ALA A 1 993 ? 27.172 5.868 -0.982 1.00 67.25 993 ALA A C 1
ATOM 7488 O O . ALA A 1 993 ? 26.246 5.137 -0.627 1.00 67.25 993 ALA A O 1
ATOM 7489 N N . PRO A 1 994 ? 28.427 5.706 -0.514 1.00 69.44 994 PRO A N 1
ATOM 7490 C CA . PRO A 1 994 ? 29.597 6.570 -0.738 1.00 69.44 994 PRO A CA 1
ATOM 7491 C C . PRO A 1 994 ? 30.419 6.248 -2.007 1.00 69.44 994 PRO A C 1
ATOM 7493 O O . PRO A 1 994 ? 31.423 6.904 -2.273 1.00 69.44 994 PRO A O 1
ATOM 7496 N N . TRP A 1 995 ? 30.029 5.252 -2.803 1.00 79.19 995 TRP A N 1
ATOM 7497 C CA . TRP A 1 995 ? 30.861 4.654 -3.859 1.00 79.19 995 TRP A CA 1
ATOM 7498 C C . TRP A 1 995 ? 30.882 5.406 -5.198 1.00 79.19 995 TRP A C 1
ATOM 7500 O O . TRP A 1 995 ? 31.596 5.000 -6.115 1.00 79.19 995 TRP A O 1
ATOM 7510 N N . GLN A 1 996 ? 30.146 6.515 -5.314 1.00 80.62 996 GLN A N 1
ATOM 7511 C CA . GLN A 1 996 ? 30.008 7.319 -6.541 1.00 80.62 996 GLN A CA 1
ATOM 7512 C C . GLN A 1 996 ? 31.340 7.817 -7.117 1.00 80.62 996 GLN A C 1
ATOM 7514 O O . GLN A 1 996 ? 31.459 7.946 -8.330 1.00 80.62 996 GLN A O 1
ATOM 7519 N N . ALA A 1 997 ? 32.338 8.084 -6.270 1.00 79.06 997 ALA A N 1
ATOM 7520 C CA . ALA A 1 997 ? 33.679 8.464 -6.719 1.00 79.06 997 ALA A CA 1
ATOM 7521 C C . ALA A 1 997 ? 34.546 7.251 -7.110 1.00 79.06 997 ALA A C 1
ATOM 7523 O O . ALA A 1 997 ? 35.436 7.381 -7.942 1.00 79.06 997 ALA A O 1
ATOM 7524 N N . VAL A 1 998 ? 34.274 6.077 -6.530 1.00 82.50 998 VAL A N 1
ATOM 7525 C CA . VAL A 1 998 ? 35.150 4.894 -6.565 1.00 82.50 998 VAL A CA 1
ATOM 7526 C C . VAL A 1 998 ? 34.833 3.978 -7.750 1.00 82.50 998 VAL A C 1
ATOM 7528 O O . VAL A 1 998 ? 35.729 3.571 -8.487 1.00 82.50 998 VAL A O 1
ATOM 7531 N N . VAL A 1 999 ? 33.551 3.682 -7.983 1.00 87.62 999 VAL A N 1
ATOM 7532 C CA . VAL A 1 999 ? 33.115 2.787 -9.071 1.00 87.62 999 VAL A CA 1
ATOM 7533 C C . VAL A 1 999 ? 33.532 3.290 -10.467 1.00 87.62 999 VAL A C 1
ATOM 7535 O O . VAL A 1 999 ? 33.990 2.467 -11.263 1.00 87.62 999 VAL A O 1
ATOM 7538 N N . PRO A 1 1000 ? 33.505 4.603 -10.784 1.00 87.88 1000 PRO A N 1
ATOM 7539 C CA . PRO A 1 1000 ? 34.061 5.114 -12.041 1.00 87.88 1000 PRO A CA 1
ATOM 7540 C C . PRO A 1 1000 ? 35.577 4.908 -12.201 1.00 87.88 1000 PRO A C 1
ATOM 7542 O O . PRO A 1 1000 ? 36.070 4.861 -13.327 1.00 87.88 1000 PRO A O 1
ATOM 7545 N N . GLU A 1 1001 ? 36.344 4.791 -11.112 1.00 88.38 1001 GLU A N 1
ATOM 7546 C CA . GLU A 1 1001 ? 37.776 4.454 -11.179 1.00 88.38 1001 GLU A CA 1
ATOM 7547 C C . GLU A 1 1001 ? 37.971 2.975 -11.514 1.00 88.38 1001 GLU A C 1
ATOM 7549 O O . GLU A 1 1001 ? 38.754 2.630 -12.399 1.00 88.38 1001 GLU A O 1
ATOM 7554 N N . MET A 1 1002 ? 37.190 2.108 -10.867 1.00 90.56 1002 MET A N 1
ATOM 7555 C CA . MET A 1 1002 ? 37.191 0.665 -11.113 1.00 90.56 1002 MET A CA 1
ATOM 7556 C C . MET A 1 1002 ? 36.767 0.346 -12.553 1.00 90.56 1002 MET A C 1
ATOM 7558 O O . MET A 1 1002 ? 37.411 -0.465 -13.218 1.00 90.56 1002 MET A O 1
ATOM 7562 N N . MET A 1 1003 ? 35.744 1.041 -13.066 1.00 92.94 1003 MET A N 1
ATOM 7563 C CA . MET A 1 1003 ? 35.337 0.966 -14.472 1.00 92.94 1003 MET A CA 1
ATOM 7564 C C . MET A 1 1003 ? 36.458 1.417 -15.416 1.00 92.94 1003 MET A C 1
ATOM 7566 O O . MET A 1 1003 ? 36.754 0.703 -16.368 1.00 92.94 1003 MET A O 1
ATOM 7570 N N . ARG A 1 1004 ? 37.145 2.540 -15.145 1.00 92.19 1004 ARG A N 1
ATOM 7571 C CA . ARG A 1 1004 ? 38.315 2.963 -15.946 1.00 92.19 1004 ARG A CA 1
ATOM 7572 C C . ARG A 1 1004 ? 39.444 1.927 -15.923 1.00 92.19 1004 ARG A C 1
ATOM 7574 O O . ARG A 1 1004 ? 40.061 1.682 -16.956 1.00 92.19 1004 ARG A O 1
ATOM 7581 N N . TYR A 1 1005 ? 39.707 1.306 -14.773 1.00 93.00 1005 TYR A N 1
ATOM 7582 C CA . TYR A 1 1005 ? 40.737 0.272 -14.638 1.00 93.00 1005 TYR A CA 1
ATOM 7583 C C . TYR A 1 1005 ? 40.399 -1.000 -15.435 1.00 93.00 1005 TYR A C 1
ATOM 7585 O O . TYR A 1 1005 ? 41.302 -1.596 -16.031 1.00 93.00 1005 TYR A O 1
ATOM 7593 N N . PHE A 1 1006 ? 39.119 -1.388 -15.456 1.00 94.75 1006 PHE A N 1
ATOM 7594 C CA . PHE A 1 1006 ? 38.594 -2.492 -16.262 1.00 94.75 1006 PHE A CA 1
ATOM 7595 C C . PHE A 1 1006 ? 38.641 -2.180 -17.766 1.00 94.75 1006 PHE A C 1
ATOM 7597 O O . PHE A 1 1006 ? 39.209 -2.963 -18.521 1.00 94.75 1006 PHE A O 1
ATOM 7604 N N . GLU A 1 1007 ? 38.121 -1.028 -18.203 1.00 93.75 1007 GLU A N 1
ATOM 7605 C CA . GLU A 1 1007 ? 38.093 -0.637 -19.625 1.00 93.75 1007 GLU A CA 1
ATOM 7606 C C . GLU A 1 1007 ? 39.510 -0.539 -20.222 1.00 93.75 1007 GLU A C 1
ATOM 7608 O O . GLU A 1 1007 ? 39.742 -0.995 -21.339 1.00 93.75 1007 GLU A O 1
ATOM 7613 N N . ALA A 1 1008 ? 40.498 -0.071 -19.447 1.00 95.31 1008 ALA A N 1
ATOM 7614 C CA . ALA A 1 1008 ? 41.914 -0.064 -19.842 1.00 95.31 1008 ALA A CA 1
ATOM 7615 C C . ALA A 1 1008 ? 42.550 -1.467 -20.011 1.0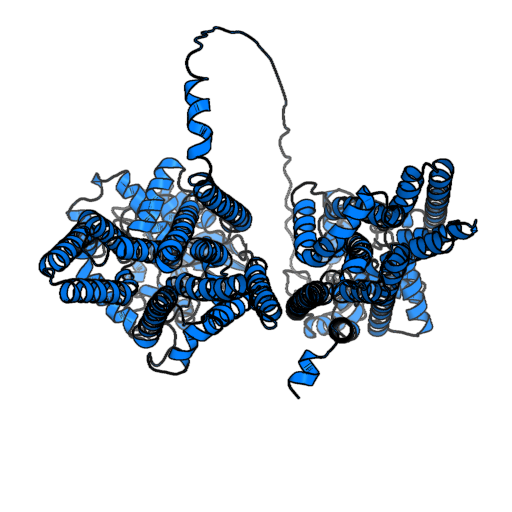0 95.31 1008 ALA A C 1
ATOM 7617 O O . ALA A 1 1008 ? 43.730 -1.561 -20.345 1.00 95.31 1008 ALA A O 1
ATOM 7618 N N . ARG A 1 1009 ? 41.805 -2.542 -19.721 1.00 95.06 1009 ARG A N 1
ATOM 7619 C CA . ARG A 1 1009 ? 42.205 -3.961 -19.813 1.00 95.06 1009 ARG A CA 1
ATOM 7620 C C . ARG A 1 1009 ? 41.136 -4.815 -20.506 1.00 95.06 1009 ARG A C 1
ATOM 7622 O O . ARG A 1 1009 ? 41.114 -6.034 -20.337 1.00 95.06 1009 ARG A O 1
ATOM 7629 N N . LYS A 1 1010 ? 40.210 -4.185 -21.237 1.00 92.38 1010 LYS A N 1
ATOM 7630 C CA . LYS A 1 1010 ? 39.057 -4.848 -21.868 1.00 92.38 1010 LYS A CA 1
ATOM 7631 C C . LYS A 1 1010 ? 39.459 -5.865 -22.939 1.00 92.38 1010 LYS A C 1
ATOM 7633 O O . LYS A 1 1010 ? 38.754 -6.845 -23.137 1.00 92.38 1010 LYS A O 1
ATOM 7638 N N . ASP A 1 1011 ? 40.626 -5.679 -23.549 1.00 93.38 1011 ASP A N 1
ATOM 7639 C CA . ASP A 1 1011 ? 41.302 -6.619 -24.452 1.00 93.38 1011 ASP A CA 1
ATOM 7640 C C . ASP A 1 1011 ? 41.583 -7.998 -23.820 1.00 93.38 1011 ASP A C 1
ATOM 7642 O O . ASP A 1 1011 ? 41.689 -9.002 -24.523 1.00 93.38 1011 ASP A O 1
ATOM 7646 N N . GLN A 1 1012 ? 41.655 -8.076 -22.487 1.00 94.62 1012 GLN A N 1
ATOM 7647 C CA . GLN A 1 1012 ? 41.833 -9.328 -21.744 1.00 94.62 1012 GLN A CA 1
ATOM 7648 C C . GLN A 1 1012 ? 40.537 -10.142 -21.597 1.00 94.62 1012 GLN A C 1
ATOM 7650 O O . GLN A 1 1012 ? 40.567 -11.206 -20.973 1.00 94.62 1012 GLN A O 1
ATOM 7655 N N . PHE A 1 1013 ? 39.411 -9.654 -22.125 1.00 95.12 1013 PHE A N 1
ATOM 7656 C CA . PHE A 1 1013 ? 38.088 -10.240 -21.941 1.00 95.12 1013 PHE A CA 1
ATOM 7657 C C . PHE A 1 1013 ? 37.314 -10.353 -23.261 1.00 95.12 1013 PHE A C 1
ATOM 7659 O O . PHE A 1 1013 ? 37.470 -9.549 -24.176 1.00 95.12 1013 PHE A O 1
ATOM 7666 N N . VAL A 1 1014 ? 36.412 -11.330 -23.318 1.00 95.00 1014 VAL A N 1
ATOM 7667 C CA . VAL A 1 1014 ? 35.359 -11.449 -24.331 1.00 95.00 1014 VAL A CA 1
ATOM 7668 C C . VAL A 1 1014 ? 34.027 -11.081 -23.690 1.00 95.00 1014 VAL A C 1
ATOM 7670 O O . VAL A 1 1014 ? 33.686 -11.560 -22.607 1.00 95.00 1014 VAL A O 1
ATOM 7673 N N . GLU A 1 1015 ? 33.265 -10.229 -24.367 1.00 96.75 1015 GLU A N 1
ATOM 7674 C CA . GLU A 1 1015 ? 31.879 -9.933 -24.015 1.00 96.75 1015 GLU A CA 1
ATOM 7675 C C . GLU A 1 1015 ? 30.994 -11.130 -24.395 1.00 96.75 1015 GLU A C 1
ATOM 7677 O O . GLU A 1 1015 ? 30.966 -11.544 -25.553 1.00 96.75 1015 GLU A O 1
ATOM 7682 N N . LEU A 1 1016 ? 30.301 -11.715 -23.415 1.00 95.44 1016 LEU A N 1
ATOM 7683 C CA . LEU A 1 1016 ? 29.416 -12.866 -23.626 1.00 95.44 1016 LEU A CA 1
ATOM 7684 C C . LEU A 1 1016 ? 28.001 -12.433 -24.020 1.00 95.44 1016 LEU A C 1
ATOM 7686 O O . LEU A 1 1016 ? 27.364 -13.061 -24.863 1.00 95.44 1016 LEU A O 1
ATOM 7690 N N . ALA A 1 1017 ? 27.489 -11.387 -23.369 1.00 95.88 1017 ALA A N 1
ATOM 7691 C CA . ALA A 1 1017 ? 26.158 -10.849 -23.614 1.00 95.88 1017 ALA A CA 1
ATOM 7692 C C . ALA A 1 1017 ? 26.017 -9.432 -23.048 1.00 95.88 1017 ALA A C 1
ATOM 7694 O O . ALA A 1 1017 ? 26.485 -9.155 -21.938 1.00 95.88 1017 ALA A O 1
ATOM 7695 N N . SER A 1 1018 ? 25.272 -8.586 -23.760 1.00 95.69 1018 SER A N 1
ATOM 7696 C CA . SER A 1 1018 ? 24.825 -7.277 -23.291 1.00 95.69 1018 SER A CA 1
ATOM 7697 C C . SER A 1 1018 ? 23.297 -7.195 -23.230 1.00 95.69 1018 SER A C 1
ATOM 7699 O O . SER A 1 1018 ? 22.571 -7.910 -23.933 1.00 95.69 1018 SER A O 1
ATOM 7701 N N . PHE A 1 1019 ? 22.787 -6.351 -22.333 1.00 94.94 1019 PHE A N 1
ATOM 7702 C CA . PHE A 1 1019 ? 21.360 -6.228 -22.063 1.00 94.94 1019 PHE A CA 1
ATOM 7703 C C . PHE A 1 1019 ? 20.958 -4.764 -21.823 1.00 94.94 1019 PHE A C 1
ATOM 7705 O O . PHE A 1 1019 ? 21.465 -4.151 -20.879 1.00 94.94 1019 PHE A O 1
ATOM 7712 N N . PRO A 1 1020 ? 20.003 -4.205 -22.594 1.00 93.44 1020 PRO A N 1
ATOM 7713 C CA . PRO A 1 1020 ? 19.471 -2.871 -22.337 1.00 93.44 1020 PRO A CA 1
ATOM 7714 C C . PRO A 1 1020 ? 18.587 -2.867 -21.082 1.00 93.44 1020 PRO A C 1
ATOM 7716 O O . PRO A 1 1020 ? 17.776 -3.780 -20.870 1.00 93.44 1020 PRO A O 1
ATOM 7719 N N . LEU A 1 1021 ? 18.737 -1.821 -20.271 1.00 90.06 1021 LEU A N 1
ATOM 7720 C CA . LEU A 1 1021 ? 18.103 -1.656 -18.966 1.00 90.06 1021 LEU A CA 1
ATOM 7721 C C . LEU A 1 1021 ? 16.989 -0.591 -18.964 1.00 90.06 1021 LEU A C 1
ATOM 7723 O O . LEU A 1 1021 ? 16.934 0.257 -19.859 1.00 90.06 1021 LEU A O 1
ATOM 7727 N N . PRO A 1 1022 ? 16.086 -0.600 -17.958 1.00 85.88 1022 PRO A N 1
ATOM 7728 C CA . PRO A 1 1022 ? 14.952 0.329 -17.892 1.00 85.88 1022 PRO A CA 1
ATOM 7729 C C . PRO A 1 1022 ? 15.332 1.812 -17.752 1.00 85.88 1022 PRO A C 1
ATOM 7731 O O . PRO A 1 1022 ? 14.514 2.674 -18.057 1.00 85.88 1022 PRO A O 1
ATOM 7734 N N . ASP A 1 1023 ? 16.548 2.110 -17.292 1.00 83.19 1023 ASP A N 1
ATOM 7735 C CA . ASP A 1 1023 ? 17.107 3.463 -17.171 1.00 83.19 1023 ASP A CA 1
ATOM 7736 C C . ASP A 1 1023 ? 17.771 3.968 -18.471 1.00 83.19 1023 ASP A C 1
ATOM 7738 O O . ASP A 1 1023 ? 18.316 5.071 -18.505 1.00 83.19 1023 ASP A O 1
ATOM 7742 N N . GLY A 1 1024 ? 17.728 3.174 -19.548 1.00 85.94 1024 GLY A N 1
ATOM 7743 C CA . GLY A 1 1024 ? 18.372 3.478 -20.828 1.00 85.94 1024 GLY A CA 1
ATOM 7744 C C . GLY A 1 1024 ? 19.873 3.178 -20.867 1.00 85.94 1024 GLY A C 1
ATOM 7745 O O . GLY A 1 1024 ? 20.518 3.493 -21.864 1.00 85.94 1024 GLY A O 1
ATOM 7746 N N . SER A 1 1025 ? 20.429 2.580 -19.810 1.00 91.31 1025 SER A N 1
ATOM 7747 C CA . SER A 1 1025 ? 21.796 2.060 -19.810 1.00 91.31 1025 SER A CA 1
ATOM 7748 C C . SER A 1 1025 ? 21.872 0.621 -20.331 1.00 91.31 1025 SER A C 1
ATOM 7750 O O . SER A 1 1025 ? 20.869 0.004 -20.695 1.00 91.31 1025 SER A O 1
ATOM 7752 N N . GLU A 1 1026 ? 23.082 0.075 -20.354 1.00 94.12 1026 GLU A N 1
ATOM 7753 C CA . GLU A 1 1026 ? 23.386 -1.281 -20.790 1.00 94.12 1026 GLU A CA 1
ATOM 7754 C C . GLU A 1 1026 ? 24.203 -1.998 -19.712 1.00 94.12 1026 GLU A C 1
ATOM 7756 O O . GLU A 1 1026 ? 25.127 -1.422 -19.135 1.00 94.12 1026 GLU A O 1
ATOM 7761 N N . MET A 1 1027 ? 23.853 -3.254 -19.434 1.00 95.50 1027 MET A N 1
ATOM 7762 C CA . MET A 1 1027 ? 24.600 -4.150 -18.552 1.00 95.50 1027 MET A CA 1
ATOM 7763 C C . MET A 1 1027 ? 25.227 -5.265 -19.382 1.00 95.50 1027 MET A C 1
ATOM 7765 O O . MET A 1 1027 ? 24.521 -5.941 -20.129 1.00 95.50 1027 MET A O 1
ATOM 7769 N N . ALA A 1 1028 ? 26.533 -5.470 -19.228 1.00 97.00 1028 ALA A N 1
ATOM 7770 C CA . ALA A 1 1028 ? 27.308 -6.409 -20.031 1.00 97.00 1028 ALA A CA 1
ATOM 7771 C C . ALA A 1 1028 ? 28.096 -7.389 -19.151 1.00 97.00 1028 ALA A C 1
ATOM 7773 O O . ALA A 1 1028 ? 28.693 -7.007 -18.139 1.00 97.00 1028 ALA A O 1
ATOM 7774 N N . LEU A 1 1029 ? 28.061 -8.665 -19.541 1.00 97.81 1029 LEU A N 1
ATOM 7775 C CA . LEU A 1 1029 ? 28.778 -9.768 -18.908 1.00 97.81 1029 LEU A CA 1
ATOM 7776 C C . LEU A 1 1029 ? 30.012 -10.116 -19.744 1.00 97.81 1029 LEU A C 1
ATOM 7778 O O . LEU A 1 1029 ? 29.901 -10.408 -20.934 1.00 97.81 1029 LEU A O 1
ATOM 7782 N N . TYR A 1 1030 ? 31.169 -10.142 -19.095 1.00 97.19 1030 TYR A N 1
ATOM 7783 C CA . TYR A 1 1030 ? 32.466 -10.427 -19.696 1.00 97.19 1030 TYR A CA 1
ATOM 7784 C C . TYR A 1 1030 ? 33.090 -11.669 -19.067 1.00 97.19 1030 TYR A C 1
ATOM 7786 O O . TYR A 1 1030 ? 32.964 -11.883 -17.860 1.00 97.19 1030 TYR A O 1
ATOM 7794 N N . ARG A 1 1031 ? 33.819 -12.442 -19.872 1.00 95.31 1031 ARG A N 1
ATOM 7795 C CA . ARG A 1 1031 ? 34.656 -13.575 -19.458 1.00 95.31 1031 ARG A CA 1
ATOM 7796 C C . ARG A 1 1031 ? 36.107 -13.274 -19.803 1.00 95.31 1031 ARG A C 1
ATOM 7798 O O . ARG A 1 1031 ? 36.385 -12.766 -20.885 1.00 95.31 1031 ARG A O 1
ATOM 7805 N N . ARG A 1 1032 ? 37.036 -13.589 -18.906 1.00 93.25 1032 ARG A N 1
ATOM 7806 C CA . ARG A 1 1032 ? 38.476 -13.477 -19.144 1.00 93.25 1032 ARG A CA 1
ATOM 7807 C C . ARG A 1 1032 ? 38.883 -14.405 -20.290 1.00 93.25 1032 ARG A C 1
ATOM 7809 O O . ARG A 1 1032 ? 38.352 -15.508 -20.431 1.00 93.25 1032 ARG A O 1
ATOM 7816 N N . ASN A 1 1033 ? 39.816 -13.954 -21.117 1.00 89.25 1033 ASN A N 1
ATOM 7817 C CA . ASN A 1 1033 ? 40.399 -14.793 -22.153 1.00 89.25 1033 ASN A CA 1
ATOM 7818 C C . ASN A 1 1033 ? 41.201 -15.925 -21.511 1.00 89.25 1033 ASN A C 1
ATOM 7820 O O . ASN A 1 1033 ? 42.040 -15.687 -20.639 1.00 89.25 1033 ASN A O 1
ATOM 7824 N N . ASP A 1 1034 ? 40.945 -17.150 -21.967 1.00 71.38 1034 ASP A N 1
ATOM 7825 C CA . ASP A 1 1034 ? 41.843 -18.269 -21.722 1.00 71.38 1034 ASP A CA 1
ATOM 7826 C C . ASP A 1 1034 ? 43.205 -17.933 -22.350 1.00 71.38 1034 ASP A C 1
ATOM 7828 O O . ASP A 1 1034 ? 43.262 -17.533 -23.515 1.00 71.38 1034 ASP A O 1
ATOM 7832 N N . ARG A 1 1035 ? 44.277 -18.053 -21.562 1.00 49.66 1035 ARG A N 1
ATOM 7833 C CA . ARG A 1 1035 ? 45.656 -18.062 -22.064 1.00 49.66 1035 ARG A CA 1
ATOM 7834 C C . ARG A 1 1035 ? 46.078 -19.489 -22.386 1.00 49.66 1035 ARG A C 1
ATOM 7836 O O . ARG A 1 1035 ? 45.652 -20.386 -21.622 1.00 49.66 1035 ARG A O 1
#

Mean predicted aligned error: 16.37 Å

Radius of gyration: 34.46 Å; Cα contacts (8 Å, |Δi|>4): 1536; chains: 1; bounding box: 93×84×98 Å

pLDDT: mean 81.14, std 17.84, range [23.19, 98.62]

Solvent-accessible surface area (backbone atoms only — not comparable to full-atom values): 53975 Å² total; per-residue (Å²): 113,74,66,65,63,75,65,53,58,57,68,57,55,45,48,51,50,33,48,48,29,48,51,52,40,48,53,53,35,50,55,41,42,70,41,94,59,80,72,48,91,67,24,36,57,42,42,52,47,9,49,32,40,39,76,69,44,78,66,60,54,61,66,90,42,86,59,29,42,73,49,56,57,27,62,53,51,33,52,52,46,5,49,52,23,45,77,65,72,38,54,72,74,46,33,49,39,52,30,10,49,51,9,36,56,20,41,54,49,36,21,54,41,34,16,52,50,2,40,68,32,58,15,40,77,65,29,7,49,46,28,16,23,51,47,50,34,26,69,59,39,48,70,45,26,25,19,38,52,44,66,38,43,12,50,27,26,26,47,47,14,54,48,41,28,63,73,27,70,90,52,78,69,22,60,60,19,41,56,34,33,46,49,3,32,34,16,24,75,76,44,45,24,57,58,50,6,54,33,50,33,28,44,77,70,70,37,49,73,60,20,50,50,54,52,48,54,36,50,50,49,48,51,50,52,50,50,51,47,19,61,77,48,75,46,26,42,51,47,27,56,49,51,52,70,60,53,58,61,76,40,92,54,67,46,26,52,49,43,48,51,49,42,50,72,73,40,46,65,42,50,63,38,17,48,58,29,54,54,41,39,76,75,60,42,67,57,42,42,45,42,50,31,22,28,54,34,17,44,55,49,27,41,62,58,28,15,33,76,92,55,58,55,60,58,41,53,56,29,49,45,22,32,26,20,30,14,5,27,26,36,25,73,58,73,46,99,61,68,64,70,65,35,50,44,50,40,50,45,50,44,49,52,48,50,51,51,45,50,52,25,51,53,53,48,59,58,60,70,68,60,90,74,78,79,53,68,64,54,33,48,53,56,41,73,29,61,74,51,46,45,45,67,50,48,56,47,30,59,71,32,74,47,71,66,45,50,46,59,62,71,61,51,57,41,28,40,78,68,73,72,43,78,61,64,69,59,52,52,39,61,77,69,47,68,40,49,38,46,41,51,102,89,50,72,80,58,79,87,79,86,83,89,83,87,83,84,86,81,87,83,87,80,87,87,81,87,85,89,90,87,79,88,88,89,89,87,88,88,86,82,98,73,72,65,68,74,58,61,78,57,48,87,86,55,57,77,77,53,50,60,59,54,51,53,50,50,53,51,51,51,50,51,49,54,49,49,61,71,44,47,79,60,39,48,82,53,49,43,54,55,37,50,68,31,13,44,46,54,28,30,13,52,20,44,30,46,43,72,77,41,57,81,70,66,37,75,65,50,48,48,38,50,76,66,60,58,65,64,49,55,65,68,52,58,87,80,72,75,39,57,45,59,26,41,55,28,14,60,40,29,79,75,72,39,93,43,62,46,46,48,40,47,46,37,52,53,26,48,50,47,27,37,53,15,40,24,54,32,24,34,72,52,74,30,63,70,25,2,50,48,20,25,57,50,46,70,22,16,51,33,52,50,54,38,43,56,43,65,53,60,52,42,48,41,28,14,44,54,40,37,34,53,33,36,46,60,69,7,60,29,28,65,39,52,72,40,19,41,53,30,7,45,44,49,9,52,30,40,25,38,34,82,69,44,61,70,76,41,52,57,56,52,51,53,39,44,55,49,30,47,49,51,25,58,76,68,75,41,80,55,60,62,30,54,53,21,47,50,47,15,52,52,42,16,42,70,61,30,40,82,66,43,62,86,40,42,71,60,48,54,55,50,50,53,57,55,45,65,15,79,83,73,80,54,92,50,33,90,38,69,69,32,60,46,45,63,63,58,29,36,41,71,50,37,30,26,57,42,26,37,53,20,26,52,53,8,51,73,56,42,75,67,83,43,74,60,58,36,49,38,49,48,54,41,49,53,41,50,50,49,51,51,49,45,59,33,51,71,29,37,50,81,56,73,62,80,53,46,59,46,53,61,44,48,34,40,42,8,29,44,10,31,50,50,27,47,74,43,31,80,57,64,89,62,2,51,59,29,34,44,50,25,50,51,31,50,52,29,34,54,47,23,65,70,50,82,79,78,70,73,81,73,40,57,60,51,60,77,56,54,45,48,54,51,52,51,59,49,72,80,48,84,74,90,79,66,39,47,27,33,37,21,57,30,46,35,63,72,49,25,18,41,31,53,35,21,58,34,50,78,67,69,47,68,46,29,53,36,45,41,75,59,25,49,73,87,81,51,102,53,90,71,74,71,54,88,72,72,70,71,32,48,82,78,44,54,84,72,40,47,27,38,39,45,53,47,78,89,35,44,41,87,86,39,57,73,52,43,63,50,54,50,51,60,46,62,78,48,46,88,54,40,44,80,77,50,76,42,76,33,76,87,75,32,42,39,35,38,32,36,50,59,87,128

Secondary structure (DSSP, 8-state):
-HHHHHTS-HHHHHHHHHHHHHHHHHHHHHHHHT-SS-SSTTHHHHHHHHHHHHTT--SS--TTSSSB----S-HHHHHHHHHHHHHTT--HHHHHHHHHHHHHHHHHHHHHHHHHHHHHTT--HHHHHHHHHHHHT-TTTHHHHTS--SHHHHHHHHHHHHHHHHHTTTSGGGGGGHHHHHHHHTT-TTTTHHHHHHHHHHHHTT-HHHHHHHHHHHHHHHHHHHHHHHHHTTTHHHIIIIIHHHSS-B-SSHHHHHHHHHHHHHHHHHHHHHHHHHHHHHTT-GGGHHHHHHHHHHHHHHHHHTTBTT--GGGGHHHHHHHHHHHHHHHHHHTSS--HHHHHHHHHHHHHHHHHHHHHHHHHHHHHTT-S----HHHHHHHHHSSS-EEES-HHHHHHTT----BS-HHHHHHHHHTTS---HHHHHHHHHT--SEEE-TT-----S-----PPPPPPPPPP-------------------SHHHHHTTSTTTHHHHHHHHHHHHHHHHHHHHHHHHHTTTSS--SSPPPTHHHHHHHHHHHHHHHHH-GGG--HHHHHHHHTT-SS-TTT---SSS-SHHHHHHHHHHHHH-S-HHHHHHHHHHHHHHHHHHHHHHHHHHH-HHHHHHHHHHHHT-HHHHHHHHS--THHHHHHHHHHHHHHHHHTTTTT-HHHHHHHHHHHHHHHTT-TTHHHHHHHHHHHHHHHHHHHHHHTT--SHHHHHHHHHHHHHHHHHHHHHHHHHHHHHHHHHHHHHT-TTTT-S-SSSHHHHHHHHHHIIIIIS-HHHHHHHHHHHHH--TTSHHHHHHHHHHHHHHHHHHHIIIII--S--GGGGTTHHHHHHHHHHHHHHHHHHTTTSSTTHHHHHHHHHHHHHHHHHGGGS-----------HHHHHHHHHHHHHTS---SS-EEEEE--BSSSSSHHHHHHHHHHTT--EEEEEGGGG-TTSSSS-----TT-PPPTTTSGGG-SEEEEESS--B-TTGGGTHHHHHHHHHTTGGGEEEEEEEE-TTS-EEEEEEEPP-

Nearest PDB structures (foldseek):
  5f15-assembly1_A  TM=6.003E-01  e=5.251E-09  Cupriavidus metallidurans CH34
  5ezm-assembly1_A  TM=5.875E-01  e=1.858E-08  Cupriavidus metallidurans CH34
  6p25-assembly1_B  TM=6.273E-01  e=1.794E-02  Saccharomyces cerevisiae W303
  6p2r-assembly1_A  TM=5.350E-01  e=2.998E-02  Saccharomyces cerevisiae W303

Sequence (1035 aa):
MRDRILALPVGRILTGLVAAAGVVFLVTALFGLFNPRDTSQPEGAVVAAALRVAHGEPLFLDIRKGPYVTTMYGPILYLLLGTLTKVAGAGVNGAYLLGRGLALVSALACAVMVGRLARRSGATPLAAGIAGGLFLASPIILPVSYSSRSDVPALALALLGMTLFTRWAHSTWRYCAVLPLAAAAFTKQTALAATLAIGLSLLFEGRIGRALLFVSLLGMGCAGTLLILNRATRGLAALNLLELPGASPLDLGSRPLGALAGFLSLAWLPLILAAPALLKLVQGDKRLLLPFCYLLTALAVSLAASSKLGSDTYYFMEPLAATLMLAGAGLAPMLGDGTAPLREASSALLAGLFAVGLAGSIGMTARAGEYKYSPNAQVIRLAAEAPGDVLVEDENVALKCGKPVTLMDPFAFAYLERRGRWDPSPLNRRILKGDFGAIRGDGARLSHGRESGRLLRLSPAPRRRRCPSRRSVMSRRGLRGPVAVERLQAMAPALGDLRSSRVWEAMVLLAALAAFSIALAPALKETGTPPGWDQAVHLRDSVVYERILIHPEWLSPDTLRAILHGSEDHPLITPSGYYPPFIPGVTALLYLVAGRTYETAMVTNIFFLGLLVWGVWGLGNTLAGRPVGMLAALLVMASPGIRTNAWEYMLDLPLTAMVVVSVWSLLLTRGFEVRSRSLAFGILCGAGMLTKWSYFLFLLAPVAMVLLAGLREARTAGAPCLPRLVNLGWTLLMALAIMAPYYAPIFPILAKKTWVHAGGAADGFTSSFSWESASYHLKAIPRKLLGWPLTAATLGGILAAERKRSATRRAELFLLLWALSLYGIFTFAVANKQSRYLLPWVPVLLLGGSLGILDLWRRRHQGALGGLRATAAMLLLLLAAGGLWGDWDAPQTGDWKLPSVIRALEQDLSERLPRGGAWKLGVIPDMREVNGPTVAYYAARRDLPVTVVQLVNRMKGHVAVEVGLDPFGRGDFYQTFQDYDYFLTKTGDSAVAPWQAVVPEMMRYFEARKDQFVELASFPLPDGSEMALYRRNDR